Protein 1Z6H (pdb70)

Radius of gyration: 11.13 Å; Cα contacts (8 Å, |Δi|>4): 185; chains: 1; bounding box: 21×37×18 Å

InterPro domains:
  IPR000089 Biotin/lipoyl attachment [PF00364] (7-68)
  IPR000089 Biotin/lipoyl attachment [PS50968] (1-69)
  IPR011053 Single hybrid motif [SSF51230] (4-68)
  IPR050709 Biotin Carboxyl Carrier/Decarboxylase Components [PTHR45266] (3-68)

Organism: Bacillus subtilis (strain 168) (NCBI:txid224308)

CATH classification: 2.40.50.100

Nearest PDB structures (foldseek):
  2b8f-assembly1_A  TM=9.666E-01  e=1.954E-13  Bacillus subtilis
  7ybu-assembly1_A  TM=9.523E-01  e=3.492E-07  Homo sapiens
  4hnv-assembly1_A  TM=9.135E-01  e=2.008E-06  Staphylococcus aureus
  4qsk-assembly1_A  TM=9.294E-01  e=4.501E-06  Listeria monocytogenes
  8hwl-assembly1_E  TM=9.506E-01  e=9.433E-06  Homo sapiens

Sequence (72 aa):
TVSIQMAGNLWKVHVKAGDQIEKGQEVAILESMKMEIPIVADRSGIVKEVKKKEGDFVNEGDVLLELSNSTQTVSIQMAGNLWKVHVKAGDQIEKGQEVAILESMKMEIPIVADRSGIVKEVKKKEGDFVNEGDVLLELSNSTQTVSIQMAGNLWKVHVKAGDQIEKGQEVAILESMKMEIPIVADRSGIVKEVKKKEGDFVNEGDVLLELSNSTQTVSIQMAGNLWKVHVKAGDQIEKGQEVAILESMKMEIPIVADRSGIVKEVKKKEGDFVNEGDVLLELSNSTQTVSIQMAGNLWKVHVKAGDQIEKGQEVAILESMKMEIPIVADRSGIVKEVKKKEGDFVNEGDVLLELSNSTQTVSIQMAGNLWKVHVKAGDQIEKGQEVAILESMKMEIPIVADRSGIVKEVKKKEGDFVNEGDVLLELSNSTQTVSIQMAGNLWKVHVKAGDQIEKGQEVAILESMKMEIPIVADRSGIVKEVKKKEGDFVNEGDVLLELSNSTQTVSIQMAGNLWKVHVKAGDQIEKGQEVAILESMKMEIPIVADRSGIVKEVKKKEGDFVNEGDVLLELSNSTQTVSIQMAGNLWKVHVKAGDQIEKGQEVAILESMKMEIPIVADRSGIVKEVKKKEGDFVNEGDVLLELSNSTQTVSIQMAGNLWKVHVKAGDQIEKGQEVAILESMKMEIPIVADRSGIVKEVKKKEGDFVNEGDVLLELSNSTQTVSIQMAGNLWKVHVKAGDQIEKGQEVAILESMKMEIPIVADRSGIVKEVKKKEGDFVNEGDVLLELSNSTQTVSIQMAGNLWKVHVKAGDQIEKGQEVAILESMKMEIPIVADRSGIVKEVKKKEGDFVNEGDVLLELSNSTQTVSIQMAGNLWKVHVKAGDQIEKGQEVAILESMKMEIPIVADRSGIVKEVKKKEGDFVNEGDVLLELSNSTQTVSIQMAGNLWKVHVKAGDQIEKGQEVAILESMKMEIPIVADRSGIVKEVKKKEGDFVNEGDVLLELSNSTQTVSIQMAGNLWKVHVKAGDQIEKGQEVAILESMKMEIPIVADRSGIVKEVKKKEGDFVNEGDVLLELSNSTQTVSIQMAGNLWKVHVKAGDQIEKGQEVAILESMKMEIPIVADRSGIVKEVKKKEGDFVNEGDVLLELSNSTQTVSIQMAGNLWKVHVKAGDQIEKGQEVAILESMKMEIPIVADRSGIVKEVKKKEGDFVNEGDVLLELSNSTQTVSIQMAGNLWKVHVKAGDQIEKGQEVAILESMKMEIPIVADRSGIVKEVKKKEGDFVNEGDVLLELSNSTQTVSIQMAGNLWKVHVKAGDQIEKGQEVAILESMKMEIPIVADRSGIVKEVKKKEGDFVNEGDVLLELSNSTQTVSIQMAGNLWKVHVKAGDQIEKGQEVAILESMKMEIPIVADRSGIVKEVKKKEGDFVNEGDVLLELSNSTQ

Solvent-accessible surface area: 4328 Å² total; per-residue (Å²): 70,6,43,3,107,66,32,0,43,0,119,80,27,71,9,138,73,59,42,110,4,122,150,48,90,65,0,0,20,0,57,0,111,203,106,136,46,80,2,67,3,90,97,47,6,76,1,93,74,38,74,41,150,103,54,46,116,0,56,140,58,41,70,0,0,30,0,47,59,46,60,208

Foldseek 3Di:
DDFDAAWFWQQAADAAQQAWAAAQQFGTWGDHVNDTGTDHDNHTAGWHHAPDHHGHGGHGPHGGTDHPCVVD

Structure (mmCIF, N/CA/C/O backbone):
data_1Z6H
#
_entry.id   1Z6H
#
loop_
_entity.id
_entity.type
_entity.pdbx_description
1 polymer 'Biotin/Lipoyl Attachment Protein'
2 non-polymer 5-(HEXAHYDRO-2-OXO-1H-THIENO[3,4-D]IMIDAZOL-6-YL)PENTANAL
#
loop_
_atom_site.group_PDB
_atom_site.id
_atom_site.type_symbol
_atom_site.label_atom_id
_atom_site.label_alt_id
_atom_site.label_comp_id
_atom_site.label_asym_id
_atom_site.label_entity_id
_atom_site.label_seq_id
_atom_site.pdbx_PDB_ins_code
_atom_site.Cartn_x
_atom_site.Cartn_y
_atom_site.Cartn_z
_atom_site.occupancy
_atom_site.B_iso_or_equiv
_atom_site.auth_seq_id
_atom_site.auth_comp_id
_atom_site.auth_asym_id
_atom_site.auth_atom_id
_atom_site.pdbx_PDB_model_num
ATOM 1 N N . THR A 1 1 ? 1.328 -1.023 3.944 1.00 0.00 2 THR A N 1
ATOM 2 C CA . THR A 1 1 ? 0.403 -1.168 5.093 1.00 0.00 2 THR A CA 1
ATOM 3 C C . THR A 1 1 ? 0.317 -2.641 5.528 1.00 0.00 2 THR A C 1
ATOM 4 O O . THR A 1 1 ? 0.901 -3.002 6.552 1.00 0.00 2 THR A O 1
ATOM 17 N N . VAL A 1 2 ? -0.400 -3.497 4.786 1.00 0.00 3 VAL A N 1
ATOM 18 C CA . VAL A 1 2 ? -0.493 -4.926 5.076 1.00 0.00 3 VAL A CA 1
ATOM 19 C C . VAL A 1 2 ? 0.686 -5.599 4.357 1.00 0.00 3 VAL A C 1
ATOM 20 O O . VAL A 1 2 ? 1.092 -5.150 3.276 1.00 0.00 3 VAL A O 1
ATOM 33 N N . SER A 1 3 ? 1.201 -6.687 4.925 1.00 0.00 4 SER A N 1
ATOM 34 C CA . SER A 1 3 ? 2.353 -7.423 4.423 1.00 0.00 4 SER A CA 1
ATOM 35 C C . SER A 1 3 ? 2.112 -8.919 4.637 1.00 0.00 4 SER A C 1
ATOM 36 O O . SER A 1 3 ? 1.318 -9.317 5.496 1.00 0.00 4 SER A O 1
ATOM 44 N N . ILE A 1 4 ? 2.781 -9.744 3.837 1.00 0.00 5 ILE A N 1
ATOM 45 C CA . ILE A 1 4 ? 2.758 -11.194 3.941 1.00 0.00 5 ILE A CA 1
ATOM 46 C C . ILE A 1 4 ? 3.526 -11.601 5.214 1.00 0.00 5 ILE A C 1
ATOM 47 O O . ILE A 1 4 ? 4.406 -10.875 5.683 1.00 0.00 5 ILE A O 1
ATOM 63 N N . GLN A 1 5 ? 3.206 -12.776 5.769 1.00 0.00 6 GLN A N 1
ATOM 64 C CA . GLN A 1 5 ? 3.674 -13.231 7.082 1.00 0.00 6 GLN A CA 1
ATOM 65 C C . GLN A 1 5 ? 4.397 -14.588 7.032 1.00 0.00 6 GLN A C 1
ATOM 66 O O . GLN A 1 5 ? 4.783 -15.110 8.077 1.00 0.00 6 GLN A O 1
ATOM 80 N N . MET A 1 6 ? 4.565 -15.179 5.843 1.00 0.00 7 MET A N 1
ATOM 81 C CA . MET A 1 6 ? 5.166 -16.498 5.654 1.00 0.00 7 MET A CA 1
ATOM 82 C C . MET A 1 6 ? 5.772 -16.570 4.244 1.00 0.00 7 MET A C 1
ATOM 83 O O . MET A 1 6 ? 5.325 -15.871 3.334 1.00 0.00 7 MET A O 1
ATOM 97 N N . ALA A 1 7 ? 6.814 -17.387 4.068 1.00 0.00 8 ALA A N 1
ATOM 98 C CA . ALA A 1 7 ? 7.425 -17.680 2.780 1.00 0.00 8 ALA A CA 1
ATOM 99 C C . ALA A 1 7 ? 6.440 -18.454 1.911 1.00 0.00 8 ALA A C 1
ATOM 100 O O . ALA A 1 7 ? 5.853 -19.432 2.377 1.00 0.00 8 ALA A O 1
ATOM 107 N N . GLY A 1 8 ? 6.255 -18.041 0.658 1.00 0.00 9 GLY A N 1
ATOM 108 C CA . GLY A 1 8 ? 5.273 -18.692 -0.191 1.00 0.00 9 GLY A CA 1
ATOM 109 C C . GLY A 1 8 ? 5.036 -17.987 -1.517 1.00 0.00 9 GLY A C 1
ATOM 110 O O . GLY A 1 8 ? 5.864 -17.222 -2.016 1.00 0.00 9 GLY A O 1
ATOM 114 N N . ASN A 1 9 ? 3.873 -18.274 -2.088 1.00 0.00 10 ASN A N 1
ATOM 115 C CA . ASN A 1 9 ? 3.408 -17.807 -3.380 1.00 0.00 10 ASN A CA 1
ATOM 116 C C . ASN A 1 9 ? 1.973 -17.366 -3.154 1.00 0.00 10 ASN A C 1
ATOM 117 O O . ASN A 1 9 ? 1.196 -18.063 -2.496 1.00 0.00 10 ASN A O 1
ATOM 128 N N . LEU A 1 10 ? 1.618 -16.197 -3.673 1.00 0.00 11 LEU A N 1
ATOM 129 C CA . LEU A 1 10 ? 0.369 -15.511 -3.381 1.00 0.00 11 LEU A CA 1
ATOM 130 C C . LEU A 1 10 ? -0.762 -16.088 -4.237 1.00 0.00 11 LEU A C 1
ATOM 131 O O . LEU A 1 10 ? -1.260 -15.436 -5.154 1.00 0.00 11 LEU A O 1
ATOM 147 N N . TRP A 1 11 ? -1.088 -17.354 -3.963 1.00 0.00 12 TRP A N 1
ATOM 148 C CA . TRP A 1 11 ? -2.037 -18.236 -4.639 1.00 0.00 12 TRP A CA 1
ATOM 149 C C . TRP A 1 11 ? -3.263 -17.495 -5.170 1.00 0.00 12 TRP A C 1
ATOM 150 O O . TRP A 1 11 ? -3.590 -17.671 -6.344 1.00 0.00 12 TRP A O 1
ATOM 171 N N . LYS A 1 12 ? -3.911 -16.650 -4.361 1.00 0.00 13 LYS A N 1
ATOM 172 C CA . LYS A 1 12 ? -5.019 -15.811 -4.813 1.00 0.00 13 LYS A CA 1
ATOM 173 C C . LYS A 1 12 ? -4.937 -14.449 -4.155 1.00 0.00 13 LYS A C 1
ATOM 174 O O . LYS A 1 12 ? -4.358 -14.322 -3.075 1.00 0.00 13 LYS A O 1
ATOM 193 N N . VAL A 1 13 ? -5.542 -13.451 -4.792 1.00 0.00 14 VAL A N 1
ATOM 194 C CA . VAL A 1 13 ? -5.668 -12.091 -4.285 1.00 0.00 14 VAL A CA 1
ATOM 195 C C . VAL A 1 13 ? -7.134 -11.695 -4.476 1.00 0.00 14 VAL A C 1
ATOM 196 O O . VAL A 1 13 ? -7.774 -12.083 -5.457 1.00 0.00 14 VAL A O 1
ATOM 209 N N . HIS A 1 14 ? -7.657 -10.925 -3.523 1.00 0.00 15 HIS A N 1
ATOM 210 C CA . HIS A 1 14 ? -9.079 -10.603 -3.375 1.00 0.00 15 HIS A CA 1
ATOM 211 C C . HIS A 1 14 ? -9.286 -9.109 -3.081 1.00 0.00 15 HIS A C 1
ATOM 212 O O . HIS A 1 14 ? -10.346 -8.700 -2.606 1.00 0.00 15 HIS A O 1
ATOM 226 N N . VAL A 1 15 ? -8.272 -8.291 -3.367 1.00 0.00 16 VAL A N 1
ATOM 227 C CA . VAL A 1 15 ? -8.272 -6.841 -3.223 1.00 0.00 16 VAL A CA 1
ATOM 228 C C . VAL A 1 15 ? -7.857 -6.208 -4.549 1.00 0.00 16 VAL A C 1
ATOM 229 O O . VAL A 1 15 ? -7.201 -6.848 -5.377 1.00 0.00 16 VAL A O 1
ATOM 242 N N . LYS A 1 16 ? -8.241 -4.945 -4.743 1.00 0.00 17 LYS A N 1
ATOM 243 C CA . LYS A 1 16 ? -7.958 -4.151 -5.931 1.00 0.00 17 LYS A CA 1
ATOM 244 C C . LYS A 1 16 ? -7.735 -2.717 -5.454 1.00 0.00 17 LYS A C 1
ATOM 245 O O . LYS A 1 16 ? -8.248 -2.355 -4.395 1.00 0.00 17 LYS A O 1
ATOM 264 N N . ALA A 1 17 ? -7.032 -1.880 -6.216 1.00 0.00 18 ALA A N 1
ATOM 265 C CA . ALA A 1 17 ? -6.969 -0.451 -5.921 1.00 0.00 18 ALA A CA 1
ATOM 266 C C . ALA A 1 17 ? -8.393 0.122 -5.910 1.00 0.00 18 ALA A C 1
ATOM 267 O O . ALA A 1 17 ? -9.187 -0.165 -6.811 1.00 0.00 18 ALA A O 1
ATOM 274 N N . GLY A 1 18 ? -8.714 0.929 -4.897 1.00 0.00 19 GLY A N 1
ATOM 275 C CA . GLY A 1 18 ? -10.016 1.559 -4.719 1.00 0.00 19 GLY A CA 1
ATOM 276 C C . GLY A 1 18 ? -11.056 0.644 -4.062 1.00 0.00 19 GLY A C 1
ATOM 277 O O . GLY A 1 18 ? -12.186 1.086 -3.846 1.00 0.00 19 GLY A O 1
ATOM 281 N N . ASP A 1 19 ? -10.717 -0.615 -3.756 1.00 0.00 20 ASP A N 1
ATOM 282 C CA . ASP A 1 19 ? -11.615 -1.545 -3.064 1.00 0.00 20 ASP A CA 1
ATOM 283 C C . ASP A 1 19 ? -11.681 -1.190 -1.567 1.00 0.00 20 ASP A C 1
ATOM 284 O O . ASP A 1 19 ? -10.916 -0.348 -1.091 1.00 0.00 20 ASP A O 1
ATOM 293 N N . GLN A 1 20 ? -12.555 -1.844 -0.804 1.00 0.00 21 GLN A N 1
ATOM 294 C CA . GLN A 1 20 ? -12.757 -1.643 0.629 1.00 0.00 21 GLN A CA 1
ATOM 295 C C . GLN A 1 20 ? -12.456 -2.970 1.321 1.00 0.00 21 GLN A C 1
ATOM 296 O O . GLN A 1 20 ? -12.883 -4.028 0.851 1.00 0.00 21 GLN A O 1
ATOM 310 N N . ILE A 1 21 ? -11.779 -2.906 2.468 1.00 0.00 22 ILE A N 1
ATOM 311 C CA . ILE A 1 21 ? -11.520 -4.054 3.330 1.00 0.00 22 ILE A CA 1
ATOM 312 C C . ILE A 1 21 ? -11.840 -3.690 4.769 1.00 0.00 22 ILE A C 1
ATOM 313 O O . ILE A 1 21 ? -11.977 -2.512 5.118 1.00 0.00 22 ILE A O 1
ATOM 329 N N . GLU A 1 22 ? -11.942 -4.719 5.601 1.00 0.00 23 GLU A N 1
ATOM 330 C CA . GLU A 1 22 ? -12.355 -4.637 6.982 1.00 0.00 23 GLU A CA 1
ATOM 331 C C . GLU A 1 22 ? -11.468 -5.633 7.721 1.00 0.00 23 GLU A C 1
ATOM 332 O O . GLU A 1 22 ? -11.156 -6.690 7.168 1.00 0.00 23 GLU A O 1
ATOM 344 N N . LYS A 1 23 ? -11.014 -5.293 8.927 1.00 0.00 24 LYS A N 1
ATOM 345 C CA . LYS A 1 23 ? -10.086 -6.117 9.694 1.00 0.00 24 LYS A CA 1
ATOM 346 C C . LYS A 1 23 ? -10.622 -7.551 9.791 1.00 0.00 24 LYS A C 1
ATOM 347 O O . LYS A 1 23 ? -11.739 -7.763 10.270 1.00 0.00 24 LYS A O 1
ATOM 366 N N . GLY A 1 24 ? -9.834 -8.522 9.324 1.00 0.00 25 GLY A N 1
ATOM 367 C CA . GLY A 1 24 ? -10.187 -9.938 9.336 1.00 0.00 25 GLY A CA 1
ATOM 368 C C . GLY A 1 24 ? -10.867 -10.438 8.053 1.00 0.00 25 GLY A C 1
ATOM 369 O O . GLY A 1 24 ? -11.142 -11.635 7.963 1.00 0.00 25 GLY A O 1
ATOM 373 N N . GLN A 1 25 ? -11.145 -9.581 7.062 1.00 0.00 26 GLN A N 1
ATOM 374 C CA . GLN A 1 25 ? -11.690 -9.988 5.769 1.00 0.00 26 GLN A CA 1
ATOM 375 C C . GLN A 1 25 ? -10.522 -10.559 4.948 1.00 0.00 26 GLN A C 1
ATOM 376 O O . GLN A 1 25 ? -9.396 -10.078 5.060 1.00 0.00 26 GLN A O 1
ATOM 390 N N . GLU A 1 26 ? -10.763 -11.594 4.150 1.00 0.00 27 GLU A N 1
ATOM 391 C CA . GLU A 1 26 ? -9.755 -12.273 3.337 1.00 0.00 27 GLU A CA 1
ATOM 392 C C . GLU A 1 26 ? -9.326 -11.373 2.174 1.00 0.00 27 GLU A C 1
ATOM 393 O O . GLU A 1 26 ? -10.154 -10.974 1.352 1.00 0.00 27 GLU A O 1
ATOM 405 N N . VAL A 1 27 ? -8.029 -11.073 2.088 1.00 0.00 28 VAL A N 1
ATOM 406 C CA . VAL A 1 27 ? -7.455 -10.195 1.076 1.00 0.00 28 VAL A CA 1
ATOM 407 C C . VAL A 1 27 ? -6.524 -10.969 0.141 1.00 0.00 28 VAL A C 1
ATOM 408 O O . VAL A 1 27 ? -6.399 -10.584 -1.021 1.00 0.00 28 VAL A O 1
ATOM 421 N N . ALA A 1 28 ? -5.931 -12.086 0.579 1.00 0.00 29 ALA A N 1
ATOM 422 C CA . ALA A 1 28 ? -5.156 -12.969 -0.281 1.00 0.00 29 ALA A CA 1
ATOM 423 C C . ALA A 1 28 ? -5.109 -14.369 0.335 1.00 0.00 29 ALA A C 1
ATOM 424 O O . ALA A 1 28 ? -5.629 -14.592 1.429 1.00 0.00 29 ALA A O 1
ATOM 431 N N . ILE A 1 29 ? -4.465 -15.310 -0.348 1.00 0.00 30 ILE A N 1
ATOM 432 C CA . ILE A 1 29 ? -4.149 -16.630 0.191 1.00 0.00 30 ILE A CA 1
ATOM 433 C C . ILE A 1 29 ? -2.712 -16.948 -0.213 1.00 0.00 30 ILE A C 1
ATOM 434 O O . ILE A 1 29 ? -2.289 -16.614 -1.323 1.00 0.00 30 ILE A O 1
ATOM 450 N N . LEU A 1 30 ? -1.981 -17.609 0.683 1.00 0.00 31 LEU A N 1
ATOM 451 C CA . LEU A 1 30 ? -0.681 -18.190 0.413 1.00 0.00 31 LEU A CA 1
ATOM 452 C C . LEU A 1 30 ? -0.862 -19.668 0.129 1.00 0.00 31 LEU A C 1
ATOM 453 O O . LEU A 1 30 ? -1.455 -20.399 0.931 1.00 0.00 31 LEU A O 1
ATOM 469 N N . GLU A 1 31 ? -0.266 -20.095 -0.976 1.00 0.00 32 GLU A N 1
ATOM 470 C CA . GLU A 1 31 ? 0.402 -21.375 -1.029 1.00 0.00 32 GLU A CA 1
ATOM 471 C C . GLU A 1 31 ? 1.752 -21.130 -0.368 1.00 0.00 32 GLU A C 1
ATOM 472 O O . GLU A 1 31 ? 2.362 -20.079 -0.569 1.00 0.00 32 GLU A O 1
ATOM 484 N N . SER A 1 32 ? 2.218 -22.102 0.397 1.00 0.00 33 SER A N 1
ATOM 485 C CA . SER A 1 32 ? 3.527 -22.079 1.004 1.00 0.00 33 SER A CA 1
ATOM 486 C C . SER A 1 32 ? 4.115 -23.471 0.850 1.00 0.00 33 SER A C 1
ATOM 487 O O . SER A 1 32 ? 4.004 -24.307 1.745 1.00 0.00 33 SER A O 1
ATOM 495 N N . MET A 1 33 ? 4.689 -23.733 -0.326 1.00 0.00 34 MET A N 1
ATOM 496 C CA . MET A 1 33 ? 5.374 -24.980 -0.657 1.00 0.00 34 MET A CA 1
ATOM 497 C C . MET A 1 33 ? 4.495 -26.204 -0.334 1.00 0.00 34 MET A C 1
ATOM 498 O O . MET A 1 33 ? 4.970 -27.181 0.255 1.00 0.00 34 MET A O 1
ATOM 512 N N . LYS A 1 34 ? 3.206 -26.094 -0.712 1.00 0.00 35 LYS A N 1
ATOM 513 C CA . LYS A 1 34 ? 2.115 -27.068 -0.612 1.00 0.00 35 LYS A CA 1
ATOM 514 C C . LYS A 1 34 ? 1.310 -26.970 0.698 1.00 0.00 35 LYS A C 1
ATOM 515 O O . LYS A 1 34 ? 0.435 -27.805 0.928 1.00 0.00 35 LYS A O 1
ATOM 532 N N . MET A 1 35 ? 1.564 -25.949 1.534 1.00 0.00 36 MET A N 1
ATOM 533 C CA . MET A 1 35 ? 0.742 -25.600 2.694 1.00 0.00 36 MET A CA 1
ATOM 534 C C . MET A 1 35 ? -0.183 -24.440 2.300 1.00 0.00 36 MET A C 1
ATOM 535 O O . MET A 1 35 ? 0.044 -23.783 1.281 1.00 0.00 36 MET A O 1
ATOM 549 N N . GLU A 1 36 ? -1.210 -24.170 3.105 1.00 0.00 37 GLU A N 1
ATOM 550 C CA . GLU A 1 36 ? -2.291 -23.249 2.770 1.00 0.00 37 GLU A CA 1
ATOM 551 C C . GLU A 1 36 ? -2.526 -22.305 3.950 1.00 0.00 37 GLU A C 1
ATOM 552 O O . GLU A 1 36 ? -2.736 -22.770 5.073 1.00 0.00 37 GLU A O 1
ATOM 564 N N . ILE A 1 37 ? -2.466 -20.987 3.714 1.00 0.00 38 ILE A N 1
ATOM 565 C CA . ILE A 1 37 ? -2.600 -19.981 4.770 1.00 0.00 38 ILE A CA 1
ATOM 566 C C . ILE A 1 37 ? -3.451 -18.815 4.232 1.00 0.00 38 ILE A C 1
ATOM 567 O O . ILE A 1 37 ? -2.995 -18.113 3.326 1.00 0.00 38 ILE A O 1
ATOM 583 N N . PRO A 1 38 ? -4.687 -18.606 4.725 1.00 0.00 39 PRO A N 1
ATOM 584 C CA . PRO A 1 38 ? -5.467 -17.405 4.439 1.00 0.00 39 PRO A CA 1
ATOM 585 C C . PRO A 1 38 ? -4.699 -16.158 4.880 1.00 0.00 39 PRO A C 1
ATOM 586 O O . PRO A 1 38 ? -4.082 -16.165 5.949 1.00 0.00 39 PRO A O 1
ATOM 597 N N . ILE A 1 39 ? -4.804 -15.069 4.120 1.00 0.00 40 ILE A N 1
ATOM 598 C CA . ILE A 1 39 ? -4.205 -13.787 4.455 1.00 0.00 40 ILE A CA 1
ATOM 599 C C . ILE A 1 39 ? -5.365 -12.804 4.532 1.00 0.00 40 ILE A C 1
ATOM 600 O O . ILE A 1 39 ? -6.078 -12.566 3.552 1.00 0.00 40 ILE A O 1
ATOM 616 N N . VAL A 1 40 ? -5.573 -12.268 5.727 1.00 0.00 41 VAL A N 1
ATOM 617 C CA . VAL A 1 40 ? -6.714 -11.443 6.081 1.00 0.00 41 VAL A CA 1
ATOM 618 C C . VAL A 1 40 ? -6.214 -10.041 6.436 1.00 0.00 41 VAL A C 1
ATOM 619 O O . VAL A 1 40 ? -5.055 -9.864 6.823 1.00 0.00 41 VAL A O 1
ATOM 632 N N . ALA A 1 41 ? -7.081 -9.043 6.261 1.00 0.00 42 ALA A N 1
ATOM 633 C CA . ALA A 1 41 ? -6.749 -7.640 6.420 1.00 0.00 42 ALA A CA 1
ATOM 634 C C . ALA A 1 41 ? -6.319 -7.385 7.861 1.00 0.00 42 ALA A C 1
ATOM 635 O O . ALA A 1 41 ? -7.100 -7.609 8.789 1.00 0.00 42 ALA A O 1
ATOM 642 N N . ASP A 1 42 ? -5.097 -6.884 8.035 1.00 0.00 43 ASP A N 1
ATOM 643 C CA . ASP A 1 42 ? -4.568 -6.488 9.343 1.00 0.00 43 ASP A CA 1
ATOM 644 C C . ASP A 1 42 ? -5.361 -5.324 9.951 1.00 0.00 43 ASP A C 1
ATOM 645 O O . ASP A 1 42 ? -5.424 -5.188 11.172 1.00 0.00 43 ASP A O 1
ATOM 654 N N . ARG A 1 43 ? -5.978 -4.489 9.107 1.00 0.00 44 ARG A N 1
ATOM 655 C CA . ARG A 1 43 ? -6.783 -3.335 9.497 1.00 0.00 44 ARG A CA 1
ATOM 656 C C . ARG A 1 43 ? -7.733 -2.989 8.354 1.00 0.00 44 ARG A C 1
ATOM 657 O O . ARG A 1 43 ? -7.430 -3.271 7.193 1.00 0.00 44 ARG A O 1
ATOM 678 N N . SER A 1 44 ? -8.876 -2.397 8.687 1.00 0.00 45 SER A N 1
ATOM 679 C CA . SER A 1 44 ? -9.857 -1.913 7.726 1.00 0.00 45 SER A CA 1
ATOM 680 C C . SER A 1 44 ? -9.289 -0.740 6.915 1.00 0.00 45 SER A C 1
ATOM 681 O O . SER A 1 44 ? -8.389 -0.038 7.390 1.00 0.00 45 SER A O 1
ATOM 689 N N . GLY A 1 45 ? -9.852 -0.473 5.731 1.00 0.00 46 GLY A N 1
ATOM 690 C CA . GLY A 1 45 ? -9.548 0.736 4.972 1.00 0.00 46 GLY A CA 1
ATOM 691 C C . GLY A 1 45 ? -9.923 0.625 3.498 1.00 0.00 46 GLY A C 1
ATOM 692 O O . GLY A 1 45 ? -10.369 -0.428 3.037 1.00 0.00 46 GLY A O 1
ATOM 696 N N . ILE A 1 46 ? -9.754 1.726 2.764 1.00 0.00 47 ILE A N 1
ATOM 697 C CA . ILE A 1 46 ? -9.839 1.738 1.307 1.00 0.00 47 ILE A CA 1
ATOM 698 C C . ILE A 1 46 ? -8.444 1.344 0.826 1.00 0.00 47 ILE A C 1
ATOM 699 O O . ILE A 1 46 ? -7.447 1.879 1.316 1.00 0.00 47 ILE A O 1
ATOM 715 N N . VAL A 1 47 ? -8.359 0.417 -0.120 1.00 0.00 48 VAL A N 1
ATOM 716 C CA . VAL A 1 47 ? -7.102 0.022 -0.729 1.00 0.00 48 VAL A CA 1
ATOM 717 C C . VAL A 1 47 ? -6.619 1.171 -1.616 1.00 0.00 48 VAL A C 1
ATOM 718 O O . VAL A 1 47 ? -7.339 1.608 -2.515 1.00 0.00 48 VAL A O 1
ATOM 731 N N . LYS A 1 48 ? -5.389 1.634 -1.399 1.00 0.00 49 LYS A N 1
ATOM 732 C CA . LYS A 1 48 ? -4.716 2.563 -2.292 1.00 0.00 49 LYS A CA 1
ATOM 733 C C . LYS A 1 48 ? -4.002 1.765 -3.374 1.00 0.00 49 LYS A C 1
ATOM 734 O O . LYS A 1 48 ? -4.169 2.081 -4.551 1.00 0.00 49 LYS A O 1
ATOM 753 N N . GLU A 1 49 ? -3.222 0.740 -3.009 1.00 0.00 50 GLU A N 1
ATOM 754 C CA . GLU A 1 49 ? -2.374 0.038 -3.964 1.00 0.00 50 GLU A CA 1
ATOM 755 C C . GLU A 1 49 ? -2.208 -1.411 -3.514 1.00 0.00 50 GLU A C 1
ATOM 756 O O . GLU A 1 49 ? -2.116 -1.671 -2.313 1.00 0.00 50 GLU A O 1
ATOM 768 N N . VAL A 1 50 ? -2.131 -2.344 -4.463 1.00 0.00 51 VAL A N 1
ATOM 769 C CA . VAL A 1 50 ? -1.812 -3.744 -4.200 1.00 0.00 51 VAL A CA 1
ATOM 770 C C . VAL A 1 50 ? -0.352 -3.913 -4.621 1.00 0.00 51 VAL A C 1
ATOM 771 O O . VAL A 1 50 ? 0.019 -3.573 -5.747 1.00 0.00 51 VAL A O 1
ATOM 784 N N . LYS A 1 51 ? 0.498 -4.384 -3.704 1.00 0.00 52 LYS A N 1
ATOM 785 C CA . LYS A 1 51 ? 1.949 -4.395 -3.888 1.00 0.00 52 LYS A CA 1
ATOM 786 C C . LYS A 1 51 ? 2.435 -5.704 -4.527 1.00 0.00 52 LYS A C 1
ATOM 787 O O . LYS A 1 51 ? 3.633 -5.858 -4.769 1.00 0.00 52 LYS A O 1
ATOM 806 N N . LYS A 1 52 ? 1.523 -6.643 -4.797 1.00 0.00 53 LYS A N 1
ATOM 807 C CA . LYS A 1 52 ? 1.755 -7.961 -5.390 1.00 0.00 53 LYS A CA 1
ATOM 808 C C . LYS A 1 52 ? 0.574 -8.272 -6.306 1.00 0.00 53 LYS A C 1
ATOM 809 O O . LYS A 1 52 ? -0.353 -7.466 -6.420 1.00 0.00 53 LYS A O 1
ATOM 828 N N . LYS A 1 53 ? 0.585 -9.444 -6.940 1.00 0.00 54 LYS A N 1
ATOM 829 C CA . LYS A 1 53 ? -0.514 -9.942 -7.756 1.00 0.00 54 LYS A CA 1
ATOM 830 C C . LYS A 1 53 ? -0.717 -11.419 -7.454 1.00 0.00 54 LYS A C 1
ATOM 831 O O . LYS A 1 53 ? 0.178 -12.077 -6.920 1.00 0.00 54 LYS A O 1
ATOM 850 N N . GLU A 1 54 ? -1.886 -11.936 -7.814 1.00 0.00 55 GLU A N 1
ATOM 851 C CA . GLU A 1 54 ? -2.191 -13.356 -7.805 1.00 0.00 55 GLU A CA 1
ATOM 852 C C . GLU A 1 54 ? -1.093 -14.126 -8.550 1.00 0.00 55 GLU A C 1
ATOM 853 O O . GLU A 1 54 ? -0.869 -13.909 -9.743 1.00 0.00 55 GLU A O 1
ATOM 865 N N . GLY A 1 55 ? -0.391 -14.997 -7.823 1.00 0.00 56 GLY A N 1
ATOM 866 C CA . GLY A 1 55 ? 0.666 -15.858 -8.333 1.00 0.00 56 GLY A CA 1
ATOM 867 C C . GLY A 1 55 ? 2.079 -15.317 -8.086 1.00 0.00 56 GLY A C 1
ATOM 868 O O . GLY A 1 55 ? 3.038 -16.003 -8.445 1.00 0.00 56 GLY A O 1
ATOM 872 N N . ASP A 1 56 ? 2.244 -14.118 -7.510 1.00 0.00 57 ASP A N 1
ATOM 873 C CA . ASP A 1 56 ? 3.577 -13.563 -7.244 1.00 0.00 57 ASP A CA 1
ATOM 874 C C . ASP A 1 56 ? 4.271 -14.351 -6.124 1.00 0.00 57 ASP A C 1
ATOM 875 O O . ASP A 1 56 ? 3.612 -14.980 -5.291 1.00 0.00 57 ASP A O 1
ATOM 884 N N . PHE A 1 57 ? 5.599 -14.293 -6.074 1.00 0.00 58 PHE A N 1
ATOM 885 C CA . PHE A 1 57 ? 6.388 -14.828 -4.974 1.00 0.00 58 PHE A CA 1
ATOM 886 C C . PHE A 1 57 ? 6.349 -13.820 -3.828 1.00 0.00 58 PHE A C 1
ATOM 887 O O . PHE A 1 57 ? 6.368 -12.606 -4.065 1.00 0.00 58 PHE A O 1
ATOM 904 N N . VAL A 1 58 ? 6.312 -14.308 -2.591 1.00 0.00 59 VAL A N 1
ATOM 905 C CA . VAL A 1 58 ? 6.122 -13.488 -1.404 1.00 0.00 59 VAL A CA 1
ATOM 906 C C . VAL A 1 58 ? 6.840 -14.125 -0.214 1.00 0.00 59 VAL A C 1
ATOM 907 O O . VAL A 1 58 ? 7.181 -15.315 -0.231 1.00 0.00 59 VAL A O 1
ATOM 920 N N . ASN A 1 59 ? 7.106 -13.333 0.827 1.00 0.00 60 ASN A N 1
ATOM 921 C CA . ASN A 1 59 ? 7.854 -13.794 1.986 1.00 0.00 60 ASN A CA 1
ATOM 922 C C . ASN A 1 59 ? 7.421 -13.077 3.253 1.00 0.00 60 ASN A C 1
ATOM 923 O O . ASN A 1 59 ? 6.686 -12.092 3.193 1.00 0.00 60 ASN A O 1
ATOM 934 N N . GLU A 1 60 ? 7.880 -13.570 4.404 1.00 0.00 61 GLU A N 1
ATOM 935 C CA . GLU A 1 60 ? 7.620 -12.943 5.693 1.00 0.00 61 GLU A CA 1
ATOM 936 C C . GLU A 1 60 ? 8.135 -11.495 5.666 1.00 0.00 61 GLU A C 1
ATOM 937 O O . GLU A 1 60 ? 9.327 -11.257 5.452 1.00 0.00 61 GLU A O 1
ATOM 949 N N . GLY A 1 61 ? 7.232 -10.533 5.872 1.00 0.00 62 GLY A N 1
ATOM 950 C CA . GLY A 1 61 ? 7.536 -9.110 5.909 1.00 0.00 62 GLY A CA 1
ATOM 951 C C . GLY A 1 61 ? 7.599 -8.468 4.520 1.00 0.00 62 GLY A C 1
ATOM 952 O O . GLY A 1 61 ? 7.919 -7.281 4.429 1.00 0.00 62 GLY A O 1
ATOM 956 N N . ASP A 1 62 ? 7.319 -9.208 3.440 1.00 0.00 63 ASP A N 1
ATOM 957 C CA . ASP A 1 62 ? 7.221 -8.645 2.100 1.00 0.00 63 ASP A CA 1
ATOM 958 C C . ASP A 1 62 ? 5.874 -7.929 1.997 1.00 0.00 63 ASP A C 1
ATOM 959 O O . ASP A 1 62 ? 4.885 -8.391 2.567 1.00 0.00 63 ASP A O 1
ATOM 968 N N . VAL A 1 63 ? 5.826 -6.783 1.329 1.00 0.00 64 VAL A N 1
ATOM 969 C CA . VAL A 1 63 ? 4.641 -5.931 1.271 1.00 0.00 64 VAL A CA 1
ATOM 970 C C . VAL A 1 63 ? 3.510 -6.600 0.481 1.00 0.00 64 VAL A C 1
ATOM 971 O O . VAL A 1 63 ? 3.766 -7.362 -0.454 1.00 0.00 64 VAL A O 1
ATOM 984 N N . LEU A 1 64 ? 2.256 -6.270 0.822 1.00 0.00 65 LEU A N 1
ATOM 985 C CA . LEU A 1 64 ? 1.062 -6.836 0.193 1.00 0.00 65 LEU A CA 1
ATOM 986 C C . LEU A 1 64 ? 0.086 -5.751 -0.243 1.00 0.00 65 LEU A C 1
ATOM 987 O O . LEU A 1 64 ? -0.404 -5.804 -1.371 1.00 0.00 65 LEU A O 1
ATOM 1003 N N . LEU A 1 65 ? -0.196 -4.763 0.613 1.00 0.00 66 LEU A N 1
ATOM 1004 C CA . LEU A 1 65 ? -1.284 -3.828 0.388 1.00 0.00 66 LEU A CA 1
ATOM 1005 C C . LEU A 1 65 ? -0.953 -2.500 1.042 1.00 0.00 66 LEU A C 1
ATOM 1006 O O . LEU A 1 65 ? -0.309 -2.456 2.093 1.00 0.00 66 LEU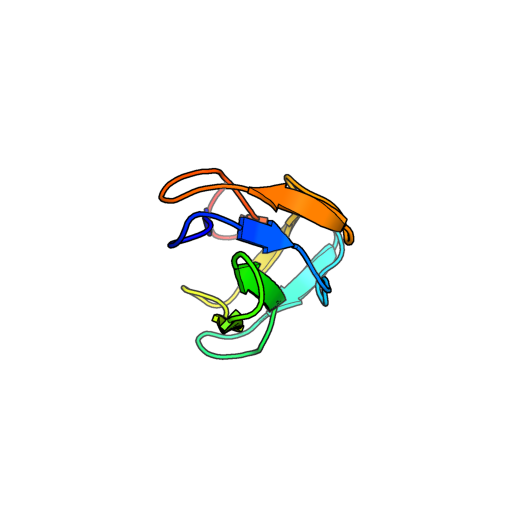 A O 1
ATOM 1022 N N . GLU A 1 66 ? -1.451 -1.426 0.460 1.00 0.00 67 GLU A N 1
ATOM 1023 C CA . GLU A 1 66 ? -1.262 -0.057 0.900 1.00 0.00 67 GLU A CA 1
ATOM 1024 C C . GLU A 1 66 ? -2.654 0.537 0.910 1.00 0.00 67 GLU A C 1
ATOM 1025 O O . GLU A 1 66 ? -3.408 0.316 -0.041 1.00 0.00 67 GLU A O 1
ATOM 1037 N N . LEU A 1 67 ? -3.019 1.234 1.985 1.00 0.00 68 LEU A N 1
ATOM 1038 C CA . LEU A 1 67 ? -4.392 1.661 2.229 1.00 0.00 68 LEU A CA 1
ATOM 1039 C C . LEU A 1 67 ? -4.425 3.173 2.376 1.00 0.00 68 LEU A C 1
ATOM 1040 O O . LEU A 1 67 ? -3.570 3.742 3.055 1.00 0.00 68 LEU A O 1
ATOM 1056 N N . SER A 1 68 ? -5.410 3.830 1.772 1.00 0.00 69 SER A N 1
ATOM 1057 C CA . SER A 1 68 ? -5.513 5.283 1.723 1.00 0.00 69 SER A CA 1
ATOM 1058 C C . SER A 1 68 ? -5.602 5.881 3.130 1.00 0.00 69 SER A C 1
ATOM 1059 O O . SER A 1 68 ? -4.903 6.845 3.441 1.00 0.00 69 SER A O 1
ATOM 1067 N N . ASN A 1 69 ? -6.390 5.254 4.013 1.00 0.00 70 ASN A N 1
ATOM 1068 C CA . ASN A 1 69 ? -6.537 5.652 5.417 1.00 0.00 70 ASN A CA 1
ATOM 1069 C C . ASN A 1 69 ? -5.250 5.469 6.234 1.00 0.00 70 ASN A C 1
ATOM 1070 O O . ASN A 1 69 ? -5.186 5.943 7.368 1.00 0.00 70 ASN A O 1
ATOM 1081 N N . SER A 1 70 ? -4.233 4.815 5.672 1.00 0.00 71 SER A N 1
ATOM 1082 C CA . SER A 1 70 ? -2.971 4.483 6.322 1.00 0.00 71 SER A CA 1
ATOM 1083 C C . SER A 1 70 ? -1.776 5.078 5.552 1.00 0.00 71 SER A C 1
ATOM 1084 O O . SER A 1 70 ? -0.624 4.860 5.933 1.00 0.00 71 SER A O 1
ATOM 1092 N N . THR A 1 71 ? -2.050 5.859 4.501 1.00 0.00 72 THR A N 1
ATOM 1093 C CA . THR A 1 71 ? -1.071 6.490 3.616 1.00 0.00 72 THR A CA 1
ATOM 1094 C C . THR A 1 71 ? -1.530 7.944 3.360 1.00 0.00 72 THR A C 1
ATOM 1095 O O . THR A 1 71 ? -1.382 8.485 2.261 1.00 0.00 72 THR A O 1
ATOM 1106 N N . GLN A 1 72 ? -2.167 8.551 4.371 1.00 0.00 73 GLN A N 1
ATOM 1107 C CA . GLN A 1 72 ? -2.726 9.897 4.318 1.00 0.00 73 GLN A CA 1
ATOM 1108 C C . GLN A 1 72 ? -1.613 10.905 4.030 1.00 0.00 73 GLN A C 1
ATOM 1109 O O . GLN A 1 72 ? -0.534 10.814 4.656 1.00 0.00 73 GLN A O 1
ATOM 1154 N N . THR A 1 1 ? 1.580 -0.884 3.834 1.00 0.00 2 THR A N 2
ATOM 1155 C CA . THR A 1 1 ? 0.631 -1.025 4.962 1.00 0.00 2 THR A CA 2
ATOM 1156 C C . THR A 1 1 ? 0.593 -2.493 5.417 1.00 0.00 2 THR A C 2
ATOM 1157 O O . THR A 1 1 ? 1.271 -2.826 6.392 1.00 0.00 2 THR A O 2
ATOM 1170 N N . VAL A 1 2 ? -0.182 -3.375 4.762 1.00 0.00 3 VAL A N 2
ATOM 1171 C CA . VAL A 1 2 ? -0.241 -4.789 5.140 1.00 0.00 3 VAL A CA 2
ATOM 1172 C C . VAL A 1 2 ? 0.880 -5.505 4.374 1.00 0.00 3 VAL A C 2
ATOM 1173 O O . VAL A 1 2 ? 1.240 -5.089 3.264 1.00 0.00 3 VAL A O 2
ATOM 1186 N N . SER A 1 3 ? 1.384 -6.599 4.940 1.00 0.00 4 SER A N 2
ATOM 1187 C CA . SER A 1 3 ? 2.499 -7.377 4.420 1.00 0.00 4 SER A CA 2
ATOM 1188 C C . SER A 1 3 ? 2.197 -8.863 4.625 1.00 0.00 4 SER A C 2
ATOM 1189 O O . SER A 1 3 ? 1.426 -9.237 5.515 1.00 0.00 4 SER A O 2
ATOM 1197 N N . ILE A 1 4 ? 2.793 -9.705 3.785 1.00 0.00 5 ILE A N 2
ATOM 1198 C CA . ILE A 1 4 ? 2.746 -11.152 3.894 1.00 0.00 5 ILE A CA 2
ATOM 1199 C C . ILE A 1 4 ? 3.523 -11.559 5.161 1.00 0.00 5 ILE A C 2
ATOM 1200 O O . ILE A 1 4 ? 4.442 -10.858 5.593 1.00 0.00 5 ILE A O 2
ATOM 1216 N N . GLN A 1 5 ? 3.165 -12.703 5.755 1.00 0.00 6 GLN A N 2
ATOM 1217 C CA . GLN A 1 5 ? 3.645 -13.134 7.071 1.00 0.00 6 GLN A CA 2
ATOM 1218 C C . GLN A 1 5 ? 4.423 -14.460 7.032 1.00 0.00 6 GLN A C 2
ATOM 1219 O O . GLN A 1 5 ? 4.877 -14.926 8.076 1.00 0.00 6 GLN A O 2
ATOM 1233 N N . MET A 1 6 ? 4.562 -15.085 5.859 1.00 0.00 7 MET A N 2
ATOM 1234 C CA . MET A 1 6 ? 5.197 -16.390 5.693 1.00 0.00 7 MET A CA 2
ATOM 1235 C C . MET A 1 6 ? 5.747 -16.499 4.264 1.00 0.00 7 MET A C 2
ATOM 1236 O O . MET A 1 6 ? 5.264 -15.826 3.353 1.00 0.00 7 MET A O 2
ATOM 1250 N N . ALA A 1 7 ? 6.779 -17.322 4.071 1.00 0.00 8 ALA A N 2
ATOM 1251 C CA . ALA A 1 7 ? 7.339 -17.655 2.771 1.00 0.00 8 ALA A CA 2
ATOM 1252 C C . ALA A 1 7 ? 6.310 -18.403 1.932 1.00 0.00 8 ALA A C 2
ATOM 1253 O O . ALA A 1 7 ? 5.650 -19.318 2.430 1.00 0.00 8 ALA A O 2
ATOM 1260 N N . GLY A 1 8 ? 6.179 -18.038 0.658 1.00 0.00 9 GLY A N 2
ATOM 1261 C CA . GLY A 1 8 ? 5.217 -18.703 -0.202 1.00 0.00 9 GLY A CA 2
ATOM 1262 C C . GLY A 1 8 ? 4.997 -18.008 -1.536 1.00 0.00 9 GLY A C 2
ATOM 1263 O O . GLY A 1 8 ? 5.824 -17.227 -2.013 1.00 0.00 9 GLY A O 2
ATOM 1267 N N . ASN A 1 9 ? 3.852 -18.310 -2.135 1.00 0.00 10 ASN A N 2
ATOM 1268 C CA . ASN A 1 9 ? 3.404 -17.802 -3.418 1.00 0.00 10 ASN A CA 2
ATOM 1269 C C . ASN A 1 9 ? 1.963 -17.377 -3.198 1.00 0.00 10 ASN A C 2
ATOM 1270 O O . ASN A 1 9 ? 1.175 -18.117 -2.605 1.00 0.00 10 ASN A O 2
ATOM 1281 N N . LEU A 1 10 ? 1.613 -16.178 -3.649 1.00 0.00 11 LEU A N 2
ATOM 1282 C CA . LEU A 1 10 ? 0.356 -15.509 -3.340 1.00 0.00 11 LEU A CA 2
ATOM 1283 C C . LEU A 1 10 ? -0.795 -16.037 -4.201 1.00 0.00 11 LEU A C 2
ATOM 1284 O O . LEU A 1 10 ? -1.371 -15.298 -4.995 1.00 0.00 11 LEU A O 2
ATOM 1300 N N . TRP A 1 11 ? -1.059 -17.340 -4.093 1.00 0.00 12 TRP A N 2
ATOM 1301 C CA . TRP A 1 11 ? -2.043 -18.163 -4.796 1.00 0.00 12 TRP A CA 2
ATOM 1302 C C . TRP A 1 11 ? -3.247 -17.380 -5.323 1.00 0.00 12 TRP A C 2
ATOM 1303 O O . TRP A 1 11 ? -3.501 -17.431 -6.529 1.00 0.00 12 TRP A O 2
ATOM 1324 N N . LYS A 1 12 ? -3.953 -16.624 -4.477 1.00 0.00 13 LYS A N 2
ATOM 1325 C CA . LYS A 1 12 ? -5.032 -15.745 -4.923 1.00 0.00 13 LYS A CA 2
ATOM 1326 C C . LYS A 1 12 ? -4.946 -14.425 -4.175 1.00 0.00 13 LYS A C 2
ATOM 1327 O O . LYS A 1 12 ? -4.332 -14.342 -3.111 1.00 0.00 13 LYS A O 2
ATOM 1346 N N . VAL A 1 13 ? -5.592 -13.410 -4.735 1.00 0.00 14 VAL A N 2
ATOM 1347 C CA . VAL A 1 13 ? -5.675 -12.052 -4.234 1.00 0.00 14 VAL A CA 2
ATOM 1348 C C . VAL A 1 13 ? -7.134 -11.654 -4.448 1.00 0.00 14 VAL A C 2
ATOM 1349 O O . VAL A 1 13 ? -7.758 -12.042 -5.440 1.00 0.00 14 VAL A O 2
ATOM 1362 N N . HIS A 1 14 ? -7.663 -10.890 -3.498 1.00 0.00 15 HIS A N 2
ATOM 1363 C CA . HIS A 1 14 ? -9.084 -10.564 -3.363 1.00 0.00 15 HIS A CA 2
ATOM 1364 C C . HIS A 1 14 ? -9.276 -9.068 -3.072 1.00 0.00 15 HIS A C 2
ATOM 1365 O O . HIS A 1 14 ? -10.317 -8.646 -2.568 1.00 0.00 15 HIS A O 2
ATOM 1379 N N . VAL A 1 15 ? -8.260 -8.268 -3.396 1.00 0.00 16 VAL A N 2
ATOM 1380 C CA . VAL A 1 15 ? -8.229 -6.818 -3.282 1.00 0.00 16 VAL A CA 2
ATOM 1381 C C . VAL A 1 15 ? -7.788 -6.217 -4.615 1.00 0.00 16 VAL A C 2
ATOM 1382 O O . VAL A 1 15 ? -7.142 -6.884 -5.429 1.00 0.00 16 VAL A O 2
ATOM 1395 N N . LYS A 1 16 ? -8.113 -4.941 -4.818 1.00 0.00 17 LYS A N 2
ATOM 1396 C CA . LYS A 1 16 ? -7.629 -4.115 -5.915 1.00 0.00 17 LYS A CA 2
ATOM 1397 C C . LYS A 1 16 ? -7.618 -2.669 -5.434 1.00 0.00 17 LYS A C 2
ATOM 1398 O O . LYS A 1 16 ? -8.312 -2.343 -4.467 1.00 0.00 17 LYS A O 2
ATOM 1417 N N . ALA A 1 17 ? -6.875 -1.803 -6.125 1.00 0.00 18 ALA A N 2
ATOM 1418 C CA . ALA A 1 17 ? -6.918 -0.365 -5.897 1.00 0.00 18 ALA A CA 2
ATOM 1419 C C . ALA A 1 17 ? -8.372 0.120 -5.926 1.00 0.00 18 ALA A C 2
ATOM 1420 O O . ALA A 1 17 ? -9.110 -0.157 -6.876 1.00 0.00 18 ALA A O 2
ATOM 1427 N N . GLY A 1 18 ? -8.765 0.840 -4.877 1.00 0.00 19 GLY A N 2
ATOM 1428 C CA . GLY A 1 18 ? -10.061 1.485 -4.730 1.00 0.00 19 GLY A CA 2
ATOM 1429 C C . GLY A 1 18 ? -11.069 0.662 -3.923 1.00 0.00 19 GLY A C 2
ATOM 1430 O O . GLY A 1 18 ? -12.138 1.186 -3.604 1.00 0.00 19 GLY A O 2
ATOM 1434 N N . ASP A 1 19 ? -10.781 -0.605 -3.600 1.00 0.00 20 ASP A N 2
ATOM 1435 C CA . ASP A 1 19 ? -11.745 -1.474 -2.918 1.00 0.00 20 ASP A CA 2
ATOM 1436 C C . ASP A 1 19 ? -11.734 -1.245 -1.403 1.00 0.00 20 ASP A C 2
ATOM 1437 O O . ASP A 1 19 ? -10.704 -0.878 -0.837 1.00 0.00 20 ASP A O 2
ATOM 1446 N N . GLN A 1 20 ? -12.868 -1.473 -0.743 1.00 0.00 21 GLN A N 2
ATOM 1447 C CA . GLN A 1 20 ? -13.002 -1.450 0.712 1.00 0.00 21 GLN A CA 2
ATOM 1448 C C . GLN A 1 20 ? -12.562 -2.812 1.262 1.00 0.00 21 GLN A C 2
ATOM 1449 O O . GLN A 1 20 ? -12.872 -3.849 0.669 1.00 0.00 21 GLN A O 2
ATOM 1463 N N . ILE A 1 21 ? -11.921 -2.815 2.431 1.00 0.00 22 ILE A N 2
ATOM 1464 C CA . ILE A 1 21 ? -11.613 -4.006 3.216 1.00 0.00 22 ILE A CA 2
ATOM 1465 C C . ILE A 1 21 ? -11.945 -3.738 4.679 1.00 0.00 22 ILE A C 2
ATOM 1466 O O . ILE A 1 21 ? -12.162 -2.587 5.083 1.00 0.00 22 ILE A O 2
ATOM 1482 N N . GLU A 1 22 ? -11.984 -4.801 5.478 1.00 0.00 23 GLU A N 2
ATOM 1483 C CA . GLU A 1 22 ? -12.462 -4.794 6.845 1.00 0.00 23 GLU A CA 2
ATOM 1484 C C . GLU A 1 22 ? -11.538 -5.733 7.616 1.00 0.00 23 GLU A C 2
ATOM 1485 O O . GLU A 1 22 ? -11.130 -6.755 7.062 1.00 0.00 23 GLU A O 2
ATOM 1497 N N . LYS A 1 23 ? -11.172 -5.393 8.855 1.00 0.00 24 LYS A N 2
ATOM 1498 C CA . LYS A 1 23 ? -10.247 -6.192 9.657 1.00 0.00 24 LYS A CA 2
ATOM 1499 C C . LYS A 1 23 ? -10.722 -7.647 9.690 1.00 0.00 24 LYS A C 2
ATOM 1500 O O . LYS A 1 23 ? -11.870 -7.919 10.051 1.00 0.00 24 LYS A O 2
ATOM 1519 N N . GLY A 1 24 ? -9.838 -8.575 9.318 1.00 0.00 25 GLY A N 2
ATOM 1520 C CA . GLY A 1 24 ? -10.124 -10.004 9.312 1.00 0.00 25 GLY A CA 2
ATOM 1521 C C . GLY A 1 24 ? -10.793 -10.500 8.024 1.00 0.00 25 GLY A C 2
ATOM 1522 O O . GLY A 1 24 ? -11.034 -11.704 7.915 1.00 0.00 25 GLY A O 2
ATOM 1526 N N . GLN A 1 25 ? -11.089 -9.632 7.047 1.00 0.00 26 GLN A N 2
ATOM 1527 C CA . GLN A 1 25 ? -11.538 -10.055 5.726 1.00 0.00 26 GLN A CA 2
ATOM 1528 C C . GLN A 1 25 ? -10.337 -10.682 5.026 1.00 0.00 26 GLN A C 2
ATOM 1529 O O . GLN A 1 25 ? -9.231 -10.152 5.108 1.00 0.00 26 GLN A O 2
ATOM 1543 N N . GLU A 1 26 ? -10.548 -11.781 4.310 1.00 0.00 27 GLU A N 2
ATOM 1544 C CA . GLU A 1 26 ? -9.546 -12.358 3.422 1.00 0.00 27 GLU A CA 2
ATOM 1545 C C . GLU A 1 26 ? -9.209 -11.333 2.335 1.00 0.00 27 GLU A C 2
ATOM 1546 O O . GLU A 1 26 ? -10.111 -10.787 1.691 1.00 0.00 27 GLU A O 2
ATOM 1558 N N . VAL A 1 27 ? -7.917 -11.069 2.130 1.00 0.00 28 VAL A N 2
ATOM 1559 C CA . VAL A 1 27 ? -7.414 -10.191 1.085 1.00 0.00 28 VAL A CA 2
ATOM 1560 C C . VAL A 1 27 ? -6.472 -10.950 0.147 1.00 0.00 28 VAL A C 2
ATOM 1561 O O . VAL A 1 27 ? -6.375 -10.572 -1.020 1.00 0.00 28 VAL A O 2
ATOM 1574 N N . ALA A 1 28 ? -5.845 -12.050 0.581 1.00 0.00 29 ALA A N 2
ATOM 1575 C CA . ALA A 1 28 ? -5.082 -12.929 -0.294 1.00 0.00 29 ALA A CA 2
ATOM 1576 C C . ALA A 1 28 ? -5.003 -14.327 0.324 1.00 0.00 29 ALA A C 2
ATOM 1577 O O . ALA A 1 28 ? -5.488 -14.553 1.434 1.00 0.00 29 ALA A O 2
ATOM 1584 N N . ILE A 1 29 ? -4.379 -15.266 -0.381 1.00 0.00 30 ILE A N 2
ATOM 1585 C CA . ILE A 1 29 ? -4.089 -16.605 0.124 1.00 0.00 30 ILE A CA 2
ATOM 1586 C C . ILE A 1 29 ? -2.654 -16.940 -0.272 1.00 0.00 30 ILE A C 2
ATOM 1587 O O . ILE A 1 29 ? -2.229 -16.630 -1.387 1.00 0.00 30 ILE A O 2
ATOM 1603 N N . LEU A 1 30 ? -1.929 -17.586 0.637 1.00 0.00 31 LEU A N 2
ATOM 1604 C CA . LEU A 1 30 ? -0.636 -18.186 0.373 1.00 0.00 31 LEU A CA 2
ATOM 1605 C C . LEU A 1 30 ? -0.872 -19.649 0.046 1.00 0.00 31 LEU A C 2
ATOM 1606 O O . LEU A 1 30 ? -1.453 -20.387 0.850 1.00 0.00 31 LEU A O 2
ATOM 1622 N N . GLU A 1 31 ? -0.348 -20.067 -1.100 1.00 0.00 32 GLU A N 2
ATOM 1623 C CA . GLU A 1 31 ? 0.365 -21.327 -1.145 1.00 0.00 32 GLU A CA 2
ATOM 1624 C C . GLU A 1 31 ? 1.663 -21.072 -0.381 1.00 0.00 32 GLU A C 2
ATOM 1625 O O . GLU A 1 31 ? 2.258 -19.999 -0.498 1.00 0.00 32 GLU A O 2
ATOM 1637 N N . SER A 1 32 ? 2.101 -22.037 0.413 1.00 0.00 33 SER A N 2
ATOM 1638 C CA . SER A 1 32 ? 3.331 -21.969 1.154 1.00 0.00 33 SER A CA 2
ATOM 1639 C C . SER A 1 32 ? 3.962 -23.346 0.998 1.00 0.00 33 SER A C 2
ATOM 1640 O O . SER A 1 32 ? 3.770 -24.235 1.826 1.00 0.00 33 SER A O 2
ATOM 1648 N N . MET A 1 33 ? 4.632 -23.550 -0.141 1.00 0.00 34 MET A N 2
ATOM 1649 C CA . MET A 1 33 ? 5.329 -24.784 -0.499 1.00 0.00 34 MET A CA 2
ATOM 1650 C C . MET A 1 33 ? 4.435 -26.021 -0.277 1.00 0.00 34 MET A C 2
ATOM 1651 O O . MET A 1 33 ? 4.841 -26.990 0.374 1.00 0.00 34 MET A O 2
ATOM 1665 N N . LYS A 1 34 ? 3.206 -25.936 -0.821 1.00 0.00 35 LYS A N 2
ATOM 1666 C CA . LYS A 1 34 ? 2.133 -26.933 -0.831 1.00 0.00 35 LYS A CA 2
ATOM 1667 C C . LYS A 1 34 ? 1.254 -26.931 0.435 1.00 0.00 35 LYS A C 2
ATOM 1668 O O . LYS A 1 34 ? 0.403 -27.809 0.574 1.00 0.00 35 LYS A O 2
ATOM 1685 N N . MET A 1 35 ? 1.420 -25.942 1.328 1.00 0.00 36 MET A N 2
ATOM 1686 C CA . MET A 1 35 ? 0.523 -25.679 2.456 1.00 0.00 36 MET A CA 2
ATOM 1687 C C . MET A 1 35 ? -0.364 -24.479 2.092 1.00 0.00 36 MET A C 2
ATOM 1688 O O . MET A 1 35 ? -0.066 -23.750 1.142 1.00 0.00 36 MET A O 2
ATOM 1702 N N . GLU A 1 36 ? -1.427 -24.246 2.856 1.00 0.00 37 GLU A N 2
ATOM 1703 C CA . GLU A 1 36 ? -2.445 -23.242 2.577 1.00 0.00 37 GLU A CA 2
ATOM 1704 C C . GLU A 1 36 ? -2.586 -22.317 3.787 1.00 0.00 37 GLU A C 2
ATOM 1705 O O . GLU A 1 36 ? -2.676 -22.799 4.921 1.00 0.00 37 GLU A O 2
ATOM 1717 N N . ILE A 1 37 ? -2.575 -20.995 3.569 1.00 0.00 38 ILE A N 2
ATOM 1718 C CA . ILE A 1 37 ? -2.647 -20.014 4.656 1.00 0.00 38 ILE A CA 2
ATOM 1719 C C . ILE A 1 37 ? -3.473 -18.806 4.173 1.00 0.00 38 ILE A C 2
ATOM 1720 O O . ILE A 1 37 ? -3.051 -18.137 3.225 1.00 0.00 38 ILE A O 2
ATOM 1736 N N . PRO A 1 38 ? -4.650 -18.520 4.763 1.00 0.00 39 PRO A N 2
ATOM 1737 C CA . PRO A 1 38 ? -5.378 -17.277 4.518 1.00 0.00 39 PRO A CA 2
ATOM 1738 C C . PRO A 1 38 ? -4.515 -16.072 4.890 1.00 0.00 39 PRO A C 2
ATOM 1739 O O . PRO A 1 38 ? -3.819 -16.107 5.909 1.00 0.00 39 PRO A O 2
ATOM 1750 N N . ILE A 1 39 ? -4.633 -14.979 4.137 1.00 0.00 40 ILE A N 2
ATOM 1751 C CA . ILE A 1 39 ? -4.002 -13.704 4.442 1.00 0.00 40 ILE A CA 2
ATOM 1752 C C . ILE A 1 39 ? -5.148 -12.705 4.531 1.00 0.00 40 ILE A C 2
ATOM 1753 O O . ILE A 1 39 ? -5.883 -12.485 3.563 1.00 0.00 40 ILE A O 2
ATOM 1769 N N . VAL A 1 40 ? -5.330 -12.140 5.720 1.00 0.00 41 VAL A N 2
ATOM 1770 C CA . VAL A 1 40 ? -6.483 -11.330 6.077 1.00 0.00 41 VAL A CA 2
ATOM 1771 C C . VAL A 1 40 ? -6.028 -9.902 6.388 1.00 0.00 41 VAL A C 2
ATOM 1772 O O . VAL A 1 40 ? -4.879 -9.673 6.775 1.00 0.00 41 VAL A O 2
ATOM 1785 N N . ALA A 1 41 ? -6.931 -8.942 6.184 1.00 0.00 42 ALA A N 2
ATOM 1786 C CA . ALA A 1 41 ? -6.684 -7.529 6.374 1.00 0.00 42 ALA A CA 2
ATOM 1787 C C . ALA A 1 41 ? -6.350 -7.268 7.839 1.00 0.00 42 ALA A C 2
ATOM 1788 O O . ALA A 1 41 ? -7.183 -7.490 8.721 1.00 0.00 42 ALA A O 2
ATOM 1795 N N . ASP A 1 42 ? -5.141 -6.766 8.082 1.00 0.00 43 ASP A N 2
ATOM 1796 C CA . ASP A 1 42 ? -4.689 -6.341 9.413 1.00 0.00 43 ASP A CA 2
ATOM 1797 C C . ASP A 1 42 ? -5.542 -5.197 9.982 1.00 0.00 43 ASP A C 2
ATOM 1798 O O . ASP A 1 42 ? -5.654 -5.059 11.200 1.00 0.00 43 ASP A O 2
ATOM 1807 N N . ARG A 1 43 ? -6.174 -4.394 9.118 1.00 0.00 44 ARG A N 2
ATOM 1808 C CA . ARG A 1 43 ? -7.096 -3.331 9.506 1.00 0.00 44 ARG A CA 2
ATOM 1809 C C . ARG A 1 43 ? -8.118 -3.102 8.398 1.00 0.00 44 ARG A C 2
ATOM 1810 O O . ARG A 1 43 ? -7.851 -3.427 7.240 1.00 0.00 44 ARG A O 2
ATOM 1831 N N . SER A 1 44 ? -9.264 -2.527 8.751 1.00 0.00 45 SER A N 2
ATOM 1832 C CA . SER A 1 44 ? -10.230 -2.040 7.779 1.00 0.00 45 SER A CA 2
ATOM 1833 C C . SER A 1 44 ? -9.613 -0.850 7.035 1.00 0.00 45 SER A C 2
ATOM 1834 O O . SER A 1 44 ? -8.732 -0.178 7.578 1.00 0.00 45 SER A O 2
ATOM 1842 N N . GLY A 1 45 ? -10.082 -0.548 5.823 1.00 0.00 46 GLY A N 2
ATOM 1843 C CA . GLY A 1 45 ? -9.606 0.607 5.071 1.00 0.00 46 GLY A CA 2
ATOM 1844 C C . GLY A 1 45 ? -10.067 0.561 3.623 1.00 0.00 46 GLY A C 2
ATOM 1845 O O . GLY A 1 45 ? -10.809 -0.342 3.238 1.00 0.00 46 GLY A O 2
ATOM 1849 N N . ILE A 1 46 ? -9.599 1.510 2.813 1.00 0.00 47 ILE A N 2
ATOM 1850 C CA . ILE A 1 46 ? -9.792 1.498 1.368 1.00 0.00 47 ILE A CA 2
ATOM 1851 C C . ILE A 1 46 ? -8.399 1.357 0.769 1.00 0.00 47 ILE A C 2
ATOM 1852 O O . ILE A 1 46 ? -7.468 2.081 1.136 1.00 0.00 47 ILE A O 2
ATOM 1868 N N . VAL A 1 47 ? -8.256 0.377 -0.115 1.00 0.00 48 VAL A N 2
ATOM 1869 C CA . VAL A 1 47 ? -7.007 0.008 -0.741 1.00 0.00 48 VAL A CA 2
ATOM 1870 C C . VAL A 1 47 ? -6.548 1.145 -1.649 1.00 0.00 48 VAL A C 2
ATOM 1871 O O . VAL A 1 47 ? -7.253 1.527 -2.584 1.00 0.00 48 VAL A O 2
ATOM 1884 N N . LYS A 1 48 ? -5.354 1.670 -1.386 1.00 0.00 49 LYS A N 2
ATOM 1885 C CA . LYS A 1 48 ? -4.680 2.590 -2.282 1.00 0.00 49 LYS A CA 2
ATOM 1886 C C . LYS A 1 48 ? -4.036 1.764 -3.391 1.00 0.00 49 LYS A C 2
ATOM 1887 O O . LYS A 1 48 ? -4.205 2.102 -4.561 1.00 0.00 49 LYS A O 2
ATOM 1906 N N . GLU A 1 49 ? -3.324 0.681 -3.051 1.00 0.00 50 GLU A N 2
ATOM 1907 C CA . GLU A 1 49 ? -2.584 -0.108 -4.027 1.00 0.00 50 GLU A CA 2
ATOM 1908 C C . GLU A 1 49 ? -2.404 -1.525 -3.483 1.00 0.00 50 GLU A C 2
ATOM 1909 O O . GLU A 1 49 ? -2.402 -1.722 -2.267 1.00 0.00 50 GLU A O 2
ATOM 1921 N N . VAL A 1 50 ? -2.199 -2.500 -4.370 1.00 0.00 51 VAL A N 2
ATOM 1922 C CA . VAL A 1 50 ? -1.834 -3.865 -4.007 1.00 0.00 51 VAL A CA 2
ATOM 1923 C C . VAL A 1 50 ? -0.424 -4.068 -4.558 1.00 0.00 51 VAL A C 2
ATOM 1924 O O . VAL A 1 50 ? -0.168 -3.826 -5.740 1.00 0.00 51 VAL A O 2
ATOM 1937 N N . LYS A 1 51 ? 0.509 -4.458 -3.691 1.00 0.00 52 LYS A N 2
ATOM 1938 C CA . LYS A 1 51 ? 1.933 -4.518 -4.009 1.00 0.00 52 LYS A CA 2
ATOM 1939 C C . LYS A 1 51 ? 2.337 -5.853 -4.645 1.00 0.00 52 LYS A C 2
ATOM 1940 O O . LYS A 1 51 ? 3.516 -6.039 -4.941 1.00 0.00 52 LYS A O 2
ATOM 1959 N N . LYS A 1 52 ? 1.399 -6.788 -4.823 1.00 0.00 53 LYS A N 2
ATOM 1960 C CA . LYS A 1 52 ? 1.607 -8.131 -5.371 1.00 0.00 53 LYS A CA 2
ATOM 1961 C C . LYS A 1 52 ? 0.355 -8.510 -6.169 1.00 0.00 53 LYS A C 2
ATOM 1962 O O . LYS A 1 52 ? -0.615 -7.750 -6.193 1.00 0.00 53 LYS A O 2
ATOM 1981 N N . LYS A 1 53 ? 0.360 -9.684 -6.799 1.00 0.00 54 LYS A N 2
ATOM 1982 C CA . LYS A 1 53 ? -0.759 -10.216 -7.575 1.00 0.00 54 LYS A CA 2
ATOM 1983 C C . LYS A 1 53 ? -0.809 -11.730 -7.406 1.00 0.00 54 LYS A C 2
ATOM 1984 O O . LYS A 1 53 ? 0.143 -12.322 -6.890 1.00 0.00 54 LYS A O 2
ATOM 2003 N N . GLU A 1 54 ? -1.902 -12.344 -7.856 1.00 0.00 55 GLU A N 2
ATOM 2004 C CA . GLU A 1 54 ? -2.091 -13.790 -7.876 1.00 0.00 55 GLU A CA 2
ATOM 2005 C C . GLU A 1 54 ? -0.843 -14.505 -8.410 1.00 0.00 55 GLU A C 2
ATOM 2006 O O . GLU A 1 54 ? -0.410 -14.265 -9.540 1.00 0.00 55 GLU A O 2
ATOM 2018 N N . GLY A 1 55 ? -0.287 -15.396 -7.591 1.00 0.00 56 GLY A N 2
ATOM 2019 C CA . GLY A 1 55 ? 0.798 -16.295 -7.951 1.00 0.00 56 GLY A CA 2
ATOM 2020 C C . GLY A 1 55 ? 2.183 -15.658 -7.842 1.00 0.00 56 GLY A C 2
ATOM 2021 O O . GLY A 1 55 ? 3.168 -16.346 -8.118 1.00 0.00 56 GLY A O 2
ATOM 2025 N N . ASP A 1 56 ? 2.295 -14.379 -7.461 1.00 0.00 57 ASP A N 2
ATOM 2026 C CA . ASP A 1 56 ? 3.600 -13.745 -7.270 1.00 0.00 57 ASP A CA 2
ATOM 2027 C C . ASP A 1 56 ? 4.306 -14.371 -6.060 1.00 0.00 57 ASP A C 2
ATOM 2028 O O . ASP A 1 56 ? 3.655 -14.870 -5.137 1.00 0.00 57 ASP A O 2
ATOM 2037 N N . PHE A 1 57 ? 5.635 -14.351 -6.057 1.00 0.00 58 PHE A N 2
ATOM 2038 C CA . PHE A 1 57 ? 6.440 -14.870 -4.959 1.00 0.00 58 PHE A CA 2
ATOM 2039 C C . PHE A 1 57 ? 6.422 -13.847 -3.826 1.00 0.00 58 PHE A C 2
ATOM 2040 O O . PHE A 1 57 ? 6.491 -12.640 -4.079 1.00 0.00 58 PHE A O 2
ATOM 2057 N N . VAL A 1 58 ? 6.343 -14.324 -2.585 1.00 0.00 59 VAL A N 2
ATOM 2058 C CA . VAL A 1 58 ? 6.155 -13.492 -1.406 1.00 0.00 59 VAL A CA 2
ATOM 2059 C C . VAL A 1 58 ? 6.851 -14.130 -0.204 1.00 0.00 59 VAL A C 2
ATOM 2060 O O . VAL A 1 58 ? 7.170 -15.326 -0.206 1.00 0.00 59 VAL A O 2
ATOM 2073 N N . ASN A 1 59 ? 7.119 -13.331 0.832 1.00 0.00 60 ASN A N 2
ATOM 2074 C CA . ASN A 1 59 ? 7.858 -13.789 1.998 1.00 0.00 60 ASN A CA 2
ATOM 2075 C C . ASN A 1 59 ? 7.429 -13.065 3.262 1.00 0.00 60 ASN A C 2
ATOM 2076 O O . ASN A 1 59 ? 6.691 -12.083 3.201 1.00 0.00 60 ASN A O 2
ATOM 2087 N N . GLU A 1 60 ? 7.899 -13.552 4.411 1.00 0.00 61 GLU A N 2
ATOM 2088 C CA . GLU A 1 60 ? 7.659 -12.915 5.699 1.00 0.00 61 GLU A CA 2
ATOM 2089 C C . GLU A 1 60 ? 8.163 -11.463 5.654 1.00 0.00 61 GLU A C 2
ATOM 2090 O O . GLU A 1 60 ? 9.350 -11.217 5.425 1.00 0.00 61 GLU A O 2
ATOM 2102 N N . GLY A 1 61 ? 7.254 -10.507 5.865 1.00 0.00 62 GLY A N 2
ATOM 2103 C CA . GLY A 1 61 ? 7.549 -9.081 5.901 1.00 0.00 62 GLY A CA 2
ATOM 2104 C C . GLY A 1 61 ? 7.610 -8.440 4.511 1.00 0.00 62 GLY A C 2
ATOM 2105 O O . GLY A 1 61 ? 7.951 -7.260 4.415 1.00 0.00 62 GLY A O 2
ATOM 2109 N N . ASP A 1 62 ? 7.306 -9.177 3.437 1.00 0.00 63 ASP A N 2
ATOM 2110 C CA . ASP A 1 62 ? 7.226 -8.623 2.092 1.00 0.00 63 ASP A CA 2
ATOM 2111 C C . ASP A 1 62 ? 5.883 -7.906 1.962 1.00 0.00 63 ASP A C 2
ATOM 2112 O O . ASP A 1 62 ? 4.877 -8.390 2.480 1.00 0.00 63 ASP A O 2
ATOM 2121 N N . VAL A 1 63 ? 5.850 -6.741 1.325 1.00 0.00 64 VAL A N 2
ATOM 2122 C CA . VAL A 1 63 ? 4.667 -5.890 1.261 1.00 0.00 64 VAL A CA 2
ATOM 2123 C C . VAL A 1 63 ? 3.543 -6.538 0.447 1.00 0.00 64 VAL A C 2
ATOM 2124 O O . VAL A 1 63 ? 3.808 -7.252 -0.527 1.00 0.00 64 VAL A O 2
ATOM 2137 N N . LEU A 1 64 ? 2.294 -6.224 0.809 1.00 0.00 65 LEU A N 2
ATOM 2138 C CA . LEU A 1 64 ? 1.083 -6.784 0.207 1.00 0.00 65 LEU A CA 2
ATOM 2139 C C . LEU A 1 64 ? 0.110 -5.689 -0.221 1.00 0.00 65 LEU A C 2
ATOM 2140 O O . LEU A 1 64 ? -0.423 -5.756 -1.326 1.00 0.00 65 LEU A O 2
ATOM 2156 N N . LEU A 1 65 ? -0.119 -4.675 0.618 1.00 0.00 66 LEU A N 2
ATOM 2157 C CA . LEU A 1 65 ? -1.186 -3.703 0.430 1.00 0.00 66 LEU A CA 2
ATOM 2158 C C . LEU A 1 65 ? -0.742 -2.356 0.956 1.00 0.00 66 LEU A C 2
ATOM 2159 O O . LEU A 1 65 ? -0.013 -2.275 1.949 1.00 0.00 66 LEU A O 2
ATOM 2175 N N . GLU A 1 66 ? -1.297 -1.308 0.369 1.00 0.00 67 GLU A N 2
ATOM 2176 C CA . GLU A 1 66 ? -1.193 0.060 0.832 1.00 0.00 67 GLU A CA 2
ATOM 2177 C C . GLU A 1 66 ? -2.614 0.593 0.867 1.00 0.00 67 GLU A C 2
ATOM 2178 O O . GLU A 1 66 ? -3.377 0.331 -0.063 1.00 0.00 67 GLU A O 2
ATOM 2190 N N . LEU A 1 67 ? -2.989 1.294 1.938 1.00 0.00 68 LEU A N 2
ATOM 2191 C CA . LEU A 1 67 ? -4.365 1.693 2.210 1.00 0.00 68 LEU A CA 2
ATOM 2192 C C . LEU A 1 67 ? -4.370 3.186 2.499 1.00 0.00 68 LEU A C 2
ATOM 2193 O O . LEU A 1 67 ? -3.562 3.656 3.303 1.00 0.00 68 LEU A O 2
ATOM 2209 N N . SER A 1 68 ? -5.294 3.928 1.897 1.00 0.00 69 SER A N 2
ATOM 2210 C CA . SER A 1 68 ? -5.350 5.381 2.024 1.00 0.00 69 SER A CA 2
ATOM 2211 C C . SER A 1 68 ? -5.633 5.851 3.457 1.00 0.00 69 SER A C 2
ATOM 2212 O O . SER A 1 68 ? -5.251 6.963 3.823 1.00 0.00 69 SER A O 2
ATOM 2220 N N . ASN A 1 69 ? -6.267 5.014 4.287 1.00 0.00 70 ASN A N 2
ATOM 2221 C CA . ASN A 1 69 ? -6.497 5.317 5.701 1.00 0.00 70 ASN A CA 2
ATOM 2222 C C . ASN A 1 69 ? -5.276 5.015 6.577 1.00 0.00 70 ASN A C 2
ATOM 2223 O O . ASN A 1 69 ? -5.301 5.342 7.763 1.00 0.00 70 ASN A O 2
ATOM 2234 N N . SER A 1 70 ? -4.219 4.410 6.028 1.00 0.00 71 SER A N 2
ATOM 2235 C CA . SER A 1 70 ? -3.033 3.996 6.769 1.00 0.00 71 SER A CA 2
ATOM 2236 C C . SER A 1 70 ? -1.785 4.756 6.299 1.00 0.00 71 SER A C 2
ATOM 2237 O O . SER A 1 70 ? -0.820 4.854 7.057 1.00 0.00 71 SER A O 2
ATOM 2245 N N . THR A 1 71 ? -1.802 5.353 5.101 1.00 0.00 72 THR A N 2
ATOM 2246 C CA . THR A 1 71 ? -0.733 6.227 4.619 1.00 0.00 72 THR A CA 2
ATOM 2247 C C . THR A 1 71 ? -0.752 7.624 5.273 1.00 0.00 72 THR A C 2
ATOM 2248 O O . THR A 1 71 ? 0.163 8.417 5.033 1.00 0.00 72 THR A O 2
ATOM 2259 N N . GLN A 1 72 ? -1.778 7.944 6.077 1.00 0.00 73 GLN A N 2
ATOM 2260 C CA . GLN A 1 72 ? -1.874 9.209 6.802 1.00 0.00 73 GLN A CA 2
ATOM 2261 C C . GLN A 1 72 ? -0.636 9.443 7.676 1.00 0.00 73 GLN A C 2
ATOM 2262 O O . GLN A 1 72 ? -0.210 10.611 7.791 1.00 0.00 73 GLN A O 2
ATOM 2307 N N . THR A 1 1 ? 1.232 -0.506 5.826 1.00 0.00 2 THR A N 3
ATOM 2308 C CA . THR A 1 1 ? 1.292 -1.463 4.698 1.00 0.00 2 THR A CA 3
ATOM 2309 C C . THR A 1 1 ? 1.000 -2.874 5.226 1.00 0.00 2 THR A C 3
ATOM 2310 O O . THR A 1 1 ? 1.736 -3.382 6.078 1.00 0.00 2 THR A O 3
ATOM 2323 N N . VAL A 1 2 ? -0.083 -3.513 4.763 1.00 0.00 3 VAL A N 3
ATOM 2324 C CA . VAL A 1 2 ? -0.341 -4.920 5.072 1.00 0.00 3 VAL A CA 3
ATOM 2325 C C . VAL A 1 2 ? 0.759 -5.712 4.356 1.00 0.00 3 VAL A C 3
ATOM 2326 O O . VAL A 1 2 ? 1.146 -5.354 3.238 1.00 0.00 3 VAL A O 3
ATOM 2339 N N . SER A 1 3 ? 1.263 -6.770 4.986 1.00 0.00 4 SER A N 3
ATOM 2340 C CA . SER A 1 3 ? 2.391 -7.546 4.492 1.00 0.00 4 SER A CA 3
ATOM 2341 C C . SER A 1 3 ? 2.154 -9.031 4.769 1.00 0.00 4 SER A C 3
ATOM 2342 O O . SER A 1 3 ? 1.278 -9.415 5.548 1.00 0.00 4 SER A O 3
ATOM 2350 N N . ILE A 1 4 ? 2.946 -9.859 4.102 1.00 0.00 5 ILE A N 3
ATOM 2351 C CA . ILE A 1 4 ? 2.921 -11.305 4.163 1.00 0.00 5 ILE A CA 3
ATOM 2352 C C . ILE A 1 4 ? 3.650 -11.769 5.430 1.00 0.00 5 ILE A C 3
ATOM 2353 O O . ILE A 1 4 ? 4.470 -11.049 6.003 1.00 0.00 5 ILE A O 3
ATOM 2369 N N . GLN A 1 5 ? 3.360 -13.000 5.853 1.00 0.00 6 GLN A N 3
ATOM 2370 C CA . GLN A 1 5 ? 3.750 -13.575 7.137 1.00 0.00 6 GLN A CA 3
ATOM 2371 C C . GLN A 1 5 ? 4.362 -14.978 7.006 1.00 0.00 6 GLN A C 3
ATOM 2372 O O . GLN A 1 5 ? 4.722 -15.575 8.019 1.00 0.00 6 GLN A O 3
ATOM 2386 N N . MET A 1 6 ? 4.500 -15.509 5.786 1.00 0.00 7 MET A N 3
ATOM 2387 C CA . MET A 1 6 ? 5.197 -16.771 5.538 1.00 0.00 7 MET A CA 3
ATOM 2388 C C . MET A 1 6 ? 5.863 -16.750 4.162 1.00 0.00 7 MET A C 3
ATOM 2389 O O . MET A 1 6 ? 5.480 -15.975 3.285 1.00 0.00 7 MET A O 3
ATOM 2403 N N . ALA A 1 7 ? 6.869 -17.606 3.978 1.00 0.00 8 ALA A N 3
ATOM 2404 C CA . ALA A 1 7 ? 7.476 -17.880 2.687 1.00 0.00 8 ALA A CA 3
ATOM 2405 C C . ALA A 1 7 ? 6.454 -18.603 1.818 1.00 0.00 8 ALA A C 3
ATOM 2406 O O . ALA A 1 7 ? 5.806 -19.542 2.288 1.00 0.00 8 ALA A O 3
ATOM 2413 N N . GLY A 1 8 ? 6.292 -18.184 0.565 1.00 0.00 9 GLY A N 3
ATOM 2414 C CA . GLY A 1 8 ? 5.260 -18.778 -0.265 1.00 0.00 9 GLY A CA 3
ATOM 2415 C C . GLY A 1 8 ? 5.055 -18.092 -1.603 1.00 0.00 9 GLY A C 3
ATOM 2416 O O . GLY A 1 8 ? 5.901 -17.352 -2.108 1.00 0.00 9 GLY A O 3
ATOM 2420 N N . ASN A 1 9 ? 3.890 -18.369 -2.175 1.00 0.00 10 ASN A N 3
ATOM 2421 C CA . ASN A 1 9 ? 3.443 -17.913 -3.477 1.00 0.00 10 ASN A CA 3
ATOM 2422 C C . ASN A 1 9 ? 2.012 -17.453 -3.262 1.00 0.00 10 ASN A C 3
ATOM 2423 O O . ASN A 1 9 ? 1.224 -18.128 -2.595 1.00 0.00 10 ASN A O 3
ATOM 2434 N N . LEU A 1 10 ? 1.675 -16.287 -3.796 1.00 0.00 11 LEU A N 3
ATOM 2435 C CA . LEU A 1 10 ? 0.436 -15.579 -3.518 1.00 0.00 11 LEU A CA 3
ATOM 2436 C C . LEU A 1 10 ? -0.710 -16.160 -4.350 1.00 0.00 11 LEU A C 3
ATOM 2437 O O . LEU A 1 10 ? -1.195 -15.527 -5.286 1.00 0.00 11 LEU A O 3
ATOM 2453 N N . TRP A 1 11 ? -1.069 -17.407 -4.036 1.00 0.00 12 TRP A N 3
ATOM 2454 C CA . TRP A 1 11 ? -2.033 -18.276 -4.705 1.00 0.00 12 TRP A CA 3
ATOM 2455 C C . TRP A 1 11 ? -3.260 -17.518 -5.210 1.00 0.00 12 TRP A C 3
ATOM 2456 O O . TRP A 1 11 ? -3.609 -17.688 -6.379 1.00 0.00 12 TRP A O 3
ATOM 2477 N N . LYS A 1 12 ? -3.887 -16.666 -4.388 1.00 0.00 13 LYS A N 3
ATOM 2478 C CA . LYS A 1 12 ? -5.019 -15.844 -4.817 1.00 0.00 13 LYS A CA 3
ATOM 2479 C C . LYS A 1 12 ? -4.936 -14.469 -4.186 1.00 0.00 13 LYS A C 3
ATOM 2480 O O . LYS A 1 12 ? -4.359 -14.323 -3.109 1.00 0.00 13 LYS A O 3
ATOM 2499 N N . VAL A 1 13 ? -5.545 -13.483 -4.838 1.00 0.00 14 VAL A N 3
ATOM 2500 C CA . VAL A 1 13 ? -5.687 -12.118 -4.345 1.00 0.00 14 VAL A CA 3
ATOM 2501 C C . VAL A 1 13 ? -7.156 -11.743 -4.563 1.00 0.00 14 VAL A C 3
ATOM 2502 O O . VAL A 1 13 ? -7.781 -12.169 -5.539 1.00 0.00 14 VAL A O 3
ATOM 2515 N N . HIS A 1 14 ? -7.703 -10.953 -3.640 1.00 0.00 15 HIS A N 3
ATOM 2516 C CA . HIS A 1 14 ? -9.133 -10.650 -3.528 1.00 0.00 15 HIS A CA 3
ATOM 2517 C C . HIS A 1 14 ? -9.370 -9.148 -3.308 1.00 0.00 15 HIS A C 3
ATOM 2518 O O . HIS A 1 14 ? -10.480 -8.735 -2.970 1.00 0.00 15 HIS A O 3
ATOM 2532 N N . VAL A 1 15 ? -8.332 -8.332 -3.500 1.00 0.00 16 VAL A N 3
ATOM 2533 C CA . VAL A 1 15 ? -8.349 -6.882 -3.354 1.00 0.00 16 VAL A CA 3
ATOM 2534 C C . VAL A 1 15 ? -7.900 -6.225 -4.658 1.00 0.00 16 VAL A C 3
ATOM 2535 O O . VAL A 1 15 ? -7.162 -6.823 -5.445 1.00 0.00 16 VAL A O 3
ATOM 2548 N N . LYS A 1 16 ? -8.329 -4.977 -4.860 1.00 0.00 17 LYS A N 3
ATOM 2549 C CA . LYS A 1 16 ? -7.924 -4.111 -5.960 1.00 0.00 17 LYS A CA 3
ATOM 2550 C C . LYS A 1 16 ? -7.839 -2.697 -5.394 1.00 0.00 17 LYS A C 3
ATOM 2551 O O . LYS A 1 16 ? -8.503 -2.410 -4.396 1.00 0.00 17 LYS A O 3
ATOM 2570 N N . ALA A 1 17 ? -7.080 -1.805 -6.031 1.00 0.00 18 ALA A N 3
ATOM 2571 C CA . ALA A 1 17 ? -7.087 -0.389 -5.672 1.00 0.00 18 ALA A CA 3
ATOM 2572 C C . ALA A 1 17 ? -8.525 0.142 -5.722 1.00 0.00 18 ALA A C 3
ATOM 2573 O O . ALA A 1 17 ? -9.275 -0.168 -6.651 1.00 0.00 18 ALA A O 3
ATOM 2580 N N . GLY A 1 18 ? -8.901 0.938 -4.722 1.00 0.00 19 GLY A N 3
ATOM 2581 C CA . GLY A 1 18 ? -10.230 1.516 -4.583 1.00 0.00 19 GLY A CA 3
ATOM 2582 C C . GLY A 1 18 ? -11.252 0.586 -3.918 1.00 0.00 19 GLY A C 3
ATOM 2583 O O . GLY A 1 18 ? -12.358 1.047 -3.629 1.00 0.00 19 GLY A O 3
ATOM 2587 N N . ASP A 1 19 ? -10.942 -0.695 -3.670 1.00 0.00 20 ASP A N 3
ATOM 2588 C CA . ASP A 1 19 ? -11.881 -1.604 -3.006 1.00 0.00 20 ASP A CA 3
ATOM 2589 C C . ASP A 1 19 ? -11.905 -1.361 -1.492 1.00 0.00 20 ASP A C 3
ATOM 2590 O O . ASP A 1 19 ? -10.891 -0.976 -0.911 1.00 0.00 20 ASP A O 3
ATOM 2599 N N . GLN A 1 20 ? -13.047 -1.594 -0.844 1.00 0.00 21 GLN A N 3
ATOM 2600 C CA . GLN A 1 20 ? -13.202 -1.515 0.608 1.00 0.00 21 GLN A CA 3
ATOM 2601 C C . GLN A 1 20 ? -12.773 -2.853 1.221 1.00 0.00 21 GLN A C 3
ATOM 2602 O O . GLN A 1 20 ? -13.118 -3.914 0.696 1.00 0.00 21 GLN A O 3
ATOM 2616 N N . ILE A 1 21 ? -12.105 -2.805 2.375 1.00 0.00 22 ILE A N 3
ATOM 2617 C CA . ILE A 1 21 ? -11.787 -3.957 3.212 1.00 0.00 22 ILE A CA 3
ATOM 2618 C C . ILE A 1 21 ? -12.062 -3.609 4.674 1.00 0.00 22 ILE A C 3
ATOM 2619 O O . ILE A 1 21 ? -12.247 -2.440 5.035 1.00 0.00 22 ILE A O 3
ATOM 2635 N N . GLU A 1 22 ? -12.080 -4.638 5.514 1.00 0.00 23 GLU A N 3
ATOM 2636 C CA . GLU A 1 22 ? -12.471 -4.570 6.906 1.00 0.00 23 GLU A CA 3
ATOM 2637 C C . GLU A 1 22 ? -11.527 -5.513 7.647 1.00 0.00 23 GLU A C 3
ATOM 2638 O O . GLU A 1 22 ? -11.143 -6.545 7.091 1.00 0.00 23 GLU A O 3
ATOM 2650 N N . LYS A 1 23 ? -11.110 -5.160 8.863 1.00 0.00 24 LYS A N 3
ATOM 2651 C CA . LYS A 1 23 ? -10.145 -5.937 9.635 1.00 0.00 24 LYS A CA 3
ATOM 2652 C C . LYS A 1 23 ? -10.606 -7.396 9.726 1.00 0.00 24 LYS A C 3
ATOM 2653 O O . LYS A 1 23 ? -11.727 -7.664 10.166 1.00 0.00 24 LYS A O 3
ATOM 2672 N N . GLY A 1 24 ? -9.749 -8.327 9.305 1.00 0.00 25 GLY A N 3
ATOM 2673 C CA . GLY A 1 24 ? -10.027 -9.759 9.330 1.00 0.00 25 GLY A CA 3
ATOM 2674 C C . GLY A 1 24 ? -10.704 -10.294 8.061 1.00 0.00 25 GLY A C 3
ATOM 2675 O O . GLY A 1 24 ? -10.951 -11.498 7.991 1.00 0.00 25 GLY A O 3
ATOM 2679 N N . GLN A 1 25 ? -11.010 -9.456 7.061 1.00 0.00 26 GLN A N 3
ATOM 2680 C CA . GLN A 1 25 ? -11.562 -9.898 5.783 1.00 0.00 26 GLN A CA 3
ATOM 2681 C C . GLN A 1 25 ? -10.396 -10.482 4.972 1.00 0.00 26 GLN A C 3
ATOM 2682 O O . GLN A 1 25 ? -9.288 -9.951 5.015 1.00 0.00 26 GLN A O 3
ATOM 2696 N N . GLU A 1 26 ? -10.624 -11.581 4.258 1.00 0.00 27 GLU A N 3
ATOM 2697 C CA . GLU A 1 26 ? -9.632 -12.283 3.447 1.00 0.00 27 GLU A CA 3
ATOM 2698 C C . GLU A 1 26 ? -9.280 -11.444 2.213 1.00 0.00 27 GLU A C 3
ATOM 2699 O O . GLU A 1 26 ? -10.116 -11.236 1.332 1.00 0.00 27 GLU A O 3
ATOM 2711 N N . VAL A 1 27 ? -8.039 -10.961 2.149 1.00 0.00 28 VAL A N 3
ATOM 2712 C CA . VAL A 1 27 ? -7.540 -10.125 1.068 1.00 0.00 28 VAL A CA 3
ATOM 2713 C C . VAL A 1 27 ? -6.664 -10.940 0.114 1.00 0.00 28 VAL A C 3
ATOM 2714 O O . VAL A 1 27 ? -6.608 -10.598 -1.068 1.00 0.00 28 VAL A O 3
ATOM 2727 N N . ALA A 1 28 ? -6.036 -12.039 0.558 1.00 0.00 29 ALA A N 3
ATOM 2728 C CA . ALA A 1 28 ? -5.285 -12.925 -0.323 1.00 0.00 29 ALA A CA 3
ATOM 2729 C C . ALA A 1 28 ? -5.141 -14.306 0.328 1.00 0.00 29 ALA A C 3
ATOM 2730 O O . ALA A 1 28 ? -5.586 -14.515 1.459 1.00 0.00 29 ALA A O 3
ATOM 2737 N N . ILE A 1 29 ? -4.517 -15.251 -0.372 1.00 0.00 30 ILE A N 3
ATOM 2738 C CA . ILE A 1 29 ? -4.189 -16.580 0.134 1.00 0.00 30 ILE A CA 3
ATOM 2739 C C . ILE A 1 29 ? -2.764 -16.901 -0.317 1.00 0.00 30 ILE A C 3
ATOM 2740 O O . ILE A 1 29 ? -2.381 -16.598 -1.451 1.00 0.00 30 ILE A O 3
ATOM 2756 N N . LEU A 1 30 ? -2.003 -17.539 0.572 1.00 0.00 31 LEU A N 3
ATOM 2757 C CA . LEU A 1 30 ? -0.708 -18.131 0.291 1.00 0.00 31 LEU A CA 3
ATOM 2758 C C . LEU A 1 30 ? -0.908 -19.610 0.011 1.00 0.00 31 LEU A C 3
ATOM 2759 O O . LEU A 1 30 ? -1.537 -20.324 0.803 1.00 0.00 31 LEU A O 3
ATOM 2775 N N . GLU A 1 31 ? -0.276 -20.065 -1.064 1.00 0.00 32 GLU A N 3
ATOM 2776 C CA . GLU A 1 31 ? 0.400 -21.345 -1.060 1.00 0.00 32 GLU A CA 3
ATOM 2777 C C . GLU A 1 31 ? 1.728 -21.091 -0.355 1.00 0.00 32 GLU A C 3
ATOM 2778 O O . GLU A 1 31 ? 2.333 -20.033 -0.532 1.00 0.00 32 GLU A O 3
ATOM 2790 N N . SER A 1 32 ? 2.181 -22.060 0.424 1.00 0.00 33 SER A N 3
ATOM 2791 C CA . SER A 1 32 ? 3.438 -21.999 1.135 1.00 0.00 33 SER A CA 3
ATOM 2792 C C . SER A 1 32 ? 4.074 -23.376 1.044 1.00 0.00 33 SER A C 3
ATOM 2793 O O . SER A 1 32 ? 3.941 -24.197 1.948 1.00 0.00 33 SER A O 3
ATOM 2801 N N . MET A 1 33 ? 4.737 -23.642 -0.083 1.00 0.00 34 MET A N 3
ATOM 2802 C CA . MET A 1 33 ? 5.468 -24.883 -0.342 1.00 0.00 34 MET A CA 3
ATOM 2803 C C . MET A 1 33 ? 4.588 -26.127 -0.099 1.00 0.00 34 MET A C 3
ATOM 2804 O O . MET A 1 33 ? 5.033 -27.100 0.519 1.00 0.00 34 MET A O 3
ATOM 2818 N N . LYS A 1 34 ? 3.331 -26.042 -0.572 1.00 0.00 35 LYS A N 3
ATOM 2819 C CA . LYS A 1 34 ? 2.243 -27.025 -0.515 1.00 0.00 35 LYS A CA 3
ATOM 2820 C C . LYS A 1 34 ? 1.373 -26.925 0.753 1.00 0.00 35 LYS A C 3
ATOM 2821 O O . LYS A 1 34 ? 0.496 -27.769 0.945 1.00 0.00 35 LYS A O 3
ATOM 2838 N N . MET A 1 35 ? 1.575 -25.897 1.593 1.00 0.00 36 MET A N 3
ATOM 2839 C CA . MET A 1 35 ? 0.695 -25.548 2.709 1.00 0.00 36 MET A CA 3
ATOM 2840 C C . MET A 1 35 ? -0.230 -24.409 2.258 1.00 0.00 36 MET A C 3
ATOM 2841 O O . MET A 1 35 ? 0.009 -23.784 1.221 1.00 0.00 36 MET A O 3
ATOM 2855 N N . GLU A 1 36 ? -1.264 -24.116 3.042 1.00 0.00 37 GLU A N 3
ATOM 2856 C CA . GLU A 1 36 ? -2.300 -23.145 2.710 1.00 0.00 37 GLU A CA 3
ATOM 2857 C C . GLU A 1 36 ? -2.453 -22.189 3.891 1.00 0.00 37 GLU A C 3
ATOM 2858 O O . GLU A 1 36 ? -2.557 -22.643 5.035 1.00 0.00 37 GLU A O 3
ATOM 2870 N N . ILE A 1 37 ? -2.420 -20.874 3.639 1.00 0.00 38 ILE A N 3
ATOM 2871 C CA . ILE A 1 37 ? -2.451 -19.872 4.708 1.00 0.00 38 ILE A CA 3
ATOM 2872 C C . ILE A 1 37 ? -3.272 -18.670 4.208 1.00 0.00 38 ILE A C 3
ATOM 2873 O O . ILE A 1 37 ? -2.897 -18.075 3.196 1.00 0.00 38 ILE A O 3
ATOM 2889 N N . PRO A 1 38 ? -4.395 -18.300 4.854 1.00 0.00 39 PRO A N 3
ATOM 2890 C CA . PRO A 1 38 ? -5.097 -17.054 4.563 1.00 0.00 39 PRO A CA 3
ATOM 2891 C C . PRO A 1 38 ? -4.207 -15.824 4.771 1.00 0.00 39 PRO A C 3
ATOM 2892 O O . PRO A 1 38 ? -3.270 -15.845 5.573 1.00 0.00 39 PRO A O 3
ATOM 2903 N N . ILE A 1 39 ? -4.569 -14.719 4.121 1.00 0.00 40 ILE A N 3
ATOM 2904 C CA . ILE A 1 39 ? -4.002 -13.401 4.350 1.00 0.00 40 ILE A CA 3
ATOM 2905 C C . ILE A 1 39 ? -5.228 -12.512 4.498 1.00 0.00 40 ILE A C 3
ATOM 2906 O O . ILE A 1 39 ? -6.038 -12.392 3.572 1.00 0.00 40 ILE A O 3
ATOM 2922 N N . VAL A 1 40 ? -5.368 -11.906 5.672 1.00 0.00 41 VAL A N 3
ATOM 2923 C CA . VAL A 1 40 ? -6.521 -11.104 6.046 1.00 0.00 41 VAL A CA 3
ATOM 2924 C C . VAL A 1 40 ? -6.064 -9.667 6.301 1.00 0.00 41 VAL A C 3
ATOM 2925 O O . VAL A 1 40 ? -4.898 -9.423 6.623 1.00 0.00 41 VAL A O 3
ATOM 2938 N N . ALA A 1 41 ? -6.983 -8.717 6.127 1.00 0.00 42 ALA A N 3
ATOM 2939 C CA . ALA A 1 41 ? -6.723 -7.301 6.296 1.00 0.00 42 ALA A CA 3
ATOM 2940 C C . ALA A 1 41 ? -6.315 -7.040 7.743 1.00 0.00 42 ALA A C 3
ATOM 2941 O O . ALA A 1 41 ? -7.093 -7.304 8.664 1.00 0.00 42 ALA A O 3
ATOM 2948 N N . ASP A 1 42 ? -5.113 -6.500 7.935 1.00 0.00 43 ASP A N 3
ATOM 2949 C CA . ASP A 1 42 ? -4.598 -6.127 9.256 1.00 0.00 43 ASP A CA 3
ATOM 2950 C C . ASP A 1 42 ? -5.407 -4.989 9.894 1.00 0.00 43 ASP A C 3
ATOM 2951 O O . ASP A 1 42 ? -5.422 -4.848 11.11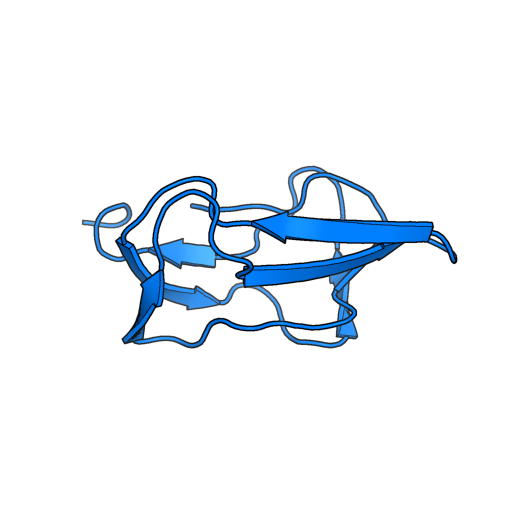6 1.00 0.00 43 ASP A O 3
ATOM 2960 N N . ARG A 1 43 ? -6.100 -4.186 9.078 1.00 0.00 44 ARG A N 3
ATOM 2961 C CA . ARG A 1 43 ? -6.947 -3.072 9.494 1.00 0.00 44 ARG A CA 3
ATOM 2962 C C . ARG A 1 43 ? -7.959 -2.795 8.384 1.00 0.00 44 ARG A C 3
ATOM 2963 O O . ARG A 1 43 ? -7.687 -3.097 7.220 1.00 0.00 44 ARG A O 3
ATOM 2984 N N . SER A 1 44 ? -9.112 -2.236 8.738 1.00 0.00 45 SER A N 3
ATOM 2985 C CA . SER A 1 44 ? -10.114 -1.793 7.777 1.00 0.00 45 SER A CA 3
ATOM 2986 C C . SER A 1 44 ? -9.575 -0.627 6.943 1.00 0.00 45 SER A C 3
ATOM 2987 O O . SER A 1 44 ? -8.656 0.079 7.376 1.00 0.00 45 SER A O 3
ATOM 2995 N N . GLY A 1 45 ? -10.173 -0.374 5.778 1.00 0.00 46 GLY A N 3
ATOM 2996 C CA . GLY A 1 45 ? -9.862 0.806 4.982 1.00 0.00 46 GLY A CA 3
ATOM 2997 C C . GLY A 1 45 ? -10.271 0.624 3.530 1.00 0.00 46 GLY A C 3
ATOM 2998 O O . GLY A 1 45 ? -10.854 -0.396 3.168 1.00 0.00 46 GLY A O 3
ATOM 3002 N N . ILE A 1 46 ? -9.949 1.608 2.694 1.00 0.00 47 ILE A N 3
ATOM 3003 C CA . ILE A 1 46 ? -10.071 1.491 1.248 1.00 0.00 47 ILE A CA 3
ATOM 3004 C C . ILE A 1 46 ? -8.646 1.262 0.750 1.00 0.00 47 ILE A C 3
ATOM 3005 O O . ILE A 1 46 ? -7.712 1.949 1.174 1.00 0.00 47 ILE A O 3
ATOM 3021 N N . VAL A 1 47 ? -8.473 0.260 -0.103 1.00 0.00 48 VAL A N 3
ATOM 3022 C CA . VAL A 1 47 ? -7.194 -0.091 -0.688 1.00 0.00 48 VAL A CA 3
ATOM 3023 C C . VAL A 1 47 ? -6.741 1.060 -1.582 1.00 0.00 48 VAL A C 3
ATOM 3024 O O . VAL A 1 47 ? -7.522 1.607 -2.362 1.00 0.00 48 VAL A O 3
ATOM 3037 N N . LYS A 1 48 ? -5.458 1.392 -1.504 1.00 0.00 49 LYS A N 3
ATOM 3038 C CA . LYS A 1 48 ? -4.812 2.416 -2.303 1.00 0.00 49 LYS A CA 3
ATOM 3039 C C . LYS A 1 48 ? -3.892 1.754 -3.320 1.00 0.00 49 LYS A C 3
ATOM 3040 O O . LYS A 1 48 ? -3.862 2.199 -4.467 1.00 0.00 49 LYS A O 3
ATOM 3059 N N . GLU A 1 49 ? -3.174 0.688 -2.944 1.00 0.00 50 GLU A N 3
ATOM 3060 C CA . GLU A 1 49 ? -2.275 -0.003 -3.859 1.00 0.00 50 GLU A CA 3
ATOM 3061 C C . GLU A 1 49 ? -2.177 -1.466 -3.434 1.00 0.00 50 GLU A C 3
ATOM 3062 O O . GLU A 1 49 ? -2.297 -1.765 -2.245 1.00 0.00 50 GLU A O 3
ATOM 3074 N N . VAL A 1 50 ? -1.909 -2.360 -4.385 1.00 0.00 51 VAL A N 3
ATOM 3075 C CA . VAL A 1 50 ? -1.663 -3.776 -4.139 1.00 0.00 51 VAL A CA 3
ATOM 3076 C C . VAL A 1 50 ? -0.220 -4.011 -4.586 1.00 0.00 51 VAL A C 3
ATOM 3077 O O . VAL A 1 50 ? 0.128 -3.765 -5.743 1.00 0.00 51 VAL A O 3
ATOM 3090 N N . LYS A 1 51 ? 0.647 -4.405 -3.651 1.00 0.00 52 LYS A N 3
ATOM 3091 C CA . LYS A 1 51 ? 2.091 -4.471 -3.868 1.00 0.00 52 LYS A CA 3
ATOM 3092 C C . LYS A 1 51 ? 2.508 -5.755 -4.598 1.00 0.00 52 LYS A C 3
ATOM 3093 O O . LYS A 1 51 ? 3.678 -5.905 -4.949 1.00 0.00 52 LYS A O 3
ATOM 3112 N N . LYS A 1 52 ? 1.575 -6.685 -4.804 1.00 0.00 53 LYS A N 3
ATOM 3113 C CA . LYS A 1 52 ? 1.774 -8.002 -5.406 1.00 0.00 53 LYS A CA 3
ATOM 3114 C C . LYS A 1 52 ? 0.562 -8.306 -6.284 1.00 0.00 53 LYS A C 3
ATOM 3115 O O . LYS A 1 52 ? -0.378 -7.509 -6.340 1.00 0.00 53 LYS A O 3
ATOM 3134 N N . LYS A 1 53 ? 0.562 -9.460 -6.948 1.00 0.00 54 LYS A N 3
ATOM 3135 C CA . LYS A 1 53 ? -0.546 -9.931 -7.769 1.00 0.00 54 LYS A CA 3
ATOM 3136 C C . LYS A 1 53 ? -0.671 -11.438 -7.604 1.00 0.00 54 LYS A C 3
ATOM 3137 O O . LYS A 1 53 ? 0.272 -12.095 -7.162 1.00 0.00 54 LYS A O 3
ATOM 3156 N N . GLU A 1 54 ? -1.836 -11.977 -7.947 1.00 0.00 55 GLU A N 3
ATOM 3157 C CA . GLU A 1 54 ? -2.133 -13.401 -7.909 1.00 0.00 55 GLU A CA 3
ATOM 3158 C C . GLU A 1 54 ? -1.058 -14.199 -8.657 1.00 0.00 55 GLU A C 3
ATOM 3159 O O . GLU A 1 54 ? -0.890 -14.045 -9.868 1.00 0.00 55 GLU A O 3
ATOM 3171 N N . GLY A 1 55 ? -0.309 -15.022 -7.923 1.00 0.00 56 GLY A N 3
ATOM 3172 C CA . GLY A 1 55 ? 0.740 -15.887 -8.443 1.00 0.00 56 GLY A CA 3
ATOM 3173 C C . GLY A 1 55 ? 2.155 -15.350 -8.203 1.00 0.00 56 GLY A C 3
ATOM 3174 O O . GLY A 1 55 ? 3.112 -16.031 -8.577 1.00 0.00 56 GLY A O 3
ATOM 3178 N N . ASP A 1 56 ? 2.323 -14.156 -7.616 1.00 0.00 57 ASP A N 3
ATOM 3179 C CA . ASP A 1 56 ? 3.654 -13.609 -7.333 1.00 0.00 57 ASP A CA 3
ATOM 3180 C C . ASP A 1 56 ? 4.332 -14.419 -6.219 1.00 0.00 57 ASP A C 3
ATOM 3181 O O . ASP A 1 56 ? 3.665 -15.078 -5.417 1.00 0.00 57 ASP A O 3
ATOM 3190 N N . PHE A 1 57 ? 5.658 -14.347 -6.140 1.00 0.00 58 PHE A N 3
ATOM 3191 C CA . PHE A 1 57 ? 6.431 -14.904 -5.040 1.00 0.00 58 PHE A CA 3
ATOM 3192 C C . PHE A 1 57 ? 6.368 -13.920 -3.875 1.00 0.00 58 PHE A C 3
ATOM 3193 O O . PHE A 1 57 ? 6.365 -12.702 -4.089 1.00 0.00 58 PHE A O 3
ATOM 3210 N N . VAL A 1 58 ? 6.343 -14.432 -2.646 1.00 0.00 59 VAL A N 3
ATOM 3211 C CA . VAL A 1 58 ? 6.171 -13.632 -1.442 1.00 0.00 59 VAL A CA 3
ATOM 3212 C C . VAL A 1 58 ? 6.915 -14.287 -0.275 1.00 0.00 59 VAL A C 3
ATOM 3213 O O . VAL A 1 58 ? 7.260 -15.474 -0.318 1.00 0.00 59 VAL A O 3
ATOM 3226 N N . ASN A 1 59 ? 7.193 -13.513 0.778 1.00 0.00 60 ASN A N 3
ATOM 3227 C CA . ASN A 1 59 ? 7.941 -13.996 1.930 1.00 0.00 60 ASN A CA 3
ATOM 3228 C C . ASN A 1 59 ? 7.512 -13.288 3.204 1.00 0.00 60 ASN A C 3
ATOM 3229 O O . ASN A 1 59 ? 6.816 -12.279 3.147 1.00 0.00 60 ASN A O 3
ATOM 3240 N N . GLU A 1 60 ? 7.929 -13.807 4.360 1.00 0.00 61 GLU A N 3
ATOM 3241 C CA . GLU A 1 60 ? 7.645 -13.177 5.645 1.00 0.00 61 GLU A CA 3
ATOM 3242 C C . GLU A 1 60 ? 8.193 -11.739 5.641 1.00 0.00 61 GLU A C 3
ATOM 3243 O O . GLU A 1 60 ? 9.384 -11.523 5.393 1.00 0.00 61 GLU A O 3
ATOM 3255 N N . GLY A 1 61 ? 7.319 -10.762 5.898 1.00 0.00 62 GLY A N 3
ATOM 3256 C CA . GLY A 1 61 ? 7.650 -9.345 5.935 1.00 0.00 62 GLY A CA 3
ATOM 3257 C C . GLY A 1 61 ? 7.655 -8.684 4.552 1.00 0.00 62 GLY A C 3
ATOM 3258 O O . GLY A 1 61 ? 7.939 -7.488 4.465 1.00 0.00 62 GLY A O 3
ATOM 3262 N N . ASP A 1 62 ? 7.361 -9.419 3.473 1.00 0.00 63 ASP A N 3
ATOM 3263 C CA . ASP A 1 62 ? 7.256 -8.859 2.131 1.00 0.00 63 ASP A CA 3
ATOM 3264 C C . ASP A 1 62 ? 5.897 -8.170 2.013 1.00 0.00 63 ASP A C 3
ATOM 3265 O O . ASP A 1 62 ? 4.897 -8.678 2.521 1.00 0.00 63 ASP A O 3
ATOM 3274 N N . VAL A 1 63 ? 5.849 -6.992 1.406 1.00 0.00 64 VAL A N 3
ATOM 3275 C CA . VAL A 1 63 ? 4.665 -6.138 1.383 1.00 0.00 64 VAL A CA 3
ATOM 3276 C C . VAL A 1 63 ? 3.528 -6.745 0.543 1.00 0.00 64 VAL A C 3
ATOM 3277 O O . VAL A 1 63 ? 3.772 -7.560 -0.351 1.00 0.00 64 VAL A O 3
ATOM 3290 N N . LEU A 1 64 ? 2.283 -6.322 0.812 1.00 0.00 65 LEU A N 3
ATOM 3291 C CA . LEU A 1 64 ? 1.083 -6.836 0.146 1.00 0.00 65 LEU A CA 3
ATOM 3292 C C . LEU A 1 64 ? 0.096 -5.727 -0.227 1.00 0.00 65 LEU A C 3
ATOM 3293 O O . LEU A 1 64 ? -0.395 -5.736 -1.356 1.00 0.00 65 LEU A O 3
ATOM 3309 N N . LEU A 1 65 ? -0.178 -4.747 0.645 1.00 0.00 66 LEU A N 3
ATOM 3310 C CA . LEU A 1 65 ? -1.272 -3.796 0.436 1.00 0.00 66 LEU A CA 3
ATOM 3311 C C . LEU A 1 65 ? -0.939 -2.459 1.076 1.00 0.00 66 LEU A C 3
ATOM 3312 O O . LEU A 1 65 ? -0.385 -2.429 2.174 1.00 0.00 66 LEU A O 3
ATOM 3328 N N . GLU A 1 66 ? -1.357 -1.363 0.455 1.00 0.00 67 GLU A N 3
ATOM 3329 C CA . GLU A 1 66 ? -1.314 -0.023 1.030 1.00 0.00 67 GLU A CA 3
ATOM 3330 C C . GLU A 1 66 ? -2.741 0.503 0.962 1.00 0.00 67 GLU A C 3
ATOM 3331 O O . GLU A 1 66 ? -3.465 0.189 0.011 1.00 0.00 67 GLU A O 3
ATOM 3343 N N . LEU A 1 67 ? -3.153 1.291 1.955 1.00 0.00 68 LEU A N 3
ATOM 3344 C CA . LEU A 1 67 ? -4.538 1.695 2.161 1.00 0.00 68 LEU A CA 3
ATOM 3345 C C . LEU A 1 67 ? -4.588 3.205 2.340 1.00 0.00 68 LEU A C 3
ATOM 3346 O O . LEU A 1 67 ? -3.688 3.789 2.951 1.00 0.00 68 LEU A O 3
ATOM 3362 N N . SER A 1 68 ? -5.671 3.834 1.898 1.00 0.00 69 SER A N 3
ATOM 3363 C CA . SER A 1 68 ? -5.910 5.250 2.134 1.00 0.00 69 SER A CA 3
ATOM 3364 C C . SER A 1 68 ? -6.030 5.514 3.643 1.00 0.00 69 SER A C 3
ATOM 3365 O O . SER A 1 68 ? -5.496 6.503 4.146 1.00 0.00 69 SER A O 3
ATOM 3373 N N . ASN A 1 69 ? -6.630 4.570 4.389 1.00 0.00 70 ASN A N 3
ATOM 3374 C CA . ASN A 1 69 ? -6.737 4.611 5.853 1.00 0.00 70 ASN A CA 3
ATOM 3375 C C . ASN A 1 69 ? -5.379 4.449 6.560 1.00 0.00 70 ASN A C 3
ATOM 3376 O O . ASN A 1 69 ? -5.309 4.550 7.785 1.00 0.00 70 ASN A O 3
ATOM 3387 N N . SER A 1 70 ? -4.294 4.221 5.819 1.00 0.00 71 SER A N 3
ATOM 3388 C CA . SER A 1 70 ? -2.935 4.118 6.343 1.00 0.00 71 SER A CA 3
ATOM 3389 C C . SER A 1 70 ? -2.024 5.201 5.738 1.00 0.00 71 SER A C 3
ATOM 3390 O O . SER A 1 70 ? -0.835 5.247 6.051 1.00 0.00 71 SER A O 3
ATOM 3398 N N . THR A 1 71 ? -2.572 6.107 4.921 1.00 0.00 72 THR A N 3
ATOM 3399 C CA . THR A 1 71 ? -1.889 7.300 4.428 1.00 0.00 72 THR A CA 3
ATOM 3400 C C . THR A 1 71 ? -2.148 8.434 5.441 1.00 0.00 72 THR A C 3
ATOM 3401 O O . THR A 1 71 ? -2.704 9.486 5.116 1.00 0.00 72 THR A O 3
ATOM 3412 N N . GLN A 1 72 ? -1.811 8.184 6.710 1.00 0.00 73 GLN A N 3
ATOM 3413 C CA . GLN A 1 72 ? -1.921 9.115 7.824 1.00 0.00 73 GLN A CA 3
ATOM 3414 C C . GLN A 1 72 ? -0.858 8.747 8.860 1.00 0.00 73 GLN A C 3
ATOM 3415 O O . GLN A 1 72 ? -0.474 9.624 9.660 1.00 0.00 73 GLN A O 3
ATOM 3460 N N . THR A 1 1 ? 1.506 -0.911 3.984 1.00 0.00 2 THR A N 4
ATOM 3461 C CA . THR A 1 1 ? 0.572 -1.092 5.119 1.00 0.00 2 THR A CA 4
ATOM 3462 C C . THR A 1 1 ? 0.517 -2.573 5.531 1.00 0.00 2 THR A C 4
ATOM 3463 O O . THR A 1 1 ? 1.195 -2.945 6.492 1.00 0.00 2 THR A O 4
ATOM 3476 N N . VAL A 1 2 ? -0.268 -3.427 4.853 1.00 0.00 3 VAL A N 4
ATOM 3477 C CA . VAL A 1 2 ? -0.317 -4.857 5.170 1.00 0.00 3 VAL A CA 4
ATOM 3478 C C . VAL A 1 2 ? 0.843 -5.521 4.415 1.00 0.00 3 VAL A C 4
ATOM 3479 O O . VAL A 1 2 ? 1.198 -5.088 3.310 1.00 0.00 3 VAL A O 4
ATOM 3492 N N . SER A 1 3 ? 1.386 -6.594 4.986 1.00 0.00 4 SER A N 4
ATOM 3493 C CA . SER A 1 3 ? 2.515 -7.346 4.463 1.00 0.00 4 SER A CA 4
ATOM 3494 C C . SER A 1 3 ? 2.262 -8.833 4.721 1.00 0.00 4 SER A C 4
ATOM 3495 O O . SER A 1 3 ? 1.507 -9.200 5.627 1.00 0.00 4 SER A O 4
ATOM 3503 N N . ILE A 1 4 ? 2.885 -9.683 3.912 1.00 0.00 5 ILE A N 4
ATOM 3504 C CA . ILE A 1 4 ? 2.884 -11.125 4.078 1.00 0.00 5 ILE A CA 4
ATOM 3505 C C . ILE A 1 4 ? 3.747 -11.457 5.312 1.00 0.00 5 ILE A C 4
ATOM 3506 O O . ILE A 1 4 ? 4.641 -10.695 5.690 1.00 0.00 5 ILE A O 4
ATOM 3522 N N . GLN A 1 5 ? 3.488 -12.606 5.941 1.00 0.00 6 GLN A N 4
ATOM 3523 C CA . GLN A 1 5 ? 4.068 -13.030 7.216 1.00 0.00 6 GLN A CA 4
ATOM 3524 C C . GLN A 1 5 ? 4.771 -14.392 7.114 1.00 0.00 6 GLN A C 4
ATOM 3525 O O . GLN A 1 5 ? 5.295 -14.885 8.111 1.00 0.00 6 GLN A O 4
ATOM 3539 N N . MET A 1 6 ? 4.775 -15.016 5.934 1.00 0.00 7 MET A N 4
ATOM 3540 C CA . MET A 1 6 ? 5.296 -16.358 5.714 1.00 0.00 7 MET A CA 4
ATOM 3541 C C . MET A 1 6 ? 5.838 -16.463 4.283 1.00 0.00 7 MET A C 4
ATOM 3542 O O . MET A 1 6 ? 5.379 -15.766 3.378 1.00 0.00 7 MET A O 4
ATOM 3556 N N . ALA A 1 7 ? 6.847 -17.310 4.088 1.00 0.00 8 ALA A N 4
ATOM 3557 C CA . ALA A 1 7 ? 7.409 -17.638 2.789 1.00 0.00 8 ALA A CA 4
ATOM 3558 C C . ALA A 1 7 ? 6.373 -18.378 1.952 1.00 0.00 8 ALA A C 4
ATOM 3559 O O . ALA A 1 7 ? 5.718 -19.298 2.450 1.00 0.00 8 ALA A O 4
ATOM 3566 N N . GLY A 1 8 ? 6.225 -17.998 0.684 1.00 0.00 9 GLY A N 4
ATOM 3567 C CA . GLY A 1 8 ? 5.239 -18.636 -0.167 1.00 0.00 9 GLY A CA 4
ATOM 3568 C C . GLY A 1 8 ? 5.039 -17.940 -1.504 1.00 0.00 9 GLY A C 4
ATOM 3569 O O . GLY A 1 8 ? 5.878 -17.180 -1.991 1.00 0.00 9 GLY A O 4
ATOM 3573 N N . ASN A 1 9 ? 3.889 -18.231 -2.096 1.00 0.00 10 ASN A N 4
ATOM 3574 C CA . ASN A 1 9 ? 3.453 -17.797 -3.410 1.00 0.00 10 ASN A CA 4
ATOM 3575 C C . ASN A 1 9 ? 2.007 -17.369 -3.214 1.00 0.00 10 ASN A C 4
ATOM 3576 O O . ASN A 1 9 ? 1.216 -18.105 -2.620 1.00 0.00 10 ASN A O 4
ATOM 3587 N N . LEU A 1 10 ? 1.657 -16.173 -3.675 1.00 0.00 11 LEU A N 4
ATOM 3588 C CA . LEU A 1 10 ? 0.393 -15.513 -3.381 1.00 0.00 11 LEU A CA 4
ATOM 3589 C C . LEU A 1 10 ? -0.742 -16.059 -4.254 1.00 0.00 11 LEU A C 4
ATOM 3590 O O . LEU A 1 10 ? -1.280 -15.346 -5.095 1.00 0.00 11 LEU A O 4
ATOM 3606 N N . TRP A 1 11 ? -1.037 -17.350 -4.093 1.00 0.00 12 TRP A N 4
ATOM 3607 C CA . TRP A 1 11 ? -2.008 -18.176 -4.809 1.00 0.00 12 TRP A CA 4
ATOM 3608 C C . TRP A 1 11 ? -3.214 -17.393 -5.333 1.00 0.00 12 TRP A C 4
ATOM 3609 O O . TRP A 1 11 ? -3.473 -17.444 -6.537 1.00 0.00 12 TRP A O 4
ATOM 3630 N N . LYS A 1 12 ? -3.917 -16.635 -4.484 1.00 0.00 13 LYS A N 4
ATOM 3631 C CA . LYS A 1 12 ? -5.008 -15.768 -4.929 1.00 0.00 13 LYS A CA 4
ATOM 3632 C C . LYS A 1 12 ? -4.931 -14.443 -4.190 1.00 0.00 13 LYS A C 4
ATOM 3633 O O . LYS A 1 12 ? -4.308 -14.348 -3.132 1.00 0.00 13 LYS A O 4
ATOM 3652 N N . VAL A 1 13 ? -5.594 -13.438 -4.749 1.00 0.00 14 VAL A N 4
ATOM 3653 C CA . VAL A 1 13 ? -5.683 -12.078 -4.249 1.00 0.00 14 VAL A CA 4
ATOM 3654 C C . VAL A 1 13 ? -7.144 -11.684 -4.465 1.00 0.00 14 VAL A C 4
ATOM 3655 O O . VAL A 1 13 ? -7.767 -12.081 -5.454 1.00 0.00 14 VAL A O 4
ATOM 3668 N N . HIS A 1 14 ? -7.678 -10.917 -3.519 1.00 0.00 15 HIS A N 4
ATOM 3669 C CA . HIS A 1 14 ? -9.101 -10.596 -3.386 1.00 0.00 15 HIS A CA 4
ATOM 3670 C C . HIS A 1 14 ? -9.304 -9.107 -3.071 1.00 0.00 15 HIS A C 4
ATOM 3671 O O . HIS A 1 14 ? -10.339 -8.706 -2.539 1.00 0.00 15 HIS A O 4
ATOM 3685 N N . VAL A 1 15 ? -8.307 -8.288 -3.404 1.00 0.00 16 VAL A N 4
ATOM 3686 C CA . VAL A 1 15 ? -8.290 -6.840 -3.267 1.00 0.00 16 VAL A CA 4
ATOM 3687 C C . VAL A 1 15 ? -7.917 -6.220 -4.610 1.00 0.00 16 VAL A C 4
ATOM 3688 O O . VAL A 1 15 ? -7.258 -6.859 -5.435 1.00 0.00 16 VAL A O 4
ATOM 3701 N N . LYS A 1 16 ? -8.310 -4.960 -4.809 1.00 0.00 17 LYS A N 4
ATOM 3702 C CA . LYS A 1 16 ? -7.930 -4.134 -5.948 1.00 0.00 17 LYS A CA 4
ATOM 3703 C C . LYS A 1 16 ? -7.768 -2.708 -5.429 1.00 0.00 17 LYS A C 4
ATOM 3704 O O . LYS A 1 16 ? -8.352 -2.373 -4.395 1.00 0.00 17 LYS A O 4
ATOM 3723 N N . ALA A 1 17 ? -7.030 -1.858 -6.143 1.00 0.00 18 ALA A N 4
ATOM 3724 C CA . ALA A 1 17 ? -6.984 -0.429 -5.845 1.00 0.00 18 ALA A CA 4
ATOM 3725 C C . ALA A 1 17 ? -8.412 0.133 -5.813 1.00 0.00 18 ALA A C 4
ATOM 3726 O O . ALA A 1 17 ? -9.211 -0.144 -6.711 1.00 0.00 18 ALA A O 4
ATOM 3733 N N . GLY A 1 18 ? -8.726 0.915 -4.780 1.00 0.00 19 GLY A N 4
ATOM 3734 C CA . GLY A 1 18 ? -10.023 1.545 -4.581 1.00 0.00 19 GLY A CA 4
ATOM 3735 C C . GLY A 1 18 ? -11.049 0.647 -3.881 1.00 0.00 19 GLY A C 4
ATOM 3736 O O . GLY A 1 18 ? -12.124 1.141 -3.533 1.00 0.00 19 GLY A O 4
ATOM 3740 N N . ASP A 1 19 ? -10.767 -0.645 -3.671 1.00 0.00 20 ASP A N 4
ATOM 3741 C CA . ASP A 1 19 ? -11.687 -1.546 -2.971 1.00 0.00 20 ASP A CA 4
ATOM 3742 C C . ASP A 1 19 ? -11.711 -1.236 -1.467 1.00 0.00 20 ASP A C 4
ATOM 3743 O O . ASP A 1 19 ? -10.760 -0.661 -0.938 1.00 0.00 20 ASP A O 4
ATOM 3752 N N . GLN A 1 20 ? -12.773 -1.629 -0.763 1.00 0.00 21 GLN A N 4
ATOM 3753 C CA . GLN A 1 20 ? -12.876 -1.543 0.691 1.00 0.00 21 GLN A CA 4
ATOM 3754 C C . GLN A 1 20 ? -12.450 -2.891 1.278 1.00 0.00 21 GLN A C 4
ATOM 3755 O O . GLN A 1 20 ? -12.819 -3.941 0.747 1.00 0.00 21 GLN A O 4
ATOM 3769 N N . ILE A 1 21 ? -11.743 -2.857 2.407 1.00 0.00 22 ILE A N 4
ATOM 3770 C CA . ILE A 1 21 ? -11.439 -4.026 3.225 1.00 0.00 22 ILE A CA 4
ATOM 3771 C C . ILE A 1 21 ? -11.774 -3.706 4.675 1.00 0.00 22 ILE A C 4
ATOM 3772 O O . ILE A 1 21 ? -11.937 -2.538 5.050 1.00 0.00 22 ILE A O 4
ATOM 3788 N N . GLU A 1 22 ? -11.884 -4.750 5.488 1.00 0.00 23 GLU A N 4
ATOM 3789 C CA . GLU A 1 22 ? -12.372 -4.686 6.850 1.00 0.00 23 GLU A CA 4
ATOM 3790 C C . GLU A 1 22 ? -11.533 -5.692 7.627 1.00 0.00 23 GLU A C 4
ATOM 3791 O O . GLU A 1 22 ? -11.214 -6.753 7.087 1.00 0.00 23 GLU A O 4
ATOM 3803 N N . LYS A 1 23 ? -11.130 -5.358 8.854 1.00 0.00 24 LYS A N 4
ATOM 3804 C CA . LYS A 1 23 ? -10.224 -6.180 9.649 1.00 0.00 24 LYS A CA 4
ATOM 3805 C C . LYS A 1 23 ? -10.737 -7.622 9.712 1.00 0.00 24 LYS A C 4
ATOM 3806 O O . LYS A 1 23 ? -11.873 -7.859 10.133 1.00 0.00 24 LYS A O 4
ATOM 3825 N N . GLY A 1 24 ? -9.904 -8.574 9.289 1.00 0.00 25 GLY A N 4
ATOM 3826 C CA . GLY A 1 24 ? -10.226 -9.996 9.287 1.00 0.00 25 GLY A CA 4
ATOM 3827 C C . GLY A 1 24 ? -10.893 -10.489 7.996 1.00 0.00 25 GLY A C 4
ATOM 3828 O O . GLY A 1 24 ? -11.137 -11.691 7.884 1.00 0.00 25 GLY A O 4
ATOM 3832 N N . GLN A 1 25 ? -11.184 -9.620 7.018 1.00 0.00 26 GLN A N 4
ATOM 3833 C CA . GLN A 1 25 ? -11.646 -10.035 5.699 1.00 0.00 26 GLN A CA 4
ATOM 3834 C C . GLN A 1 25 ? -10.464 -10.690 4.992 1.00 0.00 26 GLN A C 4
ATOM 3835 O O . GLN A 1 25 ? -9.344 -10.194 5.088 1.00 0.00 26 GLN A O 4
ATOM 3849 N N . GLU A 1 26 ? -10.699 -11.772 4.256 1.00 0.00 27 GLU A N 4
ATOM 3850 C CA . GLU A 1 26 ? -9.701 -12.356 3.369 1.00 0.00 27 GLU A CA 4
ATOM 3851 C C . GLU A 1 26 ? -9.335 -11.327 2.295 1.00 0.00 27 GLU A C 4
ATOM 3852 O O . GLU A 1 26 ? -10.220 -10.723 1.681 1.00 0.00 27 GLU A O 4
ATOM 3864 N N . VAL A 1 27 ? -8.036 -11.128 2.068 1.00 0.00 28 VAL A N 4
ATOM 3865 C CA . VAL A 1 27 ? -7.503 -10.238 1.046 1.00 0.00 28 VAL A CA 4
ATOM 3866 C C . VAL A 1 27 ? -6.549 -10.989 0.113 1.00 0.00 28 VAL A C 4
ATOM 3867 O O . VAL A 1 27 ? -6.412 -10.582 -1.040 1.00 0.00 28 VAL A O 4
ATOM 3880 N N . ALA A 1 28 ? -5.946 -12.106 0.538 1.00 0.00 29 ALA A N 4
ATOM 3881 C CA . ALA A 1 28 ? -5.161 -12.973 -0.332 1.00 0.00 29 ALA A CA 4
ATOM 3882 C C . ALA A 1 28 ? -5.090 -14.378 0.270 1.00 0.00 29 ALA A C 4
ATOM 3883 O O . ALA A 1 28 ? -5.611 -14.624 1.359 1.00 0.00 29 ALA A O 4
ATOM 3890 N N . ILE A 1 29 ? -4.433 -15.303 -0.426 1.00 0.00 30 ILE A N 4
ATOM 3891 C CA . ILE A 1 29 ? -4.133 -16.643 0.068 1.00 0.00 30 ILE A CA 4
ATOM 3892 C C . ILE A 1 29 ? -2.699 -16.964 -0.344 1.00 0.00 30 ILE A C 4
ATOM 3893 O O . ILE A 1 29 ? -2.285 -16.628 -1.457 1.00 0.00 30 ILE A O 4
ATOM 3909 N N . LEU A 1 30 ? -1.960 -17.629 0.542 1.00 0.00 31 LEU A N 4
ATOM 3910 C CA . LEU A 1 30 ? -0.664 -18.214 0.254 1.00 0.00 31 LEU A CA 4
ATOM 3911 C C . LEU A 1 30 ? -0.879 -19.685 -0.055 1.00 0.00 31 LEU A C 4
ATOM 3912 O O . LEU A 1 30 ? -1.524 -20.406 0.714 1.00 0.00 31 LEU A O 4
ATOM 3928 N N . GLU A 1 31 ? -0.263 -20.125 -1.145 1.00 0.00 32 GLU A N 4
ATOM 3929 C CA . GLU A 1 31 ? 0.423 -21.399 -1.140 1.00 0.00 32 GLU A CA 4
ATOM 3930 C C . GLU A 1 31 ? 1.742 -21.123 -0.427 1.00 0.00 32 GLU A C 4
ATOM 3931 O O . GLU A 1 31 ? 2.378 -20.096 -0.662 1.00 0.00 32 GLU A O 4
ATOM 3943 N N . SER A 1 32 ? 2.148 -22.039 0.435 1.00 0.00 33 SER A N 4
ATOM 3944 C CA . SER A 1 32 ? 3.397 -21.982 1.157 1.00 0.00 33 SER A CA 4
ATOM 3945 C C . SER A 1 32 ? 3.966 -23.388 1.102 1.00 0.00 33 SER A C 4
ATOM 3946 O O . SER A 1 32 ? 3.744 -24.197 2.004 1.00 0.00 33 SER A O 4
ATOM 3954 N N . MET A 1 33 ? 4.634 -23.700 -0.012 1.00 0.00 34 MET A N 4
ATOM 3955 C CA . MET A 1 33 ? 5.273 -24.991 -0.257 1.00 0.00 34 MET A CA 4
ATOM 3956 C C . MET A 1 33 ? 4.285 -26.148 -0.014 1.00 0.00 34 MET A C 4
ATOM 3957 O O . MET A 1 33 ? 4.615 -27.137 0.649 1.00 0.00 34 MET A O 4
ATOM 3971 N N . LYS A 1 34 ? 3.065 -25.962 -0.550 1.00 0.00 35 LYS A N 4
ATOM 3972 C CA . LYS A 1 34 ? 1.907 -26.857 -0.566 1.00 0.00 35 LYS A CA 4
ATOM 3973 C C . LYS A 1 34 ? 1.004 -26.745 0.675 1.00 0.00 35 LYS A C 4
ATOM 3974 O O . LYS A 1 34 ? 0.053 -27.520 0.785 1.00 0.00 35 LYS A O 4
ATOM 3991 N N . MET A 1 35 ? 1.252 -25.785 1.583 1.00 0.00 36 MET A N 4
ATOM 3992 C CA . MET A 1 35 ? 0.341 -25.454 2.680 1.00 0.00 36 MET A CA 4
ATOM 3993 C C . MET A 1 35 ? -0.571 -24.300 2.247 1.00 0.00 36 MET A C 4
ATOM 3994 O O . MET A 1 35 ? -0.104 -23.344 1.625 1.00 0.00 36 MET A O 4
ATOM 4008 N N . GLU A 1 36 ? -1.857 -24.380 2.584 1.00 0.00 37 GLU A N 4
ATOM 4009 C CA . GLU A 1 36 ? -2.808 -23.282 2.441 1.00 0.00 37 GLU A CA 4
ATOM 4010 C C . GLU A 1 36 ? -2.652 -22.373 3.664 1.00 0.00 37 GLU A C 4
ATOM 4011 O O . GLU A 1 36 ? -2.686 -22.875 4.792 1.00 0.00 37 GLU A O 4
ATOM 4023 N N . ILE A 1 37 ? -2.540 -21.053 3.468 1.00 0.00 38 ILE A N 4
ATOM 4024 C CA . ILE A 1 37 ? -2.597 -20.086 4.566 1.00 0.00 38 ILE A CA 4
ATOM 4025 C C . ILE A 1 37 ? -3.434 -18.884 4.083 1.00 0.00 38 ILE A C 4
ATOM 4026 O O . ILE A 1 37 ? -3.005 -18.194 3.155 1.00 0.00 38 ILE A O 4
ATOM 4042 N N . PRO A 1 38 ? -4.632 -18.632 4.647 1.00 0.00 39 PRO A N 4
ATOM 4043 C CA . PRO A 1 38 ? -5.388 -17.405 4.406 1.00 0.00 39 PRO A CA 4
ATOM 4044 C C . PRO A 1 38 ? -4.565 -16.173 4.782 1.00 0.00 39 PRO A C 4
ATOM 4045 O O . PRO A 1 38 ? -3.840 -16.198 5.780 1.00 0.00 39 PRO A O 4
ATOM 4056 N N . ILE A 1 39 ? -4.754 -15.071 4.058 1.00 0.00 40 ILE A N 4
ATOM 4057 C CA . ILE A 1 39 ? -4.149 -13.784 4.358 1.00 0.00 40 ILE A CA 4
ATOM 4058 C C . ILE A 1 39 ? -5.311 -12.805 4.459 1.00 0.00 40 ILE A C 4
ATOM 4059 O O . ILE A 1 39 ? -6.072 -12.615 3.506 1.00 0.00 40 ILE A O 4
ATOM 4075 N N . VAL A 1 40 ? -5.463 -12.216 5.639 1.00 0.00 41 VAL A N 4
ATOM 4076 C CA . VAL A 1 40 ? -6.609 -11.408 6.012 1.00 0.00 41 VAL A CA 4
ATOM 4077 C C . VAL A 1 40 ? -6.139 -9.986 6.323 1.00 0.00 41 VAL A C 4
ATOM 4078 O O . VAL A 1 40 ? -4.980 -9.768 6.687 1.00 0.00 41 VAL A O 4
ATOM 4091 N N . ALA A 1 41 ? -7.038 -9.018 6.142 1.00 0.00 42 ALA A N 4
ATOM 4092 C CA . ALA A 1 41 ? -6.780 -7.606 6.331 1.00 0.00 42 ALA A CA 4
ATOM 4093 C C . ALA A 1 41 ? -6.398 -7.372 7.787 1.00 0.00 42 ALA A C 4
ATOM 4094 O O . ALA A 1 41 ? -7.215 -7.579 8.687 1.00 0.00 42 ALA A O 4
ATOM 4101 N N . ASP A 1 42 ? -5.164 -6.925 8.000 1.00 0.00 43 ASP A N 4
ATOM 4102 C CA . ASP A 1 42 ? -4.664 -6.547 9.327 1.00 0.00 43 ASP A CA 4
ATOM 4103 C C . ASP A 1 42 ? -5.492 -5.420 9.954 1.00 0.00 43 ASP A C 4
ATOM 4104 O O . ASP A 1 42 ? -5.615 -5.359 11.179 1.00 0.00 43 ASP A O 4
ATOM 4113 N N . ARG A 1 43 ? -6.086 -4.546 9.131 1.00 0.00 44 ARG A N 4
ATOM 4114 C CA . ARG A 1 43 ? -6.961 -3.462 9.566 1.00 0.00 44 ARG A CA 4
ATOM 4115 C C . ARG A 1 43 ? -7.889 -3.063 8.418 1.00 0.00 44 ARG A C 4
ATOM 4116 O O . ARG A 1 43 ? -7.577 -3.322 7.254 1.00 0.00 44 ARG A O 4
ATOM 4137 N N . SER A 1 44 ? -9.018 -2.440 8.744 1.00 0.00 45 SER A N 4
ATOM 4138 C CA . SER A 1 44 ? -9.973 -1.927 7.771 1.00 0.00 45 SER A CA 4
ATOM 4139 C C . SER A 1 44 ? -9.392 -0.728 7.008 1.00 0.00 45 SER A C 4
ATOM 4140 O O . SER A 1 44 ? -8.528 -0.016 7.529 1.00 0.00 45 SER A O 4
ATOM 4148 N N . GLY A 1 45 ? -9.908 -0.457 5.805 1.00 0.00 46 GLY A N 4
ATOM 4149 C CA . GLY A 1 45 ? -9.611 0.764 5.060 1.00 0.00 46 GLY A CA 4
ATOM 4150 C C . GLY A 1 45 ? -9.948 0.625 3.579 1.00 0.00 46 GLY A C 4
ATOM 4151 O O . GLY A 1 45 ? -10.368 -0.442 3.129 1.00 0.00 46 GLY A O 4
ATOM 4155 N N . ILE A 1 46 ? -9.777 1.710 2.822 1.00 0.00 47 ILE A N 4
ATOM 4156 C CA . ILE A 1 46 ? -9.833 1.675 1.362 1.00 0.00 47 ILE A CA 4
ATOM 4157 C C . ILE A 1 46 ? -8.423 1.292 0.912 1.00 0.00 47 ILE A C 4
ATOM 4158 O O . ILE A 1 46 ? -7.439 1.822 1.432 1.00 0.00 47 ILE A O 4
ATOM 4174 N N . VAL A 1 47 ? -8.308 0.377 -0.042 1.00 0.00 48 VAL A N 4
ATOM 4175 C CA . VAL A 1 47 ? -7.044 0.006 -0.651 1.00 0.00 48 VAL A CA 4
ATOM 4176 C C . VAL A 1 47 ? -6.575 1.161 -1.537 1.00 0.00 48 VAL A C 4
ATOM 4177 O O . VAL A 1 47 ? -7.307 1.595 -2.428 1.00 0.00 48 VAL A O 4
ATOM 4190 N N . LYS A 1 48 ? -5.342 1.628 -1.337 1.00 0.00 49 LYS A N 4
ATOM 4191 C CA . LYS A 1 48 ? -4.697 2.561 -2.249 1.00 0.00 49 LYS A CA 4
ATOM 4192 C C . LYS A 1 48 ? -4.023 1.752 -3.352 1.00 0.00 49 LYS A C 4
ATOM 4193 O O . LYS A 1 48 ? -4.187 2.085 -4.524 1.00 0.00 49 LYS A O 4
ATOM 4212 N N . GLU A 1 49 ? -3.287 0.690 -3.002 1.00 0.00 50 GLU A N 4
ATOM 4213 C CA . GLU A 1 49 ? -2.499 -0.078 -3.955 1.00 0.00 50 GLU A CA 4
ATOM 4214 C C . GLU A 1 49 ? -2.362 -1.507 -3.434 1.00 0.00 50 GLU A C 4
ATOM 4215 O O . GLU A 1 49 ? -2.312 -1.715 -2.222 1.00 0.00 50 GLU A O 4
ATOM 4227 N N . VAL A 1 50 ? -2.240 -2.476 -4.342 1.00 0.00 51 VAL A N 4
ATOM 4228 C CA . VAL A 1 50 ? -1.908 -3.857 -4.014 1.00 0.00 51 VAL A CA 4
ATOM 4229 C C . VAL A 1 50 ? -0.497 -4.068 -4.561 1.00 0.00 51 VAL A C 4
ATOM 4230 O O . VAL A 1 50 ? -0.238 -3.827 -5.742 1.00 0.00 51 VAL A O 4
ATOM 4243 N N . LYS A 1 51 ? 0.438 -4.460 -3.695 1.00 0.00 52 LYS A N 4
ATOM 4244 C CA . LYS A 1 51 ? 1.862 -4.519 -4.021 1.00 0.00 52 LYS A CA 4
ATOM 4245 C C . LYS A 1 51 ? 2.247 -5.819 -4.738 1.00 0.00 52 LYS A C 4
ATOM 4246 O O . LYS A 1 51 ? 3.406 -5.978 -5.122 1.00 0.00 52 LYS A O 4
ATOM 4265 N N . LYS A 1 52 ? 1.309 -6.756 -4.897 1.00 0.00 53 LYS A N 4
ATOM 4266 C CA . LYS A 1 52 ? 1.515 -8.099 -5.438 1.00 0.00 53 LYS A CA 4
ATOM 4267 C C . LYS A 1 52 ? 0.273 -8.471 -6.249 1.00 0.00 53 LYS A C 4
ATOM 4268 O O . LYS A 1 52 ? -0.698 -7.711 -6.284 1.00 0.00 53 LYS A O 4
ATOM 4287 N N . LYS A 1 53 ? 0.284 -9.646 -6.875 1.00 0.00 54 LYS A N 4
ATOM 4288 C CA . LYS A 1 53 ? -0.832 -10.190 -7.644 1.00 0.00 54 LYS A CA 4
ATOM 4289 C C . LYS A 1 53 ? -0.866 -11.701 -7.450 1.00 0.00 54 LYS A C 4
ATOM 4290 O O . LYS A 1 53 ? 0.086 -12.274 -6.912 1.00 0.00 54 LYS A O 4
ATOM 4309 N N . GLU A 1 54 ? -1.944 -12.335 -7.901 1.00 0.00 55 GLU A N 4
ATOM 4310 C CA . GLU A 1 54 ? -2.090 -13.786 -7.930 1.00 0.00 55 GLU A CA 4
ATOM 4311 C C . GLU A 1 54 ? -0.827 -14.445 -8.499 1.00 0.00 55 GLU A C 4
ATOM 4312 O O . GLU A 1 54 ? -0.437 -14.183 -9.640 1.00 0.00 55 GLU A O 4
ATOM 4324 N N . GLY A 1 55 ? -0.201 -15.307 -7.700 1.00 0.00 56 GLY A N 4
ATOM 4325 C CA . GLY A 1 55 ? 0.927 -16.133 -8.097 1.00 0.00 56 GLY A CA 4
ATOM 4326 C C . GLY A 1 55 ? 2.279 -15.428 -7.970 1.00 0.00 56 GLY A C 4
ATOM 4327 O O . GLY A 1 55 ? 3.291 -16.030 -8.335 1.00 0.00 56 GLY A O 4
ATOM 4331 N N . ASP A 1 56 ? 2.336 -14.182 -7.477 1.00 0.00 57 ASP A N 4
ATOM 4332 C CA . ASP A 1 56 ? 3.617 -13.526 -7.202 1.00 0.00 57 ASP A CA 4
ATOM 4333 C C . ASP A 1 56 ? 4.325 -14.261 -6.057 1.00 0.00 57 ASP A C 4
ATOM 4334 O O . ASP A 1 56 ? 3.676 -14.872 -5.202 1.00 0.00 57 ASP A O 4
ATOM 4343 N N . PHE A 1 57 ? 5.653 -14.197 -6.019 1.00 0.00 58 PHE A N 4
ATOM 4344 C CA . PHE A 1 57 ? 6.441 -14.738 -4.921 1.00 0.00 58 PHE A CA 4
ATOM 4345 C C . PHE A 1 57 ? 6.369 -13.748 -3.763 1.00 0.00 58 PHE A C 4
ATOM 4346 O O . PHE A 1 57 ? 6.378 -12.531 -3.981 1.00 0.00 58 PHE A O 4
ATOM 4363 N N . VAL A 1 58 ? 6.315 -14.255 -2.533 1.00 0.00 59 VAL A N 4
ATOM 4364 C CA . VAL A 1 58 ? 6.112 -13.449 -1.339 1.00 0.00 59 VAL A CA 4
ATOM 4365 C C . VAL A 1 58 ? 6.844 -14.091 -0.163 1.00 0.00 59 VAL A C 4
ATOM 4366 O O . VAL A 1 58 ? 7.179 -15.283 -0.184 1.00 0.00 59 VAL A O 4
ATOM 4379 N N . ASN A 1 59 ? 7.141 -13.296 0.866 1.00 0.00 60 ASN A N 4
ATOM 4380 C CA . ASN A 1 59 ? 7.920 -13.758 2.002 1.00 0.00 60 ASN A CA 4
ATOM 4381 C C . ASN A 1 59 ? 7.533 -13.035 3.278 1.00 0.00 60 ASN A C 4
ATOM 4382 O O . ASN A 1 59 ? 6.794 -12.052 3.241 1.00 0.00 60 ASN A O 4
ATOM 4393 N N . GLU A 1 60 ? 8.048 -13.521 4.408 1.00 0.00 61 GLU A N 4
ATOM 4394 C CA . GLU A 1 60 ? 7.880 -12.874 5.700 1.00 0.00 61 GLU A CA 4
ATOM 4395 C C . GLU A 1 60 ? 8.394 -11.427 5.618 1.00 0.00 61 GLU A C 4
ATOM 4396 O O . GLU A 1 60 ? 9.581 -11.198 5.369 1.00 0.00 61 GLU A O 4
ATOM 4408 N N . GLY A 1 61 ? 7.495 -10.459 5.809 1.00 0.00 62 GLY A N 4
ATOM 4409 C CA . GLY A 1 61 ? 7.800 -9.037 5.804 1.00 0.00 62 GLY A CA 4
ATOM 4410 C C . GLY A 1 61 ? 7.791 -8.420 4.402 1.00 0.00 62 GLY A C 4
ATOM 4411 O O . GLY A 1 61 ? 8.081 -7.229 4.276 1.00 0.00 62 GLY A O 4
ATOM 4415 N N . ASP A 1 62 ? 7.480 -9.186 3.349 1.00 0.00 63 ASP A N 4
ATOM 4416 C CA . ASP A 1 62 ? 7.309 -8.646 2.006 1.00 0.00 63 ASP A CA 4
ATOM 4417 C C . ASP A 1 62 ? 5.946 -7.955 1.950 1.00 0.00 63 ASP A C 4
ATOM 4418 O O . ASP A 1 62 ? 4.990 -8.416 2.572 1.00 0.00 63 ASP A O 4
ATOM 4427 N N . VAL A 1 63 ? 5.854 -6.831 1.254 1.00 0.00 64 VAL A N 4
ATOM 4428 C CA . VAL A 1 63 ? 4.673 -5.973 1.253 1.00 0.00 64 VAL A CA 4
ATOM 4429 C C . VAL A 1 63 ? 3.508 -6.614 0.487 1.00 0.00 64 VAL A C 4
ATOM 4430 O O . VAL A 1 63 ? 3.722 -7.396 -0.443 1.00 0.00 64 VAL A O 4
ATOM 4443 N N . LEU A 1 64 ? 2.273 -6.237 0.844 1.00 0.00 65 LEU A N 4
ATOM 4444 C CA . LEU A 1 64 ? 1.044 -6.770 0.249 1.00 0.00 65 LEU A CA 4
ATOM 4445 C C . LEU A 1 64 ? 0.098 -5.653 -0.183 1.00 0.00 65 LEU A C 4
ATOM 4446 O O . LEU A 1 64 ? -0.434 -5.714 -1.290 1.00 0.00 65 LEU A O 4
ATOM 4462 N N . LEU A 1 65 ? -0.111 -4.628 0.649 1.00 0.00 66 LEU A N 4
ATOM 4463 C CA . LEU A 1 65 ? -1.154 -3.628 0.444 1.00 0.00 66 LEU A CA 4
ATOM 4464 C C . LEU A 1 65 ? -0.710 -2.302 1.024 1.00 0.00 66 LEU A C 4
ATOM 4465 O O . LEU A 1 65 ? -0.045 -2.261 2.063 1.00 0.00 66 LEU A O 4
ATOM 4481 N N . GLU A 1 66 ? -1.183 -1.224 0.420 1.00 0.00 67 GLU A N 4
ATOM 4482 C CA . GLU A 1 66 ? -1.082 0.132 0.930 1.00 0.00 67 GLU A CA 4
ATOM 4483 C C . GLU A 1 66 ? -2.513 0.638 0.931 1.00 0.00 67 GLU A C 4
ATOM 4484 O O . GLU A 1 66 ? -3.255 0.377 -0.020 1.00 0.00 67 GLU A O 4
ATOM 4496 N N . LEU A 1 67 ? -2.924 1.300 2.006 1.00 0.00 68 LEU A N 4
ATOM 4497 C CA . LEU A 1 67 ? -4.316 1.656 2.237 1.00 0.00 68 LEU A CA 4
ATOM 4498 C C . LEU A 1 67 ? -4.398 3.171 2.320 1.00 0.00 68 LEU A C 4
ATOM 4499 O O . LEU A 1 67 ? -3.562 3.798 2.969 1.00 0.00 68 LEU A O 4
ATOM 4515 N N . SER A 1 68 ? -5.418 3.760 1.703 1.00 0.00 69 SER A N 4
ATOM 4516 C CA . SER A 1 68 ? -5.645 5.199 1.705 1.00 0.00 69 SER A CA 4
ATOM 4517 C C . SER A 1 68 ? -5.847 5.725 3.131 1.00 0.00 69 SER A C 4
ATOM 4518 O O . SER A 1 68 ? -5.500 6.865 3.436 1.00 0.00 69 SER A O 4
ATOM 4526 N N . ASN A 1 69 ? -6.365 4.872 4.028 1.00 0.00 70 ASN A N 4
ATOM 4527 C CA . ASN A 1 69 ? -6.505 5.174 5.450 1.00 0.00 70 ASN A CA 4
ATOM 4528 C C . ASN A 1 69 ? -5.149 5.545 6.070 1.00 0.00 70 ASN A C 4
ATOM 4529 O O . ASN A 1 69 ? -5.084 6.441 6.911 1.00 0.00 70 ASN A O 4
ATOM 4540 N N . SER A 1 70 ? -4.063 4.898 5.635 1.00 0.00 71 SER A N 4
ATOM 4541 C CA . SER A 1 70 ? -2.708 5.129 6.126 1.00 0.00 71 SER A CA 4
ATOM 4542 C C . SER A 1 70 ? -2.125 6.476 5.669 1.00 0.00 71 SER A C 4
ATOM 4543 O O . SER A 1 70 ? -1.112 6.908 6.221 1.00 0.00 71 SER A O 4
ATOM 4551 N N . THR A 1 71 ? -2.738 7.146 4.688 1.00 0.00 72 THR A N 4
ATOM 4552 C CA . THR A 1 71 ? -2.183 8.326 4.023 1.00 0.00 72 THR A CA 4
ATOM 4553 C C . THR A 1 71 ? -3.146 9.527 4.104 1.00 0.00 72 THR A C 4
ATOM 4554 O O . THR A 1 71 ? -2.990 10.505 3.367 1.00 0.00 72 THR A O 4
ATOM 4565 N N . GLN A 1 72 ? -4.138 9.466 5.004 1.00 0.00 73 GLN A N 4
ATOM 4566 C CA . GLN A 1 72 ? -4.999 10.593 5.352 1.00 0.00 73 GLN A CA 4
ATOM 4567 C C . GLN A 1 72 ? -4.135 11.777 5.793 1.00 0.00 73 GLN A C 4
ATOM 4568 O O . GLN A 1 72 ? -4.409 12.911 5.349 1.00 0.00 73 GLN A O 4
ATOM 4613 N N . THR A 1 1 ? 1.414 -1.317 6.430 1.00 0.00 2 THR A N 5
ATOM 4614 C CA . THR A 1 1 ? -0.007 -1.418 6.032 1.00 0.00 2 THR A CA 5
ATOM 4615 C C . THR A 1 1 ? -0.469 -2.874 6.131 1.00 0.00 2 THR A C 5
ATOM 4616 O O . THR A 1 1 ? -0.975 -3.256 7.187 1.00 0.00 2 THR A O 5
ATOM 4629 N N . VAL A 1 2 ? -0.280 -3.707 5.098 1.00 0.00 3 VAL A N 5
ATOM 4630 C CA . VAL A 1 2 ? -0.490 -5.151 5.189 1.00 0.00 3 VAL A CA 5
ATOM 4631 C C . VAL A 1 2 ? 0.615 -5.790 4.346 1.00 0.00 3 VAL A C 5
ATOM 4632 O O . VAL A 1 2 ? 0.961 -5.279 3.271 1.00 0.00 3 VAL A O 5
ATOM 4645 N N . SER A 1 3 ? 1.137 -6.912 4.837 1.00 0.00 4 SER A N 5
ATOM 4646 C CA . SER A 1 3 ? 2.293 -7.612 4.310 1.00 0.00 4 SER A CA 5
ATOM 4647 C C . SER A 1 3 ? 2.065 -9.114 4.490 1.00 0.00 4 SER A C 5
ATOM 4648 O O . SER A 1 3 ? 1.272 -9.542 5.335 1.00 0.00 4 SER A O 5
ATOM 4656 N N . ILE A 1 4 ? 2.751 -9.909 3.677 1.00 0.00 5 ILE A N 5
ATOM 4657 C CA . ILE A 1 4 ? 2.766 -11.357 3.754 1.00 0.00 5 ILE A CA 5
ATOM 4658 C C . ILE A 1 4 ? 3.502 -11.772 5.041 1.00 0.00 5 ILE A C 5
ATOM 4659 O O . ILE A 1 4 ? 4.372 -11.051 5.535 1.00 0.00 5 ILE A O 5
ATOM 4675 N N . GLN A 1 5 ? 3.159 -12.954 5.569 1.00 0.00 6 GLN A N 5
ATOM 4676 C CA . GLN A 1 5 ? 3.584 -13.432 6.886 1.00 0.00 6 GLN A CA 5
ATOM 4677 C C . GLN A 1 5 ? 4.307 -14.789 6.838 1.00 0.00 6 GLN A C 5
ATOM 4678 O O . GLN A 1 5 ? 4.639 -15.344 7.885 1.00 0.00 6 GLN A O 5
ATOM 4692 N N . MET A 1 6 ? 4.542 -15.345 5.645 1.00 0.00 7 MET A N 5
ATOM 4693 C CA . MET A 1 6 ? 5.254 -16.609 5.462 1.00 0.00 7 MET A CA 5
ATOM 4694 C C . MET A 1 6 ? 5.917 -16.630 4.083 1.00 0.00 7 MET A C 5
ATOM 4695 O O . MET A 1 6 ? 5.510 -15.896 3.183 1.00 0.00 7 MET A O 5
ATOM 4709 N N . ALA A 1 7 ? 6.942 -17.465 3.917 1.00 0.00 8 ALA A N 5
ATOM 4710 C CA . ALA A 1 7 ? 7.536 -17.756 2.623 1.00 0.00 8 ALA A CA 5
ATOM 4711 C C . ALA A 1 7 ? 6.510 -18.491 1.770 1.00 0.00 8 ALA A C 5
ATOM 4712 O O . ALA A 1 7 ? 5.869 -19.428 2.254 1.00 0.00 8 ALA A O 5
ATOM 4719 N N . GLY A 1 8 ? 6.341 -18.081 0.516 1.00 0.00 9 GLY A N 5
ATOM 4720 C CA . GLY A 1 8 ? 5.314 -18.691 -0.308 1.00 0.00 9 GLY A CA 5
ATOM 4721 C C . GLY A 1 8 ? 5.090 -18.004 -1.642 1.00 0.00 9 GLY A C 5
ATOM 4722 O O . GLY A 1 8 ? 5.925 -17.255 -2.153 1.00 0.00 9 GLY A O 5
ATOM 4726 N N . ASN A 1 9 ? 3.923 -18.291 -2.202 1.00 0.00 10 ASN A N 5
ATOM 4727 C CA . ASN A 1 9 ? 3.461 -17.842 -3.500 1.00 0.00 10 ASN A CA 5
ATOM 4728 C C . ASN A 1 9 ? 2.024 -17.407 -3.267 1.00 0.00 10 ASN A C 5
ATOM 4729 O O . ASN A 1 9 ? 1.245 -18.127 -2.637 1.00 0.00 10 ASN A O 5
ATOM 4740 N N . LEU A 1 10 ? 1.670 -16.217 -3.738 1.00 0.00 11 LEU A N 5
ATOM 4741 C CA . LEU A 1 10 ? 0.418 -15.546 -3.419 1.00 0.00 11 LEU A CA 5
ATOM 4742 C C . LEU A 1 10 ? -0.744 -16.101 -4.248 1.00 0.00 11 LEU A C 5
ATOM 4743 O O . LEU A 1 10 ? -1.298 -15.409 -5.097 1.00 0.00 11 LEU A O 5
ATOM 4759 N N . TRP A 1 11 ? -1.043 -17.383 -4.042 1.00 0.00 12 TRP A N 5
ATOM 4760 C CA . TRP A 1 11 ? -2.037 -18.225 -4.702 1.00 0.00 12 TRP A CA 5
ATOM 4761 C C . TRP A 1 11 ? -3.259 -17.456 -5.210 1.00 0.00 12 TRP A C 5
ATOM 4762 O O . TRP A 1 11 ? -3.566 -17.561 -6.399 1.00 0.00 12 TRP A O 5
ATOM 4783 N N . LYS A 1 12 ? -3.920 -16.652 -4.370 1.00 0.00 13 LYS A N 5
ATOM 4784 C CA . LYS A 1 12 ? -5.010 -15.782 -4.813 1.00 0.00 13 LYS A CA 5
ATOM 4785 C C . LYS A 1 12 ? -4.918 -14.446 -4.093 1.00 0.00 13 LYS A C 5
ATOM 4786 O O . LYS A 1 12 ? -4.282 -14.339 -3.045 1.00 0.00 13 LYS A O 5
ATOM 4805 N N . VAL A 1 13 ? -5.584 -13.443 -4.654 1.00 0.00 14 VAL A N 5
ATOM 4806 C CA . VAL A 1 13 ? -5.669 -12.078 -4.165 1.00 0.00 14 VAL A CA 5
ATOM 4807 C C . VAL A 1 13 ? -7.130 -11.680 -4.370 1.00 0.00 14 VAL A C 5
ATOM 4808 O O . VAL A 1 13 ? -7.767 -12.098 -5.342 1.00 0.00 14 VAL A O 5
ATOM 4821 N N . HIS A 1 14 ? -7.650 -10.883 -3.440 1.00 0.00 15 HIS A N 5
ATOM 4822 C CA . HIS A 1 14 ? -9.072 -10.556 -3.304 1.00 0.00 15 HIS A CA 5
ATOM 4823 C C . HIS A 1 14 ? -9.271 -9.058 -3.025 1.00 0.00 15 HIS A C 5
ATOM 4824 O O . HIS A 1 14 ? -10.308 -8.643 -2.508 1.00 0.00 15 HIS A O 5
ATOM 4838 N N . VAL A 1 15 ? -8.268 -8.250 -3.368 1.00 0.00 16 VAL A N 5
ATOM 4839 C CA . VAL A 1 15 ? -8.247 -6.798 -3.251 1.00 0.00 16 VAL A CA 5
ATOM 4840 C C . VAL A 1 15 ? -7.869 -6.192 -4.602 1.00 0.00 16 VAL A C 5
ATOM 4841 O O . VAL A 1 15 ? -7.203 -6.838 -5.415 1.00 0.00 16 VAL A O 5
ATOM 4854 N N . LYS A 1 16 ? -8.268 -4.936 -4.820 1.00 0.00 17 LYS A N 5
ATOM 4855 C CA . LYS A 1 16 ? -7.882 -4.119 -5.965 1.00 0.00 17 LYS A CA 5
ATOM 4856 C C . LYS A 1 16 ? -7.738 -2.684 -5.463 1.00 0.00 17 LYS A C 5
ATOM 4857 O O . LYS A 1 16 ? -8.330 -2.344 -4.435 1.00 0.00 17 LYS A O 5
ATOM 4876 N N . ALA A 1 17 ? -7.010 -1.831 -6.184 1.00 0.00 18 ALA A N 5
ATOM 4877 C CA . ALA A 1 17 ? -6.971 -0.401 -5.892 1.00 0.00 18 ALA A CA 5
ATOM 4878 C C . ALA A 1 17 ? -8.400 0.157 -5.877 1.00 0.00 18 ALA A C 5
ATOM 4879 O O . ALA A 1 17 ? -9.186 -0.116 -6.789 1.00 0.00 18 ALA A O 5
ATOM 4886 N N . GLY A 1 18 ? -8.731 0.930 -4.843 1.00 0.00 19 GLY A N 5
ATOM 4887 C CA . GLY A 1 18 ? -10.032 1.556 -4.654 1.00 0.00 19 GLY A CA 5
ATOM 4888 C C . GLY A 1 18 ? -11.045 0.654 -3.943 1.00 0.00 19 GLY A C 5
ATOM 4889 O O . GLY A 1 18 ? -12.124 1.139 -3.596 1.00 0.00 19 GLY A O 5
ATOM 4893 N N . ASP A 1 19 ? -10.749 -0.633 -3.725 1.00 0.00 20 ASP A N 5
ATOM 4894 C CA . ASP A 1 19 ? -11.662 -1.541 -3.029 1.00 0.00 20 ASP A CA 5
ATOM 4895 C C . ASP A 1 19 ? -11.710 -1.220 -1.529 1.00 0.00 20 ASP A C 5
ATOM 4896 O O . ASP A 1 19 ? -10.769 -0.642 -0.983 1.00 0.00 20 ASP A O 5
ATOM 4905 N N . GLN A 1 20 ? -12.789 -1.611 -0.851 1.00 0.00 21 GLN A N 5
ATOM 4906 C CA . GLN A 1 20 ? -12.941 -1.516 0.598 1.00 0.00 21 GLN A CA 5
ATOM 4907 C C . GLN A 1 20 ? -12.504 -2.852 1.206 1.00 0.00 21 GLN A C 5
ATOM 4908 O O . GLN A 1 20 ? -12.840 -3.912 0.675 1.00 0.00 21 GLN A O 5
ATOM 4922 N N . ILE A 1 21 ? -11.826 -2.799 2.353 1.00 0.00 22 ILE A N 5
ATOM 4923 C CA . ILE A 1 21 ? -11.517 -3.958 3.186 1.00 0.00 22 ILE A CA 5
ATOM 4924 C C . ILE A 1 21 ? -11.882 -3.639 4.630 1.00 0.00 22 ILE A C 5
ATOM 4925 O O . ILE A 1 21 ? -12.117 -2.480 4.989 1.00 0.00 22 ILE A O 5
ATOM 4941 N N . GLU A 1 22 ? -11.932 -4.678 5.456 1.00 0.00 23 GLU A N 5
ATOM 4942 C CA . GLU A 1 22 ? -12.459 -4.645 6.803 1.00 0.00 23 GLU A CA 5
ATOM 4943 C C . GLU A 1 22 ? -11.555 -5.584 7.597 1.00 0.00 23 GLU A C 5
ATOM 4944 O O . GLU A 1 22 ? -11.174 -6.629 7.066 1.00 0.00 23 GLU A O 5
ATOM 4956 N N . LYS A 1 23 ? -11.167 -5.222 8.823 1.00 0.00 24 LYS A N 5
ATOM 4957 C CA . LYS A 1 23 ? -10.254 -6.024 9.636 1.00 0.00 24 LYS A CA 5
ATOM 4958 C C . LYS A 1 23 ? -10.755 -7.470 9.698 1.00 0.00 24 LYS A C 5
ATOM 4959 O O . LYS A 1 23 ? -11.902 -7.714 10.080 1.00 0.00 24 LYS A O 5
ATOM 4978 N N . GLY A 1 24 ? -9.897 -8.421 9.320 1.00 0.00 25 GLY A N 5
ATOM 4979 C CA . GLY A 1 24 ? -10.213 -9.844 9.330 1.00 0.00 25 GLY A CA 5
ATOM 4980 C C . GLY A 1 24 ? -10.877 -10.352 8.042 1.00 0.00 25 GLY A C 5
ATOM 4981 O O . GLY A 1 24 ? -11.123 -11.554 7.945 1.00 0.00 25 GLY A O 5
ATOM 4985 N N . GLN A 1 25 ? -11.163 -9.495 7.052 1.00 0.00 26 GLN A N 5
ATOM 4986 C CA . GLN A 1 25 ? -11.611 -9.927 5.734 1.00 0.00 26 GLN A CA 5
ATOM 4987 C C . GLN A 1 25 ? -10.417 -10.580 5.044 1.00 0.00 26 GLN A C 5
ATOM 4988 O O . GLN A 1 25 ? -9.301 -10.078 5.146 1.00 0.00 26 GLN A O 5
ATOM 5002 N N . GLU A 1 26 ? -10.641 -11.664 4.312 1.00 0.00 27 GLU A N 5
ATOM 5003 C CA . GLU A 1 26 ? -9.634 -12.252 3.437 1.00 0.00 27 GLU A CA 5
ATOM 5004 C C . GLU A 1 26 ? -9.255 -11.224 2.362 1.00 0.00 27 GLU A C 5
ATOM 5005 O O . GLU A 1 26 ? -10.136 -10.635 1.727 1.00 0.00 27 GLU A O 5
ATOM 5017 N N . VAL A 1 27 ? -7.954 -11.011 2.157 1.00 0.00 28 VAL A N 5
ATOM 5018 C CA . VAL A 1 27 ? -7.417 -10.131 1.129 1.00 0.00 28 VAL A CA 5
ATOM 5019 C C . VAL A 1 27 ? -6.469 -10.892 0.197 1.00 0.00 28 VAL A C 5
ATOM 5020 O O . VAL A 1 27 ? -6.354 -10.509 -0.967 1.00 0.00 28 VAL A O 5
ATOM 5033 N N . ALA A 1 28 ? -5.856 -12.000 0.634 1.00 0.00 29 ALA A N 5
ATOM 5034 C CA . ALA A 1 28 ? -5.085 -12.883 -0.233 1.00 0.00 29 ALA A CA 5
ATOM 5035 C C . ALA A 1 28 ? -5.015 -14.282 0.384 1.00 0.00 29 ALA A C 5
ATOM 5036 O O . ALA A 1 28 ? -5.508 -14.506 1.490 1.00 0.00 29 ALA A O 5
ATOM 5043 N N . ILE A 1 29 ? -4.387 -15.222 -0.317 1.00 0.00 30 ILE A N 5
ATOM 5044 C CA . ILE A 1 29 ? -4.073 -16.551 0.197 1.00 0.00 30 ILE A CA 5
ATOM 5045 C C . ILE A 1 29 ? -2.652 -16.882 -0.250 1.00 0.00 30 ILE A C 5
ATOM 5046 O O . ILE A 1 29 ? -2.266 -16.580 -1.381 1.00 0.00 30 ILE A O 5
ATOM 5062 N N . LEU A 1 30 ? -1.897 -17.527 0.637 1.00 0.00 31 LEU A N 5
ATOM 5063 C CA . LEU A 1 30 ? -0.610 -18.123 0.338 1.00 0.00 31 LEU A CA 5
ATOM 5064 C C . LEU A 1 30 ? -0.820 -19.601 0.067 1.00 0.00 31 LEU A C 5
ATOM 5065 O O . LEU A 1 30 ? -1.407 -20.319 0.885 1.00 0.00 31 LEU A O 5
ATOM 5081 N N . GLU A 1 31 ? -0.248 -20.049 -1.044 1.00 0.00 32 GLU A N 5
ATOM 5082 C CA . GLU A 1 31 ? 0.450 -21.315 -1.050 1.00 0.00 32 GLU A CA 5
ATOM 5083 C C . GLU A 1 31 ? 1.779 -21.031 -0.359 1.00 0.00 32 GLU A C 5
ATOM 5084 O O . GLU A 1 31 ? 2.377 -19.974 -0.569 1.00 0.00 32 GLU A O 5
ATOM 5096 N N . SER A 1 32 ? 2.238 -21.967 0.456 1.00 0.00 33 SER A N 5
ATOM 5097 C CA . SER A 1 32 ? 3.499 -21.868 1.157 1.00 0.00 33 SER A CA 5
ATOM 5098 C C . SER A 1 32 ? 4.158 -23.233 1.067 1.00 0.00 33 SER A C 5
ATOM 5099 O O . SER A 1 32 ? 4.045 -24.054 1.974 1.00 0.00 33 SER A O 5
ATOM 5107 N N . MET A 1 33 ? 4.807 -23.494 -0.069 1.00 0.00 34 MET A N 5
ATOM 5108 C CA . MET A 1 33 ? 5.507 -24.747 -0.353 1.00 0.00 34 MET A CA 5
ATOM 5109 C C . MET A 1 33 ? 4.591 -25.966 -0.122 1.00 0.00 34 MET A C 5
ATOM 5110 O O . MET A 1 33 ? 5.001 -26.954 0.496 1.00 0.00 34 MET A O 5
ATOM 5124 N N . LYS A 1 34 ? 3.342 -25.842 -0.609 1.00 0.00 35 LYS A N 5
ATOM 5125 C CA . LYS A 1 34 ? 2.228 -26.794 -0.554 1.00 0.00 35 LYS A CA 5
ATOM 5126 C C . LYS A 1 34 ? 1.402 -26.720 0.744 1.00 0.00 35 LYS A C 5
ATOM 5127 O O . LYS A 1 34 ? 0.509 -27.548 0.932 1.00 0.00 35 LYS A O 5
ATOM 5144 N N . MET A 1 35 ? 1.657 -25.731 1.620 1.00 0.00 36 MET A N 5
ATOM 5145 C CA . MET A 1 35 ? 0.811 -25.409 2.772 1.00 0.00 36 MET A CA 5
ATOM 5146 C C . MET A 1 35 ? -0.170 -24.307 2.351 1.00 0.00 36 MET A C 5
ATOM 5147 O O . MET A 1 35 ? 0.028 -23.653 1.324 1.00 0.00 36 MET A O 5
ATOM 5161 N N . GLU A 1 36 ? -1.215 -24.082 3.146 1.00 0.00 37 GLU A N 5
ATOM 5162 C CA . GLU A 1 36 ? -2.346 -23.232 2.792 1.00 0.00 37 GLU A CA 5
ATOM 5163 C C . GLU A 1 36 ? -2.531 -22.229 3.930 1.00 0.00 37 GLU A C 5
ATOM 5164 O O . GLU A 1 36 ? -2.728 -22.651 5.074 1.00 0.00 37 GLU A O 5
ATOM 5176 N N . ILE A 1 37 ? -2.437 -20.920 3.655 1.00 0.00 38 ILE A N 5
ATOM 5177 C CA . ILE A 1 37 ? -2.481 -19.898 4.707 1.00 0.00 38 ILE A CA 5
ATOM 5178 C C . ILE A 1 37 ? -3.324 -18.709 4.205 1.00 0.00 38 ILE A C 5
ATOM 5179 O O . ILE A 1 37 ? -2.884 -18.007 3.290 1.00 0.00 38 ILE A O 5
ATOM 5195 N N . PRO A 1 38 ? -4.541 -18.485 4.737 1.00 0.00 39 PRO A N 5
ATOM 5196 C CA . PRO A 1 38 ? -5.307 -17.266 4.484 1.00 0.00 39 PRO A CA 5
ATOM 5197 C C . PRO A 1 38 ? -4.504 -16.036 4.904 1.00 0.00 39 PRO A C 5
ATOM 5198 O O . PRO A 1 38 ? -3.821 -16.068 5.932 1.00 0.00 39 PRO A O 5
ATOM 5209 N N . ILE A 1 39 ? -4.656 -14.932 4.176 1.00 0.00 40 ILE A N 5
ATOM 5210 C CA . ILE A 1 39 ? -4.056 -13.649 4.503 1.00 0.00 40 ILE A CA 5
ATOM 5211 C C . ILE A 1 39 ? -5.226 -12.679 4.593 1.00 0.00 40 ILE A C 5
ATOM 5212 O O . ILE A 1 39 ? -5.940 -12.440 3.614 1.00 0.00 40 ILE A O 5
ATOM 5228 N N . VAL A 1 40 ? -5.448 -12.162 5.797 1.00 0.00 41 VAL A N 5
ATOM 5229 C CA . VAL A 1 40 ? -6.602 -11.350 6.145 1.00 0.00 41 VAL A CA 5
ATOM 5230 C C . VAL A 1 40 ? -6.132 -9.932 6.479 1.00 0.00 41 VAL A C 5
ATOM 5231 O O . VAL A 1 40 ? -4.980 -9.719 6.868 1.00 0.00 41 VAL A O 5
ATOM 5244 N N . ALA A 1 41 ? -7.024 -8.960 6.282 1.00 0.00 42 ALA A N 5
ATOM 5245 C CA . ALA A 1 41 ? -6.743 -7.549 6.427 1.00 0.00 42 ALA A CA 5
ATOM 5246 C C . ALA A 1 41 ? -6.352 -7.252 7.871 1.00 0.00 42 ALA A C 5
ATOM 5247 O O . ALA A 1 41 ? -7.137 -7.494 8.792 1.00 0.00 42 ALA A O 5
ATOM 5254 N N . ASP A 1 42 ? -5.165 -6.672 8.041 1.00 0.00 43 ASP A N 5
ATOM 5255 C CA . ASP A 1 42 ? -4.676 -6.163 9.330 1.00 0.00 43 ASP A CA 5
ATOM 5256 C C . ASP A 1 42 ? -5.623 -5.121 9.935 1.00 0.00 43 ASP A C 5
ATOM 5257 O O . ASP A 1 42 ? -5.720 -4.991 11.156 1.00 0.00 43 ASP A O 5
ATOM 5266 N N . ARG A 1 43 ? -6.303 -4.359 9.075 1.00 0.00 44 ARG A N 5
ATOM 5267 C CA . ARG A 1 43 ? -7.089 -3.183 9.423 1.00 0.00 44 ARG A CA 5
ATOM 5268 C C . ARG A 1 43 ? -8.114 -2.936 8.322 1.00 0.00 44 ARG A C 5
ATOM 5269 O O . ARG A 1 43 ? -7.894 -3.336 7.177 1.00 0.00 44 ARG A O 5
ATOM 5290 N N . SER A 1 44 ? -9.208 -2.263 8.654 1.00 0.00 45 SER A N 5
ATOM 5291 C CA . SER A 1 44 ? -10.177 -1.799 7.674 1.00 0.00 45 SER A CA 5
ATOM 5292 C C . SER A 1 44 ? -9.601 -0.614 6.889 1.00 0.00 45 SER A C 5
ATOM 5293 O O . SER A 1 44 ? -8.721 0.093 7.392 1.00 0.00 45 SER A O 5
ATOM 5301 N N . GLY A 1 45 ? -10.116 -0.352 5.686 1.00 0.00 46 GLY A N 5
ATOM 5302 C CA . GLY A 1 45 ? -9.768 0.849 4.935 1.00 0.00 46 GLY A CA 5
ATOM 5303 C C . GLY A 1 45 ? -10.078 0.727 3.450 1.00 0.00 46 GLY A C 5
ATOM 5304 O O . GLY A 1 45 ? -10.557 -0.311 2.991 1.00 0.00 46 GLY A O 5
ATOM 5308 N N . ILE A 1 46 ? -9.798 1.796 2.702 1.00 0.00 47 ILE A N 5
ATOM 5309 C CA . ILE A 1 46 ? -9.818 1.783 1.245 1.00 0.00 47 ILE A CA 5
ATOM 5310 C C . ILE A 1 46 ? -8.403 1.401 0.812 1.00 0.00 47 ILE A C 5
ATOM 5311 O O . ILE A 1 46 ? -7.419 1.959 1.307 1.00 0.00 47 ILE A O 5
ATOM 5327 N N . VAL A 1 47 ? -8.300 0.447 -0.108 1.00 0.00 48 VAL A N 5
ATOM 5328 C CA . VAL A 1 47 ? -7.043 0.058 -0.719 1.00 0.00 48 VAL A CA 5
ATOM 5329 C C . VAL A 1 47 ? -6.565 1.207 -1.604 1.00 0.00 48 VAL A C 5
ATOM 5330 O O . VAL A 1 47 ? -7.284 1.637 -2.507 1.00 0.00 48 VAL A O 5
ATOM 5343 N N . LYS A 1 48 ? -5.339 1.679 -1.378 1.00 0.00 49 LYS A N 5
ATOM 5344 C CA . LYS A 1 48 ? -4.683 2.612 -2.281 1.00 0.00 49 LYS A CA 5
ATOM 5345 C C . LYS A 1 48 ? -3.999 1.818 -3.389 1.00 0.00 49 LYS A C 5
ATOM 5346 O O . LYS A 1 48 ? -4.135 2.188 -4.554 1.00 0.00 49 LYS A O 5
ATOM 5365 N N . GLU A 1 49 ? -3.285 0.732 -3.063 1.00 0.00 50 GLU A N 5
ATOM 5366 C CA . GLU A 1 49 ? -2.506 -0.016 -4.041 1.00 0.00 50 GLU A CA 5
ATOM 5367 C C . GLU A 1 49 ? -2.356 -1.455 -3.545 1.00 0.00 50 GLU A C 5
ATOM 5368 O O . GLU A 1 49 ? -2.418 -1.697 -2.339 1.00 0.00 50 GLU A O 5
ATOM 5380 N N . VAL A 1 50 ? -2.108 -2.399 -4.453 1.00 0.00 51 VAL A N 5
ATOM 5381 C CA . VAL A 1 50 ? -1.801 -3.786 -4.120 1.00 0.00 51 VAL A CA 5
ATOM 5382 C C . VAL A 1 50 ? -0.400 -4.033 -4.679 1.00 0.00 51 VAL A C 5
ATOM 5383 O O . VAL A 1 50 ? -0.141 -3.791 -5.861 1.00 0.00 51 VAL A O 5
ATOM 5396 N N . LYS A 1 51 ? 0.526 -4.451 -3.817 1.00 0.00 52 LYS A N 5
ATOM 5397 C CA . LYS A 1 51 ? 1.949 -4.538 -4.141 1.00 0.00 52 LYS A CA 5
ATOM 5398 C C . LYS A 1 51 ? 2.318 -5.855 -4.836 1.00 0.00 52 LYS A C 5
ATOM 5399 O O . LYS A 1 51 ? 3.474 -6.027 -5.223 1.00 0.00 52 LYS A O 5
ATOM 5418 N N . LYS A 1 52 ? 1.373 -6.788 -4.982 1.00 0.00 53 LYS A N 5
ATOM 5419 C CA . LYS A 1 52 ? 1.568 -8.129 -5.532 1.00 0.00 53 LYS A CA 5
ATOM 5420 C C . LYS A 1 52 ? 0.312 -8.494 -6.325 1.00 0.00 53 LYS A C 5
ATOM 5421 O O . LYS A 1 52 ? -0.653 -7.725 -6.348 1.00 0.00 53 LYS A O 5
ATOM 5440 N N . LYS A 1 53 ? 0.300 -9.674 -6.945 1.00 0.00 54 LYS A N 5
ATOM 5441 C CA . LYS A 1 53 ? -0.848 -10.221 -7.662 1.00 0.00 54 LYS A CA 5
ATOM 5442 C C . LYS A 1 53 ? -0.919 -11.721 -7.402 1.00 0.00 54 LYS A C 5
ATOM 5443 O O . LYS A 1 53 ? 0.021 -12.294 -6.847 1.00 0.00 54 LYS A O 5
ATOM 5462 N N . GLU A 1 54 ? -1.998 -12.355 -7.856 1.00 0.00 55 GLU A N 5
ATOM 5463 C CA . GLU A 1 54 ? -2.133 -13.805 -7.888 1.00 0.00 55 GLU A CA 5
ATOM 5464 C C . GLU A 1 54 ? -0.871 -14.447 -8.477 1.00 0.00 55 GLU A C 5
ATOM 5465 O O . GLU A 1 54 ? -0.462 -14.129 -9.600 1.00 0.00 55 GLU A O 5
ATOM 5477 N N . GLY A 1 55 ? -0.260 -15.352 -7.716 1.00 0.00 56 GLY A N 5
ATOM 5478 C CA . GLY A 1 55 ? 0.858 -16.172 -8.149 1.00 0.00 56 GLY A CA 5
ATOM 5479 C C . GLY A 1 55 ? 2.211 -15.468 -8.047 1.00 0.00 56 GLY A C 5
ATOM 5480 O O . GLY A 1 55 ? 3.211 -16.062 -8.454 1.00 0.00 56 GLY A O 5
ATOM 5484 N N . ASP A 1 56 ? 2.280 -14.232 -7.532 1.00 0.00 57 ASP A N 5
ATOM 5485 C CA . ASP A 1 56 ? 3.569 -13.580 -7.289 1.00 0.00 57 ASP A CA 5
ATOM 5486 C C . ASP A 1 56 ? 4.311 -14.327 -6.171 1.00 0.00 57 ASP A C 5
ATOM 5487 O O . ASP A 1 56 ? 3.684 -14.937 -5.299 1.00 0.00 57 ASP A O 5
ATOM 5496 N N . PHE A 1 57 ? 5.640 -14.275 -6.176 1.00 0.00 58 PHE A N 5
ATOM 5497 C CA . PHE A 1 57 ? 6.459 -14.827 -5.106 1.00 0.00 58 PHE A CA 5
ATOM 5498 C C . PHE A 1 57 ? 6.451 -13.836 -3.948 1.00 0.00 58 PHE A C 5
ATOM 5499 O O . PHE A 1 57 ? 6.494 -12.619 -4.167 1.00 0.00 58 PHE A O 5
ATOM 5516 N N . VAL A 1 58 ? 6.407 -14.343 -2.718 1.00 0.00 59 VAL A N 5
ATOM 5517 C CA . VAL A 1 58 ? 6.217 -13.532 -1.526 1.00 0.00 59 VAL A CA 5
ATOM 5518 C C . VAL A 1 58 ? 6.925 -14.179 -0.337 1.00 0.00 59 VAL A C 5
ATOM 5519 O O . VAL A 1 58 ? 7.287 -15.363 -0.370 1.00 0.00 59 VAL A O 5
ATOM 5532 N N . ASN A 1 59 ? 7.153 -13.404 0.725 1.00 0.00 60 ASN A N 5
ATOM 5533 C CA . ASN A 1 59 ? 7.877 -13.877 1.894 1.00 0.00 60 ASN A CA 5
ATOM 5534 C C . ASN A 1 59 ? 7.400 -13.193 3.163 1.00 0.00 60 ASN A C 5
ATOM 5535 O O . ASN A 1 59 ? 6.694 -12.189 3.104 1.00 0.00 60 ASN A O 5
ATOM 5546 N N . GLU A 1 60 ? 7.808 -13.734 4.312 1.00 0.00 61 GLU A N 5
ATOM 5547 C CA . GLU A 1 60 ? 7.596 -13.126 5.622 1.00 0.00 61 GLU A CA 5
ATOM 5548 C C . GLU A 1 60 ? 8.137 -11.687 5.595 1.00 0.00 61 GLU A C 5
ATOM 5549 O O . GLU A 1 60 ? 9.338 -11.472 5.403 1.00 0.00 61 GLU A O 5
ATOM 5561 N N . GLY A 1 61 ? 7.242 -10.708 5.750 1.00 0.00 62 GLY A N 5
ATOM 5562 C CA . GLY A 1 61 ? 7.560 -9.289 5.794 1.00 0.00 62 GLY A CA 5
ATOM 5563 C C . GLY A 1 61 ? 7.589 -8.623 4.415 1.00 0.00 62 GLY A C 5
ATOM 5564 O O . GLY A 1 61 ? 7.891 -7.430 4.338 1.00 0.00 62 GLY A O 5
ATOM 5568 N N . ASP A 1 62 ? 7.299 -9.346 3.327 1.00 0.00 63 ASP A N 5
ATOM 5569 C CA . ASP A 1 62 ? 7.190 -8.763 1.995 1.00 0.00 63 ASP A CA 5
ATOM 5570 C C . ASP A 1 62 ? 5.834 -8.063 1.899 1.00 0.00 63 ASP A C 5
ATOM 5571 O O . ASP A 1 62 ? 4.845 -8.551 2.447 1.00 0.00 63 ASP A O 5
ATOM 5580 N N . VAL A 1 63 ? 5.775 -6.903 1.258 1.00 0.00 64 VAL A N 5
ATOM 5581 C CA . VAL A 1 63 ? 4.591 -6.050 1.234 1.00 0.00 64 VAL A CA 5
ATOM 5582 C C . VAL A 1 63 ? 3.451 -6.685 0.427 1.00 0.00 64 VAL A C 5
ATOM 5583 O O . VAL A 1 63 ? 3.695 -7.430 -0.525 1.00 0.00 64 VAL A O 5
ATOM 5596 N N . LEU A 1 64 ? 2.202 -6.339 0.773 1.00 0.00 65 LEU A N 5
ATOM 5597 C CA . LEU A 1 64 ? 0.997 -6.841 0.109 1.00 0.00 65 LEU A CA 5
ATOM 5598 C C . LEU A 1 64 ? 0.084 -5.695 -0.319 1.00 0.00 65 LEU A C 5
ATOM 5599 O O . LEU A 1 64 ? -0.421 -5.719 -1.441 1.00 0.00 65 LEU A O 5
ATOM 5615 N N . LEU A 1 65 ? -0.123 -4.687 0.531 1.00 0.00 66 LEU A N 5
ATOM 5616 C CA . LEU A 1 65 ? -1.137 -3.659 0.326 1.00 0.00 66 LEU A CA 5
ATOM 5617 C C . LEU A 1 65 ? -0.612 -2.318 0.797 1.00 0.00 66 LEU A C 5
ATOM 5618 O O . LEU A 1 65 ? 0.212 -2.242 1.707 1.00 0.00 66 LEU A O 5
ATOM 5634 N N . GLU A 1 66 ? -1.193 -1.267 0.240 1.00 0.00 67 GLU A N 5
ATOM 5635 C CA . GLU A 1 66 ? -1.051 0.122 0.637 1.00 0.00 67 GLU A CA 5
ATOM 5636 C C . GLU A 1 66 ? -2.489 0.599 0.775 1.00 0.00 67 GLU A C 5
ATOM 5637 O O . GLU A 1 66 ? -3.317 0.302 -0.089 1.00 0.00 67 GLU A O 5
ATOM 5649 N N . LEU A 1 67 ? -2.805 1.307 1.857 1.00 0.00 68 LEU A N 5
ATOM 5650 C CA . LEU A 1 67 ? -4.172 1.627 2.237 1.00 0.00 68 LEU A CA 5
ATOM 5651 C C . LEU A 1 67 ? -4.249 3.095 2.607 1.00 0.00 68 LEU A C 5
ATOM 5652 O O . LEU A 1 67 ? -3.481 3.559 3.453 1.00 0.00 68 LEU A O 5
ATOM 5668 N N . SER A 1 68 ? -5.220 3.802 2.042 1.00 0.00 69 SER A N 5
ATOM 5669 C CA . SER A 1 68 ? -5.457 5.217 2.282 1.00 0.00 69 SER A CA 5
ATOM 5670 C C . SER A 1 68 ? -5.773 5.517 3.755 1.00 0.00 69 SER A C 5
ATOM 5671 O O . SER A 1 68 ? -5.529 6.629 4.226 1.00 0.00 69 SER A O 5
ATOM 5679 N N . ASN A 1 69 ? -6.314 4.534 4.488 1.00 0.00 70 ASN A N 5
ATOM 5680 C CA . ASN A 1 69 ? -6.773 4.706 5.868 1.00 0.00 70 ASN A CA 5
ATOM 5681 C C . ASN A 1 69 ? -5.620 4.764 6.886 1.00 0.00 70 ASN A C 5
ATOM 5682 O O . ASN A 1 69 ? -5.867 5.044 8.060 1.00 0.00 70 ASN A O 5
ATOM 5693 N N . SER A 1 70 ? -4.370 4.505 6.479 1.00 0.00 71 SER A N 5
ATOM 5694 C CA . SER A 1 70 ? -3.226 4.586 7.393 1.00 0.00 71 SER A CA 5
ATOM 5695 C C . SER A 1 70 ? -1.927 4.999 6.699 1.00 0.00 71 SER A C 5
ATOM 5696 O O . SER A 1 70 ? -1.174 5.797 7.259 1.00 0.00 71 SER A O 5
ATOM 5704 N N . THR A 1 71 ? -1.672 4.527 5.474 1.00 0.00 72 THR A N 5
ATOM 5705 C CA . THR A 1 71 ? -0.442 4.773 4.716 1.00 0.00 72 THR A CA 5
ATOM 5706 C C . THR A 1 71 ? 0.851 4.530 5.533 1.00 0.00 72 THR A C 5
ATOM 5707 O O . THR A 1 71 ? 1.861 5.209 5.330 1.00 0.00 72 THR A O 5
ATOM 5718 N N . GLN A 1 72 ? 0.832 3.583 6.479 1.00 0.00 73 GLN A N 5
ATOM 5719 C CA . GLN A 1 72 ? 1.959 3.209 7.327 1.00 0.00 73 GLN A CA 5
ATOM 5720 C C . GLN A 1 72 ? 1.932 1.697 7.446 1.00 0.00 73 GLN A C 5
ATOM 5721 O O . GLN A 1 72 ? 0.866 1.144 7.791 1.00 0.00 73 GLN A O 5
ATOM 5766 N N . THR A 1 1 ? 1.616 -1.168 3.916 1.00 0.00 2 THR A N 6
ATOM 5767 C CA . THR A 1 1 ? 0.685 -1.223 5.068 1.00 0.00 2 THR A CA 6
ATOM 5768 C C . THR A 1 1 ? 0.520 -2.684 5.513 1.00 0.00 2 THR A C 6
ATOM 5769 O O . THR A 1 1 ? 1.101 -3.067 6.532 1.00 0.00 2 THR A O 6
ATOM 5782 N N . VAL A 1 2 ? -0.248 -3.511 4.787 1.00 0.00 3 VAL A N 6
ATOM 5783 C CA . VAL A 1 2 ? -0.351 -4.942 5.076 1.00 0.00 3 VAL A CA 6
ATOM 5784 C C . VAL A 1 2 ? 0.822 -5.615 4.355 1.00 0.00 3 VAL A C 6
ATOM 5785 O O . VAL A 1 2 ? 1.185 -5.207 3.243 1.00 0.00 3 VAL A O 6
ATOM 5798 N N . SER A 1 3 ? 1.380 -6.661 4.958 1.00 0.00 4 SER A N 6
ATOM 5799 C CA . SER A 1 3 ? 2.510 -7.411 4.433 1.00 0.00 4 SER A CA 6
ATOM 5800 C C . SER A 1 3 ? 2.308 -8.890 4.744 1.00 0.00 4 SER A C 6
ATOM 5801 O O . SER A 1 3 ? 1.518 -9.263 5.616 1.00 0.00 4 SER A O 6
ATOM 5809 N N . ILE A 1 4 ? 3.035 -9.728 4.018 1.00 0.00 5 ILE A N 6
ATOM 5810 C CA . ILE A 1 4 ? 3.070 -11.163 4.191 1.00 0.00 5 ILE A CA 6
ATOM 5811 C C . ILE A 1 4 ? 3.956 -11.495 5.401 1.00 0.00 5 ILE A C 6
ATOM 5812 O O . ILE A 1 4 ? 4.817 -10.711 5.803 1.00 0.00 5 ILE A O 6
ATOM 5828 N N . GLN A 1 5 ? 3.738 -12.674 5.987 1.00 0.00 6 GLN A N 6
ATOM 5829 C CA . GLN A 1 5 ? 4.311 -13.126 7.254 1.00 0.00 6 GLN A CA 6
ATOM 5830 C C . GLN A 1 5 ? 4.968 -14.509 7.128 1.00 0.00 6 GLN A C 6
ATOM 5831 O O . GLN A 1 5 ? 5.493 -15.027 8.111 1.00 0.00 6 GLN A O 6
ATOM 5845 N N . MET A 1 6 ? 4.927 -15.122 5.942 1.00 0.00 7 MET A N 6
ATOM 5846 C CA . MET A 1 6 ? 5.420 -16.469 5.697 1.00 0.00 7 MET A CA 6
ATOM 5847 C C . MET A 1 6 ? 5.890 -16.571 4.242 1.00 0.00 7 MET A C 6
ATOM 5848 O O . MET A 1 6 ? 5.358 -15.905 3.355 1.00 0.00 7 MET A O 6
ATOM 5862 N N . ALA A 1 7 ? 6.920 -17.383 4.006 1.00 0.00 8 ALA A N 6
ATOM 5863 C CA . ALA A 1 7 ? 7.432 -17.699 2.685 1.00 0.00 8 ALA A CA 6
ATOM 5864 C C . ALA A 1 7 ? 6.371 -18.442 1.883 1.00 0.00 8 ALA A C 6
ATOM 5865 O O . ALA A 1 7 ? 5.715 -19.348 2.406 1.00 0.00 8 ALA A O 6
ATOM 5872 N N . GLY A 1 8 ? 6.204 -18.078 0.613 1.00 0.00 9 GLY A N 6
ATOM 5873 C CA . GLY A 1 8 ? 5.191 -18.712 -0.208 1.00 0.00 9 GLY A CA 6
ATOM 5874 C C . GLY A 1 8 ? 4.970 -18.036 -1.551 1.00 0.00 9 GLY A C 6
ATOM 5875 O O . GLY A 1 8 ? 5.804 -17.280 -2.057 1.00 0.00 9 GLY A O 6
ATOM 5879 N N . ASN A 1 9 ? 3.809 -18.328 -2.122 1.00 0.00 10 ASN A N 6
ATOM 5880 C CA . ASN A 1 9 ? 3.345 -17.864 -3.415 1.00 0.00 10 ASN A CA 6
ATOM 5881 C C . ASN A 1 9 ? 1.911 -17.418 -3.191 1.00 0.00 10 ASN A C 6
ATOM 5882 O O . ASN A 1 9 ? 1.132 -18.114 -2.536 1.00 0.00 10 ASN A O 6
ATOM 5893 N N . LEU A 1 10 ? 1.554 -16.249 -3.710 1.00 0.00 11 LEU A N 6
ATOM 5894 C CA . LEU A 1 10 ? 0.306 -15.563 -3.416 1.00 0.00 11 LEU A CA 6
ATOM 5895 C C . LEU A 1 10 ? -0.834 -16.135 -4.264 1.00 0.00 11 LEU A C 6
ATOM 5896 O O . LEU A 1 10 ? -1.348 -15.474 -5.165 1.00 0.00 11 LEU A O 6
ATOM 5912 N N . TRP A 1 11 ? -1.153 -17.405 -4.001 1.00 0.00 12 TRP A N 6
ATOM 5913 C CA . TRP A 1 11 ? -2.117 -18.280 -4.665 1.00 0.00 12 TRP A CA 6
ATOM 5914 C C . TRP A 1 11 ? -3.338 -17.534 -5.201 1.00 0.00 12 TRP A C 6
ATOM 5915 O O . TRP A 1 11 ? -3.663 -17.711 -6.377 1.00 0.00 12 TRP A O 6
ATOM 5936 N N . LYS A 1 12 ? -3.985 -16.685 -4.396 1.00 0.00 13 LYS A N 6
ATOM 5937 C CA . LYS A 1 12 ? -5.099 -15.854 -4.847 1.00 0.00 13 LYS A CA 6
ATOM 5938 C C . LYS A 1 12 ? -5.017 -14.489 -4.196 1.00 0.00 13 LYS A C 6
ATOM 5939 O O . LYS A 1 12 ? -4.445 -14.359 -3.112 1.00 0.00 13 LYS A O 6
ATOM 5958 N N . VAL A 1 13 ? -5.611 -13.491 -4.844 1.00 0.00 14 VAL A N 6
ATOM 5959 C CA . VAL A 1 13 ? -5.728 -12.127 -4.347 1.00 0.00 14 VAL A CA 6
ATOM 5960 C C . VAL A 1 13 ? -7.183 -11.713 -4.574 1.00 0.00 14 VAL A C 6
ATOM 5961 O O . VAL A 1 13 ? -7.808 -12.097 -5.566 1.00 0.00 14 VAL A O 6
ATOM 5974 N N . HIS A 1 14 ? -7.712 -10.928 -3.637 1.00 0.00 15 HIS A N 6
ATOM 5975 C CA . HIS A 1 14 ? -9.131 -10.584 -3.526 1.00 0.00 15 HIS A CA 6
ATOM 5976 C C . HIS A 1 14 ? -9.323 -9.083 -3.259 1.00 0.00 15 HIS A C 6
ATOM 5977 O O . HIS A 1 14 ? -10.415 -8.647 -2.894 1.00 0.00 15 HIS A O 6
ATOM 5991 N N . VAL A 1 15 ? -8.265 -8.292 -3.447 1.00 0.00 16 VAL A N 6
ATOM 5992 C CA . VAL A 1 15 ? -8.237 -6.845 -3.271 1.00 0.00 16 VAL A CA 6
ATOM 5993 C C . VAL A 1 15 ? -7.799 -6.183 -4.573 1.00 0.00 16 VAL A C 6
ATOM 5994 O O . VAL A 1 15 ? -7.121 -6.803 -5.397 1.00 0.00 16 VAL A O 6
ATOM 6007 N N . LYS A 1 16 ? -8.184 -4.917 -4.744 1.00 0.00 17 LYS A N 6
ATOM 6008 C CA . LYS A 1 16 ? -7.867 -4.090 -5.902 1.00 0.00 17 LYS A CA 6
ATOM 6009 C C . LYS A 1 16 ? -7.662 -2.669 -5.392 1.00 0.00 17 LYS A C 6
ATOM 6010 O O . LYS A 1 16 ? -8.204 -2.335 -4.340 1.00 0.00 17 LYS A O 6
ATOM 6029 N N . ALA A 1 17 ? -6.954 -1.812 -6.126 1.00 0.00 18 ALA A N 6
ATOM 6030 C CA . ALA A 1 17 ? -6.917 -0.388 -5.805 1.00 0.00 18 ALA A CA 6
ATOM 6031 C C . ALA A 1 17 ? -8.357 0.149 -5.790 1.00 0.00 18 ALA A C 6
ATOM 6032 O O . ALA A 1 17 ? -9.132 -0.121 -6.713 1.00 0.00 18 ALA A O 6
ATOM 6039 N N . GLY A 1 18 ? -8.716 0.890 -4.742 1.00 0.00 19 GLY A N 6
ATOM 6040 C CA . GLY A 1 18 ? -10.048 1.446 -4.533 1.00 0.00 19 GLY A CA 6
ATOM 6041 C C . GLY A 1 18 ? -11.023 0.478 -3.850 1.00 0.00 19 GLY A C 6
ATOM 6042 O O . GLY A 1 18 ? -12.164 0.869 -3.594 1.00 0.00 19 GLY A O 6
ATOM 6046 N N . ASP A 1 19 ? -10.628 -0.767 -3.560 1.00 0.00 20 ASP A N 6
ATOM 6047 C CA . ASP A 1 19 ? -11.505 -1.755 -2.925 1.00 0.00 20 ASP A CA 6
ATOM 6048 C C . ASP A 1 19 ? -11.619 -1.495 -1.419 1.00 0.00 20 ASP A C 6
ATOM 6049 O O . ASP A 1 19 ? -10.613 -1.209 -0.768 1.00 0.00 20 ASP A O 6
ATOM 6058 N N . GLN A 1 20 ? -12.827 -1.588 -0.857 1.00 0.00 21 GLN A N 6
ATOM 6059 C CA . GLN A 1 20 ? -13.065 -1.501 0.585 1.00 0.00 21 GLN A CA 6
ATOM 6060 C C . GLN A 1 20 ? -12.710 -2.846 1.227 1.00 0.00 21 GLN A C 6
ATOM 6061 O O . GLN A 1 20 ? -13.111 -3.897 0.721 1.00 0.00 21 GLN A O 6
ATOM 6075 N N . ILE A 1 21 ? -12.052 -2.808 2.387 1.00 0.00 22 ILE A N 6
ATOM 6076 C CA . ILE A 1 21 ? -11.744 -3.963 3.221 1.00 0.00 22 ILE A CA 6
ATOM 6077 C C . ILE A 1 21 ? -12.045 -3.636 4.681 1.00 0.00 22 ILE A C 6
ATOM 6078 O O . ILE A 1 21 ? -12.248 -2.473 5.052 1.00 0.00 22 ILE A O 6
ATOM 6094 N N . GLU A 1 22 ? -12.069 -4.674 5.510 1.00 0.00 23 GLU A N 6
ATOM 6095 C CA . GLU A 1 22 ? -12.486 -4.631 6.896 1.00 0.00 23 GLU A CA 6
ATOM 6096 C C . GLU A 1 22 ? -11.572 -5.609 7.633 1.00 0.00 23 GLU A C 6
ATOM 6097 O O . GLU A 1 22 ? -11.209 -6.635 7.054 1.00 0.00 23 GLU A O 6
ATOM 6109 N N . LYS A 1 23 ? -11.171 -5.303 8.870 1.00 0.00 24 LYS A N 6
ATOM 6110 C CA . LYS A 1 23 ? -10.279 -6.156 9.656 1.00 0.00 24 LYS A CA 6
ATOM 6111 C C . LYS A 1 23 ? -10.799 -7.599 9.634 1.00 0.00 24 LYS A C 6
ATOM 6112 O O . LYS A 1 23 ? -11.949 -7.847 10.007 1.00 0.00 24 LYS A O 6
ATOM 6131 N N . GLY A 1 24 ? -9.956 -8.539 9.203 1.00 0.00 25 GLY A N 6
ATOM 6132 C CA . GLY A 1 24 ? -10.284 -9.959 9.168 1.00 0.00 25 GLY A CA 6
ATOM 6133 C C . GLY A 1 24 ? -10.946 -10.424 7.864 1.00 0.00 25 GLY A C 6
ATOM 6134 O O . GLY A 1 24 ? -11.232 -11.616 7.743 1.00 0.00 25 GLY A O 6
ATOM 6138 N N . GLN A 1 25 ? -11.198 -9.541 6.889 1.00 0.00 26 GLN A N 6
ATOM 6139 C CA . GLN A 1 25 ? -11.716 -9.919 5.577 1.00 0.00 26 GLN A CA 6
ATOM 6140 C C . GLN A 1 25 ? -10.541 -10.521 4.795 1.00 0.00 26 GLN A C 6
ATOM 6141 O O . GLN A 1 25 ? -9.421 -10.024 4.890 1.00 0.00 26 GLN A O 6
ATOM 6155 N N . GLU A 1 26 ? -10.771 -11.599 4.050 1.00 0.00 27 GLU A N 6
ATOM 6156 C CA . GLU A 1 26 ? -9.763 -12.306 3.264 1.00 0.00 27 GLU A CA 6
ATOM 6157 C C . GLU A 1 26 ? -9.334 -11.440 2.076 1.00 0.00 27 GLU A C 6
ATOM 6158 O O . GLU A 1 26 ? -10.131 -11.168 1.177 1.00 0.00 27 GLU A O 6
ATOM 6170 N N . VAL A 1 27 ? -8.072 -11.010 2.070 1.00 0.00 28 VAL A N 6
ATOM 6171 C CA . VAL A 1 27 ? -7.505 -10.158 1.035 1.00 0.00 28 VAL A CA 6
ATOM 6172 C C . VAL A 1 27 ? -6.622 -10.973 0.087 1.00 0.00 28 VAL A C 6
ATOM 6173 O O . VAL A 1 27 ? -6.535 -10.623 -1.090 1.00 0.00 28 VAL A O 6
ATOM 6186 N N . ALA A 1 28 ? -6.019 -12.080 0.536 1.00 0.00 29 ALA A N 6
ATOM 6187 C CA . ALA A 1 28 ? -5.239 -12.963 -0.322 1.00 0.00 29 ALA A CA 6
ATOM 6188 C C . ALA A 1 28 ? -5.157 -14.356 0.307 1.00 0.00 29 ALA A C 6
ATOM 6189 O O . ALA A 1 28 ? -5.661 -14.577 1.409 1.00 0.00 29 ALA A O 6
ATOM 6196 N N . ILE A 1 29 ? -4.503 -15.292 -0.374 1.00 0.00 30 ILE A N 6
ATOM 6197 C CA . ILE A 1 29 ? -4.176 -16.610 0.165 1.00 0.00 30 ILE A CA 6
ATOM 6198 C C . ILE A 1 29 ? -2.740 -16.929 -0.249 1.00 0.00 30 ILE A C 6
ATOM 6199 O O . ILE A 1 29 ? -2.332 -16.614 -1.370 1.00 0.00 30 ILE A O 6
ATOM 6215 N N . LEU A 1 30 ? -1.995 -17.568 0.651 1.00 0.00 31 LEU A N 6
ATOM 6216 C CA . LEU A 1 30 ? -0.694 -18.151 0.383 1.00 0.00 31 LEU A CA 6
ATOM 6217 C C . LEU A 1 30 ? -0.896 -19.631 0.112 1.00 0.00 31 LEU A C 6
ATOM 6218 O O . LEU A 1 30 ? -1.492 -20.350 0.921 1.00 0.00 31 LEU A O 6
ATOM 6234 N N . GLU A 1 31 ? -0.325 -20.079 -0.998 1.00 0.00 32 GLU A N 6
ATOM 6235 C CA . GLU A 1 31 ? 0.354 -21.356 -1.022 1.00 0.00 32 GLU A CA 6
ATOM 6236 C C . GLU A 1 31 ? 1.689 -21.099 -0.333 1.00 0.00 32 GLU A C 6
ATOM 6237 O O . GLU A 1 31 ? 2.286 -20.036 -0.505 1.00 0.00 32 GLU A O 6
ATOM 6249 N N . SER A 1 32 ? 2.153 -22.068 0.436 1.00 0.00 33 SER A N 6
ATOM 6250 C CA . SER A 1 32 ? 3.420 -22.012 1.126 1.00 0.00 33 SER A CA 6
ATOM 6251 C C . SER A 1 32 ? 4.030 -23.399 1.006 1.00 0.00 33 SER A C 6
ATOM 6252 O O . SER A 1 32 ? 3.879 -24.234 1.896 1.00 0.00 33 SER A O 6
ATOM 6260 N N . MET A 1 33 ? 4.665 -23.660 -0.139 1.00 0.00 34 MET A N 6
ATOM 6261 C CA . MET A 1 33 ? 5.365 -24.909 -0.434 1.00 0.00 34 MET A CA 6
ATOM 6262 C C . MET A 1 33 ? 4.468 -26.130 -0.151 1.00 0.00 34 MET A C 6
ATOM 6263 O O . MET A 1 33 ? 4.888 -27.091 0.502 1.00 0.00 34 MET A O 6
ATOM 6277 N N . LYS A 1 34 ? 3.221 -26.035 -0.645 1.00 0.00 35 LYS A N 6
ATOM 6278 C CA . LYS A 1 34 ? 2.127 -27.008 -0.590 1.00 0.00 35 LYS A CA 6
ATOM 6279 C C . LYS A 1 34 ? 1.292 -26.950 0.703 1.00 0.00 35 LYS A C 6
ATOM 6280 O O . LYS A 1 34 ? 0.443 -27.819 0.910 1.00 0.00 35 LYS A O 6
ATOM 6297 N N . MET A 1 35 ? 1.491 -25.923 1.547 1.00 0.00 36 MET A N 6
ATOM 6298 C CA . MET A 1 35 ? 0.633 -25.609 2.690 1.00 0.00 36 MET A CA 6
ATOM 6299 C C . MET A 1 35 ? -0.274 -24.433 2.300 1.00 0.00 36 MET A C 6
ATOM 6300 O O . MET A 1 35 ? -0.011 -23.742 1.313 1.00 0.00 36 MET A O 6
ATOM 6314 N N . GLU A 1 36 ? -1.323 -24.188 3.079 1.00 0.00 37 GLU A N 6
ATOM 6315 C CA . GLU A 1 36 ? -2.385 -23.240 2.772 1.00 0.00 37 GLU A CA 6
ATOM 6316 C C . GLU A 1 36 ? -2.543 -22.269 3.944 1.00 0.00 37 GLU A C 6
ATOM 6317 O O . GLU A 1 36 ? -2.635 -22.707 5.095 1.00 0.00 37 GLU A O 6
ATOM 6329 N N . ILE A 1 37 ? -2.544 -20.957 3.673 1.00 0.00 38 ILE A N 6
ATOM 6330 C CA . ILE A 1 37 ? -2.616 -19.936 4.721 1.00 0.00 38 ILE A CA 6
ATOM 6331 C C . ILE A 1 37 ? -3.465 -18.760 4.201 1.00 0.00 38 ILE A C 6
ATOM 6332 O O . ILE A 1 37 ? -3.033 -18.077 3.269 1.00 0.00 38 ILE A O 6
ATOM 6348 N N . PRO A 1 38 ? -4.677 -18.519 4.737 1.00 0.00 39 PRO A N 6
ATOM 6349 C CA . PRO A 1 38 ? -5.443 -17.307 4.461 1.00 0.00 39 PRO A CA 6
ATOM 6350 C C . PRO A 1 38 ? -4.638 -16.063 4.842 1.00 0.00 39 PRO A C 6
ATOM 6351 O O . PRO A 1 38 ? -3.930 -16.075 5.853 1.00 0.00 39 PRO A O 6
ATOM 6362 N N . ILE A 1 39 ? -4.820 -14.970 4.104 1.00 0.00 40 ILE A N 6
ATOM 6363 C CA . ILE A 1 39 ? -4.238 -13.672 4.410 1.00 0.00 40 ILE A CA 6
ATOM 6364 C C . ILE A 1 39 ? -5.412 -12.705 4.477 1.00 0.00 40 ILE A C 6
ATOM 6365 O O . ILE A 1 39 ? -6.175 -12.552 3.518 1.00 0.00 40 ILE A O 6
ATOM 6381 N N . VAL A 1 40 ? -5.567 -12.071 5.634 1.00 0.00 41 VAL A N 6
ATOM 6382 C CA . VAL A 1 40 ? -6.724 -11.272 5.990 1.00 0.00 41 VAL A CA 6
ATOM 6383 C C . VAL A 1 40 ? -6.261 -9.850 6.320 1.00 0.00 41 VAL A C 6
ATOM 6384 O O . VAL A 1 40 ? -5.111 -9.644 6.721 1.00 0.00 41 VAL A O 6
ATOM 6397 N N . ALA A 1 41 ? -7.143 -8.871 6.112 1.00 0.00 42 ALA A N 6
ATOM 6398 C CA . ALA A 1 41 ? -6.835 -7.462 6.280 1.00 0.00 42 ALA A CA 6
ATOM 6399 C C . ALA A 1 41 ? -6.465 -7.202 7.736 1.00 0.00 42 ALA A C 6
ATOM 6400 O O . ALA A 1 41 ? -7.252 -7.494 8.641 1.00 0.00 42 ALA A O 6
ATOM 6407 N N . ASP A 1 42 ? -5.280 -6.635 7.946 1.00 0.00 43 ASP A N 6
ATOM 6408 C CA . ASP A 1 42 ? -4.783 -6.292 9.279 1.00 0.00 43 ASP A CA 6
ATOM 6409 C C . ASP A 1 42 ? -5.605 -5.178 9.932 1.00 0.00 43 ASP A C 6
ATOM 6410 O O . ASP A 1 42 ? -5.766 -5.171 11.152 1.00 0.00 43 ASP A O 6
ATOM 6419 N N . ARG A 1 43 ? -6.179 -4.265 9.140 1.00 0.00 44 ARG A N 6
ATOM 6420 C CA . ARG A 1 43 ? -7.123 -3.248 9.602 1.00 0.00 44 ARG A CA 6
ATOM 6421 C C . ARG A 1 43 ? -8.062 -2.869 8.458 1.00 0.00 44 ARG A C 6
ATOM 6422 O O . ARG A 1 43 ? -7.735 -3.084 7.289 1.00 0.00 44 ARG A O 6
ATOM 6443 N N . SER A 1 44 ? -9.229 -2.327 8.801 1.00 0.00 45 SER A N 6
ATOM 6444 C CA . SER A 1 44 ? -10.218 -1.851 7.845 1.00 0.00 45 SER A CA 6
ATOM 6445 C C . SER A 1 44 ? -9.683 -0.646 7.068 1.00 0.00 45 SER A C 6
ATOM 6446 O O . SER A 1 44 ? -8.841 0.104 7.576 1.00 0.00 45 SER A O 6
ATOM 6454 N N . GLY A 1 45 ? -10.198 -0.412 5.859 1.00 0.00 46 GLY A N 6
ATOM 6455 C CA . GLY A 1 45 ? -9.805 0.739 5.058 1.00 0.00 46 GLY A CA 6
ATOM 6456 C C . GLY A 1 45 ? -10.198 0.573 3.601 1.00 0.00 46 GLY A C 6
ATOM 6457 O O . GLY A 1 45 ? -10.894 -0.378 3.246 1.00 0.00 46 GLY A O 6
ATOM 6461 N N . ILE A 1 46 ? -9.727 1.482 2.751 1.00 0.00 47 ILE A N 6
ATOM 6462 C CA . ILE A 1 46 ? -9.826 1.352 1.305 1.00 0.00 47 ILE A CA 6
ATOM 6463 C C . ILE A 1 46 ? -8.393 1.163 0.822 1.00 0.00 47 ILE A C 6
ATOM 6464 O O . ILE A 1 46 ? -7.469 1.824 1.303 1.00 0.00 47 ILE A O 6
ATOM 6480 N N . VAL A 1 47 ? -8.201 0.222 -0.093 1.00 0.00 48 VAL A N 6
ATOM 6481 C CA . VAL A 1 47 ? -6.911 -0.099 -0.670 1.00 0.00 48 VAL A CA 6
ATOM 6482 C C . VAL A 1 47 ? -6.462 1.069 -1.548 1.00 0.00 48 VAL A C 6
ATOM 6483 O O . VAL A 1 47 ? -7.173 1.470 -2.469 1.00 0.00 48 VAL A O 6
ATOM 6496 N N . LYS A 1 48 ? -5.270 1.596 -1.284 1.00 0.00 49 LYS A N 6
ATOM 6497 C CA . LYS A 1 48 ? -4.607 2.551 -2.158 1.00 0.00 49 LYS A CA 6
ATOM 6498 C C . LYS A 1 48 ? -3.907 1.776 -3.273 1.00 0.00 49 LYS A C 6
ATOM 6499 O O . LYS A 1 48 ? -4.035 2.162 -4.434 1.00 0.00 49 LYS A O 6
ATOM 6518 N N . GLU A 1 49 ? -3.200 0.683 -2.956 1.00 0.00 50 GLU A N 6
ATOM 6519 C CA . GLU A 1 49 ? -2.451 -0.080 -3.952 1.00 0.00 50 GLU A CA 6
ATOM 6520 C C . GLU A 1 49 ? -2.285 -1.520 -3.473 1.00 0.00 50 GLU A C 6
ATOM 6521 O O . GLU A 1 49 ? -2.270 -1.769 -2.268 1.00 0.00 50 GLU A O 6
ATOM 6533 N N . VAL A 1 50 ? -2.095 -2.451 -4.409 1.00 0.00 51 VAL A N 6
ATOM 6534 C CA . VAL A 1 50 ? -1.742 -3.837 -4.134 1.00 0.00 51 VAL A CA 6
ATOM 6535 C C . VAL A 1 50 ? -0.293 -3.996 -4.599 1.00 0.00 51 VAL A C 6
ATOM 6536 O O . VAL A 1 50 ? 0.021 -3.797 -5.775 1.00 0.00 51 VAL A O 6
ATOM 6549 N N . LYS A 1 51 ? 0.613 -4.304 -3.667 1.00 0.00 52 LYS A N 6
ATOM 6550 C CA . LYS A 1 51 ? 2.052 -4.378 -3.918 1.00 0.00 52 LYS A CA 6
ATOM 6551 C C . LYS A 1 51 ? 2.472 -5.744 -4.478 1.00 0.00 52 LYS A C 6
ATOM 6552 O O . LYS A 1 51 ? 3.668 -5.987 -4.640 1.00 0.00 52 LYS A O 6
ATOM 6571 N N . LYS A 1 52 ? 1.518 -6.640 -4.742 1.00 0.00 53 LYS A N 6
ATOM 6572 C CA . LYS A 1 52 ? 1.707 -7.979 -5.310 1.00 0.00 53 LYS A CA 6
ATOM 6573 C C . LYS A 1 52 ? 0.505 -8.292 -6.198 1.00 0.00 53 LYS A C 6
ATOM 6574 O O . LYS A 1 52 ? -0.399 -7.465 -6.338 1.00 0.00 53 LYS A O 6
ATOM 6593 N N . LYS A 1 53 ? 0.489 -9.482 -6.798 1.00 0.00 54 LYS A N 6
ATOM 6594 C CA . LYS A 1 53 ? -0.561 -9.952 -7.691 1.00 0.00 54 LYS A CA 6
ATOM 6595 C C . LYS A 1 53 ? -0.748 -11.448 -7.471 1.00 0.00 54 LYS A C 6
ATOM 6596 O O . LYS A 1 53 ? 0.144 -12.119 -6.948 1.00 0.00 54 LYS A O 6
ATOM 6615 N N . GLU A 1 54 ? -1.905 -11.965 -7.868 1.00 0.00 55 GLU A N 6
ATOM 6616 C CA . GLU A 1 54 ? -2.217 -13.384 -7.850 1.00 0.00 55 GLU A CA 6
ATOM 6617 C C . GLU A 1 54 ? -1.118 -14.178 -8.568 1.00 0.00 55 GLU A C 6
ATOM 6618 O O . GLU A 1 54 ? -0.840 -13.949 -9.748 1.00 0.00 55 GLU A O 6
ATOM 6630 N N . GLY A 1 55 ? -0.483 -15.095 -7.834 1.00 0.00 56 GLY A N 6
ATOM 6631 C CA . GLY A 1 55 ? 0.544 -16.002 -8.325 1.00 0.00 56 GLY A CA 6
ATOM 6632 C C . GLY A 1 55 ? 1.970 -15.486 -8.112 1.00 0.00 56 GLY A C 6
ATOM 6633 O O . GLY A 1 55 ? 2.913 -16.203 -8.454 1.00 0.00 56 GLY A O 6
ATOM 6637 N N . ASP A 1 56 ? 2.161 -14.271 -7.582 1.00 0.00 57 ASP A N 6
ATOM 6638 C CA . ASP A 1 56 ? 3.498 -13.713 -7.358 1.00 0.00 57 ASP A CA 6
ATOM 6639 C C . ASP A 1 56 ? 4.189 -14.435 -6.191 1.00 0.00 57 ASP A C 6
ATOM 6640 O O . ASP A 1 56 ? 3.529 -15.054 -5.351 1.00 0.00 57 ASP A O 6
ATOM 6649 N N . PHE A 1 57 ? 5.514 -14.350 -6.118 1.00 0.00 58 PHE A N 6
ATOM 6650 C CA . PHE A 1 57 ? 6.301 -14.887 -5.015 1.00 0.00 58 PHE A CA 6
ATOM 6651 C C . PHE A 1 57 ? 6.270 -13.879 -3.867 1.00 0.00 58 PHE A C 6
ATOM 6652 O O . PHE A 1 57 ? 6.278 -12.668 -4.107 1.00 0.00 58 PHE A O 6
ATOM 6669 N N . VAL A 1 58 ? 6.261 -14.367 -2.627 1.00 0.00 59 VAL A N 6
ATOM 6670 C CA . VAL A 1 58 ? 6.102 -13.544 -1.436 1.00 0.00 59 VAL A CA 6
ATOM 6671 C C . VAL A 1 58 ? 6.857 -14.174 -0.264 1.00 0.00 59 VAL A C 6
ATOM 6672 O O . VAL A 1 58 ? 7.171 -15.372 -0.272 1.00 0.00 59 VAL A O 6
ATOM 6685 N N . ASN A 1 59 ? 7.188 -13.366 0.748 1.00 0.00 60 ASN A N 6
ATOM 6686 C CA . ASN A 1 59 ? 7.988 -13.817 1.878 1.00 0.00 60 ASN A CA 6
ATOM 6687 C C . ASN A 1 59 ? 7.647 -13.071 3.158 1.00 0.00 60 ASN A C 6
ATOM 6688 O O . ASN A 1 59 ? 6.922 -12.080 3.135 1.00 0.00 60 ASN A O 6
ATOM 6699 N N . GLU A 1 60 ? 8.177 -13.549 4.284 1.00 0.00 61 GLU A N 6
ATOM 6700 C CA . GLU A 1 60 ? 8.016 -12.891 5.575 1.00 0.00 61 GLU A CA 6
ATOM 6701 C C . GLU A 1 60 ? 8.527 -11.442 5.492 1.00 0.00 61 GLU A C 6
ATOM 6702 O O . GLU A 1 60 ? 9.686 -11.204 5.141 1.00 0.00 61 GLU A O 6
ATOM 6714 N N . GLY A 1 61 ? 7.654 -10.481 5.809 1.00 0.00 62 GLY A N 6
ATOM 6715 C CA . GLY A 1 61 ? 7.953 -9.055 5.824 1.00 0.00 62 GLY A CA 6
ATOM 6716 C C . GLY A 1 61 ? 7.791 -8.392 4.452 1.00 0.00 62 GLY A C 6
ATOM 6717 O O . GLY A 1 61 ? 7.989 -7.180 4.345 1.00 0.00 62 GLY A O 6
ATOM 6721 N N . ASP A 1 62 ? 7.456 -9.147 3.402 1.00 0.00 63 ASP A N 6
ATOM 6722 C CA . ASP A 1 62 ? 7.313 -8.627 2.048 1.00 0.00 63 ASP A CA 6
ATOM 6723 C C . ASP A 1 62 ? 5.936 -7.978 1.909 1.00 0.00 63 ASP A C 6
ATOM 6724 O O . ASP A 1 62 ? 4.930 -8.560 2.314 1.00 0.00 63 ASP A O 6
ATOM 6733 N N . VAL A 1 63 ? 5.884 -6.755 1.387 1.00 0.00 64 VAL A N 6
ATOM 6734 C CA . VAL A 1 63 ? 4.671 -5.946 1.309 1.00 0.00 64 VAL A CA 6
ATOM 6735 C C . VAL A 1 63 ? 3.582 -6.617 0.465 1.00 0.00 64 VAL A C 6
ATOM 6736 O O . VAL A 1 63 ? 3.885 -7.340 -0.490 1.00 0.00 64 VAL A O 6
ATOM 6749 N N . LEU A 1 64 ? 2.318 -6.304 0.772 1.00 0.00 65 LEU A N 6
ATOM 6750 C CA . LEU A 1 64 ? 1.141 -6.824 0.075 1.00 0.00 65 LEU A CA 6
ATOM 6751 C C . LEU A 1 64 ? 0.174 -5.709 -0.303 1.00 0.00 65 LEU A C 6
ATOM 6752 O O . LEU A 1 64 ? -0.334 -5.720 -1.424 1.00 0.00 65 LEU A O 6
ATOM 6768 N N . LEU A 1 65 ? -0.086 -4.746 0.586 1.00 0.00 66 LEU A N 6
ATOM 6769 C CA . LEU A 1 65 ? -1.172 -3.797 0.403 1.00 0.00 66 LEU A CA 6
ATOM 6770 C C . LEU A 1 65 ? -0.783 -2.463 1.009 1.00 0.00 66 LEU A C 6
ATOM 6771 O O . LEU A 1 65 ? -0.170 -2.423 2.080 1.00 0.00 66 LEU A O 6
ATOM 6787 N N . GLU A 1 66 ? -1.209 -1.381 0.376 1.00 0.00 67 GLU A N 6
ATOM 6788 C CA . GLU A 1 66 ? -1.118 -0.030 0.895 1.00 0.00 67 GLU A CA 6
ATOM 6789 C C . GLU A 1 66 ? -2.546 0.485 0.939 1.00 0.00 67 GLU A C 6
ATOM 6790 O O . GLU A 1 66 ? -3.320 0.202 0.021 1.00 0.00 67 GLU A O 6
ATOM 6802 N N . LEU A 1 67 ? -2.908 1.206 1.999 1.00 0.00 68 LEU A N 6
ATOM 6803 C CA . LEU A 1 67 ? -4.284 1.587 2.297 1.00 0.00 68 LEU A CA 6
ATOM 6804 C C . LEU A 1 67 ? -4.361 3.100 2.437 1.00 0.00 68 LEU A C 6
ATOM 6805 O O . LEU A 1 67 ? -3.478 3.713 3.038 1.00 0.00 68 LEU A O 6
ATOM 6821 N N . SER A 1 68 ? -5.447 3.701 1.958 1.00 0.00 69 SER A N 6
ATOM 6822 C CA . SER A 1 68 ? -5.751 5.111 2.173 1.00 0.00 69 SER A CA 6
ATOM 6823 C C . SER A 1 68 ? -6.005 5.402 3.663 1.00 0.00 69 SER A C 6
ATOM 6824 O O . SER A 1 68 ? -5.756 6.513 4.131 1.00 0.00 69 SER A O 6
ATOM 6832 N N . ASN A 1 69 ? -6.460 4.392 4.421 1.00 0.00 70 ASN A N 6
ATOM 6833 C CA . ASN A 1 69 ? -6.743 4.481 5.858 1.00 0.00 70 ASN A CA 6
ATOM 6834 C C . ASN A 1 69 ? -5.531 4.056 6.701 1.00 0.00 70 ASN A C 6
ATOM 6835 O O . ASN A 1 69 ? -5.686 3.693 7.863 1.00 0.00 70 ASN A O 6
ATOM 6846 N N . SER A 1 70 ? -4.320 4.038 6.133 1.00 0.00 71 SER A N 6
ATOM 6847 C CA . SER A 1 70 ? -3.097 3.598 6.812 1.00 0.00 71 SER A CA 6
ATOM 6848 C C . SER A 1 70 ? -2.736 4.443 8.050 1.00 0.00 71 SER A C 6
ATOM 6849 O O . SER A 1 70 ? -1.859 4.059 8.827 1.00 0.00 71 SER A O 6
ATOM 6857 N N . THR A 1 71 ? -3.397 5.584 8.248 1.00 0.00 72 THR A N 6
ATOM 6858 C CA . THR A 1 71 ? -3.333 6.394 9.454 1.00 0.00 72 THR A CA 6
ATOM 6859 C C . THR A 1 71 ? -3.918 5.659 10.674 1.00 0.00 72 THR A C 6
ATOM 6860 O O . THR A 1 71 ? -3.468 5.891 11.800 1.00 0.00 72 THR A O 6
ATOM 6871 N N . GLN A 1 72 ? -4.906 4.779 10.472 1.00 0.00 73 GLN A N 6
ATOM 6872 C CA . GLN A 1 72 ? -5.466 3.939 11.523 1.00 0.00 73 GLN A CA 6
ATOM 6873 C C . GLN A 1 72 ? -4.425 2.910 11.938 1.00 0.00 73 GLN A C 6
ATOM 6874 O O . GLN A 1 72 ? -3.787 2.294 11.062 1.00 0.00 73 GLN A O 6
ATOM 6919 N N . THR A 1 1 ? 1.453 -0.949 3.915 1.00 0.00 2 THR A N 7
ATOM 6920 C CA . THR A 1 1 ? 0.548 -1.105 5.076 1.00 0.00 2 THR A CA 7
ATOM 6921 C C . THR A 1 1 ? 0.496 -2.578 5.516 1.00 0.00 2 THR A C 7
ATOM 6922 O O . THR A 1 1 ? 1.134 -2.921 6.514 1.00 0.00 2 THR A O 7
ATOM 6935 N N . VAL A 1 2 ? -0.242 -3.457 4.816 1.00 0.00 3 VAL A N 7
ATOM 6936 C CA . VAL A 1 2 ? -0.288 -4.885 5.149 1.00 0.00 3 VAL A CA 7
ATOM 6937 C C . VAL A 1 2 ? 0.856 -5.561 4.385 1.00 0.00 3 VAL A C 7
ATOM 6938 O O . VAL A 1 2 ? 1.176 -5.164 3.257 1.00 0.00 3 VAL A O 7
ATOM 6951 N N . SER A 1 3 ? 1.425 -6.607 4.980 1.00 0.00 4 SER A N 7
ATOM 6952 C CA . SER A 1 3 ? 2.544 -7.362 4.440 1.00 0.00 4 SER A CA 7
ATOM 6953 C C . SER A 1 3 ? 2.335 -8.843 4.747 1.00 0.00 4 SER A C 7
ATOM 6954 O O . SER A 1 3 ? 1.535 -9.217 5.611 1.00 0.00 4 SER A O 7
ATOM 6962 N N . ILE A 1 4 ? 3.059 -9.680 4.019 1.00 0.00 5 ILE A N 7
ATOM 6963 C CA . ILE A 1 4 ? 3.068 -11.122 4.150 1.00 0.00 5 ILE A CA 7
ATOM 6964 C C . ILE A 1 4 ? 3.874 -11.497 5.400 1.00 0.00 5 ILE A C 7
ATOM 6965 O O . ILE A 1 4 ? 4.717 -10.738 5.881 1.00 0.00 5 ILE A O 7
ATOM 6981 N N . GLN A 1 5 ? 3.616 -12.697 5.914 1.00 0.00 6 GLN A N 7
ATOM 6982 C CA . GLN A 1 5 ? 4.076 -13.193 7.206 1.00 0.00 6 GLN A CA 7
ATOM 6983 C C . GLN A 1 5 ? 4.724 -14.580 7.109 1.00 0.00 6 GLN A C 7
ATOM 6984 O O . GLN A 1 5 ? 5.177 -15.112 8.122 1.00 0.00 6 GLN A O 7
ATOM 6998 N N . MET A 1 6 ? 4.761 -15.179 5.916 1.00 0.00 7 MET A N 7
ATOM 6999 C CA . MET A 1 6 ? 5.296 -16.516 5.693 1.00 0.00 7 MET A CA 7
ATOM 7000 C C . MET A 1 6 ? 5.808 -16.617 4.252 1.00 0.00 7 MET A C 7
ATOM 7001 O O . MET A 1 6 ? 5.288 -15.960 3.351 1.00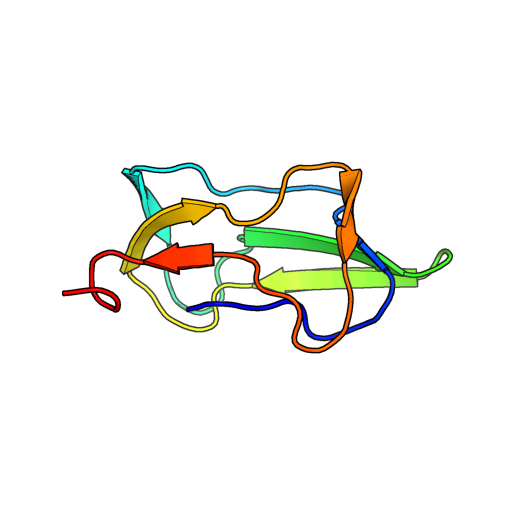 0.00 7 MET A O 7
ATOM 7015 N N . ALA A 1 7 ? 6.856 -17.415 4.045 1.00 0.00 8 ALA A N 7
ATOM 7016 C CA . ALA A 1 7 ? 7.395 -17.751 2.739 1.00 0.00 8 ALA A CA 7
ATOM 7017 C C . ALA A 1 7 ? 6.349 -18.500 1.920 1.00 0.00 8 ALA A C 7
ATOM 7018 O O . ALA A 1 7 ? 5.686 -19.405 2.433 1.00 0.00 8 ALA A O 7
ATOM 7025 N N . GLY A 1 8 ? 6.203 -18.139 0.648 1.00 0.00 9 GLY A N 7
ATOM 7026 C CA . GLY A 1 8 ? 5.200 -18.769 -0.189 1.00 0.00 9 GLY A CA 7
ATOM 7027 C C . GLY A 1 8 ? 5.000 -18.083 -1.530 1.00 0.00 9 GLY A C 7
ATOM 7028 O O . GLY A 1 8 ? 5.846 -17.336 -2.026 1.00 0.00 9 GLY A O 7
ATOM 7032 N N . ASN A 1 9 ? 3.841 -18.360 -2.114 1.00 0.00 10 ASN A N 7
ATOM 7033 C CA . ASN A 1 9 ? 3.392 -17.884 -3.409 1.00 0.00 10 ASN A CA 7
ATOM 7034 C C . ASN A 1 9 ? 1.962 -17.421 -3.188 1.00 0.00 10 ASN A C 7
ATOM 7035 O O . ASN A 1 9 ? 1.180 -18.103 -2.522 1.00 0.00 10 ASN A O 7
ATOM 7046 N N . LEU A 1 10 ? 1.613 -16.256 -3.723 1.00 0.00 11 LEU A N 7
ATOM 7047 C CA . LEU A 1 10 ? 0.369 -15.560 -3.431 1.00 0.00 11 LEU A CA 7
ATOM 7048 C C . LEU A 1 10 ? -0.775 -16.136 -4.271 1.00 0.00 11 LEU A C 7
ATOM 7049 O O . LEU A 1 10 ? -1.282 -15.486 -5.184 1.00 0.00 11 LEU A O 7
ATOM 7065 N N . TRP A 1 11 ? -1.102 -17.399 -3.990 1.00 0.00 12 TRP A N 7
ATOM 7066 C CA . TRP A 1 11 ? -2.062 -18.279 -4.653 1.00 0.00 12 TRP A CA 7
ATOM 7067 C C . TRP A 1 11 ? -3.291 -17.537 -5.176 1.00 0.00 12 TRP A C 7
ATOM 7068 O O . TRP A 1 11 ? -3.622 -17.709 -6.348 1.00 0.00 12 TRP A O 7
ATOM 7089 N N . LYS A 1 12 ? -3.939 -16.697 -4.360 1.00 0.00 13 LYS A N 7
ATOM 7090 C CA . LYS A 1 12 ? -5.052 -15.859 -4.801 1.00 0.00 13 LYS A CA 7
ATOM 7091 C C . LYS A 1 12 ? -4.970 -14.505 -4.124 1.00 0.00 13 LYS A C 7
ATOM 7092 O O . LYS A 1 12 ? -4.369 -14.376 -3.056 1.00 0.00 13 LYS A O 7
ATOM 7111 N N . VAL A 1 13 ? -5.598 -13.512 -4.744 1.00 0.00 14 VAL A N 7
ATOM 7112 C CA . VAL A 1 13 ? -5.705 -12.144 -4.263 1.00 0.00 14 VAL A CA 7
ATOM 7113 C C . VAL A 1 13 ? -7.161 -11.740 -4.501 1.00 0.00 14 VAL A C 7
ATOM 7114 O O . VAL A 1 13 ? -7.779 -12.156 -5.486 1.00 0.00 14 VAL A O 7
ATOM 7127 N N . HIS A 1 14 ? -7.698 -10.936 -3.586 1.00 0.00 15 HIS A N 7
ATOM 7128 C CA . HIS A 1 14 ? -9.119 -10.597 -3.490 1.00 0.00 15 HIS A CA 7
ATOM 7129 C C . HIS A 1 14 ? -9.318 -9.093 -3.243 1.00 0.00 15 HIS A C 7
ATOM 7130 O O . HIS A 1 14 ? -10.415 -8.655 -2.895 1.00 0.00 15 HIS A O 7
ATOM 7144 N N . VAL A 1 15 ? -8.260 -8.303 -3.430 1.00 0.00 16 VAL A N 7
ATOM 7145 C CA . VAL A 1 15 ? -8.240 -6.850 -3.302 1.00 0.00 16 VAL A CA 7
ATOM 7146 C C . VAL A 1 15 ? -7.854 -6.223 -4.639 1.00 0.00 16 VAL A C 7
ATOM 7147 O O . VAL A 1 15 ? -7.184 -6.855 -5.460 1.00 0.00 16 VAL A O 7
ATOM 7160 N N . LYS A 1 16 ? -8.247 -4.962 -4.834 1.00 0.00 17 LYS A N 7
ATOM 7161 C CA . LYS A 1 16 ? -7.849 -4.122 -5.958 1.00 0.00 17 LYS A CA 7
ATOM 7162 C C . LYS A 1 16 ? -7.713 -2.699 -5.424 1.00 0.00 17 LYS A C 7
ATOM 7163 O O . LYS A 1 16 ? -8.337 -2.373 -4.412 1.00 0.00 17 LYS A O 7
ATOM 7182 N N . ALA A 1 17 ? -6.955 -1.838 -6.108 1.00 0.00 18 ALA A N 7
ATOM 7183 C CA . ALA A 1 17 ? -6.930 -0.410 -5.806 1.00 0.00 18 ALA A CA 7
ATOM 7184 C C . ALA A 1 17 ? -8.362 0.142 -5.809 1.00 0.00 18 ALA A C 7
ATOM 7185 O O . ALA A 1 17 ? -9.140 -0.140 -6.723 1.00 0.00 18 ALA A O 7
ATOM 7192 N N . GLY A 1 18 ? -8.701 0.925 -4.785 1.00 0.00 19 GLY A N 7
ATOM 7193 C CA . GLY A 1 18 ? -10.001 1.557 -4.619 1.00 0.00 19 GLY A CA 7
ATOM 7194 C C . GLY A 1 18 ? -11.040 0.662 -3.935 1.00 0.00 19 GLY A C 7
ATOM 7195 O O . GLY A 1 18 ? -12.125 1.156 -3.620 1.00 0.00 19 GLY A O 7
ATOM 7199 N N . ASP A 1 19 ? -10.763 -0.628 -3.703 1.00 0.00 20 ASP A N 7
ATOM 7200 C CA . ASP A 1 19 ? -11.716 -1.519 -3.036 1.00 0.00 20 ASP A CA 7
ATOM 7201 C C . ASP A 1 19 ? -11.733 -1.268 -1.523 1.00 0.00 20 ASP A C 7
ATOM 7202 O O . ASP A 1 19 ? -10.732 -0.837 -0.952 1.00 0.00 20 ASP A O 7
ATOM 7211 N N . GLN A 1 20 ? -12.859 -1.546 -0.866 1.00 0.00 21 GLN A N 7
ATOM 7212 C CA . GLN A 1 20 ? -13.006 -1.487 0.586 1.00 0.00 21 GLN A CA 7
ATOM 7213 C C . GLN A 1 20 ? -12.580 -2.838 1.169 1.00 0.00 21 GLN A C 7
ATOM 7214 O O . GLN A 1 20 ? -12.918 -3.888 0.617 1.00 0.00 21 GLN A O 7
ATOM 7228 N N . ILE A 1 21 ? -11.918 -2.815 2.326 1.00 0.00 22 ILE A N 7
ATOM 7229 C CA . ILE A 1 21 ? -11.613 -3.984 3.143 1.00 0.00 22 ILE A CA 7
ATOM 7230 C C . ILE A 1 21 ? -11.948 -3.672 4.599 1.00 0.00 22 ILE A C 7
ATOM 7231 O O . ILE A 1 21 ? -12.151 -2.513 4.978 1.00 0.00 22 ILE A O 7
ATOM 7247 N N . GLU A 1 22 ? -12.012 -4.719 5.413 1.00 0.00 23 GLU A N 7
ATOM 7248 C CA . GLU A 1 22 ? -12.479 -4.679 6.783 1.00 0.00 23 GLU A CA 7
ATOM 7249 C C . GLU A 1 22 ? -11.586 -5.648 7.551 1.00 0.00 23 GLU A C 7
ATOM 7250 O O . GLU A 1 22 ? -11.200 -6.680 6.996 1.00 0.00 23 GLU A O 7
ATOM 7262 N N . LYS A 1 23 ? -11.213 -5.320 8.789 1.00 0.00 24 LYS A N 7
ATOM 7263 C CA . LYS A 1 23 ? -10.301 -6.137 9.584 1.00 0.00 24 LYS A CA 7
ATOM 7264 C C . LYS A 1 23 ? -10.808 -7.582 9.632 1.00 0.00 24 LYS A C 7
ATOM 7265 O O . LYS A 1 23 ? -11.957 -7.822 10.012 1.00 0.00 24 LYS A O 7
ATOM 7284 N N . GLY A 1 24 ? -9.957 -8.533 9.241 1.00 0.00 25 GLY A N 7
ATOM 7285 C CA . GLY A 1 24 ? -10.287 -9.953 9.235 1.00 0.00 25 GLY A CA 7
ATOM 7286 C C . GLY A 1 24 ? -10.938 -10.445 7.934 1.00 0.00 25 GLY A C 7
ATOM 7287 O O . GLY A 1 24 ? -11.210 -11.641 7.830 1.00 0.00 25 GLY A O 7
ATOM 7291 N N . GLN A 1 25 ? -11.192 -9.580 6.944 1.00 0.00 26 GLN A N 7
ATOM 7292 C CA . GLN A 1 25 ? -11.700 -9.982 5.635 1.00 0.00 26 GLN A CA 7
ATOM 7293 C C . GLN A 1 25 ? -10.512 -10.566 4.857 1.00 0.00 26 GLN A C 7
ATOM 7294 O O . GLN A 1 25 ? -9.403 -10.041 4.942 1.00 0.00 26 GLN A O 7
ATOM 7308 N N . GLU A 1 26 ? -10.725 -11.658 4.127 1.00 0.00 27 GLU A N 7
ATOM 7309 C CA . GLU A 1 26 ? -9.712 -12.356 3.340 1.00 0.00 27 GLU A CA 7
ATOM 7310 C C . GLU A 1 26 ? -9.299 -11.490 2.146 1.00 0.00 27 GLU A C 7
ATOM 7311 O O . GLU A 1 26 ? -10.092 -11.259 1.230 1.00 0.00 27 GLU A O 7
ATOM 7323 N N . VAL A 1 27 ? -8.056 -11.011 2.154 1.00 0.00 28 VAL A N 7
ATOM 7324 C CA . VAL A 1 27 ? -7.503 -10.160 1.112 1.00 0.00 28 VAL A CA 7
ATOM 7325 C C . VAL A 1 27 ? -6.633 -10.976 0.155 1.00 0.00 28 VAL A C 7
ATOM 7326 O O . VAL A 1 27 ? -6.558 -10.621 -1.022 1.00 0.00 28 VAL A O 7
ATOM 7339 N N . ALA A 1 28 ? -6.021 -12.082 0.599 1.00 0.00 29 ALA A N 7
ATOM 7340 C CA . ALA A 1 28 ? -5.243 -12.955 -0.271 1.00 0.00 29 ALA A CA 7
ATOM 7341 C C . ALA A 1 28 ? -5.113 -14.341 0.365 1.00 0.00 29 ALA A C 7
ATOM 7342 O O . ALA A 1 28 ? -5.601 -14.569 1.473 1.00 0.00 29 ALA A O 7
ATOM 7349 N N . ILE A 1 29 ? -4.455 -15.270 -0.324 1.00 0.00 30 ILE A N 7
ATOM 7350 C CA . ILE A 1 29 ? -4.139 -16.603 0.187 1.00 0.00 30 ILE A CA 7
ATOM 7351 C C . ILE A 1 29 ? -2.708 -16.932 -0.242 1.00 0.00 30 ILE A C 7
ATOM 7352 O O . ILE A 1 29 ? -2.302 -16.606 -1.360 1.00 0.00 30 ILE A O 7
ATOM 7368 N N . LEU A 1 30 ? -1.964 -17.597 0.642 1.00 0.00 31 LEU A N 7
ATOM 7369 C CA . LEU A 1 30 ? -0.669 -18.193 0.369 1.00 0.00 31 LEU A CA 7
ATOM 7370 C C . LEU A 1 30 ? -0.873 -19.670 0.081 1.00 0.00 31 LEU A C 7
ATOM 7371 O O . LEU A 1 30 ? -1.470 -20.399 0.884 1.00 0.00 31 LEU A O 7
ATOM 7387 N N . GLU A 1 31 ? -0.300 -20.110 -1.031 1.00 0.00 32 GLU A N 7
ATOM 7388 C CA . GLU A 1 31 ? 0.364 -21.397 -1.067 1.00 0.00 32 GLU A CA 7
ATOM 7389 C C . GLU A 1 31 ? 1.697 -21.157 -0.371 1.00 0.00 32 GLU A C 7
ATOM 7390 O O . GLU A 1 31 ? 2.311 -20.104 -0.549 1.00 0.00 32 GLU A O 7
ATOM 7402 N N . SER A 1 32 ? 2.144 -22.125 0.410 1.00 0.00 33 SER A N 7
ATOM 7403 C CA . SER A 1 32 ? 3.408 -22.062 1.109 1.00 0.00 33 SER A CA 7
ATOM 7404 C C . SER A 1 32 ? 4.038 -23.439 0.988 1.00 0.00 33 SER A C 7
ATOM 7405 O O . SER A 1 32 ? 3.913 -24.273 1.882 1.00 0.00 33 SER A O 7
ATOM 7413 N N . MET A 1 33 ? 4.661 -23.697 -0.165 1.00 0.00 34 MET A N 7
ATOM 7414 C CA . MET A 1 33 ? 5.352 -24.947 -0.473 1.00 0.00 34 MET A CA 7
ATOM 7415 C C . MET A 1 33 ? 4.445 -26.162 -0.195 1.00 0.00 34 MET A C 7
ATOM 7416 O O . MET A 1 33 ? 4.859 -27.132 0.448 1.00 0.00 34 MET A O 7
ATOM 7430 N N . LYS A 1 34 ? 3.194 -26.049 -0.680 1.00 0.00 35 LYS A N 7
ATOM 7431 C CA . LYS A 1 34 ? 2.087 -27.004 -0.620 1.00 0.00 35 LYS A CA 7
ATOM 7432 C C . LYS A 1 34 ? 1.255 -26.929 0.674 1.00 0.00 35 LYS A C 7
ATOM 7433 O O . LYS A 1 34 ? 0.370 -27.765 0.864 1.00 0.00 35 LYS A O 7
ATOM 7450 N N . MET A 1 35 ? 1.496 -25.930 1.539 1.00 0.00 36 MET A N 7
ATOM 7451 C CA . MET A 1 35 ? 0.643 -25.607 2.684 1.00 0.00 36 MET A CA 7
ATOM 7452 C C . MET A 1 35 ? -0.325 -24.489 2.270 1.00 0.00 36 MET A C 7
ATOM 7453 O O . MET A 1 35 ? -0.107 -23.815 1.258 1.00 0.00 36 MET A O 7
ATOM 7467 N N . GLU A 1 36 ? -1.378 -24.273 3.057 1.00 0.00 37 GLU A N 7
ATOM 7468 C CA . GLU A 1 36 ? -2.505 -23.414 2.712 1.00 0.00 37 GLU A CA 7
ATOM 7469 C C . GLU A 1 36 ? -2.690 -22.421 3.862 1.00 0.00 37 GLU A C 7
ATOM 7470 O O . GLU A 1 36 ? -2.928 -22.853 4.994 1.00 0.00 37 GLU A O 7
ATOM 7482 N N . ILE A 1 37 ? -2.551 -21.112 3.609 1.00 0.00 38 ILE A N 7
ATOM 7483 C CA . ILE A 1 37 ? -2.570 -20.102 4.674 1.00 0.00 38 ILE A CA 7
ATOM 7484 C C . ILE A 1 37 ? -3.339 -18.868 4.161 1.00 0.00 38 ILE A C 7
ATOM 7485 O O . ILE A 1 37 ? -2.864 -18.214 3.233 1.00 0.00 38 ILE A O 7
ATOM 7501 N N . PRO A 1 38 ? -4.527 -18.539 4.704 1.00 0.00 39 PRO A N 7
ATOM 7502 C CA . PRO A 1 38 ? -5.216 -17.283 4.411 1.00 0.00 39 PRO A CA 7
ATOM 7503 C C . PRO A 1 38 ? -4.364 -16.054 4.742 1.00 0.00 39 PRO A C 7
ATOM 7504 O O . PRO A 1 38 ? -3.480 -16.108 5.602 1.00 0.00 39 PRO A O 7
ATOM 7515 N N . ILE A 1 39 ? -4.704 -14.918 4.135 1.00 0.00 40 ILE A N 7
ATOM 7516 C CA . ILE A 1 39 ? -4.171 -13.611 4.480 1.00 0.00 40 ILE A CA 7
ATOM 7517 C C . ILE A 1 39 ? -5.394 -12.708 4.570 1.00 0.00 40 ILE A C 7
ATOM 7518 O O . ILE A 1 39 ? -6.152 -12.555 3.604 1.00 0.00 40 ILE A O 7
ATOM 7534 N N . VAL A 1 40 ? -5.577 -12.110 5.740 1.00 0.00 41 VAL A N 7
ATOM 7535 C CA . VAL A 1 40 ? -6.731 -11.303 6.092 1.00 0.00 41 VAL A CA 7
ATOM 7536 C C . VAL A 1 40 ? -6.252 -9.888 6.427 1.00 0.00 41 VAL A C 7
ATOM 7537 O O . VAL A 1 40 ? -5.102 -9.696 6.834 1.00 0.00 41 VAL A O 7
ATOM 7550 N N . ALA A 1 41 ? -7.119 -8.894 6.216 1.00 0.00 42 ALA A N 7
ATOM 7551 C CA . ALA A 1 41 ? -6.785 -7.492 6.392 1.00 0.00 42 ALA A CA 7
ATOM 7552 C C . ALA A 1 41 ? -6.421 -7.234 7.852 1.00 0.00 42 ALA A C 7
ATOM 7553 O O . ALA A 1 41 ? -7.218 -7.513 8.750 1.00 0.00 42 ALA A O 7
ATOM 7560 N N . ASP A 1 42 ? -5.232 -6.673 8.069 1.00 0.00 43 ASP A N 7
ATOM 7561 C CA . ASP A 1 42 ? -4.736 -6.306 9.398 1.00 0.00 43 ASP A CA 7
ATOM 7562 C C . ASP A 1 42 ? -5.561 -5.179 10.034 1.00 0.00 43 ASP A C 7
ATOM 7563 O O . ASP A 1 42 ? -5.698 -5.131 11.256 1.00 0.00 43 ASP A O 7
ATOM 7572 N N . ARG A 1 43 ? -6.151 -4.300 9.216 1.00 0.00 44 ARG A N 7
ATOM 7573 C CA . ARG A 1 43 ? -7.094 -3.267 9.640 1.00 0.00 44 ARG A CA 7
ATOM 7574 C C . ARG A 1 43 ? -8.035 -2.952 8.477 1.00 0.00 44 ARG A C 7
ATOM 7575 O O . ARG A 1 43 ? -7.693 -3.212 7.321 1.00 0.00 44 ARG A O 7
ATOM 7596 N N . SER A 1 44 ? -9.213 -2.413 8.780 1.00 0.00 45 SER A N 7
ATOM 7597 C CA . SER A 1 44 ? -10.162 -1.940 7.781 1.00 0.00 45 SER A CA 7
ATOM 7598 C C . SER A 1 44 ? -9.574 -0.759 7.000 1.00 0.00 45 SER A C 7
ATOM 7599 O O . SER A 1 44 ? -8.671 -0.079 7.493 1.00 0.00 45 SER A O 7
ATOM 7607 N N . GLY A 1 45 ? -10.107 -0.465 5.815 1.00 0.00 46 GLY A N 7
ATOM 7608 C CA . GLY A 1 45 ? -9.739 0.727 5.060 1.00 0.00 46 GLY A CA 7
ATOM 7609 C C . GLY A 1 45 ? -10.111 0.587 3.593 1.00 0.00 46 GLY A C 7
ATOM 7610 O O . GLY A 1 45 ? -10.682 -0.426 3.188 1.00 0.00 46 GLY A O 7
ATOM 7614 N N . ILE A 1 46 ? -9.781 1.594 2.789 1.00 0.00 47 ILE A N 7
ATOM 7615 C CA . ILE A 1 46 ? -9.872 1.508 1.335 1.00 0.00 47 ILE A CA 7
ATOM 7616 C C . ILE A 1 46 ? -8.446 1.257 0.856 1.00 0.00 47 ILE A C 7
ATOM 7617 O O . ILE A 1 46 ? -7.491 1.835 1.379 1.00 0.00 47 ILE A O 7
ATOM 7633 N N . VAL A 1 47 ? -8.291 0.359 -0.107 1.00 0.00 48 VAL A N 7
ATOM 7634 C CA . VAL A 1 47 ? -7.008 0.006 -0.680 1.00 0.00 48 VAL A CA 7
ATOM 7635 C C . VAL A 1 47 ? -6.523 1.168 -1.546 1.00 0.00 48 VAL A C 7
ATOM 7636 O O . VAL A 1 47 ? -7.227 1.596 -2.462 1.00 0.00 48 VAL A O 7
ATOM 7649 N N . LYS A 1 48 ? -5.308 1.656 -1.290 1.00 0.00 49 LYS A N 7
ATOM 7650 C CA . LYS A 1 48 ? -4.640 2.598 -2.174 1.00 0.00 49 LYS A CA 7
ATOM 7651 C C . LYS A 1 48 ? -3.984 1.800 -3.295 1.00 0.00 49 LYS A C 7
ATOM 7652 O O . LYS A 1 48 ? -4.152 2.155 -4.460 1.00 0.00 49 LYS A O 7
ATOM 7671 N N . GLU A 1 49 ? -3.260 0.721 -2.968 1.00 0.00 50 GLU A N 7
ATOM 7672 C CA . GLU A 1 49 ? -2.505 -0.046 -3.952 1.00 0.00 50 GLU A CA 7
ATOM 7673 C C . GLU A 1 49 ? -2.331 -1.475 -3.439 1.00 0.00 50 GLU A C 7
ATOM 7674 O O . GLU A 1 49 ? -2.303 -1.693 -2.226 1.00 0.00 50 GLU A O 7
ATOM 7686 N N . VAL A 1 50 ? -2.161 -2.436 -4.348 1.00 0.00 51 VAL A N 7
ATOM 7687 C CA . VAL A 1 50 ? -1.800 -3.811 -4.021 1.00 0.00 51 VAL A CA 7
ATOM 7688 C C . VAL A 1 50 ? -0.380 -3.990 -4.566 1.00 0.00 51 VAL A C 7
ATOM 7689 O O . VAL A 1 50 ? -0.129 -3.776 -5.754 1.00 0.00 51 VAL A O 7
ATOM 7702 N N . LYS A 1 51 ? 0.568 -4.320 -3.688 1.00 0.00 52 LYS A N 7
ATOM 7703 C CA . LYS A 1 51 ? 1.994 -4.384 -4.009 1.00 0.00 52 LYS A CA 7
ATOM 7704 C C . LYS A 1 51 ? 2.383 -5.707 -4.680 1.00 0.00 52 LYS A C 7
ATOM 7705 O O . LYS A 1 51 ? 3.536 -5.872 -5.078 1.00 0.00 52 LYS A O 7
ATOM 7724 N N . LYS A 1 52 ? 1.448 -6.654 -4.794 1.00 0.00 53 LYS A N 7
ATOM 7725 C CA . LYS A 1 52 ? 1.641 -7.989 -5.365 1.00 0.00 53 LYS A CA 7
ATOM 7726 C C . LYS A 1 52 ? 0.410 -8.334 -6.200 1.00 0.00 53 LYS A C 7
ATOM 7727 O O . LYS A 1 52 ? -0.527 -7.536 -6.296 1.00 0.00 53 LYS A O 7
ATOM 7746 N N . LYS A 1 53 ? 0.405 -9.523 -6.801 1.00 0.00 54 LYS A N 7
ATOM 7747 C CA . LYS A 1 53 ? -0.646 -10.014 -7.682 1.00 0.00 54 LYS A CA 7
ATOM 7748 C C . LYS A 1 53 ? -0.815 -11.509 -7.444 1.00 0.00 54 LYS A C 7
ATOM 7749 O O . LYS A 1 53 ? 0.085 -12.158 -6.909 1.00 0.00 54 LYS A O 7
ATOM 7768 N N . GLU A 1 54 ? -1.958 -12.051 -7.856 1.00 0.00 55 GLU A N 7
ATOM 7769 C CA . GLU A 1 54 ? -2.213 -13.484 -7.878 1.00 0.00 55 GLU A CA 7
ATOM 7770 C C . GLU A 1 54 ? -1.053 -14.207 -8.579 1.00 0.00 55 GLU A C 7
ATOM 7771 O O . GLU A 1 54 ? -0.765 -13.949 -9.751 1.00 0.00 55 GLU A O 7
ATOM 7783 N N . GLY A 1 55 ? -0.383 -15.096 -7.844 1.00 0.00 56 GLY A N 7
ATOM 7784 C CA . GLY A 1 55 ? 0.690 -15.947 -8.335 1.00 0.00 56 GLY A CA 7
ATOM 7785 C C . GLY A 1 55 ? 2.089 -15.360 -8.128 1.00 0.00 56 GLY A C 7
ATOM 7786 O O . GLY A 1 55 ? 3.061 -16.002 -8.533 1.00 0.00 56 GLY A O 7
ATOM 7790 N N . ASP A 1 56 ? 2.228 -14.167 -7.534 1.00 0.00 57 ASP A N 7
ATOM 7791 C CA . ASP A 1 56 ? 3.543 -13.578 -7.266 1.00 0.00 57 ASP A CA 7
ATOM 7792 C C . ASP A 1 56 ? 4.256 -14.372 -6.158 1.00 0.00 57 ASP A C 7
ATOM 7793 O O . ASP A 1 56 ? 3.609 -15.069 -5.370 1.00 0.00 57 ASP A O 7
ATOM 7802 N N . PHE A 1 57 ? 5.581 -14.264 -6.071 1.00 0.00 58 PHE A N 7
ATOM 7803 C CA . PHE A 1 57 ? 6.364 -14.865 -4.997 1.00 0.00 58 PHE A CA 7
ATOM 7804 C C . PHE A 1 57 ? 6.358 -13.903 -3.814 1.00 0.00 58 PHE A C 7
ATOM 7805 O O . PHE A 1 57 ? 6.421 -12.685 -4.008 1.00 0.00 58 PHE A O 7
ATOM 7822 N N . VAL A 1 58 ? 6.310 -14.422 -2.590 1.00 0.00 59 VAL A N 7
ATOM 7823 C CA . VAL A 1 58 ? 6.167 -13.605 -1.393 1.00 0.00 59 VAL A CA 7
ATOM 7824 C C . VAL A 1 58 ? 6.909 -14.248 -0.222 1.00 0.00 59 VAL A C 7
ATOM 7825 O O . VAL A 1 58 ? 7.210 -15.448 -0.231 1.00 0.00 59 VAL A O 7
ATOM 7838 N N . ASN A 1 59 ? 7.244 -13.445 0.790 1.00 0.00 60 ASN A N 7
ATOM 7839 C CA . ASN A 1 59 ? 8.017 -13.897 1.937 1.00 0.00 60 ASN A CA 7
ATOM 7840 C C . ASN A 1 59 ? 7.646 -13.122 3.187 1.00 0.00 60 ASN A C 7
ATOM 7841 O O . ASN A 1 59 ? 6.956 -12.107 3.110 1.00 0.00 60 ASN A O 7
ATOM 7852 N N . GLU A 1 60 ? 8.102 -13.595 4.347 1.00 0.00 61 GLU A N 7
ATOM 7853 C CA . GLU A 1 60 ? 7.891 -12.910 5.617 1.00 0.00 61 GLU A CA 7
ATOM 7854 C C . GLU A 1 60 ? 8.435 -11.474 5.523 1.00 0.00 61 GLU A C 7
ATOM 7855 O O . GLU A 1 60 ? 9.616 -11.268 5.234 1.00 0.00 61 GLU A O 7
ATOM 7867 N N . GLY A 1 61 ? 7.565 -10.486 5.756 1.00 0.00 62 GLY A N 7
ATOM 7868 C CA . GLY A 1 61 ? 7.895 -9.068 5.740 1.00 0.00 62 GLY A CA 7
ATOM 7869 C C . GLY A 1 61 ? 7.811 -8.438 4.345 1.00 0.00 62 GLY A C 7
ATOM 7870 O O . GLY A 1 61 ? 8.048 -7.235 4.219 1.00 0.00 62 GLY A O 7
ATOM 7874 N N . ASP A 1 62 ? 7.489 -9.206 3.298 1.00 0.00 63 ASP A N 7
ATOM 7875 C CA . ASP A 1 62 ? 7.329 -8.685 1.944 1.00 0.00 63 ASP A CA 7
ATOM 7876 C C . ASP A 1 62 ? 5.955 -8.019 1.854 1.00 0.00 63 ASP A C 7
ATOM 7877 O O . ASP A 1 62 ? 4.972 -8.565 2.351 1.00 0.00 63 ASP A O 7
ATOM 7886 N N . VAL A 1 63 ? 5.879 -6.819 1.290 1.00 0.00 64 VAL A N 7
ATOM 7887 C CA . VAL A 1 63 ? 4.669 -6.000 1.277 1.00 0.00 64 VAL A CA 7
ATOM 7888 C C . VAL A 1 63 ? 3.531 -6.656 0.473 1.00 0.00 64 VAL A C 7
ATOM 7889 O O . VAL A 1 63 ? 3.778 -7.470 -0.421 1.00 0.00 64 VAL A O 7
ATOM 7902 N N . LEU A 1 64 ? 2.281 -6.260 0.761 1.00 0.00 65 LEU A N 7
ATOM 7903 C CA . LEU A 1 64 ? 1.083 -6.762 0.083 1.00 0.00 65 LEU A CA 7
ATOM 7904 C C . LEU A 1 64 ? 0.121 -5.633 -0.285 1.00 0.00 65 LEU A C 7
ATOM 7905 O O . LEU A 1 64 ? -0.399 -5.638 -1.398 1.00 0.00 65 LEU A O 7
ATOM 7921 N N . LEU A 1 65 ? -0.122 -4.665 0.602 1.00 0.00 66 LEU A N 7
ATOM 7922 C CA . LEU A 1 65 ? -1.186 -3.681 0.433 1.00 0.00 66 LEU A CA 7
ATOM 7923 C C . LEU A 1 65 ? -0.746 -2.360 1.023 1.00 0.00 66 LEU A C 7
ATOM 7924 O O . LEU A 1 65 ? -0.100 -2.336 2.072 1.00 0.00 66 LEU A O 7
ATOM 7940 N N . GLU A 1 66 ? -1.202 -1.275 0.418 1.00 0.00 67 GLU A N 7
ATOM 7941 C CA . GLU A 1 66 ? -1.095 0.077 0.929 1.00 0.00 67 GLU A CA 7
ATOM 7942 C C . GLU A 1 66 ? -2.519 0.596 0.963 1.00 0.00 67 GLU A C 7
ATOM 7943 O O . GLU A 1 66 ? -3.276 0.354 0.018 1.00 0.00 67 GLU A O 7
ATOM 7955 N N . LEU A 1 67 ? -2.902 1.266 2.046 1.00 0.00 68 LEU A N 7
ATOM 7956 C CA . LEU A 1 67 ? -4.285 1.637 2.314 1.00 0.00 68 LEU A CA 7
ATOM 7957 C C . LEU A 1 67 ? -4.379 3.152 2.448 1.00 0.00 68 LEU A C 7
ATOM 7958 O O . LEU A 1 67 ? -3.490 3.791 3.011 1.00 0.00 68 LEU A O 7
ATOM 7974 N N . SER A 1 68 ? -5.481 3.721 1.969 1.00 0.00 69 SER A N 7
ATOM 7975 C CA . SER A 1 68 ? -5.755 5.153 1.974 1.00 0.00 69 SER A CA 7
ATOM 7976 C C . SER A 1 68 ? -5.989 5.716 3.387 1.00 0.00 69 SER A C 7
ATOM 7977 O O . SER A 1 68 ? -6.011 6.936 3.561 1.00 0.00 69 SER A O 7
ATOM 7985 N N . ASN A 1 69 ? -6.158 4.850 4.395 1.00 0.00 70 ASN A N 7
ATOM 7986 C CA . ASN A 1 69 ? -6.436 5.216 5.786 1.00 0.00 70 ASN A CA 7
ATOM 7987 C C . ASN A 1 69 ? -5.509 4.434 6.727 1.00 0.00 70 ASN A C 7
ATOM 7988 O O . ASN A 1 69 ? -5.907 3.996 7.807 1.00 0.00 70 ASN A O 7
ATOM 7999 N N . SER A 1 70 ? -4.271 4.194 6.293 1.00 0.00 71 SER A N 7
ATOM 8000 C CA . SER A 1 70 ? -3.240 3.498 7.061 1.00 0.00 71 SER A CA 7
ATOM 8001 C C . SER A 1 70 ? -2.895 4.204 8.384 1.00 0.00 71 SER A C 7
ATOM 8002 O O . SER A 1 70 ? -2.298 3.595 9.274 1.00 0.00 71 SER A O 7
ATOM 8010 N N . THR A 1 71 ? -3.271 5.477 8.524 1.00 0.00 72 THR A N 7
ATOM 8011 C CA . THR A 1 71 ? -3.055 6.331 9.684 1.00 0.00 72 THR A CA 7
ATOM 8012 C C . THR A 1 71 ? -3.846 5.899 10.935 1.00 0.00 72 THR A C 7
ATOM 8013 O O . THR A 1 71 ? -3.581 6.423 12.020 1.00 0.00 72 THR A O 7
ATOM 8024 N N . GLN A 1 72 ? -4.802 4.965 10.809 1.00 0.00 73 GLN A N 7
ATOM 8025 C CA . GLN A 1 72 ? -5.507 4.366 11.943 1.00 0.00 73 GLN A CA 7
ATOM 8026 C C . GLN A 1 72 ? -4.494 3.794 12.934 1.00 0.00 73 GLN A C 7
ATOM 8027 O O . GLN A 1 72 ? -4.572 4.128 14.134 1.00 0.00 73 GLN A O 7
ATOM 8072 N N . THR A 1 1 ? 1.842 -1.441 3.807 1.00 0.00 2 THR A N 8
ATOM 8073 C CA . THR A 1 1 ? 1.217 -1.421 5.146 1.00 0.00 2 THR A CA 8
ATOM 8074 C C . THR A 1 1 ? 0.842 -2.850 5.560 1.00 0.00 2 THR A C 8
ATOM 8075 O O . THR A 1 1 ? 1.509 -3.401 6.440 1.00 0.00 2 THR A O 8
ATOM 8088 N N . VAL A 1 2 ? -0.183 -3.480 4.958 1.00 0.00 3 VAL A N 8
ATOM 8089 C CA . VAL A 1 2 ? -0.408 -4.914 5.167 1.00 0.00 3 VAL A CA 8
ATOM 8090 C C . VAL A 1 2 ? 0.723 -5.629 4.407 1.00 0.00 3 VAL A C 8
ATOM 8091 O O . VAL A 1 2 ? 1.081 -5.216 3.294 1.00 0.00 3 VAL A O 8
ATOM 8104 N N . SER A 1 3 ? 1.265 -6.698 4.987 1.00 0.00 4 SER A N 8
ATOM 8105 C CA . SER A 1 3 ? 2.406 -7.436 4.461 1.00 0.00 4 SER A CA 8
ATOM 8106 C C . SER A 1 3 ? 2.219 -8.926 4.745 1.00 0.00 4 SER A C 8
ATOM 8107 O O . SER A 1 3 ? 1.389 -9.325 5.568 1.00 0.00 4 SER A O 8
ATOM 8115 N N . ILE A 1 4 ? 3.000 -9.742 4.048 1.00 0.00 5 ILE A N 8
ATOM 8116 C CA . ILE A 1 4 ? 3.031 -11.184 4.176 1.00 0.00 5 ILE A CA 8
ATOM 8117 C C . ILE A 1 4 ? 3.892 -11.561 5.391 1.00 0.00 5 ILE A C 8
ATOM 8118 O O . ILE A 1 4 ? 4.779 -10.810 5.803 1.00 0.00 5 ILE A O 8
ATOM 8134 N N . GLN A 1 5 ? 3.629 -12.741 5.963 1.00 0.00 6 GLN A N 8
ATOM 8135 C CA . GLN A 1 5 ? 4.182 -13.195 7.241 1.00 0.00 6 GLN A CA 8
ATOM 8136 C C . GLN A 1 5 ? 4.857 -14.575 7.136 1.00 0.00 6 GLN A C 8
ATOM 8137 O O . GLN A 1 5 ? 5.293 -15.119 8.149 1.00 0.00 6 GLN A O 8
ATOM 8151 N N . MET A 1 6 ? 4.925 -15.158 5.935 1.00 0.00 7 MET A N 8
ATOM 8152 C CA . MET A 1 6 ? 5.481 -16.486 5.691 1.00 0.00 7 MET A CA 8
ATOM 8153 C C . MET A 1 6 ? 5.976 -16.558 4.241 1.00 0.00 7 MET A C 8
ATOM 8154 O O . MET A 1 6 ? 5.464 -15.860 3.367 1.00 0.00 7 MET A O 8
ATOM 8168 N N . ALA A 1 7 ? 6.996 -17.380 3.989 1.00 0.00 8 ALA A N 8
ATOM 8169 C CA . ALA A 1 7 ? 7.498 -17.689 2.662 1.00 0.00 8 ALA A CA 8
ATOM 8170 C C . ALA A 1 7 ? 6.430 -18.423 1.858 1.00 0.00 8 ALA A C 8
ATOM 8171 O O . ALA A 1 7 ? 5.776 -19.332 2.377 1.00 0.00 8 ALA A O 8
ATOM 8178 N N . GLY A 1 8 ? 6.252 -18.050 0.593 1.00 0.00 9 GLY A N 8
ATOM 8179 C CA . GLY A 1 8 ? 5.228 -18.681 -0.221 1.00 0.00 9 GLY A CA 8
ATOM 8180 C C . GLY A 1 8 ? 5.003 -18.012 -1.566 1.00 0.00 9 GLY A C 8
ATOM 8181 O O . GLY A 1 8 ? 5.832 -17.258 -2.080 1.00 0.00 9 GLY A O 8
ATOM 8185 N N . ASN A 1 9 ? 3.839 -18.311 -2.130 1.00 0.00 10 ASN A N 8
ATOM 8186 C CA . ASN A 1 9 ? 3.368 -17.858 -3.426 1.00 0.00 10 ASN A CA 8
ATOM 8187 C C . ASN A 1 9 ? 1.937 -17.407 -3.193 1.00 0.00 10 ASN A C 8
ATOM 8188 O O . ASN A 1 9 ? 1.164 -18.094 -2.523 1.00 0.00 10 ASN A O 8
ATOM 8199 N N . LEU A 1 10 ? 1.575 -16.244 -3.724 1.00 0.00 11 LEU A N 8
ATOM 8200 C CA . LEU A 1 10 ? 0.328 -15.562 -3.418 1.00 0.00 11 LEU A CA 8
ATOM 8201 C C . LEU A 1 10 ? -0.820 -16.144 -4.248 1.00 0.00 11 LEU A C 8
ATOM 8202 O O . LEU A 1 10 ? -1.337 -15.496 -5.157 1.00 0.00 11 LEU A O 8
ATOM 8218 N N . TRP A 1 11 ? -1.141 -17.408 -3.967 1.00 0.00 12 TRP A N 8
ATOM 8219 C CA . TRP A 1 11 ? -2.107 -18.291 -4.615 1.00 0.00 12 TRP A CA 8
ATOM 8220 C C . TRP A 1 11 ? -3.318 -17.547 -5.177 1.00 0.00 12 TRP A C 8
ATOM 8221 O O . TRP A 1 11 ? -3.618 -17.725 -6.359 1.00 0.00 12 TRP A O 8
ATOM 8242 N N . LYS A 1 12 ? -3.985 -16.704 -4.383 1.00 0.00 13 LYS A N 8
ATOM 8243 C CA . LYS A 1 12 ? -5.092 -15.870 -4.847 1.00 0.00 13 LYS A CA 8
ATOM 8244 C C . LYS A 1 12 ? -5.013 -14.510 -4.179 1.00 0.00 13 LYS A C 8
ATOM 8245 O O . LYS A 1 12 ? -4.408 -14.370 -3.116 1.00 0.00 13 LYS A O 8
ATOM 8264 N N . VAL A 1 13 ? -5.647 -13.522 -4.804 1.00 0.00 14 VAL A N 8
ATOM 8265 C CA . VAL A 1 13 ? -5.751 -12.147 -4.340 1.00 0.00 14 VAL A CA 8
ATOM 8266 C C . VAL A 1 13 ? -7.216 -11.756 -4.547 1.00 0.00 14 VAL A C 8
ATOM 8267 O O . VAL A 1 13 ? -7.857 -12.195 -5.507 1.00 0.00 14 VAL A O 8
ATOM 8280 N N . HIS A 1 14 ? -7.733 -10.939 -3.632 1.00 0.00 15 HIS A N 8
ATOM 8281 C CA . HIS A 1 14 ? -9.154 -10.609 -3.501 1.00 0.00 15 HIS A CA 8
ATOM 8282 C C . HIS A 1 14 ? -9.359 -9.105 -3.259 1.00 0.00 15 HIS A C 8
ATOM 8283 O O . HIS A 1 14 ? -10.418 -8.685 -2.789 1.00 0.00 15 HIS A O 8
ATOM 8297 N N . VAL A 1 15 ? -8.349 -8.292 -3.577 1.00 0.00 16 VAL A N 8
ATOM 8298 C CA . VAL A 1 15 ? -8.346 -6.839 -3.447 1.00 0.00 16 VAL A CA 8
ATOM 8299 C C . VAL A 1 15 ? -7.863 -6.205 -4.749 1.00 0.00 16 VAL A C 8
ATOM 8300 O O . VAL A 1 15 ? -7.201 -6.855 -5.562 1.00 0.00 16 VAL A O 8
ATOM 8313 N N . LYS A 1 16 ? -8.173 -4.919 -4.920 1.00 0.00 17 LYS A N 8
ATOM 8314 C CA . LYS A 1 16 ? -7.651 -4.066 -5.980 1.00 0.00 17 LYS A CA 8
ATOM 8315 C C . LYS A 1 16 ? -7.625 -2.633 -5.462 1.00 0.00 17 LYS A C 8
ATOM 8316 O O . LYS A 1 16 ? -8.292 -2.327 -4.472 1.00 0.00 17 LYS A O 8
ATOM 8335 N N . ALA A 1 17 ? -6.880 -1.758 -6.136 1.00 0.00 18 ALA A N 8
ATOM 8336 C CA . ALA A 1 17 ? -6.873 -0.329 -5.856 1.00 0.00 18 ALA A CA 8
ATOM 8337 C C . ALA A 1 17 ? -8.308 0.204 -5.898 1.00 0.00 18 ALA A C 8
ATOM 8338 O O . ALA A 1 17 ? -8.994 0.078 -6.914 1.00 0.00 18 ALA A O 8
ATOM 8345 N N . GLY A 1 18 ? -8.751 0.783 -4.785 1.00 0.00 19 GLY A N 8
ATOM 8346 C CA . GLY A 1 18 ? -10.063 1.389 -4.607 1.00 0.00 19 GLY A CA 8
ATOM 8347 C C . GLY A 1 18 ? -11.040 0.502 -3.831 1.00 0.00 19 GLY A C 8
ATOM 8348 O O . GLY A 1 18 ? -12.147 0.956 -3.538 1.00 0.00 19 GLY A O 8
ATOM 8352 N N . ASP A 1 19 ? -10.684 -0.748 -3.509 1.00 0.00 20 ASP A N 8
ATOM 8353 C CA . ASP A 1 19 ? -11.600 -1.672 -2.835 1.00 0.00 20 ASP A CA 8
ATOM 8354 C C . ASP A 1 19 ? -11.701 -1.358 -1.341 1.00 0.00 20 ASP A C 8
ATOM 8355 O O . ASP A 1 19 ? -10.684 -1.139 -0.683 1.00 0.00 20 ASP A O 8
ATOM 8364 N N . GLN A 1 20 ? -12.921 -1.336 -0.802 1.00 0.00 21 GLN A N 8
ATOM 8365 C CA . GLN A 1 20 ? -13.194 -1.179 0.624 1.00 0.00 21 GLN A CA 8
ATOM 8366 C C . GLN A 1 20 ? -12.923 -2.531 1.304 1.00 0.00 21 GLN A C 8
ATOM 8367 O O . GLN A 1 20 ? -13.392 -3.558 0.807 1.00 0.00 21 GLN A O 8
ATOM 8381 N N . ILE A 1 21 ? -12.212 -2.542 2.436 1.00 0.00 22 ILE A N 8
ATOM 8382 C CA . ILE A 1 21 ? -11.885 -3.757 3.184 1.00 0.00 22 ILE A CA 8
ATOM 8383 C C . ILE A 1 21 ? -12.099 -3.547 4.679 1.00 0.00 22 ILE A C 8
ATOM 8384 O O . ILE A 1 21 ? -12.173 -2.417 5.168 1.00 0.00 22 ILE A O 8
ATOM 8400 N N . GLU A 1 22 ? -12.172 -4.643 5.422 1.00 0.00 23 GLU A N 8
ATOM 8401 C CA . GLU A 1 22 ? -12.571 -4.654 6.814 1.00 0.00 23 GLU A CA 8
ATOM 8402 C C . GLU A 1 22 ? -11.662 -5.655 7.526 1.00 0.00 23 GLU A C 8
ATOM 8403 O O . GLU A 1 22 ? -11.299 -6.673 6.934 1.00 0.00 23 GLU A O 8
ATOM 8415 N N . LYS A 1 23 ? -11.258 -5.359 8.766 1.00 0.00 24 LYS A N 8
ATOM 8416 C CA . LYS A 1 23 ? -10.375 -6.219 9.554 1.00 0.00 24 LYS A CA 8
ATOM 8417 C C . LYS A 1 23 ? -10.918 -7.650 9.539 1.00 0.00 24 LYS A C 8
ATOM 8418 O O . LYS A 1 23 ? -12.083 -7.874 9.877 1.00 0.00 24 LYS A O 8
ATOM 8437 N N . GLY A 1 24 ? -10.076 -8.612 9.160 1.00 0.00 25 GLY A N 8
ATOM 8438 C CA . GLY A 1 24 ? -10.444 -10.023 9.136 1.00 0.00 25 GLY A CA 8
ATOM 8439 C C . GLY A 1 24 ? -11.111 -10.469 7.829 1.00 0.00 25 GLY A C 8
ATOM 8440 O O . GLY A 1 24 ? -11.408 -11.656 7.697 1.00 0.00 25 GLY A O 8
ATOM 8444 N N . GLN A 1 25 ? -11.346 -9.575 6.860 1.00 0.00 26 GLN A N 8
ATOM 8445 C CA . GLN A 1 25 ? -11.772 -9.958 5.521 1.00 0.00 26 GLN A CA 8
ATOM 8446 C C . GLN A 1 25 ? -10.560 -10.584 4.837 1.00 0.00 26 GLN A C 8
ATOM 8447 O O . GLN A 1 25 ? -9.454 -10.064 4.965 1.00 0.00 26 GLN A O 8
ATOM 8461 N N . GLU A 1 26 ? -10.755 -11.661 4.084 1.00 0.00 27 GLU A N 8
ATOM 8462 C CA . GLU A 1 26 ? -9.724 -12.214 3.216 1.00 0.00 27 GLU A CA 8
ATOM 8463 C C . GLU A 1 26 ? -9.325 -11.142 2.196 1.00 0.00 27 GLU A C 8
ATOM 8464 O O . GLU A 1 26 ? -10.198 -10.507 1.595 1.00 0.00 27 GLU A O 8
ATOM 8476 N N . VAL A 1 27 ? -8.024 -10.956 1.972 1.00 0.00 28 VAL A N 8
ATOM 8477 C CA . VAL A 1 27 ? -7.505 -10.083 0.926 1.00 0.00 28 VAL A CA 8
ATOM 8478 C C . VAL A 1 27 ? -6.538 -10.848 0.015 1.00 0.00 28 VAL A C 8
ATOM 8479 O O . VAL A 1 27 ? -6.447 -10.514 -1.165 1.00 0.00 28 VAL A O 8
ATOM 8492 N N . ALA A 1 28 ? -5.897 -11.924 0.484 1.00 0.00 29 ALA A N 8
ATOM 8493 C CA . ALA A 1 28 ? -5.128 -12.835 -0.354 1.00 0.00 29 ALA A CA 8
ATOM 8494 C C . ALA A 1 28 ? -5.038 -14.207 0.321 1.00 0.00 29 ALA A C 8
ATOM 8495 O O . ALA A 1 28 ? -5.520 -14.392 1.438 1.00 0.00 29 ALA A O 8
ATOM 8502 N N . ILE A 1 29 ? -4.405 -15.171 -0.345 1.00 0.00 30 ILE A N 8
ATOM 8503 C CA . ILE A 1 29 ? -4.088 -16.482 0.217 1.00 0.00 30 ILE A CA 8
ATOM 8504 C C . ILE A 1 29 ? -2.662 -16.831 -0.200 1.00 0.00 30 ILE A C 8
ATOM 8505 O O . ILE A 1 29 ? -2.255 -16.541 -1.328 1.00 0.00 30 ILE A O 8
ATOM 8521 N N . LEU A 1 30 ? -1.924 -17.478 0.702 1.00 0.00 31 LEU A N 8
ATOM 8522 C CA . LEU A 1 30 ? -0.637 -18.087 0.423 1.00 0.00 31 LEU A CA 8
ATOM 8523 C C . LEU A 1 30 ? -0.866 -19.563 0.159 1.00 0.00 31 LEU A C 8
ATOM 8524 O O . LEU A 1 30 ? -1.465 -20.270 0.978 1.00 0.00 31 LEU A O 8
ATOM 8540 N N . GLU A 1 31 ? -0.311 -20.025 -0.954 1.00 0.00 32 GLU A N 8
ATOM 8541 C CA . GLU A 1 31 ? 0.353 -21.309 -0.969 1.00 0.00 32 GLU A CA 8
ATOM 8542 C C . GLU A 1 31 ? 1.700 -21.056 -0.301 1.00 0.00 32 GLU A C 8
ATOM 8543 O O . GLU A 1 31 ? 2.307 -20.002 -0.494 1.00 0.00 32 GLU A O 8
ATOM 8555 N N . SER A 1 32 ? 2.165 -22.024 0.471 1.00 0.00 33 SER A N 8
ATOM 8556 C CA . SER A 1 32 ? 3.443 -21.975 1.140 1.00 0.00 33 SER A CA 8
ATOM 8557 C C . SER A 1 32 ? 4.045 -23.363 1.012 1.00 0.00 33 SER A C 8
ATOM 8558 O O . SER A 1 32 ? 3.909 -24.196 1.906 1.00 0.00 33 SER A O 8
ATOM 8566 N N . MET A 1 33 ? 4.655 -23.629 -0.146 1.00 0.00 34 MET A N 8
ATOM 8567 C CA . MET A 1 33 ? 5.348 -24.877 -0.456 1.00 0.00 34 MET A CA 8
ATOM 8568 C C . MET A 1 33 ? 4.467 -26.100 -0.138 1.00 0.00 34 MET A C 8
ATOM 8569 O O . MET A 1 33 ? 4.917 -27.052 0.509 1.00 0.00 34 MET A O 8
ATOM 8583 N N . LYS A 1 34 ? 3.200 -26.018 -0.589 1.00 0.00 35 LYS A N 8
ATOM 8584 C CA . LYS A 1 34 ? 2.117 -27.000 -0.495 1.00 0.00 35 LYS A CA 8
ATOM 8585 C C . LYS A 1 34 ? 1.299 -26.911 0.807 1.00 0.00 35 LYS A C 8
ATOM 8586 O O . LYS A 1 34 ? 0.459 -27.779 1.049 1.00 0.00 35 LYS A O 8
ATOM 8603 N N . MET A 1 35 ? 1.502 -25.862 1.619 1.00 0.00 36 MET A N 8
ATOM 8604 C CA . MET A 1 35 ? 0.660 -25.521 2.767 1.00 0.00 36 MET A CA 8
ATOM 8605 C C . MET A 1 35 ? -0.251 -24.351 2.366 1.00 0.00 36 MET A C 8
ATOM 8606 O O . MET A 1 35 ? -0.023 -23.710 1.337 1.00 0.00 36 MET A O 8
ATOM 8620 N N . GLU A 1 36 ? -1.264 -24.055 3.178 1.00 0.00 37 GLU A N 8
ATOM 8621 C CA . GLU A 1 36 ? -2.321 -23.099 2.864 1.00 0.00 37 GLU A CA 8
ATOM 8622 C C . GLU A 1 36 ? -2.468 -22.126 4.034 1.00 0.00 37 GLU A C 8
ATOM 8623 O O . GLU A 1 36 ? -2.552 -22.564 5.185 1.00 0.00 37 GLU A O 8
ATOM 8635 N N . ILE A 1 37 ? -2.464 -20.812 3.762 1.00 0.00 38 ILE A N 8
ATOM 8636 C CA . ILE A 1 37 ? -2.504 -19.791 4.813 1.00 0.00 38 ILE A CA 8
ATOM 8637 C C . ILE A 1 37 ? -3.360 -18.607 4.319 1.00 0.00 38 ILE A C 8
ATOM 8638 O O . ILE A 1 37 ? -2.972 -17.956 3.346 1.00 0.00 38 ILE A O 8
ATOM 8654 N N . PRO A 1 38 ? -4.527 -18.330 4.933 1.00 0.00 39 PRO A N 8
ATOM 8655 C CA . PRO A 1 38 ? -5.301 -17.113 4.689 1.00 0.00 39 PRO A CA 8
ATOM 8656 C C . PRO A 1 38 ? -4.451 -15.865 4.939 1.00 0.00 39 PRO A C 8
ATOM 8657 O O . PRO A 1 38 ? -3.666 -15.844 5.892 1.00 0.00 39 PRO A O 8
ATOM 8668 N N . ILE A 1 39 ? -4.661 -14.801 4.162 1.00 0.00 40 ILE A N 8
ATOM 8669 C CA . ILE A 1 39 ? -4.076 -13.490 4.394 1.00 0.00 40 ILE A CA 8
ATOM 8670 C C . ILE A 1 39 ? -5.260 -12.532 4.470 1.00 0.00 40 ILE A C 8
ATOM 8671 O O . ILE A 1 39 ? -5.775 -12.053 3.455 1.00 0.00 40 ILE A O 8
ATOM 8687 N N . VAL A 1 40 ? -5.712 -12.286 5.697 1.00 0.00 41 VAL A N 8
ATOM 8688 C CA . VAL A 1 40 ? -6.798 -11.366 5.980 1.00 0.00 41 VAL A CA 8
ATOM 8689 C C . VAL A 1 40 ? -6.250 -9.945 6.170 1.00 0.00 41 VAL A C 8
ATOM 8690 O O . VAL A 1 40 ? -5.074 -9.757 6.493 1.00 0.00 41 VAL A O 8
ATOM 8703 N N . ALA A 1 41 ? -7.111 -8.943 5.971 1.00 0.00 42 ALA A N 8
ATOM 8704 C CA . ALA A 1 41 ? -6.815 -7.544 6.182 1.00 0.00 42 ALA A CA 8
ATOM 8705 C C . ALA A 1 41 ? -6.483 -7.335 7.655 1.00 0.00 42 ALA A C 8
ATOM 8706 O O . ALA A 1 41 ? -7.317 -7.594 8.529 1.00 0.00 42 ALA A O 8
ATOM 8713 N N . ASP A 1 42 ? -5.274 -6.843 7.909 1.00 0.00 43 ASP A N 8
ATOM 8714 C CA . ASP A 1 42 ? -4.805 -6.486 9.250 1.00 0.00 43 ASP A CA 8
ATOM 8715 C C . ASP A 1 42 ? -5.647 -5.371 9.877 1.00 0.00 43 ASP A C 8
ATOM 8716 O O . ASP A 1 42 ? -5.799 -5.331 11.098 1.00 0.00 43 ASP A O 8
ATOM 8725 N N . ARG A 1 43 ? -6.251 -4.494 9.066 1.00 0.00 44 ARG A N 8
ATOM 8726 C CA . ARG A 1 43 ? -7.220 -3.497 9.517 1.00 0.00 44 ARG A CA 8
ATOM 8727 C C . ARG A 1 43 ? -8.154 -3.119 8.373 1.00 0.00 44 ARG A C 8
ATOM 8728 O O . ARG A 1 43 ? -7.838 -3.355 7.205 1.00 0.00 44 ARG A O 8
ATOM 8749 N N . SER A 1 44 ? -9.290 -2.522 8.721 1.00 0.00 45 SER A N 8
ATOM 8750 C CA . SER A 1 44 ? -10.229 -1.945 7.777 1.00 0.00 45 SER A CA 8
ATOM 8751 C C . SER A 1 44 ? -9.607 -0.746 7.052 1.00 0.00 45 SER A C 8
ATOM 8752 O O . SER A 1 44 ? -8.655 -0.130 7.549 1.00 0.00 45 SER A O 8
ATOM 8760 N N . GLY A 1 45 ? -10.167 -0.373 5.901 1.00 0.00 46 GLY A N 8
ATOM 8761 C CA . GLY A 1 45 ? -9.732 0.791 5.146 1.00 0.00 46 GLY A CA 8
ATOM 8762 C C . GLY A 1 45 ? -10.242 0.730 3.715 1.00 0.00 46 GLY A C 8
ATOM 8763 O O . GLY A 1 45 ? -11.202 0.018 3.416 1.00 0.00 46 GLY A O 8
ATOM 8767 N N . ILE A 1 46 ? -9.583 1.467 2.825 1.00 0.00 47 ILE A N 8
ATOM 8768 C CA . ILE A 1 46 ? -9.776 1.375 1.387 1.00 0.00 47 ILE A CA 8
ATOM 8769 C C . ILE A 1 46 ? -8.372 1.198 0.823 1.00 0.00 47 ILE A C 8
ATOM 8770 O O . ILE A 1 46 ? -7.434 1.895 1.229 1.00 0.00 47 ILE A O 8
ATOM 8786 N N . VAL A 1 47 ? -8.221 0.218 -0.061 1.00 0.00 48 VAL A N 8
ATOM 8787 C CA . VAL A 1 47 ? -6.956 -0.117 -0.682 1.00 0.00 48 VAL A CA 8
ATOM 8788 C C . VAL A 1 47 ? -6.535 1.038 -1.582 1.00 0.00 48 VAL A C 8
ATOM 8789 O O . VAL A 1 47 ? -7.275 1.432 -2.483 1.00 0.00 48 VAL A O 8
ATOM 8802 N N . LYS A 1 48 ? -5.333 1.557 -1.354 1.00 0.00 49 LYS A N 8
ATOM 8803 C CA . LYS A 1 48 ? -4.695 2.496 -2.253 1.00 0.00 49 LYS A CA 8
ATOM 8804 C C . LYS A 1 48 ? -3.989 1.694 -3.342 1.00 0.00 49 LYS A C 8
ATOM 8805 O O . LYS A 1 48 ? -4.133 2.033 -4.514 1.00 0.00 49 LYS A O 8
ATOM 8824 N N . GLU A 1 49 ? -3.257 0.625 -2.988 1.00 0.00 50 GLU A N 8
ATOM 8825 C CA . GLU A 1 49 ? -2.513 -0.159 -3.971 1.00 0.00 50 GLU A CA 8
ATOM 8826 C C . GLU A 1 49 ? -2.348 -1.592 -3.467 1.00 0.00 50 GLU A C 8
ATOM 8827 O O . GLU A 1 49 ? -2.275 -1.807 -2.257 1.00 0.00 50 GLU A O 8
ATOM 8839 N N . VAL A 1 50 ? -2.236 -2.554 -4.385 1.00 0.00 51 VAL A N 8
ATOM 8840 C CA . VAL A 1 50 ? -1.865 -3.933 -4.087 1.00 0.00 51 VAL A CA 8
ATOM 8841 C C . VAL A 1 50 ? -0.429 -4.087 -4.588 1.00 0.00 51 VAL A C 8
ATOM 8842 O O . VAL A 1 50 ? -0.142 -3.830 -5.759 1.00 0.00 51 VAL A O 8
ATOM 8855 N N . LYS A 1 51 ? 0.491 -4.453 -3.693 1.00 0.00 52 LYS A N 8
ATOM 8856 C CA . LYS A 1 51 ? 1.926 -4.481 -3.978 1.00 0.00 52 LYS A CA 8
ATOM 8857 C C . LYS A 1 51 ? 2.358 -5.781 -4.667 1.00 0.00 52 LYS A C 8
ATOM 8858 O O . LYS A 1 51 ? 3.537 -5.945 -4.981 1.00 0.00 52 LYS A O 8
ATOM 8877 N N . LYS A 1 52 ? 1.426 -6.712 -4.887 1.00 0.00 53 LYS A N 8
ATOM 8878 C CA . LYS A 1 52 ? 1.639 -8.040 -5.459 1.00 0.00 53 LYS A CA 8
ATOM 8879 C C . LYS A 1 52 ? 0.440 -8.369 -6.348 1.00 0.00 53 LYS A C 8
ATOM 8880 O O . LYS A 1 52 ? -0.494 -7.569 -6.452 1.00 0.00 53 LYS A O 8
ATOM 8899 N N . LYS A 1 53 ? 0.443 -9.550 -6.962 1.00 0.00 54 LYS A N 8
ATOM 8900 C CA . LYS A 1 53 ? -0.659 -10.064 -7.768 1.00 0.00 54 LYS A CA 8
ATOM 8901 C C . LYS A 1 53 ? -0.838 -11.544 -7.469 1.00 0.00 54 LYS A C 8
ATOM 8902 O O . LYS A 1 53 ? 0.054 -12.175 -6.899 1.00 0.00 54 LYS A O 8
ATOM 8921 N N . GLU A 1 54 ? -1.974 -12.096 -7.890 1.00 0.00 55 GLU A N 8
ATOM 8922 C CA . GLU A 1 54 ? -2.225 -13.530 -7.892 1.00 0.00 55 GLU A CA 8
ATOM 8923 C C . GLU A 1 54 ? -1.034 -14.241 -8.547 1.00 0.00 55 GLU A C 8
ATOM 8924 O O . GLU A 1 54 ? -0.669 -13.932 -9.685 1.00 0.00 55 GLU A O 8
ATOM 8936 N N . GLY A 1 55 ? -0.414 -15.164 -7.813 1.00 0.00 56 GLY A N 8
ATOM 8937 C CA . GLY A 1 55 ? 0.668 -16.006 -8.293 1.00 0.00 56 GLY A CA 8
ATOM 8938 C C . GLY A 1 55 ? 2.059 -15.387 -8.120 1.00 0.00 56 GLY A C 8
ATOM 8939 O O . GLY A 1 55 ? 3.035 -16.031 -8.507 1.00 0.00 56 GLY A O 8
ATOM 8943 N N . ASP A 1 56 ? 2.185 -14.171 -7.569 1.00 0.00 57 ASP A N 8
ATOM 8944 C CA . ASP A 1 56 ? 3.501 -13.584 -7.299 1.00 0.00 57 ASP A CA 8
ATOM 8945 C C . ASP A 1 56 ? 4.206 -14.372 -6.186 1.00 0.00 57 ASP A C 8
ATOM 8946 O O . ASP A 1 56 ? 3.555 -15.016 -5.357 1.00 0.00 57 ASP A O 8
ATOM 8955 N N . PHE A 1 57 ? 5.533 -14.303 -6.139 1.00 0.00 58 PHE A N 8
ATOM 8956 C CA . PHE A 1 57 ? 6.325 -14.847 -5.045 1.00 0.00 58 PHE A CA 8
ATOM 8957 C C . PHE A 1 57 ? 6.285 -13.848 -3.892 1.00 0.00 58 PHE A C 8
ATOM 8958 O O . PHE A 1 57 ? 6.278 -12.632 -4.121 1.00 0.00 58 PHE A O 8
ATOM 8975 N N . VAL A 1 58 ? 6.278 -14.342 -2.657 1.00 0.00 59 VAL A N 8
ATOM 8976 C CA . VAL A 1 58 ? 6.111 -13.525 -1.463 1.00 0.00 59 VAL A CA 8
ATOM 8977 C C . VAL A 1 58 ? 6.873 -14.159 -0.298 1.00 0.00 59 VAL A C 8
ATOM 8978 O O . VAL A 1 58 ? 7.207 -15.351 -0.320 1.00 0.00 59 VAL A O 8
ATOM 8991 N N . ASN A 1 59 ? 7.189 -13.360 0.725 1.00 0.00 60 ASN A N 8
ATOM 8992 C CA . ASN A 1 59 ? 7.984 -13.817 1.855 1.00 0.00 60 ASN A CA 8
ATOM 8993 C C . ASN A 1 59 ? 7.619 -13.086 3.135 1.00 0.00 60 ASN A C 8
ATOM 8994 O O . ASN A 1 59 ? 6.902 -12.088 3.101 1.00 0.00 60 ASN A O 8
ATOM 9005 N N . GLU A 1 60 ? 8.119 -13.579 4.268 1.00 0.00 61 GLU A N 8
ATOM 9006 C CA . GLU A 1 60 ? 7.938 -12.922 5.557 1.00 0.00 61 GLU A CA 8
ATOM 9007 C C . GLU A 1 60 ? 8.484 -11.487 5.483 1.00 0.00 61 GLU A C 8
ATOM 9008 O O . GLU A 1 60 ? 9.657 -11.277 5.162 1.00 0.00 61 GLU A O 8
ATOM 9020 N N . GLY A 1 61 ? 7.624 -10.506 5.764 1.00 0.00 62 GLY A N 8
ATOM 9021 C CA . GLY A 1 61 ? 7.953 -9.087 5.758 1.00 0.00 62 GLY A CA 8
ATOM 9022 C C . GLY A 1 61 ? 7.852 -8.451 4.368 1.00 0.00 62 GLY A C 8
ATOM 9023 O O . GLY A 1 61 ? 8.083 -7.246 4.246 1.00 0.00 62 GLY A O 8
ATOM 9027 N N . ASP A 1 62 ? 7.526 -9.217 3.322 1.00 0.00 63 ASP A N 8
ATOM 9028 C CA . ASP A 1 62 ? 7.332 -8.691 1.977 1.00 0.00 63 ASP A CA 8
ATOM 9029 C C . ASP A 1 62 ? 5.955 -8.029 1.923 1.00 0.00 63 ASP A C 8
ATOM 9030 O O . ASP A 1 62 ? 4.987 -8.554 2.476 1.00 0.00 63 ASP A O 8
ATOM 9039 N N . VAL A 1 63 ? 5.865 -6.857 1.308 1.00 0.00 64 VAL A N 8
ATOM 9040 C CA . VAL A 1 63 ? 4.658 -6.039 1.288 1.00 0.00 64 VAL A CA 8
ATOM 9041 C C . VAL A 1 63 ? 3.519 -6.724 0.516 1.00 0.00 64 VAL A C 8
ATOM 9042 O O . VAL A 1 63 ? 3.762 -7.570 -0.349 1.00 0.00 64 VAL A O 8
ATOM 9055 N N . LEU A 1 64 ? 2.272 -6.326 0.804 1.00 0.00 65 LEU A N 8
ATOM 9056 C CA . LEU A 1 64 ? 1.073 -6.895 0.187 1.00 0.00 65 LEU A CA 8
ATOM 9057 C C . LEU A 1 64 ? 0.101 -5.798 -0.235 1.00 0.00 65 LEU A C 8
ATOM 9058 O O . LEU A 1 64 ? -0.418 -5.853 -1.350 1.00 0.00 65 LEU A O 8
ATOM 9074 N N . LEU A 1 65 ? -0.116 -4.770 0.592 1.00 0.00 66 LEU A N 8
ATOM 9075 C CA . LEU A 1 65 ? -1.179 -3.797 0.388 1.00 0.00 66 LEU A CA 8
ATOM 9076 C C . LEU A 1 65 ? -0.731 -2.451 0.930 1.00 0.00 66 LEU A C 8
ATOM 9077 O O . LEU A 1 65 ? 0.062 -2.401 1.872 1.00 0.00 66 LEU A O 8
ATOM 9093 N N . GLU A 1 66 ? -1.277 -1.373 0.387 1.00 0.00 67 GLU A N 8
ATOM 9094 C CA . GLU A 1 66 ? -1.152 -0.023 0.912 1.00 0.00 67 GLU A CA 8
ATOM 9095 C C . GLU A 1 66 ? -2.569 0.508 0.971 1.00 0.00 67 GLU A C 8
ATOM 9096 O O . GLU A 1 66 ? -3.335 0.306 0.024 1.00 0.00 67 GLU A O 8
ATOM 9108 N N . LEU A 1 67 ? -2.917 1.156 2.082 1.00 0.00 68 LEU A N 8
ATOM 9109 C CA . LEU A 1 67 ? -4.273 1.555 2.421 1.00 0.00 68 LEU A CA 8
ATOM 9110 C C . LEU A 1 67 ? -4.263 3.046 2.703 1.00 0.00 68 LEU A C 8
ATOM 9111 O O . LEU A 1 67 ? -3.419 3.523 3.468 1.00 0.00 68 LEU A O 8
ATOM 9127 N N . SER A 1 68 ? -5.236 3.774 2.164 1.00 0.00 69 SER A N 8
ATOM 9128 C CA . SER A 1 68 ? -5.404 5.191 2.455 1.00 0.00 69 SER A CA 8
ATOM 9129 C C . SER A 1 68 ? -5.648 5.407 3.956 1.00 0.00 69 SER A C 8
ATOM 9130 O O . SER A 1 68 ? -5.075 6.317 4.549 1.00 0.00 69 SER A O 8
ATOM 9138 N N . ASN A 1 69 ? -6.408 4.512 4.603 1.00 0.00 70 ASN A N 8
ATOM 9139 C CA . ASN A 1 69 ? -6.698 4.581 6.042 1.00 0.00 70 ASN A CA 8
ATOM 9140 C C . ASN A 1 69 ? -5.438 4.447 6.916 1.00 0.00 70 ASN A C 8
ATOM 9141 O O . ASN A 1 69 ? -5.462 4.814 8.090 1.00 0.00 70 ASN A O 8
ATOM 9152 N N . SER A 1 70 ? -4.333 3.936 6.359 1.00 0.00 71 SER A N 8
ATOM 9153 C CA . SER A 1 70 ? -3.056 3.798 7.054 1.00 0.00 71 SER A CA 8
ATOM 9154 C C . SER A 1 70 ? -2.050 4.892 6.664 1.00 0.00 71 SER A C 8
ATOM 9155 O O . SER A 1 70 ? -0.953 4.912 7.223 1.00 0.00 71 SER A O 8
ATOM 9163 N N . THR A 1 71 ? -2.381 5.789 5.726 1.00 0.00 72 THR A N 8
ATOM 9164 C CA . THR A 1 71 ? -1.414 6.720 5.143 1.00 0.00 72 THR A CA 8
ATOM 9165 C C . THR A 1 71 ? -1.976 8.142 4.959 1.00 0.00 72 THR A C 8
ATOM 9166 O O . THR A 1 71 ? -1.291 9.005 4.403 1.00 0.00 72 THR A O 8
ATOM 9177 N N . GLN A 1 72 ? -3.198 8.420 5.423 1.00 0.00 73 GLN A N 8
ATOM 9178 C CA . GLN A 1 72 ? -3.871 9.712 5.333 1.00 0.00 73 GLN A CA 8
ATOM 9179 C C . GLN A 1 72 ? -4.561 9.969 6.670 1.00 0.00 73 GLN A C 8
ATOM 9180 O O . GLN A 1 72 ? -4.566 11.132 7.121 1.00 0.00 73 GLN A O 8
ATOM 9225 N N . THR A 1 1 ? -0.631 -0.208 5.602 1.00 0.00 2 THR A N 9
ATOM 9226 C CA . THR A 1 1 ? 0.049 -1.274 4.848 1.00 0.00 2 THR A CA 9
ATOM 9227 C C . THR A 1 1 ? -0.393 -2.633 5.395 1.00 0.00 2 THR A C 9
ATOM 9228 O O . THR A 1 1 ? -0.666 -2.765 6.590 1.00 0.00 2 THR A O 9
ATOM 9241 N N . VAL A 1 2 ? -0.479 -3.643 4.529 1.00 0.00 3 VAL A N 9
ATOM 9242 C CA . VAL A 1 2 ? -0.673 -5.038 4.906 1.00 0.00 3 VAL A CA 9
ATOM 9243 C C . VAL A 1 2 ? 0.462 -5.788 4.205 1.00 0.00 3 VAL A C 9
ATOM 9244 O O . VAL A 1 2 ? 0.844 -5.425 3.084 1.00 0.00 3 VAL A O 9
ATOM 9257 N N . SER A 1 3 ? 1.002 -6.815 4.855 1.00 0.00 4 SER A N 9
ATOM 9258 C CA . SER A 1 3 ? 2.182 -7.530 4.399 1.00 0.00 4 SER A CA 9
ATOM 9259 C C . SER A 1 3 ? 2.005 -9.019 4.671 1.00 0.00 4 SER A C 9
ATOM 9260 O O . SER A 1 3 ? 1.162 -9.441 5.468 1.00 0.00 4 SER A O 9
ATOM 9268 N N . ILE A 1 4 ? 2.820 -9.805 3.985 1.00 0.00 5 ILE A N 9
ATOM 9269 C CA . ILE A 1 4 ? 2.863 -11.248 4.058 1.00 0.00 5 ILE A CA 9
ATOM 9270 C C . ILE A 1 4 ? 3.658 -11.648 5.310 1.00 0.00 5 ILE A C 9
ATOM 9271 O O . ILE A 1 4 ? 4.538 -10.915 5.765 1.00 0.00 5 ILE A O 9
ATOM 9287 N N . GLN A 1 5 ? 3.359 -12.831 5.856 1.00 0.00 6 GLN A N 9
ATOM 9288 C CA . GLN A 1 5 ? 3.851 -13.285 7.161 1.00 0.00 6 GLN A CA 9
ATOM 9289 C C . GLN A 1 5 ? 4.544 -14.655 7.089 1.00 0.00 6 GLN A C 9
ATOM 9290 O O . GLN A 1 5 ? 4.943 -15.191 8.122 1.00 0.00 6 GLN A O 9
ATOM 9304 N N . MET A 1 6 ? 4.668 -15.239 5.893 1.00 0.00 7 MET A N 9
ATOM 9305 C CA . MET A 1 6 ? 5.256 -16.556 5.676 1.00 0.00 7 MET A CA 9
ATOM 9306 C C . MET A 1 6 ? 5.802 -16.620 4.243 1.00 0.00 7 MET A C 9
ATOM 9307 O O . MET A 1 6 ? 5.325 -15.914 3.355 1.00 0.00 7 MET A O 9
ATOM 9321 N N . ALA A 1 7 ? 6.826 -17.444 4.027 1.00 0.00 8 ALA A N 9
ATOM 9322 C CA . ALA A 1 7 ? 7.357 -17.774 2.715 1.00 0.00 8 ALA A CA 9
ATOM 9323 C C . ALA A 1 7 ? 6.290 -18.485 1.890 1.00 0.00 8 ALA A C 9
ATOM 9324 O O . ALA A 1 7 ? 5.633 -19.404 2.385 1.00 0.00 8 ALA A O 9
ATOM 9331 N N . GLY A 1 8 ? 6.107 -18.070 0.639 1.00 0.00 9 GLY A N 9
ATOM 9332 C CA . GLY A 1 8 ? 5.044 -18.642 -0.169 1.00 0.00 9 GLY A CA 9
ATOM 9333 C C . GLY A 1 8 ? 4.855 -17.974 -1.518 1.00 0.00 9 GLY A C 9
ATOM 9334 O O . GLY A 1 8 ? 5.716 -17.250 -2.023 1.00 0.00 9 GLY A O 9
ATOM 9338 N N . ASN A 1 9 ? 3.695 -18.244 -2.102 1.00 0.00 10 ASN A N 9
ATOM 9339 C CA . ASN A 1 9 ? 3.270 -17.811 -3.418 1.00 0.00 10 ASN A CA 9
ATOM 9340 C C . ASN A 1 9 ? 1.811 -17.411 -3.277 1.00 0.00 10 ASN A C 9
ATOM 9341 O O . ASN A 1 9 ? 1.029 -18.115 -2.632 1.00 0.00 10 ASN A O 9
ATOM 9352 N N . LEU A 1 10 ? 1.439 -16.279 -3.864 1.00 0.00 11 LEU A N 9
ATOM 9353 C CA . LEU A 1 10 ? 0.102 -15.703 -3.768 1.00 0.00 11 LEU A CA 9
ATOM 9354 C C . LEU A 1 10 ? -0.874 -16.496 -4.631 1.00 0.00 11 LEU A C 9
ATOM 9355 O O . LEU A 1 10 ? -1.190 -16.096 -5.748 1.00 0.00 11 LEU A O 9
ATOM 9371 N N . TRP A 1 11 ? -1.335 -17.633 -4.112 1.00 0.00 12 TRP A N 9
ATOM 9372 C CA . TRP A 1 11 ? -2.329 -18.509 -4.720 1.00 0.00 12 TRP A CA 9
ATOM 9373 C C . TRP A 1 11 ? -3.527 -17.698 -5.215 1.00 0.00 12 TRP A C 9
ATOM 9374 O O . TRP A 1 11 ? -3.930 -17.885 -6.365 1.00 0.00 12 TRP A O 9
ATOM 9395 N N . LYS A 1 12 ? -4.056 -16.768 -4.407 1.00 0.00 13 LYS A N 9
ATOM 9396 C CA . LYS A 1 12 ? -5.123 -15.851 -4.811 1.00 0.00 13 LYS A CA 9
ATOM 9397 C C . LYS A 1 12 ? -4.928 -14.509 -4.124 1.00 0.00 13 LYS A C 9
ATOM 9398 O O . LYS A 1 12 ? -4.307 -14.435 -3.063 1.00 0.00 13 LYS A O 9
ATOM 9417 N N . VAL A 1 13 ? -5.495 -13.465 -4.721 1.00 0.00 14 VAL A N 9
ATOM 9418 C CA . VAL A 1 13 ? -5.585 -12.115 -4.182 1.00 0.00 14 VAL A CA 9
ATOM 9419 C C . VAL A 1 13 ? -7.048 -11.702 -4.397 1.00 0.00 14 VAL A C 9
ATOM 9420 O O . VAL A 1 13 ? -7.666 -12.091 -5.392 1.00 0.00 14 VAL A O 9
ATOM 9433 N N . HIS A 1 14 ? -7.596 -10.929 -3.459 1.00 0.00 15 HIS A N 9
ATOM 9434 C CA . HIS A 1 14 ? -9.023 -10.606 -3.359 1.00 0.00 15 HIS A CA 9
ATOM 9435 C C . HIS A 1 14 ? -9.239 -9.104 -3.119 1.00 0.00 15 HIS A C 9
ATOM 9436 O O . HIS A 1 14 ? -10.320 -8.683 -2.705 1.00 0.00 15 HIS A O 9
ATOM 9450 N N . VAL A 1 15 ? -8.210 -8.296 -3.376 1.00 0.00 16 VAL A N 9
ATOM 9451 C CA . VAL A 1 15 ? -8.197 -6.847 -3.232 1.00 0.00 16 VAL A CA 9
ATOM 9452 C C . VAL A 1 15 ? -7.695 -6.219 -4.531 1.00 0.00 16 VAL A C 9
ATOM 9453 O O . VAL A 1 15 ? -6.951 -6.851 -5.287 1.00 0.00 16 VAL A O 9
ATOM 9466 N N . LYS A 1 16 ? -8.091 -4.968 -4.780 1.00 0.00 17 LYS A N 9
ATOM 9467 C CA . LYS A 1 16 ? -7.659 -4.155 -5.913 1.00 0.00 17 LYS A CA 9
ATOM 9468 C C . LYS A 1 16 ? -7.544 -2.718 -5.412 1.00 0.00 17 LYS A C 9
ATOM 9469 O O . LYS A 1 16 ? -8.211 -2.371 -4.437 1.00 0.00 17 LYS A O 9
ATOM 9488 N N . ALA A 1 17 ? -6.757 -1.866 -6.074 1.00 0.00 18 ALA A N 9
ATOM 9489 C CA . ALA A 1 17 ? -6.747 -0.437 -5.778 1.00 0.00 18 ALA A CA 9
ATOM 9490 C C . ALA A 1 17 ? -8.174 0.116 -5.897 1.00 0.00 18 ALA A C 9
ATOM 9491 O O . ALA A 1 17 ? -8.897 -0.220 -6.839 1.00 0.00 18 ALA A O 9
ATOM 9498 N N . GLY A 1 18 ? -8.574 0.959 -4.945 1.00 0.00 19 GLY A N 9
ATOM 9499 C CA . GLY A 1 18 ? -9.903 1.554 -4.880 1.00 0.00 19 GLY A CA 9
ATOM 9500 C C . GLY A 1 18 ? -10.969 0.639 -4.260 1.00 0.00 19 GLY A C 9
ATOM 9501 O O . GLY A 1 18 ? -12.092 1.100 -4.051 1.00 0.00 19 GLY A O 9
ATOM 9505 N N . ASP A 1 19 ? -10.661 -0.630 -3.958 1.00 0.00 20 ASP A N 9
ATOM 9506 C CA . ASP A 1 19 ? -11.552 -1.503 -3.182 1.00 0.00 20 ASP A CA 9
ATOM 9507 C C . ASP A 1 19 ? -11.575 -1.054 -1.710 1.00 0.00 20 ASP A C 9
ATOM 9508 O O . ASP A 1 19 ? -10.800 -0.178 -1.320 1.00 0.00 20 ASP A O 9
ATOM 9517 N N . GLN A 1 20 ? -12.410 -1.663 -0.866 1.00 0.00 21 GLN A N 9
ATOM 9518 C CA . GLN A 1 20 ? -12.436 -1.428 0.575 1.00 0.00 21 GLN A CA 9
ATOM 9519 C C . GLN A 1 20 ? -12.361 -2.775 1.296 1.00 0.00 21 GLN A C 9
ATOM 9520 O O . GLN A 1 20 ? -12.872 -3.779 0.797 1.00 0.00 21 GLN A O 9
ATOM 9534 N N . ILE A 1 21 ? -11.744 -2.778 2.477 1.00 0.00 22 ILE A N 9
ATOM 9535 C CA . ILE A 1 21 ? -11.542 -3.948 3.322 1.00 0.00 22 ILE A CA 9
ATOM 9536 C C . ILE A 1 21 ? -11.865 -3.594 4.767 1.00 0.00 22 ILE A C 9
ATOM 9537 O O . ILE A 1 21 ? -11.978 -2.418 5.133 1.00 0.00 22 ILE A O 9
ATOM 9553 N N . GLU A 1 22 ? -11.987 -4.627 5.593 1.00 0.00 23 GLU A N 9
ATOM 9554 C CA . GLU A 1 22 ? -12.420 -4.538 6.970 1.00 0.00 23 GLU A CA 9
ATOM 9555 C C . GLU A 1 22 ? -11.529 -5.508 7.737 1.00 0.00 23 GLU A C 9
ATOM 9556 O O . GLU A 1 22 ? -11.204 -6.573 7.209 1.00 0.00 23 GLU A O 9
ATOM 9568 N N . LYS A 1 23 ? -11.086 -5.134 8.937 1.00 0.00 24 LYS A N 9
ATOM 9569 C CA . LYS A 1 23 ? -10.120 -5.904 9.714 1.00 0.00 24 LYS A CA 9
ATOM 9570 C C . LYS A 1 23 ? -10.592 -7.356 9.844 1.00 0.00 24 LYS A C 9
ATOM 9571 O O . LYS A 1 23 ? -11.698 -7.606 10.328 1.00 0.00 24 LYS A O 9
ATOM 9590 N N . GLY A 1 24 ? -9.763 -8.302 9.396 1.00 0.00 25 GLY A N 9
ATOM 9591 C CA . GLY A 1 24 ? -10.063 -9.729 9.435 1.00 0.00 25 GLY A CA 9
ATOM 9592 C C . GLY A 1 24 ? -10.772 -10.264 8.181 1.00 0.00 25 GLY A C 9
ATOM 9593 O O . GLY A 1 24 ? -11.038 -11.466 8.125 1.00 0.00 25 GLY A O 9
ATOM 9597 N N . GLN A 1 25 ? -11.076 -9.432 7.175 1.00 0.00 26 GLN A N 9
ATOM 9598 C CA . GLN A 1 25 ? -11.585 -9.889 5.885 1.00 0.00 26 GLN A CA 9
ATOM 9599 C C . GLN A 1 25 ? -10.425 -10.563 5.159 1.00 0.00 26 GLN A C 9
ATOM 9600 O O . GLN A 1 25 ? -9.300 -10.077 5.227 1.00 0.00 26 GLN A O 9
ATOM 9614 N N . GLU A 1 26 ? -10.680 -11.642 4.431 1.00 0.00 27 GLU A N 9
ATOM 9615 C CA . GLU A 1 26 ? -9.703 -12.248 3.534 1.00 0.00 27 GLU A CA 9
ATOM 9616 C C . GLU A 1 26 ? -9.312 -11.229 2.455 1.00 0.00 27 GLU A C 9
ATOM 9617 O O . GLU A 1 26 ? -10.183 -10.584 1.863 1.00 0.00 27 GLU A O 9
ATOM 9629 N N . VAL A 1 27 ? -8.011 -11.091 2.198 1.00 0.00 28 VAL A N 9
ATOM 9630 C CA . VAL A 1 27 ? -7.457 -10.227 1.164 1.00 0.00 28 VAL A CA 9
ATOM 9631 C C . VAL A 1 27 ? -6.529 -11.016 0.232 1.00 0.00 28 VAL A C 9
ATOM 9632 O O . VAL A 1 27 ? -6.400 -10.633 -0.930 1.00 0.00 28 VAL A O 9
ATOM 9645 N N . ALA A 1 28 ? -5.941 -12.140 0.666 1.00 0.00 29 ALA A N 9
ATOM 9646 C CA . ALA A 1 28 ? -5.176 -13.027 -0.210 1.00 0.00 29 ALA A CA 9
ATOM 9647 C C . ALA A 1 28 ? -5.102 -14.425 0.408 1.00 0.00 29 ALA A C 9
ATOM 9648 O O . ALA A 1 28 ? -5.565 -14.638 1.530 1.00 0.00 29 ALA A O 9
ATOM 9655 N N . ILE A 1 29 ? -4.507 -15.374 -0.312 1.00 0.00 30 ILE A N 9
ATOM 9656 C CA . ILE A 1 29 ? -4.202 -16.709 0.188 1.00 0.00 30 ILE A CA 9
ATOM 9657 C C . ILE A 1 29 ? -2.791 -17.054 -0.288 1.00 0.00 30 ILE A C 9
ATOM 9658 O O . ILE A 1 29 ? -2.431 -16.776 -1.437 1.00 0.00 30 ILE A O 9
ATOM 9674 N N . LEU A 1 30 ? -2.013 -17.678 0.593 1.00 0.00 31 LEU A N 9
ATOM 9675 C CA . LEU A 1 30 ? -0.730 -18.279 0.288 1.00 0.00 31 LEU A CA 9
ATOM 9676 C C . LEU A 1 30 ? -0.939 -19.754 0.005 1.00 0.00 31 LEU A C 9
ATOM 9677 O O . LEU A 1 30 ? -1.523 -20.482 0.816 1.00 0.00 31 LEU A O 9
ATOM 9693 N N . GLU A 1 31 ? -0.378 -20.189 -1.116 1.00 0.00 32 GLU A N 9
ATOM 9694 C CA . GLU A 1 31 ? 0.315 -21.458 -1.148 1.00 0.00 32 GLU A CA 9
ATOM 9695 C C . GLU A 1 31 ? 1.648 -21.195 -0.459 1.00 0.00 32 GLU A C 9
ATOM 9696 O O . GLU A 1 31 ? 2.245 -20.133 -0.639 1.00 0.00 32 GLU A O 9
ATOM 9708 N N . SER A 1 32 ? 2.111 -22.161 0.315 1.00 0.00 33 SER A N 9
ATOM 9709 C CA . SER A 1 32 ? 3.371 -22.099 1.017 1.00 0.00 33 SER A CA 9
ATOM 9710 C C . SER A 1 32 ? 4.000 -23.476 0.899 1.00 0.00 33 SER A C 9
ATOM 9711 O O . SER A 1 32 ? 3.847 -24.311 1.789 1.00 0.00 33 SER A O 9
ATOM 9719 N N . MET A 1 33 ? 4.658 -23.723 -0.236 1.00 0.00 34 MET A N 9
ATOM 9720 C CA . MET A 1 33 ? 5.472 -24.908 -0.502 1.00 0.00 34 MET A CA 9
ATOM 9721 C C . MET A 1 33 ? 4.764 -26.205 -0.061 1.00 0.00 34 MET A C 9
ATOM 9722 O O . MET A 1 33 ? 5.342 -27.019 0.667 1.00 0.00 34 MET A O 9
ATOM 9736 N N . LYS A 1 34 ? 3.496 -26.339 -0.497 1.00 0.00 35 LYS A N 9
ATOM 9737 C CA . LYS A 1 34 ? 2.563 -27.450 -0.289 1.00 0.00 35 LYS A CA 9
ATOM 9738 C C . LYS A 1 34 ? 1.705 -27.302 0.983 1.00 0.00 35 LYS A C 9
ATOM 9739 O O . LYS A 1 34 ? 1.120 -28.285 1.438 1.00 0.00 35 LYS A O 9
ATOM 9756 N N . MET A 1 35 ? 1.591 -26.081 1.534 1.00 0.00 36 MET A N 9
ATOM 9757 C CA . MET A 1 35 ? 0.693 -25.734 2.636 1.00 0.00 36 MET A CA 9
ATOM 9758 C C . MET A 1 35 ? -0.219 -24.581 2.196 1.00 0.00 36 MET A C 9
ATOM 9759 O O . MET A 1 35 ? 0.016 -23.950 1.161 1.00 0.00 36 MET A O 9
ATOM 9773 N N . GLU A 1 36 ? -1.251 -24.299 2.989 1.00 0.00 37 GLU A N 9
ATOM 9774 C CA . GLU A 1 36 ? -2.342 -23.391 2.661 1.00 0.00 37 GLU A CA 9
ATOM 9775 C C . GLU A 1 36 ? -2.542 -22.434 3.839 1.00 0.00 37 GLU A C 9
ATOM 9776 O O . GLU A 1 36 ? -2.692 -22.891 4.977 1.00 0.00 37 GLU A O 9
ATOM 9788 N N . ILE A 1 37 ? -2.496 -21.116 3.597 1.00 0.00 38 ILE A N 9
ATOM 9789 C CA . ILE A 1 37 ? -2.511 -20.116 4.670 1.00 0.00 38 ILE A CA 9
ATOM 9790 C C . ILE A 1 37 ? -3.306 -18.889 4.184 1.00 0.00 38 ILE A C 9
ATOM 9791 O O . ILE A 1 37 ? -2.898 -18.266 3.202 1.00 0.00 38 ILE A O 9
ATOM 9807 N N . PRO A 1 38 ? -4.438 -18.523 4.814 1.00 0.00 39 PRO A N 9
ATOM 9808 C CA . PRO A 1 38 ? -5.127 -17.262 4.544 1.00 0.00 39 PRO A CA 9
ATOM 9809 C C . PRO A 1 38 ? -4.241 -16.040 4.804 1.00 0.00 39 PRO A C 9
ATOM 9810 O O . PRO A 1 38 ? -3.305 -16.090 5.607 1.00 0.00 39 PRO A O 9
ATOM 9821 N N . ILE A 1 39 ? -4.607 -14.910 4.200 1.00 0.00 40 ILE A N 9
ATOM 9822 C CA . ILE A 1 39 ? -4.045 -13.600 4.486 1.00 0.00 40 ILE A CA 9
ATOM 9823 C C . ILE A 1 39 ? -5.267 -12.699 4.609 1.00 0.00 40 ILE A C 9
ATOM 9824 O O . ILE A 1 39 ? -6.059 -12.575 3.666 1.00 0.00 40 ILE A O 9
ATOM 9840 N N . VAL A 1 40 ? -5.416 -12.083 5.776 1.00 0.00 41 VAL A N 9
ATOM 9841 C CA . VAL A 1 40 ? -6.561 -11.263 6.133 1.00 0.00 41 VAL A CA 9
ATOM 9842 C C . VAL A 1 40 ? -6.096 -9.826 6.386 1.00 0.00 41 VAL A C 9
ATOM 9843 O O . VAL A 1 40 ? -4.923 -9.580 6.679 1.00 0.00 41 VAL A O 9
ATOM 9856 N N . ALA A 1 41 ? -7.023 -8.882 6.233 1.00 0.00 42 ALA A N 9
ATOM 9857 C CA . ALA A 1 41 ? -6.794 -7.458 6.348 1.00 0.00 42 ALA A CA 9
ATOM 9858 C C . ALA A 1 41 ? -6.330 -7.148 7.766 1.00 0.00 42 ALA A C 9
ATOM 9859 O O . ALA A 1 41 ? -7.096 -7.306 8.719 1.00 0.00 42 ALA A O 9
ATOM 9866 N N . ASP A 1 42 ? -5.089 -6.686 7.888 1.00 0.00 43 ASP A N 9
ATOM 9867 C CA . ASP A 1 42 ? -4.515 -6.250 9.165 1.00 0.00 43 ASP A CA 9
ATOM 9868 C C . ASP A 1 42 ? -5.292 -5.080 9.783 1.00 0.00 43 ASP A C 9
ATOM 9869 O O . ASP A 1 42 ? -5.281 -4.917 11.001 1.00 0.00 43 ASP A O 9
ATOM 9878 N N . ARG A 1 43 ? -5.994 -4.283 8.965 1.00 0.00 44 ARG A N 9
ATOM 9879 C CA . ARG A 1 43 ? -6.859 -3.188 9.404 1.00 0.00 44 ARG A CA 9
ATOM 9880 C C . ARG A 1 43 ? -7.893 -2.888 8.319 1.00 0.00 44 ARG A C 9
ATOM 9881 O O . ARG A 1 43 ? -7.666 -3.208 7.150 1.00 0.00 44 ARG A O 9
ATOM 9902 N N . SER A 1 44 ? -9.009 -2.269 8.698 1.00 0.00 45 SER A N 9
ATOM 9903 C CA . SER A 1 44 ? -10.001 -1.754 7.762 1.00 0.00 45 SER A CA 9
ATOM 9904 C C . SER A 1 44 ? -9.428 -0.567 6.975 1.00 0.00 45 SER A C 9
ATOM 9905 O O . SER A 1 44 ? -8.523 0.117 7.463 1.00 0.00 45 SER A O 9
ATOM 9913 N N . GLY A 1 45 ? -9.981 -0.277 5.793 1.00 0.00 46 GLY A N 9
ATOM 9914 C CA . GLY A 1 45 ? -9.614 0.907 5.020 1.00 0.00 46 GLY A CA 9
ATOM 9915 C C . GLY A 1 45 ? -9.953 0.750 3.544 1.00 0.00 46 GLY A C 9
ATOM 9916 O O . GLY A 1 45 ? -10.446 -0.294 3.115 1.00 0.00 46 GLY A O 9
ATOM 9920 N N . ILE A 1 46 ? -9.704 1.802 2.768 1.00 0.00 47 ILE A N 9
ATOM 9921 C CA . ILE A 1 46 ? -9.751 1.763 1.309 1.00 0.00 47 ILE A CA 9
ATOM 9922 C C . ILE A 1 46 ? -8.383 1.227 0.888 1.00 0.00 47 ILE A C 9
ATOM 9923 O O . ILE A 1 46 ? -7.373 1.579 1.492 1.00 0.00 47 ILE A O 9
ATOM 9939 N N . VAL A 1 47 ? -8.315 0.396 -0.143 1.00 0.00 48 VAL A N 9
ATOM 9940 C CA . VAL A 1 47 ? -7.047 -0.042 -0.702 1.00 0.00 48 VAL A CA 9
ATOM 9941 C C . VAL A 1 47 ? -6.516 1.093 -1.577 1.00 0.00 48 VAL A C 9
ATOM 9942 O O . VAL A 1 47 ? -7.152 1.469 -2.562 1.00 0.00 48 VAL A O 9
ATOM 9955 N N . LYS A 1 48 ? -5.349 1.636 -1.241 1.00 0.00 49 LYS A N 9
ATOM 9956 C CA . LYS A 1 48 ? -4.637 2.567 -2.102 1.00 0.00 49 LYS A CA 9
ATOM 9957 C C . LYS A 1 48 ? -3.945 1.802 -3.224 1.00 0.00 49 LYS A C 9
ATOM 9958 O O . LYS A 1 48 ? -4.039 2.217 -4.377 1.00 0.00 49 LYS A O 9
ATOM 9977 N N . GLU A 1 49 ? -3.253 0.700 -2.911 1.00 0.00 50 GLU A N 9
ATOM 9978 C CA . GLU A 1 49 ? -2.442 -0.016 -3.891 1.00 0.00 50 GLU A CA 9
ATOM 9979 C C . GLU A 1 49 ? -2.302 -1.473 -3.466 1.00 0.00 50 GLU A C 9
ATOM 9980 O O . GLU A 1 49 ? -2.381 -1.769 -2.273 1.00 0.00 50 GLU A O 9
ATOM 9992 N N . VAL A 1 50 ? -2.020 -2.357 -4.423 1.00 0.00 51 VAL A N 9
ATOM 9993 C CA . VAL A 1 50 ? -1.656 -3.748 -4.184 1.00 0.00 51 VAL A CA 9
ATOM 9994 C C . VAL A 1 50 ? -0.212 -3.886 -4.667 1.00 0.00 51 VAL A C 9
ATOM 9995 O O . VAL A 1 50 ? 0.093 -3.657 -5.839 1.00 0.00 51 VAL A O 9
ATOM 10008 N N . LYS A 1 51 ? 0.702 -4.208 -3.748 1.00 0.00 52 LYS A N 9
ATOM 10009 C CA . LYS A 1 51 ? 2.140 -4.277 -4.011 1.00 0.00 52 LYS A CA 9
ATOM 10010 C C . LYS A 1 51 ? 2.534 -5.585 -4.708 1.00 0.00 52 LYS A C 9
ATOM 10011 O O . LYS A 1 51 ? 3.696 -5.752 -5.081 1.00 0.00 52 LYS A O 9
ATOM 10030 N N . LYS A 1 52 ? 1.591 -6.516 -4.870 1.00 0.00 53 LYS A N 9
ATOM 10031 C CA . LYS A 1 52 ? 1.767 -7.840 -5.465 1.00 0.00 53 LYS A CA 9
ATOM 10032 C C . LYS A 1 52 ? 0.515 -8.160 -6.282 1.00 0.00 53 LYS A C 9
ATOM 10033 O O . LYS A 1 52 ? -0.398 -7.337 -6.371 1.00 0.00 53 LYS A O 9
ATOM 10052 N N . LYS A 1 53 ? 0.465 -9.351 -6.874 1.00 0.00 54 LYS A N 9
ATOM 10053 C CA . LYS A 1 53 ? -0.665 -9.855 -7.640 1.00 0.00 54 LYS A CA 9
ATOM 10054 C C . LYS A 1 53 ? -0.760 -11.359 -7.417 1.00 0.00 54 LYS A C 9
ATOM 10055 O O . LYS A 1 53 ? 0.190 -11.981 -6.935 1.00 0.00 54 LYS A O 9
ATOM 10074 N N . GLU A 1 54 ? -1.901 -11.941 -7.773 1.00 0.00 55 GLU A N 9
ATOM 10075 C CA . GLU A 1 54 ? -2.079 -13.383 -7.817 1.00 0.00 55 GLU A CA 9
ATOM 10076 C C . GLU A 1 54 ? -0.971 -13.993 -8.689 1.00 0.00 55 GLU A C 9
ATOM 10077 O O . GLU A 1 54 ? -0.738 -13.548 -9.816 1.00 0.00 55 GLU A O 9
ATOM 10089 N N . GLY A 1 55 ? -0.283 -14.995 -8.146 1.00 0.00 56 GLY A N 9
ATOM 10090 C CA . GLY A 1 55 ? 0.804 -15.714 -8.785 1.00 0.00 56 GLY A CA 9
ATOM 10091 C C . GLY A 1 55 ? 2.188 -15.196 -8.384 1.00 0.00 56 GLY A C 9
ATOM 10092 O O . GLY A 1 55 ? 3.177 -15.818 -8.777 1.00 0.00 56 GLY A O 9
ATOM 10096 N N . ASP A 1 56 ? 2.300 -14.085 -7.639 1.00 0.00 57 ASP A N 9
ATOM 10097 C CA . ASP A 1 56 ? 3.615 -13.541 -7.291 1.00 0.00 57 ASP A CA 9
ATOM 10098 C C . ASP A 1 56 ? 4.249 -14.362 -6.160 1.00 0.00 57 ASP A C 9
ATOM 10099 O O . ASP A 1 56 ? 3.547 -14.996 -5.365 1.00 0.00 57 ASP A O 9
ATOM 10108 N N . PHE A 1 57 ? 5.576 -14.331 -6.071 1.00 0.00 58 PHE A N 9
ATOM 10109 C CA . PHE A 1 57 ? 6.341 -14.914 -4.980 1.00 0.00 58 PHE A CA 9
ATOM 10110 C C . PHE A 1 57 ? 6.377 -13.904 -3.837 1.00 0.00 58 PHE A C 9
ATOM 10111 O O . PHE A 1 57 ? 6.456 -12.692 -4.077 1.00 0.00 58 PHE A O 9
ATOM 10128 N N . VAL A 1 58 ? 6.345 -14.387 -2.598 1.00 0.00 59 VAL A N 9
ATOM 10129 C CA . VAL A 1 58 ? 6.275 -13.550 -1.413 1.00 0.00 59 VAL A CA 9
ATOM 10130 C C . VAL A 1 58 ? 6.987 -14.224 -0.241 1.00 0.00 59 VAL A C 9
ATOM 10131 O O . VAL A 1 58 ? 7.258 -15.432 -0.260 1.00 0.00 59 VAL A O 9
ATOM 10144 N N . ASN A 1 59 ? 7.305 -13.445 0.794 1.00 0.00 60 ASN A N 9
ATOM 10145 C CA . ASN A 1 59 ? 8.007 -13.933 1.972 1.00 0.00 60 ASN A CA 9
ATOM 10146 C C . ASN A 1 59 ? 7.578 -13.171 3.214 1.00 0.00 60 ASN A C 9
ATOM 10147 O O . ASN A 1 59 ? 6.896 -12.153 3.117 1.00 0.00 60 ASN A O 9
ATOM 10158 N N . GLU A 1 60 ? 7.974 -13.667 4.386 1.00 0.00 61 GLU A N 9
ATOM 10159 C CA . GLU A 1 60 ? 7.709 -12.996 5.655 1.00 0.00 61 GLU A CA 9
ATOM 10160 C C . GLU A 1 60 ? 8.262 -11.562 5.607 1.00 0.00 61 GLU A C 9
ATOM 10161 O O . GLU A 1 60 ? 9.454 -11.356 5.360 1.00 0.00 61 GLU A O 9
ATOM 10173 N N . GLY A 1 61 ? 7.389 -10.577 5.834 1.00 0.00 62 GLY A N 9
ATOM 10174 C CA . GLY A 1 61 ? 7.726 -9.159 5.856 1.00 0.00 62 GLY A CA 9
ATOM 10175 C C . GLY A 1 61 ? 7.673 -8.506 4.471 1.00 0.00 62 GLY A C 9
ATOM 10176 O O . GLY A 1 61 ? 7.908 -7.300 4.371 1.00 0.00 62 GLY A O 9
ATOM 10180 N N . ASP A 1 62 ? 7.384 -9.259 3.404 1.00 0.00 63 ASP A N 9
ATOM 10181 C CA . ASP A 1 62 ? 7.217 -8.712 2.063 1.00 0.00 63 ASP A CA 9
ATOM 10182 C C . ASP A 1 62 ? 5.836 -8.060 1.994 1.00 0.00 63 ASP A C 9
ATOM 10183 O O . ASP A 1 62 ? 4.864 -8.607 2.515 1.00 0.00 63 ASP A O 9
ATOM 10192 N N . VAL A 1 63 ? 5.741 -6.871 1.412 1.00 0.00 64 VAL A N 9
ATOM 10193 C CA . VAL A 1 63 ? 4.511 -6.087 1.374 1.00 0.00 64 VAL A CA 9
ATOM 10194 C C . VAL A 1 63 ? 3.452 -6.740 0.471 1.00 0.00 64 VAL A C 9
ATOM 10195 O O . VAL A 1 63 ? 3.778 -7.522 -0.426 1.00 0.00 64 VAL A O 9
ATOM 10208 N N . LEU A 1 64 ? 2.179 -6.376 0.678 1.00 0.00 65 LEU A N 9
ATOM 10209 C CA . LEU A 1 64 ? 1.045 -6.833 -0.128 1.00 0.00 65 LEU A CA 9
ATOM 10210 C C . LEU A 1 64 ? 0.108 -5.685 -0.481 1.00 0.00 65 LEU A C 9
ATOM 10211 O O . LEU A 1 64 ? -0.382 -5.648 -1.608 1.00 0.00 65 LEU A O 9
ATOM 10227 N N . LEU A 1 65 ? -0.136 -4.740 0.429 1.00 0.00 66 LEU A N 9
ATOM 10228 C CA . LEU A 1 65 ? -1.198 -3.760 0.265 1.00 0.00 66 LEU A CA 9
ATOM 10229 C C . LEU A 1 65 ? -0.800 -2.442 0.907 1.00 0.00 66 LEU A C 9
ATOM 10230 O O . LEU A 1 65 ? -0.138 -2.444 1.942 1.00 0.00 66 LEU A O 9
ATOM 10246 N N . GLU A 1 66 ? -1.276 -1.332 0.358 1.00 0.00 67 GLU A N 9
ATOM 10247 C CA . GLU A 1 66 ? -1.183 -0.004 0.952 1.00 0.00 67 GLU A CA 9
ATOM 10248 C C . GLU A 1 66 ? -2.602 0.541 0.977 1.00 0.00 67 GLU A C 9
ATOM 10249 O O . GLU A 1 66 ? -3.382 0.230 0.071 1.00 0.00 67 GLU A O 9
ATOM 10261 N N . LEU A 1 67 ? -2.940 1.351 1.981 1.00 0.00 68 LEU A N 9
ATOM 10262 C CA . LEU A 1 67 ? -4.310 1.757 2.254 1.00 0.00 68 LEU A CA 9
ATOM 10263 C C . LEU A 1 67 ? -4.466 3.279 2.308 1.00 0.00 68 LEU A C 9
ATOM 10264 O O . LEU A 1 67 ? -3.498 4.035 2.429 1.00 0.00 68 LEU A O 9
ATOM 10280 N N . SER A 1 68 ? -5.728 3.686 2.253 1.00 0.00 69 SER A N 9
ATOM 10281 C CA . SER A 1 68 ? -6.276 5.022 2.406 1.00 0.00 69 SER A CA 9
ATOM 10282 C C . SER A 1 68 ? -7.507 4.910 3.321 1.00 0.00 69 SER A C 9
ATOM 10283 O O . SER A 1 68 ? -7.868 3.805 3.747 1.00 0.00 69 SER A O 9
ATOM 10291 N N . ASN A 1 69 ? -8.167 6.029 3.649 1.00 0.00 70 ASN A N 9
ATOM 10292 C CA . ASN A 1 69 ? -9.218 6.100 4.682 1.00 0.00 70 ASN A CA 9
ATOM 10293 C C . ASN A 1 69 ? -8.763 5.438 6.000 1.00 0.00 70 ASN A C 9
ATOM 10294 O O . ASN A 1 69 ? -9.542 4.833 6.740 1.00 0.00 70 ASN A O 9
ATOM 10305 N N . SER A 1 70 ? -7.456 5.509 6.243 1.00 0.00 71 SER A N 9
ATOM 10306 C CA . SER A 1 70 ? -6.684 4.935 7.333 1.00 0.00 71 SER A CA 9
ATOM 10307 C C . SER A 1 70 ? -5.325 5.654 7.282 1.00 0.00 71 SER A C 9
ATOM 10308 O O . SER A 1 70 ? -5.033 6.351 6.300 1.00 0.00 71 SER A O 9
ATOM 10316 N N . THR A 1 71 ? -4.497 5.538 8.323 1.00 0.00 72 THR A N 9
ATOM 10317 C CA . THR A 1 71 ? -3.268 6.326 8.400 1.00 0.00 72 THR A CA 9
ATOM 10318 C C . THR A 1 71 ? -2.256 5.942 7.309 1.00 0.00 72 THR A C 9
ATOM 10319 O O . THR A 1 71 ? -1.540 6.817 6.812 1.00 0.00 72 THR A O 9
ATOM 10330 N N . GLN A 1 72 ? -2.197 4.662 6.923 1.00 0.00 73 GLN A N 9
ATOM 10331 C CA . GLN A 1 72 ? -1.244 4.114 5.965 1.00 0.00 73 GLN A CA 9
ATOM 10332 C C . GLN A 1 72 ? -1.681 2.699 5.600 1.00 0.00 73 GLN A C 9
ATOM 10333 O O . GLN A 1 72 ? -1.364 2.252 4.474 1.00 0.00 73 GLN A O 9
ATOM 10378 N N . THR A 1 1 ? 1.536 -1.632 4.075 1.00 0.00 2 THR A N 10
ATOM 10379 C CA . THR A 1 1 ? 0.618 -1.712 5.233 1.00 0.00 2 THR A CA 10
ATOM 10380 C C . THR A 1 1 ? 0.347 -3.176 5.604 1.00 0.00 2 THR A C 10
ATOM 10381 O O . THR A 1 1 ? 0.908 -3.651 6.594 1.00 0.00 2 THR A O 10
ATOM 10394 N N . VAL A 1 2 ? -0.480 -3.909 4.843 1.00 0.00 3 VAL A N 10
ATOM 10395 C CA . VAL A 1 2 ? -0.604 -5.355 5.022 1.00 0.00 3 VAL A CA 10
ATOM 10396 C C . VAL A 1 2 ? 0.597 -5.971 4.292 1.00 0.00 3 VAL A C 10
ATOM 10397 O O . VAL A 1 2 ? 0.981 -5.495 3.216 1.00 0.00 3 VAL A O 10
ATOM 10410 N N . SER A 1 3 ? 1.172 -7.026 4.863 1.00 0.00 4 SER A N 10
ATOM 10411 C CA . SER A 1 3 ? 2.376 -7.676 4.371 1.00 0.00 4 SER A CA 10
ATOM 10412 C C . SER A 1 3 ? 2.252 -9.179 4.613 1.00 0.00 4 SER A C 10
ATOM 10413 O O . SER A 1 3 ? 1.461 -9.633 5.447 1.00 0.00 4 SER A O 10
ATOM 10421 N N . ILE A 1 4 ? 3.034 -9.948 3.868 1.00 0.00 5 ILE A N 10
ATOM 10422 C CA . ILE A 1 4 ? 3.132 -11.390 3.977 1.00 0.00 5 ILE A CA 10
ATOM 10423 C C . ILE A 1 4 ? 3.958 -11.727 5.229 1.00 0.00 5 ILE A C 10
ATOM 10424 O O . ILE A 1 4 ? 4.829 -10.959 5.645 1.00 0.00 5 ILE A O 10
ATOM 10440 N N . GLN A 1 5 ? 3.701 -12.898 5.819 1.00 0.00 6 GLN A N 10
ATOM 10441 C CA . GLN A 1 5 ? 4.265 -13.347 7.092 1.00 0.00 6 GLN A CA 10
ATOM 10442 C C . GLN A 1 5 ? 4.795 -14.790 7.011 1.00 0.00 6 GLN A C 10
ATOM 10443 O O . GLN A 1 5 ? 5.156 -15.369 8.036 1.00 0.00 6 GLN A O 10
ATOM 10457 N N . MET A 1 6 ? 4.862 -15.375 5.810 1.00 0.00 7 MET A N 10
ATOM 10458 C CA . MET A 1 6 ? 5.484 -16.673 5.563 1.00 0.00 7 MET A CA 10
ATOM 10459 C C . MET A 1 6 ? 6.095 -16.679 4.161 1.00 0.00 7 MET A C 10
ATOM 10460 O O . MET A 1 6 ? 5.687 -15.910 3.293 1.00 0.00 7 MET A O 10
ATOM 10474 N N . ALA A 1 7 ? 7.082 -17.541 3.933 1.00 0.00 8 ALA A N 10
ATOM 10475 C CA . ALA A 1 7 ? 7.608 -17.811 2.608 1.00 0.00 8 ALA A CA 10
ATOM 10476 C C . ALA A 1 7 ? 6.518 -18.489 1.784 1.00 0.00 8 ALA A C 10
ATOM 10477 O O . ALA A 1 7 ? 5.834 -19.384 2.290 1.00 0.00 8 ALA A O 10
ATOM 10484 N N . GLY A 1 8 ? 6.330 -18.070 0.533 1.00 0.00 9 GLY A N 10
ATOM 10485 C CA . GLY A 1 8 ? 5.245 -18.621 -0.261 1.00 0.00 9 GLY A CA 10
ATOM 10486 C C . GLY A 1 8 ? 5.027 -17.938 -1.600 1.00 0.00 9 GLY A C 10
ATOM 10487 O O . GLY A 1 8 ? 5.890 -17.236 -2.131 1.00 0.00 9 GLY A O 10
ATOM 10491 N N . ASN A 1 9 ? 3.840 -18.176 -2.147 1.00 0.00 10 ASN A N 10
ATOM 10492 C CA . ASN A 1 9 ? 3.388 -17.739 -3.454 1.00 0.00 10 ASN A CA 10
ATOM 10493 C C . ASN A 1 9 ? 1.931 -17.337 -3.284 1.00 0.00 10 ASN A C 10
ATOM 10494 O O . ASN A 1 9 ? 1.170 -18.022 -2.597 1.00 0.00 10 ASN A O 10
ATOM 10505 N N . LEU A 1 10 ? 1.528 -16.229 -3.898 1.00 0.00 11 LEU A N 10
ATOM 10506 C CA . LEU A 1 10 ? 0.184 -15.679 -3.766 1.00 0.00 11 LEU A CA 10
ATOM 10507 C C . LEU A 1 10 ? -0.804 -16.504 -4.582 1.00 0.00 11 LEU A C 10
ATOM 10508 O O . LEU A 1 10 ? -1.113 -16.158 -5.718 1.00 0.00 11 LEU A O 10
ATOM 10524 N N . TRP A 1 11 ? -1.289 -17.606 -4.012 1.00 0.00 12 TRP A N 10
ATOM 10525 C CA . TRP A 1 11 ? -2.291 -18.484 -4.604 1.00 0.00 12 TRP A CA 10
ATOM 10526 C C . TRP A 1 11 ? -3.462 -17.664 -5.148 1.00 0.00 12 TRP A C 10
ATOM 10527 O O . TRP A 1 11 ? -3.811 -17.823 -6.320 1.00 0.00 12 TRP A O 10
ATOM 10548 N N . LYS A 1 12 ? -4.023 -16.747 -4.349 1.00 0.00 13 LYS A N 10
ATOM 10549 C CA . LYS A 1 12 ? -5.074 -15.835 -4.797 1.00 0.00 13 LYS A CA 10
ATOM 10550 C C . LYS A 1 12 ? -4.926 -14.494 -4.086 1.00 0.00 13 LYS A C 10
ATOM 10551 O O . LYS A 1 12 ? -4.263 -14.400 -3.054 1.00 0.00 13 LYS A O 10
ATOM 10570 N N . VAL A 1 13 ? -5.574 -13.473 -4.635 1.00 0.00 14 VAL A N 10
ATOM 10571 C CA . VAL A 1 13 ? -5.665 -12.113 -4.131 1.00 0.00 14 VAL A CA 10
ATOM 10572 C C . VAL A 1 13 ? -7.129 -11.730 -4.372 1.00 0.00 14 VAL A C 10
ATOM 10573 O O . VAL A 1 13 ? -7.740 -12.169 -5.352 1.00 0.00 14 VAL A O 10
ATOM 10586 N N . HIS A 1 14 ? -7.685 -10.928 -3.468 1.00 0.00 15 HIS A N 10
ATOM 10587 C CA . HIS A 1 14 ? -9.117 -10.624 -3.378 1.00 0.00 15 HIS A CA 10
ATOM 10588 C C . HIS A 1 14 ? -9.360 -9.126 -3.140 1.00 0.00 15 HIS A C 10
ATOM 10589 O O . HIS A 1 14 ? -10.422 -8.725 -2.665 1.00 0.00 15 HIS A O 10
ATOM 10603 N N . VAL A 1 15 ? -8.366 -8.300 -3.466 1.00 0.00 16 VAL A N 10
ATOM 10604 C CA . VAL A 1 15 ? -8.380 -6.850 -3.323 1.00 0.00 16 VAL A CA 10
ATOM 10605 C C . VAL A 1 15 ? -7.916 -6.202 -4.625 1.00 0.00 16 VAL A C 10
ATOM 10606 O O . VAL A 1 15 ? -7.203 -6.823 -5.418 1.00 0.00 16 VAL A O 10
ATOM 10619 N N . LYS A 1 16 ? -8.307 -4.942 -4.824 1.00 0.00 17 LYS A N 10
ATOM 10620 C CA . LYS A 1 16 ? -7.891 -4.094 -5.934 1.00 0.00 17 LYS A CA 10
ATOM 10621 C C . LYS A 1 16 ? -7.738 -2.682 -5.378 1.00 0.00 17 LYS A C 10
ATOM 10622 O O . LYS A 1 16 ? -8.356 -2.367 -4.358 1.00 0.00 17 LYS A O 10
ATOM 10641 N N . ALA A 1 17 ? -6.973 -1.816 -6.043 1.00 0.00 18 ALA A N 10
ATOM 10642 C CA . ALA A 1 17 ? -6.925 -0.400 -5.688 1.00 0.00 18 ALA A CA 10
ATOM 10643 C C . ALA A 1 17 ? -8.346 0.178 -5.715 1.00 0.00 18 ALA A C 10
ATOM 10644 O O . ALA A 1 17 ? -9.115 -0.094 -6.640 1.00 0.00 18 ALA A O 10
ATOM 10651 N N . GLY A 1 18 ? -8.688 0.971 -4.700 1.00 0.00 19 GLY A N 10
ATOM 10652 C CA . GLY A 1 18 ? -9.993 1.596 -4.543 1.00 0.00 19 GLY A CA 10
ATOM 10653 C C . GLY A 1 18 ? -11.034 0.696 -3.868 1.00 0.00 19 GLY A C 10
ATOM 10654 O O . GLY A 1 18 ? -12.132 1.179 -3.583 1.00 0.00 19 GLY A O 10
ATOM 10658 N N . ASP A 1 19 ? -10.743 -0.584 -3.605 1.00 0.00 20 ASP A N 10
ATOM 10659 C CA . ASP A 1 19 ? -11.696 -1.482 -2.947 1.00 0.00 20 ASP A CA 10
ATOM 10660 C C . ASP A 1 19 ? -11.731 -1.223 -1.438 1.00 0.00 20 ASP A C 10
ATOM 10661 O O . ASP A 1 19 ? -10.684 -1.014 -0.822 1.00 0.00 20 ASP A O 10
ATOM 10670 N N . GLN A 1 20 ? -12.920 -1.235 -0.830 1.00 0.00 21 GLN A N 10
ATOM 10671 C CA . GLN A 1 20 ? -13.090 -1.191 0.621 1.00 0.00 21 GLN A CA 10
ATOM 10672 C C . GLN A 1 20 ? -12.737 -2.569 1.196 1.00 0.00 21 GLN A C 10
ATOM 10673 O O . GLN A 1 20 ? -13.138 -3.591 0.636 1.00 0.00 21 GLN A O 10
ATOM 10687 N N . ILE A 1 21 ? -12.076 -2.590 2.353 1.00 0.00 22 ILE A N 10
ATOM 10688 C CA . ILE A 1 21 ? -11.830 -3.781 3.161 1.00 0.00 22 ILE A CA 10
ATOM 10689 C C . ILE A 1 21 ? -12.128 -3.468 4.625 1.00 0.00 22 ILE A C 10
ATOM 10690 O O . ILE A 1 21 ? -12.291 -2.303 5.010 1.00 0.00 22 ILE A O 10
ATOM 10706 N N . GLU A 1 22 ? -12.198 -4.514 5.442 1.00 0.00 23 GLU A N 10
ATOM 10707 C CA . GLU A 1 22 ? -12.660 -4.468 6.814 1.00 0.00 23 GLU A CA 10
ATOM 10708 C C . GLU A 1 22 ? -11.763 -5.433 7.582 1.00 0.00 23 GLU A C 10
ATOM 10709 O O . GLU A 1 22 ? -11.412 -6.481 7.036 1.00 0.00 23 GLU A O 10
ATOM 10721 N N . LYS A 1 23 ? -11.363 -5.087 8.809 1.00 0.00 24 LYS A N 10
ATOM 10722 C CA . LYS A 1 23 ? -10.471 -5.905 9.631 1.00 0.00 24 LYS A CA 10
ATOM 10723 C C . LYS A 1 23 ? -10.983 -7.350 9.658 1.00 0.00 24 LYS A C 10
ATOM 10724 O O . LYS A 1 23 ? -12.123 -7.594 10.063 1.00 0.00 24 LYS A O 10
ATOM 10743 N N . GLY A 1 24 ? -10.147 -8.296 9.224 1.00 0.00 25 GLY A N 10
ATOM 10744 C CA . GLY A 1 24 ? -10.473 -9.717 9.215 1.00 0.00 25 GLY A CA 10
ATOM 10745 C C . GLY A 1 24 ? -11.140 -10.209 7.922 1.00 0.00 25 GLY A C 10
ATOM 10746 O O . GLY A 1 24 ? -11.423 -11.405 7.829 1.00 0.00 25 GLY A O 10
ATOM 10750 N N . GLN A 1 25 ? -11.392 -9.351 6.925 1.00 0.00 26 GLN A N 10
ATOM 10751 C CA . GLN A 1 25 ? -11.844 -9.779 5.604 1.00 0.00 26 GLN A CA 10
ATOM 10752 C C . GLN A 1 25 ? -10.657 -10.456 4.926 1.00 0.00 26 GLN A C 10
ATOM 10753 O O . GLN A 1 25 ? -9.535 -9.971 5.037 1.00 0.00 26 GLN A O 10
ATOM 10767 N N . GLU A 1 26 ? -10.883 -11.541 4.196 1.00 0.00 27 GLU A N 10
ATOM 10768 C CA . GLU A 1 26 ? -9.858 -12.156 3.360 1.00 0.00 27 GLU A CA 10
ATOM 10769 C C . GLU A 1 26 ? -9.437 -11.163 2.269 1.00 0.00 27 GLU A C 10
ATOM 10770 O O . GLU A 1 26 ? -10.293 -10.553 1.620 1.00 0.00 27 GLU A O 10
ATOM 10782 N N . VAL A 1 27 ? -8.127 -11.003 2.069 1.00 0.00 28 VAL A N 10
ATOM 10783 C CA . VAL A 1 27 ? -7.545 -10.146 1.045 1.00 0.00 28 VAL A CA 10
ATOM 10784 C C . VAL A 1 27 ? -6.569 -10.929 0.158 1.00 0.00 28 VAL A C 10
ATOM 10785 O O . VAL A 1 27 ? -6.395 -10.551 -0.999 1.00 0.00 28 VAL A O 10
ATOM 10798 N N . ALA A 1 28 ? -5.992 -12.049 0.618 1.00 0.00 29 ALA A N 10
ATOM 10799 C CA . ALA A 1 28 ? -5.196 -12.942 -0.223 1.00 0.00 29 ALA A CA 10
ATOM 10800 C C . ALA A 1 28 ? -5.141 -14.341 0.388 1.00 0.00 29 ALA A C 10
ATOM 10801 O O . ALA A 1 28 ? -5.630 -14.560 1.497 1.00 0.00 29 ALA A O 10
ATOM 10808 N N . ILE A 1 29 ? -4.521 -15.283 -0.322 1.00 0.00 30 ILE A N 10
ATOM 10809 C CA . ILE A 1 29 ? -4.189 -16.604 0.201 1.00 0.00 30 ILE A CA 10
ATOM 10810 C C . ILE A 1 29 ? -2.775 -16.917 -0.277 1.00 0.00 30 ILE A C 10
ATOM 10811 O O . ILE A 1 29 ? -2.434 -16.661 -1.435 1.00 0.00 30 ILE A O 10
ATOM 10827 N N . LEU A 1 30 ? -1.974 -17.502 0.609 1.00 0.00 31 LEU A N 10
ATOM 10828 C CA . LEU A 1 30 ? -0.679 -18.066 0.286 1.00 0.00 31 LEU A CA 10
ATOM 10829 C C . LEU A 1 30 ? -0.848 -19.554 0.058 1.00 0.00 31 LEU A C 10
ATOM 10830 O O . LEU A 1 30 ? -1.427 -20.263 0.891 1.00 0.00 31 LEU A O 10
ATOM 10846 N N . GLU A 1 31 ? -0.266 -20.015 -1.040 1.00 0.00 32 GLU A N 10
ATOM 10847 C CA . GLU A 1 31 ? 0.405 -21.294 -1.059 1.00 0.00 32 GLU A CA 10
ATOM 10848 C C . GLU A 1 31 ? 1.756 -21.037 -0.401 1.00 0.00 32 GLU A C 10
ATOM 10849 O O . GLU A 1 31 ? 2.363 -19.985 -0.605 1.00 0.00 32 GLU A O 10
ATOM 10861 N N . SER A 1 32 ? 2.219 -22.002 0.374 1.00 0.00 33 SER A N 10
ATOM 10862 C CA . SER A 1 32 ? 3.491 -21.951 1.051 1.00 0.00 33 SER A CA 10
ATOM 10863 C C . SER A 1 32 ? 4.077 -23.350 0.981 1.00 0.00 33 SER A C 10
ATOM 10864 O O . SER A 1 32 ? 3.922 -24.137 1.910 1.00 0.00 33 SER A O 10
ATOM 10872 N N . MET A 1 33 ? 4.706 -23.675 -0.151 1.00 0.00 34 MET A N 10
ATOM 10873 C CA . MET A 1 33 ? 5.454 -24.914 -0.361 1.00 0.00 34 MET A CA 10
ATOM 10874 C C . MET A 1 33 ? 4.653 -26.149 0.100 1.00 0.00 34 MET A C 10
ATOM 10875 O O . MET A 1 33 ? 5.150 -26.975 0.874 1.00 0.00 34 MET A O 10
ATOM 10889 N N . LYS A 1 34 ? 3.403 -26.226 -0.392 1.00 0.00 35 LYS A N 10
ATOM 10890 C CA . LYS A 1 34 ? 2.394 -27.259 -0.151 1.00 0.00 35 LYS A CA 10
ATOM 10891 C C . LYS A 1 34 ? 1.653 -27.090 1.192 1.00 0.00 35 LYS A C 10
ATOM 10892 O O . LYS A 1 34 ? 1.057 -28.045 1.690 1.00 0.00 35 LYS A O 10
ATOM 10909 N N . MET A 1 35 ? 1.648 -25.870 1.756 1.00 0.00 36 MET A N 10
ATOM 10910 C CA . MET A 1 35 ? 0.830 -25.466 2.898 1.00 0.00 36 MET A CA 10
ATOM 10911 C C . MET A 1 35 ? -0.062 -24.303 2.446 1.00 0.00 36 MET A C 10
ATOM 10912 O O . MET A 1 35 ? 0.157 -23.721 1.378 1.00 0.00 36 MET A O 10
ATOM 10926 N N . GLU A 1 36 ? -1.063 -23.957 3.251 1.00 0.00 37 GLU A N 10
ATOM 10927 C CA . GLU A 1 36 ? -2.116 -23.015 2.896 1.00 0.00 37 GLU A CA 10
ATOM 10928 C C . GLU A 1 36 ? -2.281 -22.022 4.043 1.00 0.00 37 GLU A C 10
ATOM 10929 O O . GLU A 1 36 ? -2.340 -22.433 5.206 1.00 0.00 37 GLU A O 10
ATOM 10941 N N . ILE A 1 37 ? -2.312 -20.720 3.734 1.00 0.00 38 ILE A N 10
ATOM 10942 C CA . ILE A 1 37 ? -2.339 -19.673 4.757 1.00 0.00 38 ILE A CA 10
ATOM 10943 C C . ILE A 1 37 ? -3.264 -18.547 4.261 1.00 0.00 38 ILE A C 10
ATOM 10944 O O . ILE A 1 37 ? -2.898 -17.845 3.315 1.00 0.00 38 ILE A O 10
ATOM 10960 N N . PRO A 1 38 ? -4.478 -18.389 4.824 1.00 0.00 39 PRO A N 10
ATOM 10961 C CA . PRO A 1 38 ? -5.325 -17.226 4.578 1.00 0.00 39 PRO A CA 10
ATOM 10962 C C . PRO A 1 38 ? -4.585 -15.945 4.958 1.00 0.00 39 PRO A C 10
ATOM 10963 O O . PRO A 1 38 ? -3.859 -15.928 5.957 1.00 0.00 39 PRO A O 10
ATOM 10974 N N . ILE A 1 39 ? -4.839 -14.857 4.234 1.00 0.00 40 ILE A N 10
ATOM 10975 C CA . ILE A 1 39 ? -4.286 -13.544 4.523 1.00 0.00 40 ILE A CA 10
ATOM 10976 C C . ILE A 1 39 ? -5.488 -12.615 4.578 1.00 0.00 40 ILE A C 10
ATOM 10977 O O . ILE A 1 39 ? -6.222 -12.459 3.597 1.00 0.00 40 ILE A O 10
ATOM 10993 N N . VAL A 1 40 ? -5.699 -12.030 5.750 1.00 0.00 41 VAL A N 10
ATOM 10994 C CA . VAL A 1 40 ? -6.857 -11.217 6.069 1.00 0.00 41 VAL A CA 10
ATOM 10995 C C . VAL A 1 40 ? -6.389 -9.791 6.367 1.00 0.00 41 VAL A C 10
ATOM 10996 O O . VAL A 1 40 ? -5.235 -9.566 6.744 1.00 0.00 41 VAL A O 10
ATOM 11009 N N . ALA A 1 41 ? -7.286 -8.828 6.155 1.00 0.00 42 ALA A N 10
ATOM 11010 C CA . ALA A 1 41 ? -7.020 -7.412 6.278 1.00 0.00 42 ALA A CA 10
ATOM 11011 C C . ALA A 1 41 ? -6.627 -7.113 7.717 1.00 0.00 42 ALA A C 10
ATOM 11012 O O . ALA A 1 41 ? -7.412 -7.347 8.640 1.00 0.00 42 ALA A O 10
ATOM 11019 N N . ASP A 1 42 ? -5.428 -6.560 7.884 1.00 0.00 43 ASP A N 10
ATOM 11020 C CA . ASP A 1 42 ? -4.930 -6.095 9.182 1.00 0.00 43 ASP A CA 10
ATOM 11021 C C . ASP A 1 42 ? -5.867 -5.068 9.820 1.00 0.00 43 ASP A C 10
ATOM 11022 O O . ASP A 1 42 ? -5.996 -5.030 11.043 1.00 0.00 43 ASP A O 10
ATOM 11031 N N . ARG A 1 43 ? -6.538 -4.242 9.010 1.00 0.00 44 ARG A N 10
ATOM 11032 C CA . ARG A 1 43 ? -7.389 -3.145 9.462 1.00 0.00 44 ARG A CA 10
ATOM 11033 C C . ARG A 1 43 ? -8.402 -2.801 8.374 1.00 0.00 44 ARG A C 10
ATOM 11034 O O . ARG A 1 43 ? -8.168 -3.097 7.201 1.00 0.00 44 ARG A O 10
ATOM 11055 N N . SER A 1 44 ? -9.509 -2.172 8.758 1.00 0.00 45 SER A N 10
ATOM 11056 C CA . SER A 1 44 ? -10.484 -1.645 7.817 1.00 0.00 45 SER A CA 10
ATOM 11057 C C . SER A 1 44 ? -9.897 -0.433 7.094 1.00 0.00 45 SER A C 10
ATOM 11058 O O . SER A 1 44 ? -9.124 0.328 7.682 1.00 0.00 45 SER A O 10
ATOM 11066 N N . GLY A 1 45 ? -10.271 -0.218 5.833 1.00 0.00 46 GLY A N 10
ATOM 11067 C CA . GLY A 1 45 ? -9.774 0.909 5.054 1.00 0.00 46 GLY A CA 10
ATOM 11068 C C . GLY A 1 45 ? -10.140 0.741 3.588 1.00 0.00 46 GLY A C 10
ATOM 11069 O O . GLY A 1 45 ? -10.767 -0.249 3.214 1.00 0.00 46 GLY A O 10
ATOM 11073 N N . ILE A 1 46 ? -9.735 1.691 2.750 1.00 0.00 47 ILE A N 10
ATOM 11074 C CA . ILE A 1 46 ? -9.823 1.555 1.303 1.00 0.00 47 ILE A CA 10
ATOM 11075 C C . ILE A 1 46 ? -8.399 1.258 0.842 1.00 0.00 47 ILE A C 10
ATOM 11076 O O . ILE A 1 46 ? -7.443 1.880 1.310 1.00 0.00 47 ILE A O 10
ATOM 11092 N N . VAL A 1 47 ? -8.256 0.276 -0.042 1.00 0.00 48 VAL A N 10
ATOM 11093 C CA . VAL A 1 47 ? -6.980 -0.100 -0.623 1.00 0.00 48 VAL A CA 10
ATOM 11094 C C . VAL A 1 47 ? -6.490 1.065 -1.479 1.00 0.00 48 VAL A C 10
ATOM 11095 O O . VAL A 1 47 ? -7.198 1.535 -2.370 1.00 0.00 48 VAL A O 10
ATOM 11108 N N . LYS A 1 48 ? -5.263 1.510 -1.228 1.00 0.00 49 LYS A N 10
ATOM 11109 C CA . LYS A 1 48 ? -4.590 2.514 -2.030 1.00 0.00 49 LYS A CA 10
ATOM 11110 C C . LYS A 1 48 ? -3.787 1.818 -3.128 1.00 0.00 49 LYS A C 10
ATOM 11111 O O . LYS A 1 48 ? -3.817 2.284 -4.266 1.00 0.00 49 LYS A O 10
ATOM 11130 N N . GLU A 1 49 ? -3.117 0.694 -2.836 1.00 0.00 50 GLU A N 10
ATOM 11131 C CA . GLU A 1 49 ? -2.375 -0.061 -3.843 1.00 0.00 50 GLU A CA 10
ATOM 11132 C C . GLU A 1 49 ? -2.274 -1.522 -3.412 1.00 0.00 50 GLU A C 10
ATOM 11133 O O . GLU A 1 49 ? -2.263 -1.807 -2.214 1.00 0.00 50 GLU A O 10
ATOM 11145 N N . VAL A 1 50 ? -2.131 -2.430 -4.377 1.00 0.00 51 VAL A N 10
ATOM 11146 C CA . VAL A 1 50 ? -1.812 -3.835 -4.154 1.00 0.00 51 VAL A CA 10
ATOM 11147 C C . VAL A 1 50 ? -0.376 -4.007 -4.651 1.00 0.00 51 VAL A C 10
ATOM 11148 O O . VAL A 1 50 ? -0.082 -3.769 -5.824 1.00 0.00 51 VAL A O 10
ATOM 11161 N N . LYS A 1 51 ? 0.547 -4.363 -3.753 1.00 0.00 52 LYS A N 10
ATOM 11162 C CA . LYS A 1 51 ? 1.979 -4.396 -4.050 1.00 0.00 52 LYS A CA 10
ATOM 11163 C C . LYS A 1 51 ? 2.384 -5.670 -4.806 1.00 0.00 52 LYS A C 10
ATOM 11164 O O . LYS A 1 51 ? 3.553 -5.821 -5.161 1.00 0.00 52 LYS A O 10
ATOM 11183 N N . LYS A 1 52 ? 1.446 -6.596 -5.027 1.00 0.00 53 LYS A N 10
ATOM 11184 C CA . LYS A 1 52 ? 1.648 -7.919 -5.614 1.00 0.00 53 LYS A CA 10
ATOM 11185 C C . LYS A 1 52 ? 0.387 -8.278 -6.407 1.00 0.00 53 LYS A C 10
ATOM 11186 O O . LYS A 1 52 ? -0.563 -7.493 -6.451 1.00 0.00 53 LYS A O 10
ATOM 11205 N N . LYS A 1 53 ? 0.357 -9.467 -7.007 1.00 0.00 54 LYS A N 10
ATOM 11206 C CA . LYS A 1 53 ? -0.807 -10.035 -7.682 1.00 0.00 54 LYS A CA 10
ATOM 11207 C C . LYS A 1 53 ? -0.815 -11.544 -7.452 1.00 0.00 54 LYS A C 10
ATOM 11208 O O . LYS A 1 53 ? 0.161 -12.095 -6.936 1.00 0.00 54 LYS A O 10
ATOM 11227 N N . GLU A 1 54 ? -1.897 -12.213 -7.844 1.00 0.00 55 GLU A N 10
ATOM 11228 C CA . GLU A 1 54 ? -1.948 -13.670 -7.887 1.00 0.00 55 GLU A CA 10
ATOM 11229 C C . GLU A 1 54 ? -0.739 -14.204 -8.663 1.00 0.00 55 GLU A C 10
ATOM 11230 O O . GLU A 1 54 ? -0.385 -13.687 -9.727 1.00 0.00 55 GLU A O 10
ATOM 11242 N N . GLY A 1 55 ? -0.127 -15.257 -8.131 1.00 0.00 56 GLY A N 10
ATOM 11243 C CA . GLY A 1 55 ? 1.005 -15.948 -8.718 1.00 0.00 56 GLY A CA 10
ATOM 11244 C C . GLY A 1 55 ? 2.344 -15.279 -8.409 1.00 0.00 56 GLY A C 10
ATOM 11245 O O . GLY A 1 55 ? 3.371 -15.808 -8.841 1.00 0.00 56 GLY A O 10
ATOM 11249 N N . ASP A 1 56 ? 2.379 -14.142 -7.696 1.00 0.00 57 ASP A N 10
ATOM 11250 C CA . ASP A 1 56 ? 3.656 -13.512 -7.358 1.00 0.00 57 ASP A CA 10
ATOM 11251 C C . ASP A 1 56 ? 4.323 -14.294 -6.221 1.00 0.00 57 ASP A C 10
ATOM 11252 O O . ASP A 1 56 ? 3.645 -14.929 -5.405 1.00 0.00 57 ASP A O 10
ATOM 11261 N N . PHE A 1 57 ? 5.650 -14.242 -6.158 1.00 0.00 58 PHE A N 10
ATOM 11262 C CA . PHE A 1 57 ? 6.438 -14.833 -5.086 1.00 0.00 58 PHE A CA 10
ATOM 11263 C C . PHE A 1 57 ? 6.471 -13.843 -3.927 1.00 0.00 58 PHE A C 10
ATOM 11264 O O . PHE A 1 57 ? 6.526 -12.626 -4.145 1.00 0.00 58 PHE A O 10
ATOM 11281 N N . VAL A 1 58 ? 6.460 -14.351 -2.697 1.00 0.00 59 VAL A N 10
ATOM 11282 C CA . VAL A 1 58 ? 6.377 -13.536 -1.497 1.00 0.00 59 VAL A CA 10
ATOM 11283 C C . VAL A 1 58 ? 7.129 -14.213 -0.354 1.00 0.00 59 VAL A C 10
ATOM 11284 O O . VAL A 1 58 ? 7.419 -15.417 -0.391 1.00 0.00 59 VAL A O 10
ATOM 11297 N N . ASN A 1 59 ? 7.465 -13.439 0.678 1.00 0.00 60 ASN A N 10
ATOM 11298 C CA . ASN A 1 59 ? 8.204 -13.936 1.826 1.00 0.00 60 ASN A CA 10
ATOM 11299 C C . ASN A 1 59 ? 7.809 -13.185 3.082 1.00 0.00 60 ASN A C 10
ATOM 11300 O O . ASN A 1 59 ? 7.145 -12.151 3.006 1.00 0.00 60 ASN A O 10
ATOM 11311 N N . GLU A 1 60 ? 8.217 -13.704 4.238 1.00 0.00 61 GLU A N 10
ATOM 11312 C CA . GLU A 1 60 ? 7.982 -13.053 5.521 1.00 0.00 61 GLU A CA 10
ATOM 11313 C C . GLU A 1 60 ? 8.556 -11.626 5.485 1.00 0.00 61 GLU A C 10
ATOM 11314 O O . GLU A 1 60 ? 9.760 -11.440 5.287 1.00 0.00 61 GLU A O 10
ATOM 11326 N N . GLY A 1 61 ? 7.688 -10.626 5.655 1.00 0.00 62 GLY A N 10
ATOM 11327 C CA . GLY A 1 61 ? 8.043 -9.213 5.676 1.00 0.00 62 GLY A CA 10
ATOM 11328 C C . GLY A 1 61 ? 7.941 -8.542 4.302 1.00 0.00 62 GLY A C 10
ATOM 11329 O O . GLY A 1 61 ? 8.142 -7.329 4.217 1.00 0.00 62 GLY A O 10
ATOM 11333 N N . ASP A 1 62 ? 7.646 -9.286 3.229 1.00 0.00 63 ASP A N 10
ATOM 11334 C CA . ASP A 1 62 ? 7.401 -8.715 1.910 1.00 0.00 63 ASP A CA 10
ATOM 11335 C C . ASP A 1 62 ? 6.015 -8.070 1.921 1.00 0.00 63 ASP A C 10
ATOM 11336 O O . ASP A 1 62 ? 5.104 -8.555 2.594 1.00 0.00 63 ASP A O 10
ATOM 11345 N N . VAL A 1 63 ? 5.849 -6.959 1.219 1.00 0.00 64 VAL A N 10
ATOM 11346 C CA . VAL A 1 63 ? 4.636 -6.152 1.248 1.00 0.00 64 VAL A CA 10
ATOM 11347 C C . VAL A 1 63 ? 3.525 -6.786 0.401 1.00 0.00 64 VAL A C 10
ATOM 11348 O O . VAL A 1 63 ? 3.804 -7.526 -0.546 1.00 0.00 64 VAL A O 10
ATOM 11361 N N . LEU A 1 64 ? 2.264 -6.453 0.709 1.00 0.00 65 LEU A N 10
ATOM 11362 C CA . LEU A 1 64 ? 1.090 -6.952 -0.012 1.00 0.00 65 LEU A CA 10
ATOM 11363 C C . LEU A 1 64 ? 0.123 -5.831 -0.372 1.00 0.00 65 LEU A C 10
ATOM 11364 O O . LEU A 1 64 ? -0.373 -5.813 -1.499 1.00 0.00 65 LEU A O 10
ATOM 11380 N N . LEU A 1 65 ? -0.143 -4.891 0.537 1.00 0.00 66 LEU A N 10
ATOM 11381 C CA . LEU A 1 65 ? -1.228 -3.937 0.369 1.00 0.00 66 LEU A CA 10
ATOM 11382 C C . LEU A 1 65 ? -0.862 -2.636 1.059 1.00 0.00 66 LEU A C 10
ATOM 11383 O O . LEU A 1 65 ? -0.308 -2.658 2.163 1.00 0.00 66 LEU A O 10
ATOM 11399 N N . GLU A 1 66 ? -1.222 -1.512 0.454 1.00 0.00 67 GLU A N 10
ATOM 11400 C CA . GLU A 1 66 ? -1.150 -0.196 1.067 1.00 0.00 67 GLU A CA 10
ATOM 11401 C C . GLU A 1 66 ? -2.570 0.338 1.063 1.00 0.00 67 GLU A C 10
ATOM 11402 O O . GLU A 1 66 ? -3.316 0.103 0.110 1.00 0.00 67 GLU A O 10
ATOM 11414 N N . LEU A 1 67 ? -2.947 1.040 2.128 1.00 0.00 68 LEU A N 10
ATOM 11415 C CA . LEU A 1 67 ? -4.315 1.453 2.402 1.00 0.00 68 LEU A CA 10
ATOM 11416 C C . LEU A 1 67 ? -4.311 2.959 2.616 1.00 0.00 68 LEU A C 10
ATOM 11417 O O . LEU A 1 67 ? -3.322 3.509 3.102 1.00 0.00 68 LEU A O 10
ATOM 11433 N N . SER A 1 68 ? -5.420 3.630 2.333 1.00 0.00 69 SER A N 10
ATOM 11434 C CA . SER A 1 68 ? -5.590 5.031 2.696 1.00 0.00 69 SER A CA 10
ATOM 11435 C C . SER A 1 68 ? -5.675 5.199 4.224 1.00 0.00 69 SER A C 10
ATOM 11436 O O . SER A 1 68 ? -5.306 6.253 4.743 1.00 0.00 69 SER A O 10
ATOM 11444 N N . ASN A 1 69 ? -6.081 4.142 4.954 1.00 0.00 70 ASN A N 10
ATOM 11445 C CA . ASN A 1 69 ? -6.052 4.080 6.424 1.00 0.00 70 ASN A CA 10
ATOM 11446 C C . ASN A 1 69 ? -4.678 4.500 6.957 1.00 0.00 70 ASN A C 10
ATOM 11447 O O . ASN A 1 69 ? -4.594 5.291 7.898 1.00 0.00 70 ASN A O 10
ATOM 11458 N N . SER A 1 70 ? -3.614 4.002 6.321 1.00 0.00 71 SER A N 10
ATOM 11459 C CA . SER A 1 70 ? -2.236 4.164 6.765 1.00 0.00 71 SER A CA 10
ATOM 11460 C C . SER A 1 70 ? -1.780 5.633 6.812 1.00 0.00 71 SER A C 10
ATOM 11461 O O . SER A 1 70 ? -0.800 5.945 7.492 1.00 0.00 71 SER A O 10
ATOM 11469 N N . THR A 1 71 ? -2.471 6.528 6.099 1.00 0.00 72 THR A N 10
ATOM 11470 C CA . THR A 1 71 ? -2.056 7.908 5.861 1.00 0.00 72 THR A CA 10
ATOM 11471 C C . THR A 1 71 ? -3.181 8.906 6.202 1.00 0.00 72 THR A C 10
ATOM 11472 O O . THR A 1 71 ? -3.179 10.041 5.717 1.00 0.00 72 THR A O 10
ATOM 11483 N N . GLN A 1 72 ? -4.145 8.492 7.038 1.00 0.00 73 GLN A N 10
ATOM 11484 C CA . GLN A 1 72 ? -5.148 9.382 7.621 1.00 0.00 73 GLN A CA 10
ATOM 11485 C C . GLN A 1 72 ? -4.448 10.540 8.335 1.00 0.00 73 GLN A C 10
ATOM 11486 O O . GLN A 1 72 ? -3.478 10.296 9.086 1.00 0.00 73 GLN A O 10
ATOM 11531 N N . THR A 1 1 ? 1.677 -1.630 3.853 1.00 0.00 2 THR A N 11
ATOM 11532 C CA . THR A 1 1 ? 0.773 -1.586 5.024 1.00 0.00 2 THR A CA 11
ATOM 11533 C C . THR A 1 1 ? 0.376 -3.005 5.450 1.00 0.00 2 THR A C 11
ATOM 11534 O O . THR A 1 1 ? 0.901 -3.489 6.455 1.00 0.00 2 THR A O 11
ATOM 11547 N N . VAL A 1 2 ? -0.526 -3.688 4.727 1.00 0.00 3 VAL A N 11
ATOM 11548 C CA . VAL A 1 2 ? -0.769 -5.111 4.965 1.00 0.00 3 VAL A CA 11
ATOM 11549 C C . VAL A 1 2 ? 0.359 -5.847 4.226 1.00 0.00 3 VAL A C 11
ATOM 11550 O O . VAL A 1 2 ? 0.743 -5.441 3.121 1.00 0.00 3 VAL A O 11
ATOM 11563 N N . SER A 1 3 ? 0.889 -6.910 4.826 1.00 0.00 4 SER A N 11
ATOM 11564 C CA . SER A 1 3 ? 2.075 -7.604 4.346 1.00 0.00 4 SER A CA 11
ATOM 11565 C C . SER A 1 3 ? 1.931 -9.100 4.616 1.00 0.00 4 SER A C 11
ATOM 11566 O O . SER A 1 3 ? 1.096 -9.538 5.415 1.00 0.00 4 SER A O 11
ATOM 11574 N N . ILE A 1 4 ? 2.751 -9.877 3.924 1.00 0.00 5 ILE A N 11
ATOM 11575 C CA . ILE A 1 4 ? 2.792 -11.325 3.978 1.00 0.00 5 ILE A CA 11
ATOM 11576 C C . ILE A 1 4 ? 3.554 -11.763 5.237 1.00 0.00 5 ILE A C 11
ATOM 11577 O O . ILE A 1 4 ? 4.408 -11.035 5.749 1.00 0.00 5 ILE A O 11
ATOM 11593 N N . GLN A 1 5 ? 3.255 -12.972 5.726 1.00 0.00 6 GLN A N 11
ATOM 11594 C CA . GLN A 1 5 ? 3.706 -13.477 7.025 1.00 0.00 6 GLN A CA 11
ATOM 11595 C C . GLN A 1 5 ? 4.382 -14.855 6.945 1.00 0.00 6 GLN A C 11
ATOM 11596 O O . GLN A 1 5 ? 4.747 -15.413 7.978 1.00 0.00 6 GLN A O 11
ATOM 11610 N N . MET A 1 6 ? 4.562 -15.409 5.740 1.00 0.00 7 MET A N 11
ATOM 11611 C CA . MET A 1 6 ? 5.282 -16.663 5.527 1.00 0.00 7 MET A CA 11
ATOM 11612 C C . MET A 1 6 ? 5.942 -16.643 4.147 1.00 0.00 7 MET A C 11
ATOM 11613 O O . MET A 1 6 ? 5.565 -15.852 3.282 1.00 0.00 7 MET A O 11
ATOM 11627 N N . ALA A 1 7 ? 6.934 -17.509 3.944 1.00 0.00 8 ALA A N 11
ATOM 11628 C CA . ALA A 1 7 ? 7.519 -17.765 2.640 1.00 0.00 8 ALA A CA 11
ATOM 11629 C C . ALA A 1 7 ? 6.488 -18.491 1.787 1.00 0.00 8 ALA A C 11
ATOM 11630 O O . ALA A 1 7 ? 5.861 -19.442 2.262 1.00 0.00 8 ALA A O 11
ATOM 11637 N N . GLY A 1 8 ? 6.285 -18.050 0.549 1.00 0.00 9 GLY A N 11
ATOM 11638 C CA . GLY A 1 8 ? 5.205 -18.612 -0.243 1.00 0.00 9 GLY A CA 11
ATOM 11639 C C . GLY A 1 8 ? 4.977 -17.926 -1.577 1.00 0.00 9 GLY A C 11
ATOM 11640 O O . GLY A 1 8 ? 5.825 -17.199 -2.099 1.00 0.00 9 GLY A O 11
ATOM 11644 N N . ASN A 1 9 ? 3.803 -18.197 -2.130 1.00 0.00 10 ASN A N 11
ATOM 11645 C CA . ASN A 1 9 ? 3.367 -17.819 -3.459 1.00 0.00 10 ASN A CA 11
ATOM 11646 C C . ASN A 1 9 ? 1.905 -17.428 -3.321 1.00 0.00 10 ASN A C 11
ATOM 11647 O O . ASN A 1 9 ? 1.134 -18.121 -2.654 1.00 0.00 10 ASN A O 11
ATOM 11658 N N . LEU A 1 10 ? 1.522 -16.308 -3.924 1.00 0.00 11 LEU A N 11
ATOM 11659 C CA . LEU A 1 10 ? 0.184 -15.740 -3.810 1.00 0.00 11 LEU A CA 11
ATOM 11660 C C . LEU A 1 10 ? -0.812 -16.556 -4.628 1.00 0.00 11 LEU A C 11
ATOM 11661 O O . LEU A 1 10 ? -1.129 -16.201 -5.760 1.00 0.00 11 LEU A O 11
ATOM 11677 N N . TRP A 1 11 ? -1.293 -17.656 -4.051 1.00 0.00 12 TRP A N 11
ATOM 11678 C CA . TRP A 1 11 ? -2.306 -18.540 -4.612 1.00 0.00 12 TRP A CA 11
ATOM 11679 C C . TRP A 1 11 ? -3.493 -17.728 -5.135 1.00 0.00 12 TRP A C 11
ATOM 11680 O O . TRP A 1 11 ? -3.891 -17.936 -6.281 1.00 0.00 12 TRP A O 11
ATOM 11701 N N . LYS A 1 12 ? -4.016 -16.776 -4.349 1.00 0.00 13 LYS A N 11
ATOM 11702 C CA . LYS A 1 12 ? -5.092 -15.875 -4.764 1.00 0.00 13 LYS A CA 11
ATOM 11703 C C . LYS A 1 12 ? -4.902 -14.516 -4.105 1.00 0.00 13 LYS A C 11
ATOM 11704 O O . LYS A 1 12 ? -4.272 -14.417 -3.051 1.00 0.00 13 LYS A O 11
ATOM 11723 N N . VAL A 1 13 ? -5.477 -13.485 -4.718 1.00 0.00 14 VAL A N 11
ATOM 11724 C CA . VAL A 1 13 ? -5.567 -12.125 -4.202 1.00 0.00 14 VAL A CA 11
ATOM 11725 C C . VAL A 1 13 ? -7.035 -11.725 -4.393 1.00 0.00 14 VAL A C 11
ATOM 11726 O O . VAL A 1 13 ? -7.675 -12.145 -5.363 1.00 0.00 14 VAL A O 11
ATOM 11739 N N . HIS A 1 14 ? -7.567 -10.930 -3.464 1.00 0.00 15 HIS A N 11
ATOM 11740 C CA . HIS A 1 14 ? -8.996 -10.618 -3.345 1.00 0.00 15 HIS A CA 11
ATOM 11741 C C . HIS A 1 14 ? -9.231 -9.117 -3.119 1.00 0.00 15 HIS A C 11
ATOM 11742 O O . HIS A 1 14 ? -10.311 -8.710 -2.691 1.00 0.00 15 HIS A O 11
ATOM 11756 N N . VAL A 1 15 ? -8.222 -8.293 -3.405 1.00 0.00 16 VAL A N 11
ATOM 11757 C CA . VAL A 1 15 ? -8.234 -6.843 -3.262 1.00 0.00 16 VAL A CA 11
ATOM 11758 C C . VAL A 1 15 ? -7.771 -6.204 -4.568 1.00 0.00 16 VAL A C 11
ATOM 11759 O O . VAL A 1 15 ? -7.058 -6.827 -5.361 1.00 0.00 16 VAL A O 11
ATOM 11772 N N . LYS A 1 16 ? -8.171 -4.949 -4.780 1.00 0.00 17 LYS A N 11
ATOM 11773 C CA . LYS A 1 16 ? -7.812 -4.126 -5.929 1.00 0.00 17 LYS A CA 11
ATOM 11774 C C . LYS A 1 16 ? -7.644 -2.700 -5.414 1.00 0.00 17 LYS A C 11
ATOM 11775 O O . LYS A 1 16 ? -8.244 -2.359 -4.395 1.00 0.00 17 LYS A O 11
ATOM 11794 N N . ALA A 1 17 ? -6.898 -1.845 -6.116 1.00 0.00 18 ALA A N 11
ATOM 11795 C CA . ALA A 1 17 ? -6.865 -0.418 -5.805 1.00 0.00 18 ALA A CA 11
ATOM 11796 C C . ALA A 1 17 ? -8.297 0.135 -5.838 1.00 0.00 18 ALA A C 11
ATOM 11797 O O . ALA A 1 17 ? -9.052 -0.152 -6.770 1.00 0.00 18 ALA A O 11
ATOM 11804 N N . GLY A 1 18 ? -8.666 0.916 -4.822 1.00 0.00 19 GLY A N 11
ATOM 11805 C CA . GLY A 1 18 ? -9.989 1.512 -4.679 1.00 0.00 19 GLY A CA 11
ATOM 11806 C C . GLY A 1 18 ? -11.012 0.587 -4.008 1.00 0.00 19 GLY A C 11
ATOM 11807 O O . GLY A 1 18 ? -12.113 1.048 -3.704 1.00 0.00 19 GLY A O 11
ATOM 11811 N N . ASP A 1 19 ? -10.693 -0.693 -3.774 1.00 0.00 20 ASP A N 11
ATOM 11812 C CA . ASP A 1 19 ? -11.567 -1.608 -3.033 1.00 0.00 20 ASP A CA 11
ATOM 11813 C C . ASP A 1 19 ? -11.661 -1.195 -1.554 1.00 0.00 20 ASP A C 11
ATOM 11814 O O . ASP A 1 19 ? -10.839 -0.415 -1.069 1.00 0.00 20 ASP A O 11
ATOM 11823 N N . GLN A 1 20 ? -12.633 -1.737 -0.819 1.00 0.00 21 GLN A N 11
ATOM 11824 C CA . GLN A 1 20 ? -12.896 -1.452 0.588 1.00 0.00 21 GLN A CA 11
ATOM 11825 C C . GLN A 1 20 ? -12.717 -2.773 1.348 1.00 0.00 21 GLN A C 11
ATOM 11826 O O . GLN A 1 20 ? -13.224 -3.805 0.900 1.00 0.00 21 GLN A O 11
ATOM 11840 N N . ILE A 1 21 ? -12.008 -2.745 2.479 1.00 0.00 22 ILE A N 11
ATOM 11841 C CA . ILE A 1 21 ? -11.713 -3.922 3.294 1.00 0.00 22 ILE A CA 11
ATOM 11842 C C . ILE A 1 21 ? -11.982 -3.630 4.763 1.00 0.00 22 ILE A C 11
ATOM 11843 O O . ILE A 1 21 ? -12.076 -2.475 5.185 1.00 0.00 22 ILE A O 11
ATOM 11859 N N . GLU A 1 22 ? -12.081 -4.685 5.561 1.00 0.00 23 GLU A N 11
ATOM 11860 C CA . GLU A 1 22 ? -12.530 -4.618 6.934 1.00 0.00 23 GLU A CA 11
ATOM 11861 C C . GLU A 1 22 ? -11.660 -5.610 7.694 1.00 0.00 23 GLU A C 11
ATOM 11862 O O . GLU A 1 22 ? -11.341 -6.669 7.150 1.00 0.00 23 GLU A O 11
ATOM 11874 N N . LYS A 1 23 ? -11.221 -5.258 8.906 1.00 0.00 24 LYS A N 11
ATOM 11875 C CA . LYS A 1 23 ? -10.289 -6.070 9.685 1.00 0.00 24 LYS A CA 11
ATOM 11876 C C . LYS A 1 23 ? -10.790 -7.517 9.751 1.00 0.00 24 LYS A C 11
ATOM 11877 O O . LYS A 1 23 ? -11.920 -7.764 10.183 1.00 0.00 24 LYS A O 11
ATOM 11896 N N . GLY A 1 24 ? -9.953 -8.463 9.319 1.00 0.00 25 GLY A N 11
ATOM 11897 C CA . GLY A 1 24 ? -10.272 -9.886 9.316 1.00 0.00 25 GLY A CA 11
ATOM 11898 C C . GLY A 1 24 ? -10.939 -10.380 8.024 1.00 0.00 25 GLY A C 11
ATOM 11899 O O . GLY A 1 24 ? -11.199 -11.579 7.920 1.00 0.00 25 GLY A O 11
ATOM 11903 N N . GLN A 1 25 ? -11.214 -9.515 7.038 1.00 0.00 26 GLN A N 11
ATOM 11904 C CA . GLN A 1 25 ? -11.670 -9.934 5.719 1.00 0.00 26 GLN A CA 11
ATOM 11905 C C . GLN A 1 25 ? -10.477 -10.573 5.019 1.00 0.00 26 GLN A C 11
ATOM 11906 O O . GLN A 1 25 ? -9.363 -10.067 5.123 1.00 0.00 26 GLN A O 11
ATOM 11920 N N . GLU A 1 26 ? -10.695 -11.650 4.276 1.00 0.00 27 GLU A N 11
ATOM 11921 C CA . GLU A 1 26 ? -9.682 -12.240 3.412 1.00 0.00 27 GLU A CA 11
ATOM 11922 C C . GLU A 1 26 ? -9.280 -11.216 2.343 1.00 0.00 27 GLU A C 11
ATOM 11923 O O . GLU A 1 26 ? -10.147 -10.599 1.714 1.00 0.00 27 GLU A O 11
ATOM 11935 N N . VAL A 1 27 ? -7.974 -11.037 2.137 1.00 0.00 28 VAL A N 11
ATOM 11936 C CA . VAL A 1 27 ? -7.409 -10.158 1.122 1.00 0.00 28 VAL A CA 11
ATOM 11937 C C . VAL A 1 27 ? -6.453 -10.932 0.204 1.00 0.00 28 VAL A C 11
ATOM 11938 O O . VAL A 1 27 ? -6.310 -10.551 -0.958 1.00 0.00 28 VAL A O 11
ATOM 11951 N N . ALA A 1 28 ? -5.868 -12.050 0.650 1.00 0.00 29 ALA A N 11
ATOM 11952 C CA . ALA A 1 28 ? -5.088 -12.948 -0.198 1.00 0.00 29 ALA A CA 11
ATOM 11953 C C . ALA A 1 28 ? -5.036 -14.342 0.429 1.00 0.00 29 ALA A C 11
ATOM 11954 O O . ALA A 1 28 ? -5.518 -14.546 1.545 1.00 0.00 29 ALA A O 11
ATOM 11961 N N . ILE A 1 29 ? -4.431 -15.296 -0.273 1.00 0.00 30 ILE A N 11
ATOM 11962 C CA . ILE A 1 29 ? -4.099 -16.610 0.262 1.00 0.00 30 ILE A CA 11
ATOM 11963 C C . ILE A 1 29 ? -2.702 -16.952 -0.245 1.00 0.00 30 ILE A C 11
ATOM 11964 O O . ILE A 1 29 ? -2.375 -16.698 -1.408 1.00 0.00 30 ILE A O 11
ATOM 11980 N N . LEU A 1 30 ? -1.899 -17.556 0.627 1.00 0.00 31 LEU A N 11
ATOM 11981 C CA . LEU A 1 30 ? -0.627 -18.153 0.282 1.00 0.00 31 LEU A CA 11
ATOM 11982 C C . LEU A 1 30 ? -0.839 -19.638 0.067 1.00 0.00 31 LEU A C 11
ATOM 11983 O O . LEU A 1 30 ? -1.415 -20.330 0.917 1.00 0.00 31 LEU A O 11
ATOM 11999 N N . GLU A 1 31 ? -0.279 -20.121 -1.034 1.00 0.00 32 GLU A N 11
ATOM 12000 C CA . GLU A 1 31 ? 0.408 -21.392 -1.012 1.00 0.00 32 GLU A CA 11
ATOM 12001 C C . GLU A 1 31 ? 1.755 -21.099 -0.359 1.00 0.00 32 GLU A C 11
ATOM 12002 O O . GLU A 1 31 ? 2.366 -20.065 -0.627 1.00 0.00 32 GLU A O 11
ATOM 12014 N N . SER A 1 32 ? 2.210 -22.007 0.489 1.00 0.00 33 SER A N 11
ATOM 12015 C CA . SER A 1 32 ? 3.474 -21.903 1.180 1.00 0.00 33 SER A CA 11
ATOM 12016 C C . SER A 1 32 ? 4.115 -23.277 1.120 1.00 0.00 33 SER A C 11
ATOM 12017 O O . SER A 1 32 ? 3.980 -24.082 2.039 1.00 0.00 33 SER A O 11
ATOM 12025 N N . MET A 1 33 ? 4.770 -23.565 -0.005 1.00 0.00 34 MET A N 11
ATOM 12026 C CA . MET A 1 33 ? 5.477 -24.820 -0.254 1.00 0.00 34 MET A CA 11
ATOM 12027 C C . MET A 1 33 ? 4.559 -26.037 -0.019 1.00 0.00 34 MET A C 11
ATOM 12028 O O . MET A 1 33 ? 4.973 -27.021 0.603 1.00 0.00 34 MET A O 11
ATOM 12042 N N . LYS A 1 34 ? 3.308 -25.917 -0.504 1.00 0.00 35 LYS A N 11
ATOM 12043 C CA . LYS A 1 34 ? 2.199 -26.876 -0.447 1.00 0.00 35 LYS A CA 11
ATOM 12044 C C . LYS A 1 34 ? 1.377 -26.802 0.855 1.00 0.00 35 LYS A C 11
ATOM 12045 O O . LYS A 1 34 ? 0.513 -27.655 1.066 1.00 0.00 35 LYS A O 11
ATOM 12062 N N . MET A 1 35 ? 1.605 -25.788 1.706 1.00 0.00 36 MET A N 11
ATOM 12063 C CA . MET A 1 35 ? 0.761 -25.468 2.860 1.00 0.00 36 MET A CA 11
ATOM 12064 C C . MET A 1 35 ? -0.183 -24.327 2.465 1.00 0.00 36 MET A C 11
ATOM 12065 O O . MET A 1 35 ? 0.063 -23.621 1.485 1.00 0.00 36 MET A O 11
ATOM 12079 N N . GLU A 1 36 ? -1.247 -24.128 3.236 1.00 0.00 37 GLU A N 11
ATOM 12080 C CA . GLU A 1 36 ? -2.321 -23.188 2.951 1.00 0.00 37 GLU A CA 11
ATOM 12081 C C . GLU A 1 36 ? -2.383 -22.160 4.080 1.00 0.00 37 GLU A C 11
ATOM 12082 O O . GLU A 1 36 ? -2.461 -22.541 5.251 1.00 0.00 37 GLU A O 11
ATOM 12094 N N . ILE A 1 37 ? -2.312 -20.862 3.752 1.00 0.00 38 ILE A N 11
ATOM 12095 C CA . ILE A 1 37 ? -2.285 -19.801 4.763 1.00 0.00 38 ILE A CA 11
ATOM 12096 C C . ILE A 1 37 ? -3.151 -18.631 4.260 1.00 0.00 38 ILE A C 11
ATOM 12097 O O . ILE A 1 37 ? -2.724 -17.917 3.350 1.00 0.00 38 ILE A O 11
ATOM 12113 N N . PRO A 1 38 ? -4.379 -18.443 4.783 1.00 0.00 39 PRO A N 11
ATOM 12114 C CA . PRO A 1 38 ? -5.181 -17.248 4.535 1.00 0.00 39 PRO A CA 11
ATOM 12115 C C . PRO A 1 38 ? -4.412 -15.992 4.940 1.00 0.00 39 PRO A C 11
ATOM 12116 O O . PRO A 1 38 ? -3.685 -16.008 5.938 1.00 0.00 39 PRO A O 11
ATOM 12127 N N . ILE A 1 39 ? -4.646 -14.887 4.235 1.00 0.00 40 ILE A N 11
ATOM 12128 C CA . ILE A 1 39 ? -4.079 -13.586 4.546 1.00 0.00 40 ILE A CA 11
ATOM 12129 C C . ILE A 1 39 ? -5.275 -12.648 4.610 1.00 0.00 40 ILE A C 11
ATOM 12130 O O . ILE A 1 39 ? -6.014 -12.483 3.633 1.00 0.00 40 ILE A O 11
ATOM 12146 N N . VAL A 1 40 ? -5.480 -12.064 5.784 1.00 0.00 41 VAL A N 11
ATOM 12147 C CA . VAL A 1 40 ? -6.648 -11.274 6.122 1.00 0.00 41 VAL A CA 11
ATOM 12148 C C . VAL A 1 40 ? -6.206 -9.843 6.445 1.00 0.00 41 VAL A C 11
ATOM 12149 O O . VAL A 1 40 ? -5.053 -9.604 6.812 1.00 0.00 41 VAL A O 11
ATOM 12162 N N . ALA A 1 41 ? -7.125 -8.894 6.264 1.00 0.00 42 ALA A N 11
ATOM 12163 C CA . ALA A 1 41 ? -6.883 -7.474 6.400 1.00 0.00 42 ALA A CA 11
ATOM 12164 C C . ALA A 1 41 ? -6.470 -7.175 7.838 1.00 0.00 42 ALA A C 11
ATOM 12165 O O . ALA A 1 41 ? -7.258 -7.368 8.765 1.00 0.00 42 ALA A O 11
ATOM 12172 N N . ASP A 1 42 ? -5.244 -6.682 8.003 1.00 0.00 43 ASP A N 11
ATOM 12173 C CA . ASP A 1 42 ? -4.711 -6.240 9.298 1.00 0.00 43 ASP A CA 11
ATOM 12174 C C . ASP A 1 42 ? -5.526 -5.085 9.897 1.00 0.00 43 ASP A C 11
ATOM 12175 O O . ASP A 1 42 ? -5.606 -4.952 11.118 1.00 0.00 43 ASP A O 11
ATOM 12184 N N . ARG A 1 43 ? -6.166 -4.270 9.049 1.00 0.00 44 ARG A N 11
ATOM 12185 C CA . ARG A 1 43 ? -7.048 -3.180 9.448 1.00 0.00 44 ARG A CA 11
ATOM 12186 C C . ARG A 1 43 ? -8.088 -2.950 8.357 1.00 0.00 44 ARG A C 11
ATOM 12187 O O . ARG A 1 43 ? -7.863 -3.319 7.204 1.00 0.00 44 ARG A O 11
ATOM 12208 N N . SER A 1 44 ? -9.199 -2.316 8.715 1.00 0.00 45 SER A N 11
ATOM 12209 C CA . SER A 1 44 ? -10.180 -1.830 7.757 1.00 0.00 45 SER A CA 11
ATOM 12210 C C . SER A 1 44 ? -9.596 -0.645 6.975 1.00 0.00 45 SER A C 11
ATOM 12211 O O . SER A 1 44 ? -8.693 0.035 7.472 1.00 0.00 45 SER A O 11
ATOM 12219 N N . GLY A 1 45 ? -10.121 -0.348 5.786 1.00 0.00 46 GLY A N 11
ATOM 12220 C CA . GLY A 1 45 ? -9.748 0.847 5.037 1.00 0.00 46 GLY A CA 11
ATOM 12221 C C . GLY A 1 45 ? -10.139 0.753 3.569 1.00 0.00 46 GLY A C 11
ATOM 12222 O O . GLY A 1 45 ? -10.797 -0.202 3.149 1.00 0.00 46 GLY A O 11
ATOM 12226 N N . ILE A 1 46 ? -9.738 1.758 2.792 1.00 0.00 47 ILE A N 11
ATOM 12227 C CA . ILE A 1 46 ? -9.813 1.748 1.336 1.00 0.00 47 ILE A CA 11
ATOM 12228 C C . ILE A 1 46 ? -8.413 1.342 0.878 1.00 0.00 47 ILE A C 11
ATOM 12229 O O . ILE A 1 46 ? -7.420 1.878 1.378 1.00 0.00 47 ILE A O 11
ATOM 12245 N N . VAL A 1 47 ? -8.324 0.397 -0.050 1.00 0.00 48 VAL A N 11
ATOM 12246 C CA . VAL A 1 47 ? -7.072 -0.003 -0.667 1.00 0.00 48 VAL A CA 11
ATOM 12247 C C . VAL A 1 47 ? -6.590 1.165 -1.526 1.00 0.00 48 VAL A C 11
ATOM 12248 O O . VAL A 1 47 ? -7.313 1.620 -2.416 1.00 0.00 48 VAL A O 11
ATOM 12261 N N . LYS A 1 48 ? -5.365 1.637 -1.293 1.00 0.00 49 LYS A N 11
ATOM 12262 C CA . LYS A 1 48 ? -4.731 2.629 -2.145 1.00 0.00 49 LYS A CA 11
ATOM 12263 C C . LYS A 1 48 ? -3.977 1.904 -3.256 1.00 0.00 49 LYS A C 11
ATOM 12264 O O . LYS A 1 48 ? -4.081 2.327 -4.407 1.00 0.00 49 LYS A O 11
ATOM 12283 N N . GLU A 1 49 ? -3.254 0.815 -2.961 1.00 0.00 50 GLU A N 11
ATOM 12284 C CA . GLU A 1 49 ? -2.463 0.118 -3.968 1.00 0.00 50 GLU A CA 11
ATOM 12285 C C . GLU A 1 49 ? -2.277 -1.338 -3.543 1.00 0.00 50 GLU A C 11
ATOM 12286 O O . GLU A 1 49 ? -2.315 -1.636 -2.348 1.00 0.00 50 GLU A O 11
ATOM 12298 N N . VAL A 1 50 ? -2.023 -2.232 -4.500 1.00 0.00 51 VAL A N 11
ATOM 12299 C CA . VAL A 1 50 ? -1.700 -3.635 -4.251 1.00 0.00 51 VAL A CA 11
ATOM 12300 C C . VAL A 1 50 ? -0.253 -3.812 -4.714 1.00 0.00 51 VAL A C 11
ATOM 12301 O O . VAL A 1 50 ? 0.089 -3.468 -5.848 1.00 0.00 51 VAL A O 11
ATOM 12314 N N . LYS A 1 51 ? 0.617 -4.289 -3.822 1.00 0.00 52 LYS A N 11
ATOM 12315 C CA . LYS A 1 51 ? 2.060 -4.341 -4.046 1.00 0.00 52 LYS A CA 11
ATOM 12316 C C . LYS A 1 51 ? 2.493 -5.646 -4.723 1.00 0.00 52 LYS A C 11
ATOM 12317 O O . LYS A 1 51 ? 3.669 -5.801 -5.053 1.00 0.00 52 LYS A O 11
ATOM 12336 N N . LYS A 1 52 ? 1.564 -6.584 -4.924 1.00 0.00 53 LYS A N 11
ATOM 12337 C CA . LYS A 1 52 ? 1.764 -7.896 -5.535 1.00 0.00 53 LYS A CA 11
ATOM 12338 C C . LYS A 1 52 ? 0.518 -8.224 -6.358 1.00 0.00 53 LYS A C 11
ATOM 12339 O O . LYS A 1 52 ? -0.424 -7.428 -6.399 1.00 0.00 53 LYS A O 11
ATOM 12358 N N . LYS A 1 53 ? 0.489 -9.395 -6.994 1.00 0.00 54 LYS A N 11
ATOM 12359 C CA . LYS A 1 53 ? -0.663 -9.901 -7.733 1.00 0.00 54 LYS A CA 11
ATOM 12360 C C . LYS A 1 53 ? -0.717 -11.417 -7.576 1.00 0.00 54 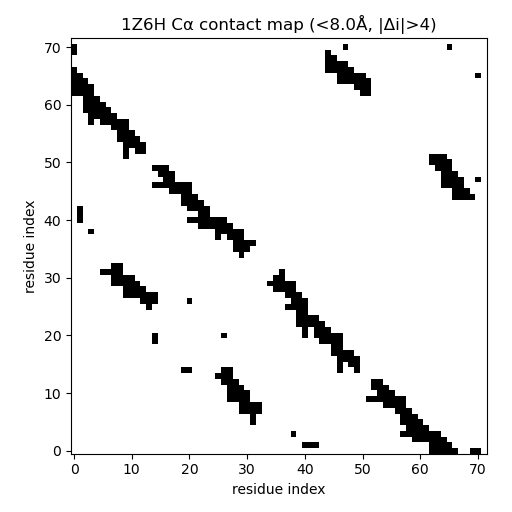LYS A C 11
ATOM 12361 O O . LYS A 1 53 ? 0.263 -12.033 -7.152 1.00 0.00 54 LYS A O 11
ATOM 12380 N N . GLU A 1 54 ? -1.863 -12.014 -7.896 1.00 0.00 55 GLU A N 11
ATOM 12381 C CA . GLU A 1 54 ? -2.066 -13.457 -7.872 1.00 0.00 55 GLU A CA 11
ATOM 12382 C C . GLU A 1 54 ? -0.987 -14.141 -8.719 1.00 0.00 55 GLU A C 11
ATOM 12383 O O . GLU A 1 54 ? -0.845 -13.852 -9.908 1.00 0.00 55 GLU A O 11
ATOM 12395 N N . GLY A 1 55 ? -0.213 -15.026 -8.096 1.00 0.00 56 GLY A N 11
ATOM 12396 C CA . GLY A 1 55 ? 0.861 -15.786 -8.713 1.00 0.00 56 GLY A CA 11
ATOM 12397 C C . GLY A 1 55 ? 2.248 -15.258 -8.343 1.00 0.00 56 GLY A C 11
ATOM 12398 O O . GLY A 1 55 ? 3.234 -15.910 -8.695 1.00 0.00 56 GLY A O 11
ATOM 12402 N N . ASP A 1 56 ? 2.365 -14.103 -7.670 1.00 0.00 57 ASP A N 11
ATOM 12403 C CA . ASP A 1 56 ? 3.681 -13.547 -7.344 1.00 0.00 57 ASP A CA 11
ATOM 12404 C C . ASP A 1 56 ? 4.321 -14.338 -6.196 1.00 0.00 57 ASP A C 11
ATOM 12405 O O . ASP A 1 56 ? 3.625 -14.952 -5.380 1.00 0.00 57 ASP A O 11
ATOM 12414 N N . PHE A 1 57 ? 5.648 -14.305 -6.118 1.00 0.00 58 PHE A N 11
ATOM 12415 C CA . PHE A 1 57 ? 6.421 -14.865 -5.020 1.00 0.00 58 PHE A CA 11
ATOM 12416 C C . PHE A 1 57 ? 6.443 -13.844 -3.885 1.00 0.00 58 PHE A C 11
ATOM 12417 O O . PHE A 1 57 ? 6.503 -12.633 -4.133 1.00 0.00 58 PHE A O 11
ATOM 12434 N N . VAL A 1 58 ? 6.418 -14.323 -2.644 1.00 0.00 59 VAL A N 11
ATOM 12435 C CA . VAL A 1 58 ? 6.324 -13.488 -1.457 1.00 0.00 59 VAL A CA 11
ATOM 12436 C C . VAL A 1 58 ? 7.033 -14.161 -0.281 1.00 0.00 59 VAL A C 11
ATOM 12437 O O . VAL A 1 58 ? 7.339 -15.360 -0.315 1.00 0.00 59 VAL A O 11
ATOM 12450 N N . ASN A 1 59 ? 7.308 -13.392 0.775 1.00 0.00 60 ASN A N 11
ATOM 12451 C CA . ASN A 1 59 ? 7.999 -13.881 1.959 1.00 0.00 60 ASN A CA 11
ATOM 12452 C C . ASN A 1 59 ? 7.514 -13.161 3.207 1.00 0.00 60 ASN A C 11
ATOM 12453 O O . ASN A 1 59 ? 6.813 -12.155 3.111 1.00 0.00 60 ASN A O 11
ATOM 12464 N N . GLU A 1 60 ? 7.884 -13.673 4.382 1.00 0.00 61 GLU A N 11
ATOM 12465 C CA . GLU A 1 60 ? 7.552 -13.037 5.654 1.00 0.00 61 GLU A CA 11
ATOM 12466 C C . GLU A 1 60 ? 8.127 -11.613 5.671 1.00 0.00 61 GLU A C 11
ATOM 12467 O O . GLU A 1 60 ? 9.338 -11.426 5.535 1.00 0.00 61 GLU A O 11
ATOM 12479 N N . GLY A 1 61 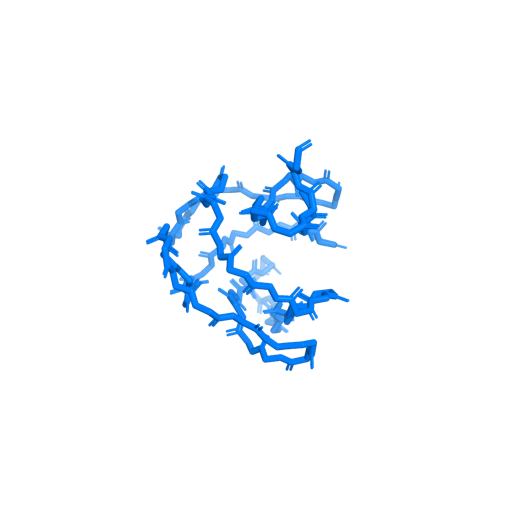? 7.248 -10.617 5.809 1.00 0.00 62 GLY A N 11
ATOM 12480 C CA . GLY A 1 61 ? 7.594 -9.203 5.850 1.00 0.00 62 GLY A CA 11
ATOM 12481 C C . GLY A 1 61 ? 7.561 -8.539 4.471 1.00 0.00 62 GLY A C 11
ATOM 12482 O O . GLY A 1 61 ? 7.779 -7.329 4.385 1.00 0.00 62 GLY A O 11
ATOM 12486 N N . ASP A 1 62 ? 7.303 -9.289 3.394 1.00 0.00 63 ASP A N 11
ATOM 12487 C CA . ASP A 1 62 ? 7.154 -8.734 2.054 1.00 0.00 63 ASP A CA 11
ATOM 12488 C C . ASP A 1 62 ? 5.768 -8.096 1.961 1.00 0.00 63 ASP A C 11
ATOM 12489 O O . ASP A 1 62 ? 4.794 -8.638 2.482 1.00 0.00 63 ASP A O 11
ATOM 12498 N N . VAL A 1 63 ? 5.675 -6.923 1.352 1.00 0.00 64 VAL A N 11
ATOM 12499 C CA . VAL A 1 63 ? 4.450 -6.131 1.303 1.00 0.00 64 VAL A CA 11
ATOM 12500 C C . VAL A 1 63 ? 3.374 -6.807 0.438 1.00 0.00 64 VAL A C 11
ATOM 12501 O O . VAL A 1 63 ? 3.684 -7.611 -0.445 1.00 0.00 64 VAL A O 11
ATOM 12514 N N . LEU A 1 64 ? 2.106 -6.434 0.659 1.00 0.00 65 LEU A N 11
ATOM 12515 C CA . LEU A 1 64 ? 0.964 -6.903 -0.128 1.00 0.00 65 LEU A CA 11
ATOM 12516 C C . LEU A 1 64 ? 0.030 -5.754 -0.490 1.00 0.00 65 LEU A C 11
ATOM 12517 O O . LEU A 1 64 ? -0.445 -5.712 -1.623 1.00 0.00 65 LEU A O 11
ATOM 12533 N N . LEU A 1 65 ? -0.223 -4.812 0.422 1.00 0.00 66 LEU A N 11
ATOM 12534 C CA . LEU A 1 65 ? -1.277 -3.831 0.250 1.00 0.00 66 LEU A CA 11
ATOM 12535 C C . LEU A 1 65 ? -0.877 -2.529 0.917 1.00 0.00 66 LEU A C 11
ATOM 12536 O O . LEU A 1 65 ? -0.266 -2.539 1.988 1.00 0.00 66 LEU A O 11
ATOM 12552 N N . GLU A 1 66 ? -1.294 -1.418 0.329 1.00 0.00 67 GLU A N 11
ATOM 12553 C CA . GLU A 1 66 ? -1.205 -0.092 0.908 1.00 0.00 67 GLU A CA 11
ATOM 12554 C C . GLU A 1 66 ? -2.615 0.461 0.893 1.00 0.00 67 GLU A C 11
ATOM 12555 O O . GLU A 1 66 ? -3.382 0.184 -0.031 1.00 0.00 67 GLU A O 11
ATOM 12567 N N . LEU A 1 67 ? -2.969 1.223 1.921 1.00 0.00 68 LEU A N 11
ATOM 12568 C CA . LEU A 1 67 ? -4.330 1.663 2.175 1.00 0.00 68 LEU A CA 11
ATOM 12569 C C . LEU A 1 67 ? -4.320 3.167 2.384 1.00 0.00 68 LEU A C 11
ATOM 12570 O O . LEU A 1 67 ? -3.294 3.738 2.754 1.00 0.00 68 LEU A O 11
ATOM 12586 N N . SER A 1 68 ? -5.468 3.812 2.229 1.00 0.00 69 SER A N 11
ATOM 12587 C CA . SER A 1 68 ? -5.602 5.199 2.648 1.00 0.00 69 SER A CA 11
ATOM 12588 C C . SER A 1 68 ? -5.460 5.259 4.187 1.00 0.00 69 SER A C 11
ATOM 12589 O O . SER A 1 68 ? -4.892 6.208 4.730 1.00 0.00 69 SER A O 11
ATOM 12597 N N . ASN A 1 69 ? -5.889 4.195 4.888 1.00 0.00 70 ASN A N 11
ATOM 12598 C CA . ASN A 1 69 ? -5.667 3.966 6.318 1.00 0.00 70 ASN A CA 11
ATOM 12599 C C . ASN A 1 69 ? -4.272 3.367 6.572 1.00 0.00 70 ASN A C 11
ATOM 12600 O O . ASN A 1 69 ? -4.143 2.233 7.045 1.00 0.00 70 ASN A O 11
ATOM 12611 N N . SER A 1 70 ? -3.228 4.124 6.225 1.00 0.00 71 SER A N 11
ATOM 12612 C CA . SER A 1 70 ? -1.828 3.804 6.532 1.00 0.00 71 SER A CA 11
ATOM 12613 C C . SER A 1 70 ? -1.180 4.912 7.384 1.00 0.00 71 SER A C 11
ATOM 12614 O O . SER A 1 70 ? 0.042 4.968 7.530 1.00 0.00 71 SER A O 11
ATOM 12622 N N . THR A 1 71 ? -1.995 5.799 7.963 1.00 0.00 72 THR A N 11
ATOM 12623 C CA . THR A 1 71 ? -1.611 6.792 8.966 1.00 0.00 72 THR A CA 11
ATOM 12624 C C . THR A 1 71 ? -1.282 6.146 10.330 1.00 0.00 72 THR A C 11
ATOM 12625 O O . THR A 1 71 ? -0.888 6.833 11.276 1.00 0.00 72 THR A O 11
ATOM 12636 N N . GLN A 1 72 ? -1.440 4.826 10.435 1.00 0.00 73 GLN A N 11
ATOM 12637 C CA . GLN A 1 72 ? -1.203 3.959 11.577 1.00 0.00 73 GLN A CA 11
ATOM 12638 C C . GLN A 1 72 ? -0.826 2.593 10.998 1.00 0.00 73 GLN A C 11
ATOM 12639 O O . GLN A 1 72 ? -0.499 1.662 11.759 1.00 0.00 73 GLN A O 11
ATOM 12684 N N . THR A 1 1 ? 1.627 -1.224 3.844 1.00 0.00 2 THR A N 12
ATOM 12685 C CA . THR A 1 1 ? 0.726 -1.273 5.018 1.00 0.00 2 THR A CA 12
ATOM 12686 C C . THR A 1 1 ? 0.547 -2.727 5.487 1.00 0.00 2 THR A C 12
ATOM 12687 O O . THR A 1 1 ? 1.185 -3.124 6.465 1.00 0.00 2 THR A O 12
ATOM 12700 N N . VAL A 1 2 ? -0.287 -3.539 4.819 1.00 0.00 3 VAL A N 12
ATOM 12701 C CA . VAL A 1 2 ? -0.413 -4.965 5.126 1.00 0.00 3 VAL A CA 12
ATOM 12702 C C . VAL A 1 2 ? 0.740 -5.669 4.398 1.00 0.00 3 VAL A C 12
ATOM 12703 O O . VAL A 1 2 ? 1.108 -5.269 3.286 1.00 0.00 3 VAL A O 12
ATOM 12716 N N . SER A 1 3 ? 1.295 -6.719 4.999 1.00 0.00 4 SER A N 12
ATOM 12717 C CA . SER A 1 3 ? 2.419 -7.474 4.461 1.00 0.00 4 SER A CA 12
ATOM 12718 C C . SER A 1 3 ? 2.218 -8.961 4.747 1.00 0.00 4 SER A C 12
ATOM 12719 O O . SER A 1 3 ? 1.408 -9.350 5.594 1.00 0.00 4 SER A O 12
ATOM 12727 N N . ILE A 1 4 ? 2.962 -9.788 4.024 1.00 0.00 5 ILE A N 12
ATOM 12728 C CA . ILE A 1 4 ? 2.980 -11.232 4.154 1.00 0.00 5 ILE A CA 12
ATOM 12729 C C . ILE A 1 4 ? 3.808 -11.617 5.388 1.00 0.00 5 ILE A C 12
ATOM 12730 O O . ILE A 1 4 ? 4.683 -10.869 5.829 1.00 0.00 5 ILE A O 12
ATOM 12746 N N . GLN A 1 5 ? 3.532 -12.803 5.942 1.00 0.00 6 GLN A N 12
ATOM 12747 C CA . GLN A 1 5 ? 4.053 -13.268 7.230 1.00 0.00 6 GLN A CA 12
ATOM 12748 C C . GLN A 1 5 ? 4.747 -14.637 7.127 1.00 0.00 6 GLN A C 12
ATOM 12749 O O . GLN A 1 5 ? 5.182 -15.177 8.143 1.00 0.00 6 GLN A O 12
ATOM 12763 N N . MET A 1 6 ? 4.832 -15.218 5.926 1.00 0.00 7 MET A N 12
ATOM 12764 C CA . MET A 1 6 ? 5.388 -16.546 5.687 1.00 0.00 7 MET A CA 12
ATOM 12765 C C . MET A 1 6 ? 5.906 -16.613 4.244 1.00 0.00 7 MET A C 12
ATOM 12766 O O . MET A 1 6 ? 5.403 -15.918 3.363 1.00 0.00 7 MET A O 12
ATOM 12780 N N . ALA A 1 7 ? 6.933 -17.430 4.009 1.00 0.00 8 ALA A N 12
ATOM 12781 C CA . ALA A 1 7 ? 7.469 -17.720 2.690 1.00 0.00 8 ALA A CA 12
ATOM 12782 C C . ALA A 1 7 ? 6.431 -18.469 1.860 1.00 0.00 8 ALA A C 12
ATOM 12783 O O . ALA A 1 7 ? 5.800 -19.408 2.351 1.00 0.00 8 ALA A O 12
ATOM 12790 N N . GLY A 1 8 ? 6.261 -18.076 0.599 1.00 0.00 9 GLY A N 12
ATOM 12791 C CA . GLY A 1 8 ? 5.246 -18.701 -0.229 1.00 0.00 9 GLY A CA 12
ATOM 12792 C C . GLY A 1 8 ? 5.039 -18.027 -1.574 1.00 0.00 9 GLY A C 12
ATOM 12793 O O . GLY A 1 8 ? 5.871 -17.264 -2.069 1.00 0.00 9 GLY A O 12
ATOM 12797 N N . ASN A 1 9 ? 3.889 -18.333 -2.161 1.00 0.00 10 ASN A N 12
ATOM 12798 C CA . ASN A 1 9 ? 3.439 -17.871 -3.460 1.00 0.00 10 ASN A CA 12
ATOM 12799 C C . ASN A 1 9 ? 2.000 -17.441 -3.243 1.00 0.00 10 ASN A C 12
ATOM 12800 O O . ASN A 1 9 ? 1.213 -18.164 -2.631 1.00 0.00 10 ASN A O 12
ATOM 12811 N N . LEU A 1 10 ? 1.649 -16.250 -3.713 1.00 0.00 11 LEU A N 12
ATOM 12812 C CA . LEU A 1 10 ? 0.393 -15.581 -3.406 1.00 0.00 11 LEU A CA 12
ATOM 12813 C C . LEU A 1 10 ? -0.763 -16.131 -4.247 1.00 0.00 11 LEU A C 12
ATOM 12814 O O . LEU A 1 10 ? -1.308 -15.434 -5.097 1.00 0.00 11 LEU A O 12
ATOM 12830 N N . TRP A 1 11 ? -1.069 -17.412 -4.050 1.00 0.00 12 TRP A N 12
ATOM 12831 C CA . TRP A 1 11 ? -2.058 -18.244 -4.731 1.00 0.00 12 TRP A CA 12
ATOM 12832 C C . TRP A 1 11 ? -3.266 -17.465 -5.259 1.00 0.00 12 TRP A C 12
ATOM 12833 O O . TRP A 1 11 ? -3.548 -17.557 -6.456 1.00 0.00 12 TRP A O 12
ATOM 12854 N N . LYS A 1 12 ? -3.948 -16.673 -4.426 1.00 0.00 13 LYS A N 12
ATOM 12855 C CA . LYS A 1 12 ? -5.041 -15.810 -4.878 1.00 0.00 13 LYS A CA 12
ATOM 12856 C C . LYS A 1 12 ? -4.973 -14.480 -4.148 1.00 0.00 13 LYS A C 12
ATOM 12857 O O . LYS A 1 12 ? -4.348 -14.374 -3.093 1.00 0.00 13 LYS A O 12
ATOM 12876 N N . VAL A 1 13 ? -5.648 -13.482 -4.708 1.00 0.00 14 VAL A N 12
ATOM 12877 C CA . VAL A 1 13 ? -5.743 -12.119 -4.220 1.00 0.00 14 VAL A CA 12
ATOM 12878 C C . VAL A 1 13 ? -7.203 -11.724 -4.447 1.00 0.00 14 VAL A C 12
ATOM 12879 O O . VAL A 1 13 ? -7.826 -12.144 -5.427 1.00 0.00 14 VAL A O 12
ATOM 12892 N N . HIS A 1 14 ? -7.733 -10.925 -3.525 1.00 0.00 15 HIS A N 12
ATOM 12893 C CA . HIS A 1 14 ? -9.156 -10.598 -3.403 1.00 0.00 15 HIS A CA 12
ATOM 12894 C C . HIS A 1 14 ? -9.370 -9.105 -3.109 1.00 0.00 15 HIS A C 12
ATOM 12895 O O . HIS A 1 14 ? -10.419 -8.707 -2.600 1.00 0.00 15 HIS A O 12
ATOM 12909 N N . VAL A 1 15 ? -8.374 -8.279 -3.430 1.00 0.00 16 VAL A N 12
ATOM 12910 C CA . VAL A 1 15 ? -8.381 -6.826 -3.296 1.00 0.00 16 VAL A CA 12
ATOM 12911 C C . VAL A 1 15 ? -7.943 -6.202 -4.620 1.00 0.00 16 VAL A C 12
ATOM 12912 O O . VAL A 1 15 ? -7.270 -6.848 -5.427 1.00 0.00 16 VAL A O 12
ATOM 12925 N N . LYS A 1 16 ? -8.305 -4.933 -4.824 1.00 0.00 17 LYS A N 12
ATOM 12926 C CA . LYS A 1 16 ? -7.873 -4.097 -5.940 1.00 0.00 17 LYS A CA 12
ATOM 12927 C C . LYS A 1 16 ? -7.711 -2.680 -5.396 1.00 0.00 17 LYS A C 12
ATOM 12928 O O . LYS A 1 16 ? -8.329 -2.355 -4.379 1.00 0.00 17 LYS A O 12
ATOM 12947 N N . ALA A 1 17 ? -6.938 -1.821 -6.064 1.00 0.00 18 ALA A N 12
ATOM 12948 C CA . ALA A 1 17 ? -6.892 -0.402 -5.728 1.00 0.00 18 ALA A CA 12
ATOM 12949 C C . ALA A 1 17 ? -8.313 0.177 -5.763 1.00 0.00 18 ALA A C 12
ATOM 12950 O O . ALA A 1 17 ? -9.082 -0.111 -6.684 1.00 0.00 18 ALA A O 12
ATOM 12957 N N . GLY A 1 18 ? -8.654 0.987 -4.762 1.00 0.00 19 GLY A N 12
ATOM 12958 C CA . GLY A 1 18 ? -9.957 1.620 -4.617 1.00 0.00 19 GLY A CA 12
ATOM 12959 C C . GLY A 1 18 ? -11.005 0.726 -3.942 1.00 0.00 19 GLY A C 12
ATOM 12960 O O . GLY A 1 18 ? -12.084 1.226 -3.619 1.00 0.00 19 GLY A O 12
ATOM 12964 N N . ASP A 1 19 ? -10.732 -0.566 -3.720 1.00 0.00 20 ASP A N 12
ATOM 12965 C CA . ASP A 1 19 ? -11.642 -1.449 -2.985 1.00 0.00 20 ASP A CA 12
ATOM 12966 C C . ASP A 1 19 ? -11.660 -1.080 -1.494 1.00 0.00 20 ASP A C 12
ATOM 12967 O O . ASP A 1 19 ? -10.741 -0.419 -1.010 1.00 0.00 20 ASP A O 12
ATOM 12976 N N . GLN A 1 20 ? -12.672 -1.526 -0.750 1.00 0.00 21 GLN A N 12
ATOM 12977 C CA . GLN A 1 20 ? -12.797 -1.355 0.697 1.00 0.00 21 GLN A CA 12
ATOM 12978 C C . GLN A 1 20 ? -12.510 -2.710 1.349 1.00 0.00 21 GLN A C 12
ATOM 12979 O O . GLN A 1 20 ? -12.954 -3.742 0.841 1.00 0.00 21 GLN A O 12
ATOM 12993 N N . ILE A 1 21 ? -11.832 -2.698 2.497 1.00 0.00 22 ILE A N 12
ATOM 12994 C CA . ILE A 1 21 ? -11.572 -3.878 3.316 1.00 0.00 22 ILE A CA 12
ATOM 12995 C C . ILE A 1 21 ? -11.857 -3.561 4.778 1.00 0.00 22 ILE A C 12
ATOM 12996 O O . ILE A 1 21 ? -11.991 -2.393 5.159 1.00 0.00 22 ILE A O 12
ATOM 13012 N N . GLU A 1 22 ? -11.941 -4.606 5.594 1.00 0.00 23 GLU A N 12
ATOM 13013 C CA . GLU A 1 22 ? -12.364 -4.536 6.976 1.00 0.00 23 GLU A CA 12
ATOM 13014 C C . GLU A 1 22 ? -11.533 -5.570 7.726 1.00 0.00 23 GLU A C 12
ATOM 13015 O O . GLU A 1 22 ? -11.263 -6.639 7.177 1.00 0.00 23 GLU A O 12
ATOM 13027 N N . LYS A 1 23 ? -11.108 -5.251 8.950 1.00 0.00 24 LYS A N 12
ATOM 13028 C CA . LYS A 1 23 ? -10.229 -6.087 9.763 1.00 0.00 24 LYS A CA 12
ATOM 13029 C C . LYS A 1 23 ? -10.772 -7.520 9.799 1.00 0.00 24 LYS A C 12
ATOM 13030 O O . LYS A 1 23 ? -11.891 -7.746 10.267 1.00 0.00 24 LYS A O 12
ATOM 13049 N N . GLY A 1 24 ? -9.986 -8.476 9.298 1.00 0.00 25 GLY A N 12
ATOM 13050 C CA . GLY A 1 24 ? -10.330 -9.893 9.283 1.00 0.00 25 GLY A CA 12
ATOM 13051 C C . GLY A 1 24 ? -10.986 -10.373 7.982 1.00 0.00 25 GLY A C 12
ATOM 13052 O O . GLY A 1 24 ? -11.247 -11.572 7.864 1.00 0.00 25 GLY A O 12
ATOM 13056 N N . GLN A 1 25 ? -11.255 -9.499 7.003 1.00 0.00 26 GLN A N 12
ATOM 13057 C CA . GLN A 1 25 ? -11.723 -9.904 5.682 1.00 0.00 26 GLN A CA 12
ATOM 13058 C C . GLN A 1 25 ? -10.551 -10.577 4.973 1.00 0.00 26 GLN A C 12
ATOM 13059 O O . GLN A 1 25 ? -9.425 -10.098 5.068 1.00 0.00 26 GLN A O 12
ATOM 13073 N N . GLU A 1 26 ? -10.797 -11.653 4.236 1.00 0.00 27 GLU A N 12
ATOM 13074 C CA . GLU A 1 26 ? -9.794 -12.254 3.362 1.00 0.00 27 GLU A CA 12
ATOM 13075 C C . GLU A 1 26 ? -9.407 -11.240 2.278 1.00 0.00 27 GLU A C 12
ATOM 13076 O O . GLU A 1 26 ? -10.284 -10.636 1.652 1.00 0.00 27 GLU A O 12
ATOM 13088 N N . VAL A 1 27 ? -8.104 -11.053 2.058 1.00 0.00 28 VAL A N 12
ATOM 13089 C CA . VAL A 1 27 ? -7.562 -10.180 1.024 1.00 0.00 28 VAL A CA 12
ATOM 13090 C C . VAL A 1 27 ? -6.598 -10.938 0.108 1.00 0.00 28 VAL A C 12
ATOM 13091 O O . VAL A 1 27 ? -6.471 -10.558 -1.055 1.00 0.00 28 VAL A O 12
ATOM 13104 N N . ALA A 1 28 ? -5.978 -12.039 0.552 1.00 0.00 29 ALA A N 12
ATOM 13105 C CA . ALA A 1 28 ? -5.200 -12.920 -0.310 1.00 0.00 29 ALA A CA 12
ATOM 13106 C C . ALA A 1 28 ? -5.112 -14.311 0.324 1.00 0.00 29 ALA A C 12
ATOM 13107 O O . ALA A 1 28 ? -5.639 -14.537 1.413 1.00 0.00 29 ALA A O 12
ATOM 13114 N N . ILE A 1 29 ? -4.443 -15.243 -0.346 1.00 0.00 30 ILE A N 12
ATOM 13115 C CA . ILE A 1 29 ? -4.131 -16.573 0.174 1.00 0.00 30 ILE A CA 12
ATOM 13116 C C . ILE A 1 29 ? -2.700 -16.890 -0.271 1.00 0.00 30 ILE A C 12
ATOM 13117 O O . ILE A 1 29 ? -2.308 -16.571 -1.396 1.00 0.00 30 ILE A O 12
ATOM 13133 N N . LEU A 1 30 ? -1.943 -17.543 0.606 1.00 0.00 31 LEU A N 12
ATOM 13134 C CA . LEU A 1 30 ? -0.648 -18.133 0.333 1.00 0.00 31 LEU A CA 12
ATOM 13135 C C . LEU A 1 30 ? -0.860 -19.609 0.046 1.00 0.00 31 LEU A C 12
ATOM 13136 O O . LEU A 1 30 ? -1.461 -20.334 0.848 1.00 0.00 31 LEU A O 12
ATOM 13152 N N . GLU A 1 31 ? -0.290 -20.051 -1.067 1.00 0.00 32 GLU A N 12
ATOM 13153 C CA . GLU A 1 31 ? 0.398 -21.321 -1.080 1.00 0.00 32 GLU A CA 12
ATOM 13154 C C . GLU A 1 31 ? 1.720 -21.058 -0.366 1.00 0.00 32 GLU A C 12
ATOM 13155 O O . GLU A 1 31 ? 2.315 -19.991 -0.524 1.00 0.00 32 GLU A O 12
ATOM 13167 N N . SER A 1 32 ? 2.177 -22.029 0.408 1.00 0.00 33 SER A N 12
ATOM 13168 C CA . SER A 1 32 ? 3.430 -21.965 1.123 1.00 0.00 33 SER A CA 12
ATOM 13169 C C . SER A 1 32 ? 4.074 -23.333 0.989 1.00 0.00 33 SER A C 12
ATOM 13170 O O . SER A 1 32 ? 3.919 -24.197 1.849 1.00 0.00 33 SER A O 12
ATOM 13178 N N . MET A 1 33 ? 4.751 -23.547 -0.139 1.00 0.00 34 MET A N 12
ATOM 13179 C CA . MET A 1 33 ? 5.482 -24.773 -0.454 1.00 0.00 34 MET A CA 12
ATOM 13180 C C . MET A 1 33 ? 4.594 -26.021 -0.285 1.00 0.00 34 MET A C 12
ATOM 13181 O O . MET A 1 33 ? 5.026 -27.024 0.293 1.00 0.00 34 MET A O 12
ATOM 13195 N N . LYS A 1 34 ? 3.344 -25.908 -0.776 1.00 0.00 35 LYS A N 12
ATOM 13196 C CA . LYS A 1 34 ? 2.261 -26.896 -0.793 1.00 0.00 35 LYS A CA 12
ATOM 13197 C C . LYS A 1 34 ? 1.392 -26.891 0.480 1.00 0.00 35 LYS A C 12
ATOM 13198 O O . LYS A 1 34 ? 0.544 -27.772 0.632 1.00 0.00 35 LYS A O 12
ATOM 13215 N N . MET A 1 35 ? 1.565 -25.900 1.371 1.00 0.00 36 MET A N 12
ATOM 13216 C CA . MET A 1 35 ? 0.677 -25.638 2.505 1.00 0.00 36 MET A CA 12
ATOM 13217 C C . MET A 1 35 ? -0.248 -24.470 2.130 1.00 0.00 36 MET A C 12
ATOM 13218 O O . MET A 1 35 ? -0.006 -23.780 1.138 1.00 0.00 36 MET A O 12
ATOM 13232 N N . GLU A 1 36 ? -1.287 -24.227 2.928 1.00 0.00 37 GLU A N 12
ATOM 13233 C CA . GLU A 1 36 ? -2.344 -23.265 2.631 1.00 0.00 37 GLU A CA 12
ATOM 13234 C C . GLU A 1 36 ? -2.510 -22.326 3.825 1.00 0.00 37 GLU A C 12
ATOM 13235 O O . GLU A 1 36 ? -2.602 -22.794 4.964 1.00 0.00 37 GLU A O 12
ATOM 13247 N N . ILE A 1 37 ? -2.517 -21.008 3.586 1.00 0.00 38 ILE A N 12
ATOM 13248 C CA . ILE A 1 37 ? -2.620 -20.008 4.652 1.00 0.00 38 ILE A CA 12
ATOM 13249 C C . ILE A 1 37 ? -3.432 -18.821 4.103 1.00 0.00 38 ILE A C 12
ATOM 13250 O O . ILE A 1 37 ? -3.024 -18.250 3.093 1.00 0.00 38 ILE A O 12
ATOM 13266 N N . PRO A 1 38 ? -4.559 -18.417 4.712 1.00 0.00 39 PRO A N 12
ATOM 13267 C CA . PRO A 1 38 ? -5.249 -17.187 4.331 1.00 0.00 39 PRO A CA 12
ATOM 13268 C C . PRO A 1 38 ? -4.408 -15.969 4.711 1.00 0.00 39 PRO A C 12
ATOM 13269 O O . PRO A 1 38 ? -3.630 -16.009 5.667 1.00 0.00 39 PRO A O 12
ATOM 13280 N N . ILE A 1 39 ? -4.651 -14.854 4.028 1.00 0.00 40 ILE A N 12
ATOM 13281 C CA . ILE A 1 39 ? -4.111 -13.549 4.358 1.00 0.00 40 ILE A CA 12
ATOM 13282 C C . ILE A 1 39 ? -5.334 -12.651 4.476 1.00 0.00 40 ILE A C 12
ATOM 13283 O O . ILE A 1 39 ? -6.107 -12.492 3.526 1.00 0.00 40 ILE A O 12
ATOM 13299 N N . VAL A 1 40 ? -5.524 -12.092 5.664 1.00 0.00 41 VAL A N 12
ATOM 13300 C CA . VAL A 1 40 ? -6.692 -11.308 6.024 1.00 0.00 41 VAL A CA 12
ATOM 13301 C C . VAL A 1 40 ? -6.241 -9.879 6.324 1.00 0.00 41 VAL A C 12
ATOM 13302 O O . VAL A 1 40 ? -5.091 -9.643 6.709 1.00 0.00 41 VAL A O 12
ATOM 13315 N N . ALA A 1 41 ? -7.145 -8.926 6.103 1.00 0.00 42 ALA A N 12
ATOM 13316 C CA . ALA A 1 41 ? -6.901 -7.509 6.249 1.00 0.00 42 ALA A CA 12
ATOM 13317 C C . ALA A 1 41 ? -6.541 -7.237 7.702 1.00 0.00 42 ALA A C 12
ATOM 13318 O O . ALA A 1 41 ? -7.340 -7.491 8.606 1.00 0.00 42 ALA A O 12
ATOM 13325 N N . ASP A 1 42 ? -5.339 -6.712 7.909 1.00 0.00 43 ASP A N 12
ATOM 13326 C CA . ASP A 1 42 ? -4.854 -6.336 9.237 1.00 0.00 43 ASP A CA 12
ATOM 13327 C C . ASP A 1 42 ? -5.694 -5.218 9.869 1.00 0.00 43 ASP A C 12
ATOM 13328 O O . ASP A 1 42 ? -5.750 -5.113 11.094 1.00 0.00 43 ASP A O 12
ATOM 13337 N N . ARG A 1 43 ? -6.368 -4.391 9.061 1.00 0.00 44 ARG A N 12
ATOM 13338 C CA . ARG A 1 43 ? -7.162 -3.238 9.500 1.00 0.00 44 ARG A CA 12
ATOM 13339 C C . ARG A 1 43 ? -8.208 -2.890 8.437 1.00 0.00 44 ARG A C 12
ATOM 13340 O O . ARG A 1 43 ? -8.280 -3.569 7.412 1.00 0.00 44 ARG A O 12
ATOM 13361 N N . SER A 1 44 ? -9.012 -1.852 8.672 1.00 0.00 45 SER A N 12
ATOM 13362 C CA . SER A 1 44 ? -10.148 -1.501 7.823 1.00 0.00 45 SER A CA 12
ATOM 13363 C C . SER A 1 44 ? -9.860 -0.185 7.102 1.00 0.00 45 SER A C 12
ATOM 13364 O O . SER A 1 44 ? -9.373 0.761 7.729 1.00 0.00 45 SER A O 12
ATOM 13372 N N . GLY A 1 45 ? -10.161 -0.103 5.805 1.00 0.00 46 GLY A N 12
ATOM 13373 C CA . GLY A 1 45 ? -9.918 1.102 5.022 1.00 0.00 46 GLY A CA 12
ATOM 13374 C C . GLY A 1 45 ? -10.079 0.856 3.527 1.00 0.00 46 GLY A C 12
ATOM 13375 O O . GLY A 1 45 ? -10.476 -0.232 3.105 1.00 0.00 46 GLY A O 12
ATOM 13379 N N . ILE A 1 46 ? -9.769 1.874 2.727 1.00 0.00 47 ILE A N 12
ATOM 13380 C CA . ILE A 1 46 ? -9.699 1.767 1.276 1.00 0.00 47 ILE A CA 12
ATOM 13381 C C . ILE A 1 46 ? -8.309 1.226 0.922 1.00 0.00 47 ILE A C 12
ATOM 13382 O O . ILE A 1 46 ? -7.315 1.574 1.557 1.00 0.00 47 ILE A O 12
ATOM 13398 N N . VAL A 1 47 ? -8.211 0.391 -0.107 1.00 0.00 48 VAL A N 12
ATOM 13399 C CA . VAL A 1 47 ? -6.941 -0.051 -0.661 1.00 0.00 48 VAL A CA 12
ATOM 13400 C C . VAL A 1 47 ? -6.394 1.081 -1.533 1.00 0.00 48 VAL A C 12
ATOM 13401 O O . VAL A 1 47 ? -7.047 1.494 -2.493 1.00 0.00 48 VAL A O 12
ATOM 13414 N N . LYS A 1 48 ? -5.192 1.576 -1.231 1.00 0.00 49 LYS A N 12
ATOM 13415 C CA . LYS A 1 48 ? -4.476 2.495 -2.102 1.00 0.00 49 LYS A CA 12
ATOM 13416 C C . LYS A 1 48 ? -3.856 1.705 -3.252 1.00 0.00 49 LYS A C 12
ATOM 13417 O O . LYS A 1 48 ? -4.010 2.107 -4.404 1.00 0.00 49 LYS A O 12
ATOM 13436 N N . GLU A 1 49 ? -3.183 0.583 -2.967 1.00 0.00 50 GLU A N 12
ATOM 13437 C CA . GLU A 1 49 ? -2.525 -0.219 -3.996 1.00 0.00 50 GLU A CA 12
ATOM 13438 C C . GLU A 1 49 ? -2.351 -1.648 -3.491 1.00 0.00 50 GLU A C 12
ATOM 13439 O O . GLU A 1 49 ? -2.203 -1.861 -2.288 1.00 0.00 50 GLU A O 12
ATOM 13451 N N . VAL A 1 50 ? -2.310 -2.614 -4.409 1.00 0.00 51 VAL A N 12
ATOM 13452 C CA . VAL A 1 50 ? -1.950 -3.996 -4.122 1.00 0.00 51 VAL A CA 12
ATOM 13453 C C . VAL A 1 50 ? -0.503 -4.158 -4.586 1.00 0.00 51 VAL A C 12
ATOM 13454 O O . VAL A 1 50 ? -0.178 -3.911 -5.749 1.00 0.00 51 VAL A O 12
ATOM 13467 N N . LYS A 1 51 ? 0.387 -4.535 -3.667 1.00 0.00 52 LYS A N 12
ATOM 13468 C CA . LYS A 1 51 ? 1.830 -4.524 -3.890 1.00 0.00 52 LYS A CA 12
ATOM 13469 C C . LYS A 1 51 ? 2.332 -5.861 -4.458 1.00 0.00 52 LYS A C 12
ATOM 13470 O O . LYS A 1 51 ? 3.545 -6.067 -4.529 1.00 0.00 52 LYS A O 12
ATOM 13489 N N . LYS A 1 52 ? 1.422 -6.772 -4.822 1.00 0.00 53 LYS A N 12
ATOM 13490 C CA . LYS A 1 52 ? 1.651 -8.105 -5.396 1.00 0.00 53 LYS A CA 12
ATOM 13491 C C . LYS A 1 52 ? 0.438 -8.446 -6.272 1.00 0.00 53 LYS A C 12
ATOM 13492 O O . LYS A 1 52 ? -0.499 -7.647 -6.361 1.00 0.00 53 LYS A O 12
ATOM 13511 N N . LYS A 1 53 ? 0.422 -9.630 -6.889 1.00 0.00 54 LYS A N 12
ATOM 13512 C CA . LYS A 1 53 ? -0.720 -10.167 -7.631 1.00 0.00 54 LYS A CA 12
ATOM 13513 C C . LYS A 1 53 ? -0.817 -11.670 -7.386 1.00 0.00 54 LYS A C 12
ATOM 13514 O O . LYS A 1 53 ? 0.124 -12.260 -6.847 1.00 0.00 54 LYS A O 12
ATOM 13533 N N . GLU A 1 54 ? -1.907 -12.295 -7.834 1.00 0.00 55 GLU A N 12
ATOM 13534 C CA . GLU A 1 54 ? -2.057 -13.745 -7.864 1.00 0.00 55 GLU A CA 12
ATOM 13535 C C . GLU A 1 54 ? -0.804 -14.414 -8.444 1.00 0.00 55 GLU A C 12
ATOM 13536 O O . GLU A 1 54 ? -0.356 -14.078 -9.547 1.00 0.00 55 GLU A O 12
ATOM 13548 N N . GLY A 1 55 ? -0.255 -15.371 -7.701 1.00 0.00 56 GLY A N 12
ATOM 13549 C CA . GLY A 1 55 ? 0.832 -16.232 -8.133 1.00 0.00 56 GLY A CA 12
ATOM 13550 C C . GLY A 1 55 ? 2.209 -15.581 -8.005 1.00 0.00 56 GLY A C 12
ATOM 13551 O O . GLY A 1 55 ? 3.201 -16.235 -8.331 1.00 0.00 56 GLY A O 12
ATOM 13555 N N . ASP A 1 56 ? 2.302 -14.323 -7.554 1.00 0.00 57 ASP A N 12
ATOM 13556 C CA . ASP A 1 56 ? 3.599 -13.686 -7.323 1.00 0.00 57 ASP A CA 12
ATOM 13557 C C . ASP A 1 56 ? 4.297 -14.357 -6.134 1.00 0.00 57 ASP A C 12
ATOM 13558 O O . ASP A 1 56 ? 3.643 -14.908 -5.243 1.00 0.00 57 ASP A O 12
ATOM 13567 N N . PHE A 1 57 ? 5.625 -14.321 -6.114 1.00 0.00 58 PHE A N 12
ATOM 13568 C CA . PHE A 1 57 ? 6.422 -14.853 -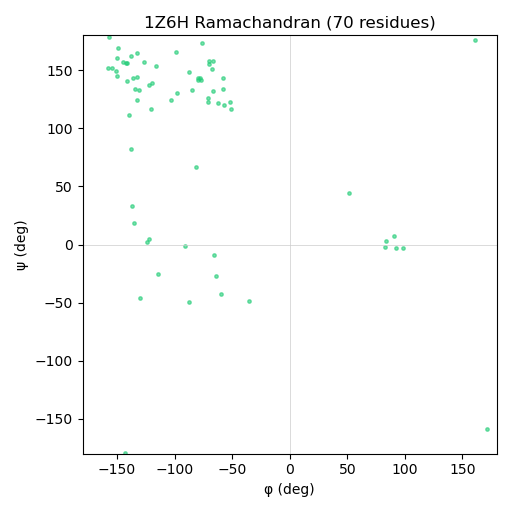5.017 1.00 0.00 58 PHE A CA 12
ATOM 13569 C C . PHE A 1 57 ? 6.373 -13.852 -3.865 1.00 0.00 58 PHE A C 12
ATOM 13570 O O . PHE A 1 57 ? 6.390 -12.638 -4.098 1.00 0.00 58 PHE A O 12
ATOM 13587 N N . VAL A 1 58 ? 6.337 -14.349 -2.630 1.00 0.00 59 VAL A N 12
ATOM 13588 C CA . VAL A 1 58 ? 6.169 -13.534 -1.436 1.00 0.00 59 VAL A CA 12
ATOM 13589 C C . VAL A 1 58 ? 6.913 -14.170 -0.263 1.00 0.00 59 VAL A C 12
ATOM 13590 O O . VAL A 1 58 ? 7.234 -15.365 -0.276 1.00 0.00 59 VAL A O 12
ATOM 13603 N N . ASN A 1 59 ? 7.225 -13.369 0.759 1.00 0.00 60 ASN A N 12
ATOM 13604 C CA . ASN A 1 59 ? 8.000 -13.826 1.903 1.00 0.00 60 ASN A CA 12
ATOM 13605 C C . ASN A 1 59 ? 7.620 -13.085 3.174 1.00 0.00 60 ASN A C 12
ATOM 13606 O O . ASN A 1 59 ? 6.899 -12.090 3.127 1.00 0.00 60 ASN A O 12
ATOM 13617 N N . GLU A 1 60 ? 8.110 -13.570 4.315 1.00 0.00 61 GLU A N 12
ATOM 13618 C CA . GLU A 1 60 ? 7.896 -12.923 5.604 1.00 0.00 61 GLU A CA 12
ATOM 13619 C C . GLU A 1 60 ? 8.398 -11.470 5.544 1.00 0.00 61 GLU A C 12
ATOM 13620 O O . GLU A 1 60 ? 9.570 -11.222 5.248 1.00 0.00 61 GLU A O 12
ATOM 13632 N N . GLY A 1 61 ? 7.504 -10.514 5.815 1.00 0.00 62 GLY A N 12
ATOM 13633 C CA . GLY A 1 61 ? 7.791 -9.085 5.848 1.00 0.00 62 GLY A CA 12
ATOM 13634 C C . GLY A 1 61 ? 7.665 -8.409 4.478 1.00 0.00 62 GLY A C 12
ATOM 13635 O O . GLY A 1 61 ? 7.869 -7.197 4.389 1.00 0.00 62 GLY A O 12
ATOM 13639 N N . ASP A 1 62 ? 7.352 -9.151 3.412 1.00 0.00 63 ASP A N 12
ATOM 13640 C CA . ASP A 1 62 ? 7.219 -8.609 2.064 1.00 0.00 63 ASP A CA 12
ATOM 13641 C C . ASP A 1 62 ? 5.838 -7.969 1.923 1.00 0.00 63 ASP A C 12
ATOM 13642 O O . ASP A 1 62 ? 4.838 -8.555 2.343 1.00 0.00 63 ASP A O 12
ATOM 13651 N N . VAL A 1 63 ? 5.772 -6.757 1.378 1.00 0.00 64 VAL A N 12
ATOM 13652 C CA . VAL A 1 63 ? 4.549 -5.965 1.292 1.00 0.00 64 VAL A CA 12
ATOM 13653 C C . VAL A 1 63 ? 3.460 -6.680 0.486 1.00 0.00 64 VAL A C 12
ATOM 13654 O O . VAL A 1 63 ? 3.756 -7.412 -0.463 1.00 0.00 64 VAL A O 12
ATOM 13667 N N . LEU A 1 64 ? 2.199 -6.395 0.824 1.00 0.00 65 LEU A N 12
ATOM 13668 C CA . LEU A 1 64 ? 1.016 -6.981 0.196 1.00 0.00 65 LEU A CA 12
ATOM 13669 C C . LEU A 1 64 ? 0.034 -5.887 -0.208 1.00 0.00 65 LEU A C 12
ATOM 13670 O O . LEU A 1 64 ? -0.488 -5.928 -1.322 1.00 0.00 65 LEU A O 12
ATOM 13686 N N . LEU A 1 65 ? -0.187 -4.879 0.643 1.00 0.00 66 LEU A N 12
ATOM 13687 C CA . LEU A 1 65 ? -1.255 -3.908 0.454 1.00 0.00 66 LEU A CA 12
ATOM 13688 C C . LEU A 1 65 ? -0.809 -2.577 1.022 1.00 0.00 66 LEU A C 12
ATOM 13689 O O . LEU A 1 65 ? -0.185 -2.531 2.085 1.00 0.00 66 LEU A O 12
ATOM 13705 N N . GLU A 1 66 ? -1.193 -1.497 0.363 1.00 0.00 67 GLU A N 12
ATOM 13706 C CA . GLU A 1 66 ? -1.046 -0.137 0.841 1.00 0.00 67 GLU A CA 12
ATOM 13707 C C . GLU A 1 66 ? -2.450 0.427 0.902 1.00 0.00 67 GLU A C 12
ATOM 13708 O O . GLU A 1 66 ? -3.255 0.134 0.013 1.00 0.00 67 GLU A O 12
ATOM 13720 N N . LEU A 1 67 ? -2.756 1.207 1.939 1.00 0.00 68 LEU A N 12
ATOM 13721 C CA . LEU A 1 67 ? -4.117 1.629 2.249 1.00 0.00 68 LEU A CA 12
ATOM 13722 C C . LEU A 1 67 ? -4.246 3.150 2.291 1.00 0.00 68 LEU A C 12
ATOM 13723 O O . LEU A 1 67 ? -3.262 3.885 2.396 1.00 0.00 68 LEU A O 12
ATOM 13739 N N . SER A 1 68 ? -5.497 3.589 2.247 1.00 0.00 69 SER A N 12
ATOM 13740 C CA . SER A 1 68 ? -5.995 4.948 2.325 1.00 0.00 69 SER A CA 12
ATOM 13741 C C . SER A 1 68 ? -7.240 4.934 3.226 1.00 0.00 69 SER A C 12
ATOM 13742 O O . SER A 1 68 ? -7.774 3.858 3.508 1.00 0.00 69 SER A O 12
ATOM 13750 N N . ASN A 1 69 ? -7.737 6.122 3.606 1.00 0.00 70 ASN A N 12
ATOM 13751 C CA . ASN A 1 69 ? -9.021 6.371 4.281 1.00 0.00 70 ASN A CA 12
ATOM 13752 C C . ASN A 1 69 ? -9.458 5.220 5.200 1.00 0.00 70 ASN A C 12
ATOM 13753 O O . ASN A 1 69 ? -10.345 4.433 4.850 1.00 0.00 70 ASN A O 12
ATOM 13764 N N . SER A 1 70 ? -8.789 5.086 6.345 1.00 0.00 71 SER A N 12
ATOM 13765 C CA . SER A 1 70 ? -9.124 4.089 7.358 1.00 0.00 71 SER A CA 12
ATOM 13766 C C . SER A 1 70 ? -10.591 4.225 7.788 1.00 0.00 71 SER A C 12
ATOM 13767 O O . SER A 1 70 ? -11.116 5.343 7.839 1.00 0.00 71 SER A O 12
ATOM 13775 N N . THR A 1 71 ? -11.235 3.113 8.150 1.00 0.00 72 THR A N 12
ATOM 13776 C CA . THR A 1 71 ? -12.657 3.088 8.499 1.00 0.00 72 THR A CA 12
ATOM 13777 C C . THR A 1 71 ? -12.925 2.521 9.902 1.00 0.00 72 THR A C 12
ATOM 13778 O O . THR A 1 71 ? -14.040 2.666 10.409 1.00 0.00 72 THR A O 12
ATOM 13789 N N . GLN A 1 72 ? -11.915 1.942 10.563 1.00 0.00 73 GLN A N 12
ATOM 13790 C CA . GLN A 1 72 ? -11.939 1.543 11.968 1.00 0.00 73 GLN A CA 12
ATOM 13791 C C . GLN A 1 72 ? -10.536 1.784 12.517 1.00 0.00 73 GLN A C 12
ATOM 13792 O O . GLN A 1 72 ? -10.411 2.128 13.711 1.00 0.00 73 GLN A O 12
ATOM 13837 N N . THR A 1 1 ? -0.301 -0.058 5.619 1.00 0.00 2 THR A N 13
ATOM 13838 C CA . THR A 1 1 ? 0.331 -1.140 4.836 1.00 0.00 2 THR A CA 13
ATOM 13839 C C . THR A 1 1 ? -0.039 -2.497 5.449 1.00 0.00 2 THR A C 13
ATOM 13840 O O . THR A 1 1 ? -0.223 -2.595 6.664 1.00 0.00 2 THR A O 13
ATOM 13853 N N . VAL A 1 2 ? -0.160 -3.537 4.622 1.00 0.00 3 VAL A N 13
ATOM 13854 C CA . VAL A 1 2 ? -0.284 -4.925 5.064 1.00 0.00 3 VAL A CA 13
ATOM 13855 C C . VAL A 1 2 ? 0.813 -5.675 4.306 1.00 0.00 3 VAL A C 13
ATOM 13856 O O . VAL A 1 2 ? 1.147 -5.305 3.172 1.00 0.00 3 VAL A O 13
ATOM 13869 N N . SER A 1 3 ? 1.360 -6.721 4.918 1.00 0.00 4 SER A N 13
ATOM 13870 C CA . SER A 1 3 ? 2.497 -7.468 4.406 1.00 0.00 4 SER A CA 13
ATOM 13871 C C . SER A 1 3 ? 2.304 -8.946 4.730 1.00 0.00 4 SER A C 13
ATOM 13872 O O . SER A 1 3 ? 1.523 -9.317 5.611 1.00 0.00 4 SER A O 13
ATOM 13880 N N . ILE A 1 4 ? 3.030 -9.783 4.003 1.00 0.00 5 ILE A N 13
ATOM 13881 C CA . ILE A 1 4 ? 3.074 -11.218 4.183 1.00 0.00 5 ILE A CA 13
ATOM 13882 C C . ILE A 1 4 ? 3.977 -11.539 5.383 1.00 0.00 5 ILE A C 13
ATOM 13883 O O . ILE A 1 4 ? 4.854 -10.759 5.758 1.00 0.00 5 ILE A O 13
ATOM 13899 N N . GLN A 1 5 ? 3.753 -12.706 5.989 1.00 0.00 6 GLN A N 13
ATOM 13900 C CA . GLN A 1 5 ? 4.339 -13.149 7.253 1.00 0.00 6 GLN A CA 13
ATOM 13901 C C . GLN A 1 5 ? 4.981 -14.539 7.127 1.00 0.00 6 GLN A C 13
ATOM 13902 O O . GLN A 1 5 ? 5.513 -15.058 8.107 1.00 0.00 6 GLN A O 13
ATOM 13916 N N . MET A 1 6 ? 4.918 -15.157 5.945 1.00 0.00 7 MET A N 13
ATOM 13917 C CA . MET A 1 6 ? 5.386 -16.512 5.700 1.00 0.00 7 MET A CA 13
ATOM 13918 C C . MET A 1 6 ? 5.859 -16.618 4.248 1.00 0.00 7 MET A C 13
ATOM 13919 O O . MET A 1 6 ? 5.319 -15.966 3.356 1.00 0.00 7 MET A O 13
ATOM 13933 N N . ALA A 1 7 ? 6.899 -17.417 4.021 1.00 0.00 8 ALA A N 13
ATOM 13934 C CA . ALA A 1 7 ? 7.422 -17.732 2.702 1.00 0.00 8 ALA A CA 13
ATOM 13935 C C . ALA A 1 7 ? 6.363 -18.466 1.886 1.00 0.00 8 ALA A C 13
ATOM 13936 O O . ALA A 1 7 ? 5.697 -19.371 2.398 1.00 0.00 8 ALA A O 13
ATOM 13943 N N . GLY A 1 8 ? 6.209 -18.089 0.618 1.00 0.00 9 GLY A N 13
ATOM 13944 C CA . GLY A 1 8 ? 5.199 -18.708 -0.219 1.00 0.00 9 GLY A CA 13
ATOM 13945 C C . GLY A 1 8 ? 5.002 -18.015 -1.558 1.00 0.00 9 GLY A C 13
ATOM 13946 O O . GLY A 1 8 ? 5.846 -17.256 -2.043 1.00 0.00 9 GLY A O 13
ATOM 13950 N N . ASN A 1 9 ? 3.849 -18.296 -2.150 1.00 0.00 10 ASN A N 13
ATOM 13951 C CA . ASN A 1 9 ? 3.404 -17.797 -3.438 1.00 0.00 10 ASN A CA 13
ATOM 13952 C C . ASN A 1 9 ? 1.966 -17.362 -3.218 1.00 0.00 10 ASN A C 13
ATOM 13953 O O . ASN A 1 9 ? 1.182 -18.082 -2.598 1.00 0.00 10 ASN A O 13
ATOM 13964 N N . LEU A 1 10 ? 1.614 -16.176 -3.698 1.00 0.00 11 LEU A N 13
ATOM 13965 C CA . LEU A 1 10 ? 0.356 -15.507 -3.392 1.00 0.00 11 LEU A CA 13
ATOM 13966 C C . LEU A 1 10 ? -0.788 -16.057 -4.248 1.00 0.00 11 LEU A C 13
ATOM 13967 O O . LEU A 1 10 ? -1.332 -15.358 -5.097 1.00 0.00 11 LEU A O 13
ATOM 13983 N N . TRP A 1 11 ? -1.082 -17.344 -4.063 1.00 0.00 12 TRP A N 13
ATOM 13984 C CA . TRP A 1 11 ? -2.060 -18.186 -4.748 1.00 0.00 12 TRP A CA 13
ATOM 13985 C C . TRP A 1 11 ? -3.284 -17.423 -5.258 1.00 0.00 12 TRP A C 13
ATOM 13986 O O . TRP A 1 11 ? -3.581 -17.522 -6.451 1.00 0.00 12 TRP A O 13
ATOM 14007 N N . LYS A 1 12 ? -3.958 -16.631 -4.419 1.00 0.00 13 LYS A N 13
ATOM 14008 C CA . LYS A 1 12 ? -5.051 -15.767 -4.864 1.00 0.00 13 LYS A CA 13
ATOM 14009 C C . LYS A 1 12 ? -4.973 -14.433 -4.142 1.00 0.00 13 LYS A C 13
ATOM 14010 O O . LYS A 1 12 ? -4.339 -14.319 -3.093 1.00 0.00 13 LYS A O 13
ATOM 14029 N N . VAL A 1 13 ? -5.651 -13.439 -4.706 1.00 0.00 14 VAL A N 13
ATOM 14030 C CA . VAL A 1 13 ? -5.753 -12.075 -4.225 1.00 0.00 14 VAL A CA 13
ATOM 14031 C C . VAL A 1 13 ? -7.215 -11.694 -4.448 1.00 0.00 14 VAL A C 13
ATOM 14032 O O . VAL A 1 13 ? -7.837 -12.113 -5.429 1.00 0.00 14 VAL A O 13
ATOM 14045 N N . HIS A 1 14 ? -7.751 -10.910 -3.518 1.00 0.00 15 HIS A N 13
ATOM 14046 C CA . HIS A 1 14 ? -9.172 -10.585 -3.392 1.00 0.00 15 HIS A CA 13
ATOM 14047 C C . HIS A 1 14 ? -9.360 -9.084 -3.122 1.00 0.00 15 HIS A C 13
ATOM 14048 O O . HIS A 1 14 ? -10.409 -8.655 -2.639 1.00 0.00 15 HIS A O 13
ATOM 14062 N N . VAL A 1 15 ? -8.335 -8.291 -3.439 1.00 0.00 16 VAL A N 13
ATOM 14063 C CA . VAL A 1 15 ? -8.293 -6.840 -3.335 1.00 0.00 16 VAL A CA 13
ATOM 14064 C C . VAL A 1 15 ? -7.818 -6.255 -4.665 1.00 0.00 16 VAL A C 13
ATOM 14065 O O . VAL A 1 15 ? -7.189 -6.943 -5.473 1.00 0.00 16 VAL A O 13
ATOM 14078 N N . LYS A 1 16 ? -8.097 -4.969 -4.872 1.00 0.00 17 LYS A N 13
ATOM 14079 C CA . LYS A 1 16 ? -7.584 -4.155 -5.967 1.00 0.00 17 LYS A CA 13
ATOM 14080 C C . LYS A 1 16 ? -7.534 -2.712 -5.483 1.00 0.00 17 LYS A C 13
ATOM 14081 O O . LYS A 1 16 ? -8.167 -2.382 -4.478 1.00 0.00 17 LYS A O 13
ATOM 14100 N N . ALA A 1 17 ? -6.826 -1.849 -6.212 1.00 0.00 18 ALA A N 13
ATOM 14101 C CA . ALA A 1 17 ? -6.831 -0.414 -5.961 1.00 0.00 18 ALA A CA 13
ATOM 14102 C C . ALA A 1 17 ? -8.278 0.093 -5.937 1.00 0.00 18 ALA A C 13
ATOM 14103 O O . ALA A 1 17 ? -9.049 -0.158 -6.867 1.00 0.00 18 ALA A O 13
ATOM 14110 N N . GLY A 1 18 ? -8.631 0.799 -4.866 1.00 0.00 19 GLY A N 13
ATOM 14111 C CA . GLY A 1 18 ? -9.931 1.424 -4.661 1.00 0.00 19 GLY A CA 13
ATOM 14112 C C . GLY A 1 18 ? -10.944 0.524 -3.946 1.00 0.00 19 GLY A C 13
ATOM 14113 O O . GLY A 1 18 ? -12.048 0.991 -3.658 1.00 0.00 19 GLY A O 13
ATOM 14117 N N . ASP A 1 19 ? -10.620 -0.745 -3.668 1.00 0.00 20 ASP A N 13
ATOM 14118 C CA . ASP A 1 19 ? -11.539 -1.656 -2.979 1.00 0.00 20 ASP A CA 13
ATOM 14119 C C . ASP A 1 19 ? -11.642 -1.314 -1.490 1.00 0.00 20 ASP A C 13
ATOM 14120 O O . ASP A 1 19 ? -10.713 -0.745 -0.917 1.00 0.00 20 ASP A O 13
ATOM 14129 N N . GLN A 1 20 ? -12.753 -1.677 -0.851 1.00 0.00 21 GLN A N 13
ATOM 14130 C CA . GLN A 1 20 ? -13.037 -1.427 0.559 1.00 0.00 21 GLN A CA 13
ATOM 14131 C C . GLN A 1 20 ? -12.787 -2.744 1.307 1.00 0.00 21 GLN A C 13
ATOM 14132 O O . GLN A 1 20 ? -13.269 -3.789 0.863 1.00 0.00 21 GLN A O 13
ATOM 14146 N N . ILE A 1 21 ? -12.062 -2.706 2.429 1.00 0.00 22 ILE A N 13
ATOM 14147 C CA . ILE A 1 21 ? -11.730 -3.890 3.225 1.00 0.00 22 ILE A CA 13
ATOM 14148 C C . ILE A 1 21 ? -11.989 -3.630 4.703 1.00 0.00 22 ILE A C 13
ATOM 14149 O O . ILE A 1 21 ? -12.075 -2.483 5.149 1.00 0.00 22 ILE A O 13
ATOM 14165 N N . GLU A 1 22 ? -12.094 -4.699 5.482 1.00 0.00 23 GLU A N 13
ATOM 14166 C CA . GLU A 1 22 ? -12.545 -4.651 6.856 1.00 0.00 23 GLU A CA 13
ATOM 14167 C C . GLU A 1 22 ? -11.670 -5.636 7.621 1.00 0.00 23 GLU A C 13
ATOM 14168 O O . GLU A 1 22 ? -11.310 -6.679 7.072 1.00 0.00 23 GLU A O 13
ATOM 14180 N N . LYS A 1 23 ? -11.274 -5.294 8.848 1.00 0.00 24 LYS A N 13
ATOM 14181 C CA . LYS A 1 23 ? -10.338 -6.093 9.632 1.00 0.00 24 LYS A CA 13
ATOM 14182 C C . LYS A 1 23 ? -10.823 -7.544 9.702 1.00 0.00 24 LYS A C 13
ATOM 14183 O O . LYS A 1 23 ? -11.958 -7.801 10.109 1.00 0.00 24 LYS A O 13
ATOM 14202 N N . GLY A 1 24 ? -9.962 -8.483 9.302 1.00 0.00 25 GLY A N 13
ATOM 14203 C CA . GLY A 1 24 ? -10.267 -9.909 9.304 1.00 0.00 25 GLY A CA 13
ATOM 14204 C C . GLY A 1 24 ? -10.950 -10.404 8.021 1.00 0.00 25 GLY A C 13
ATOM 14205 O O . GLY A 1 24 ? -11.200 -11.606 7.918 1.00 0.00 25 GLY A O 13
ATOM 14209 N N . GLN A 1 25 ? -11.246 -9.539 7.043 1.00 0.00 26 GLN A N 13
ATOM 14210 C CA . GLN A 1 25 ? -11.708 -9.957 5.725 1.00 0.00 26 GLN A CA 13
ATOM 14211 C C . GLN A 1 25 ? -10.515 -10.588 5.015 1.00 0.00 26 GLN A C 13
ATOM 14212 O O . GLN A 1 25 ? -9.405 -10.063 5.098 1.00 0.00 26 GLN A O 13
ATOM 14226 N N . GLU A 1 26 ? -10.734 -11.680 4.292 1.00 0.00 27 GLU A N 13
ATOM 14227 C CA . GLU A 1 26 ? -9.737 -12.260 3.402 1.00 0.00 27 GLU A CA 13
ATOM 14228 C C . GLU A 1 26 ? -9.374 -11.230 2.329 1.00 0.00 27 GLU A C 13
ATOM 14229 O O . GLU A 1 26 ? -10.261 -10.642 1.701 1.00 0.00 27 GLU A O 13
ATOM 14241 N N . VAL A 1 27 ? -8.075 -11.015 2.116 1.00 0.00 28 VAL A N 13
ATOM 14242 C CA . VAL A 1 27 ? -7.546 -10.143 1.078 1.00 0.00 28 VAL A CA 13
ATOM 14243 C C . VAL A 1 27 ? -6.606 -10.915 0.147 1.00 0.00 28 VAL A C 13
ATOM 14244 O O . VAL A 1 27 ? -6.503 -10.546 -1.022 1.00 0.00 28 VAL A O 13
ATOM 14257 N N . ALA A 1 28 ? -5.981 -12.015 0.589 1.00 0.00 29 ALA A N 13
ATOM 14258 C CA . ALA A 1 28 ? -5.189 -12.881 -0.275 1.00 0.00 29 ALA A CA 13
ATOM 14259 C C . ALA A 1 28 ? -5.093 -14.281 0.337 1.00 0.00 29 ALA A C 13
ATOM 14260 O O . ALA A 1 28 ? -5.600 -14.520 1.433 1.00 0.00 29 ALA A O 13
ATOM 14267 N N . ILE A 1 29 ? -4.434 -15.206 -0.358 1.00 0.00 30 ILE A N 13
ATOM 14268 C CA . ILE A 1 29 ? -4.128 -16.541 0.146 1.00 0.00 30 ILE A CA 13
ATOM 14269 C C . ILE A 1 29 ? -2.700 -16.875 -0.280 1.00 0.00 30 ILE A C 13
ATOM 14270 O O . ILE A 1 29 ? -2.295 -16.562 -1.402 1.00 0.00 30 ILE A O 13
ATOM 14286 N N . LEU A 1 30 ? -1.959 -17.532 0.612 1.00 0.00 31 LEU A N 13
ATOM 14287 C CA . LEU A 1 30 ? -0.666 -18.130 0.336 1.00 0.00 31 LEU A CA 13
ATOM 14288 C C . LEU A 1 30 ? -0.876 -19.602 0.035 1.00 0.00 31 LEU A C 13
ATOM 14289 O O . LEU A 1 30 ? -1.472 -20.336 0.833 1.00 0.00 31 LEU A O 13
ATOM 14305 N N . GLU A 1 31 ? -0.314 -20.033 -1.087 1.00 0.00 32 GLU A N 13
ATOM 14306 C CA . GLU A 1 31 ? 0.358 -21.313 -1.134 1.00 0.00 32 GLU A CA 13
ATOM 14307 C C . GLU A 1 31 ? 1.685 -21.079 -0.420 1.00 0.00 32 GLU A C 13
ATOM 14308 O O . GLU A 1 31 ? 2.296 -20.021 -0.573 1.00 0.00 32 GLU A O 13
ATOM 14320 N N . SER A 1 32 ? 2.126 -22.061 0.349 1.00 0.00 33 SER A N 13
ATOM 14321 C CA . SER A 1 32 ? 3.383 -22.008 1.062 1.00 0.00 33 SER A CA 13
ATOM 14322 C C . SER A 1 32 ? 4.013 -23.385 0.952 1.00 0.00 33 SER A C 13
ATOM 14323 O O . SER A 1 32 ? 3.870 -24.214 1.848 1.00 0.00 33 SER A O 13
ATOM 14331 N N . MET A 1 33 ? 4.662 -23.645 -0.185 1.00 0.00 34 MET A N 13
ATOM 14332 C CA . MET A 1 33 ? 5.393 -24.881 -0.460 1.00 0.00 34 MET A CA 13
ATOM 14333 C C . MET A 1 33 ? 4.536 -26.118 -0.130 1.00 0.00 34 MET A C 13
ATOM 14334 O O . MET A 1 33 ? 4.977 -27.028 0.582 1.00 0.00 34 MET A O 13
ATOM 14348 N N . LYS A 1 34 ? 3.291 -26.087 -0.642 1.00 0.00 35 LYS A N 13
ATOM 14349 C CA . LYS A 1 34 ? 2.227 -27.091 -0.574 1.00 0.00 35 LYS A CA 13
ATOM 14350 C C . LYS A 1 34 ? 1.315 -26.949 0.660 1.00 0.00 35 LYS A C 13
ATOM 14351 O O . LYS A 1 34 ? 0.435 -27.790 0.849 1.00 0.00 35 LYS A O 13
ATOM 14368 N N . MET A 1 35 ? 1.481 -25.893 1.476 1.00 0.00 36 MET A N 13
ATOM 14369 C CA . MET A 1 35 ? 0.593 -25.550 2.588 1.00 0.00 36 MET A CA 13
ATOM 14370 C C . MET A 1 35 ? -0.352 -24.421 2.154 1.00 0.00 36 MET A C 13
ATOM 14371 O O . MET A 1 35 ? -0.132 -23.781 1.122 1.00 0.00 36 MET A O 13
ATOM 14385 N N . GLU A 1 36 ? -1.388 -24.163 2.951 1.00 0.00 37 GLU A N 13
ATOM 14386 C CA . GLU A 1 36 ? -2.505 -23.290 2.612 1.00 0.00 37 GLU A CA 13
ATOM 14387 C C . GLU A 1 36 ? -2.692 -22.314 3.775 1.00 0.00 37 GLU A C 13
ATOM 14388 O O . GLU A 1 36 ? -2.883 -22.765 4.909 1.00 0.00 37 GLU A O 13
ATOM 14400 N N . ILE A 1 37 ? -2.614 -20.997 3.534 1.00 0.00 38 ILE A N 13
ATOM 14401 C CA . ILE A 1 37 ? -2.669 -19.999 4.608 1.00 0.00 38 ILE A CA 13
ATOM 14402 C C . ILE A 1 37 ? -3.485 -18.786 4.121 1.00 0.00 38 ILE A C 13
ATOM 14403 O O . ILE A 1 37 ? -3.042 -18.098 3.198 1.00 0.00 38 ILE A O 13
ATOM 14419 N N . PRO A 1 38 ? -4.681 -18.513 4.682 1.00 0.00 39 PRO A N 13
ATOM 14420 C CA . PRO A 1 38 ? -5.416 -17.275 4.439 1.00 0.00 39 PRO A CA 13
ATOM 14421 C C . PRO A 1 38 ? -4.576 -16.056 4.821 1.00 0.00 39 PRO A C 13
ATOM 14422 O O . PRO A 1 38 ? -3.831 -16.104 5.804 1.00 0.00 39 PRO A O 13
ATOM 14433 N N . ILE A 1 39 ? -4.780 -14.939 4.124 1.00 0.00 40 ILE A N 13
ATOM 14434 C CA . ILE A 1 39 ? -4.196 -13.649 4.456 1.00 0.00 40 ILE A CA 13
ATOM 14435 C C . ILE A 1 39 ? -5.364 -12.677 4.531 1.00 0.00 40 ILE A C 13
ATOM 14436 O O . ILE A 1 39 ? -6.120 -12.505 3.568 1.00 0.00 40 ILE A O 13
ATOM 14452 N N . VAL A 1 40 ? -5.524 -12.062 5.698 1.00 0.00 41 VAL A N 13
ATOM 14453 C CA . VAL A 1 40 ? -6.678 -11.257 6.056 1.00 0.00 41 VAL A CA 13
ATOM 14454 C C . VAL A 1 40 ? -6.216 -9.833 6.380 1.00 0.00 41 VAL A C 13
ATOM 14455 O O . VAL A 1 40 ? -5.064 -9.616 6.764 1.00 0.00 41 VAL A O 13
ATOM 14468 N N . ALA A 1 41 ? -7.110 -8.862 6.186 1.00 0.00 42 ALA A N 13
ATOM 14469 C CA . ALA A 1 41 ? -6.837 -7.449 6.357 1.00 0.00 42 ALA A CA 13
ATOM 14470 C C . ALA A 1 41 ? -6.464 -7.183 7.812 1.00 0.00 42 ALA A C 13
ATOM 14471 O O . ALA A 1 41 ? -7.283 -7.382 8.713 1.00 0.00 42 ALA A O 13
ATOM 14478 N N . ASP A 1 42 ? -5.237 -6.712 8.021 1.00 0.00 43 ASP A N 13
ATOM 14479 C CA . ASP A 1 42 ? -4.725 -6.308 9.337 1.00 0.00 43 ASP A CA 13
ATOM 14480 C C . ASP A 1 42 ? -5.547 -5.173 9.963 1.00 0.00 43 ASP A C 13
ATOM 14481 O O . ASP A 1 42 ? -5.662 -5.100 11.187 1.00 0.00 43 ASP A O 13
ATOM 14490 N N . ARG A 1 43 ? -6.163 -4.317 9.139 1.00 0.00 44 ARG A N 13
ATOM 14491 C CA . ARG A 1 43 ? -7.142 -3.321 9.566 1.00 0.00 44 ARG A CA 13
ATOM 14492 C C . ARG A 1 43 ? -8.092 -3.010 8.414 1.00 0.00 44 ARG A C 13
ATOM 14493 O O . ARG A 1 43 ? -7.770 -3.277 7.255 1.00 0.00 44 ARG A O 13
ATOM 14514 N N . SER A 1 44 ? -9.244 -2.432 8.740 1.00 0.00 45 SER A N 13
ATOM 14515 C CA . SER A 1 44 ? -10.181 -1.892 7.769 1.00 0.00 45 SER A CA 13
ATOM 14516 C C . SER A 1 44 ? -9.557 -0.710 7.016 1.00 0.00 45 SER A C 13
ATOM 14517 O O . SER A 1 44 ? -8.617 -0.075 7.508 1.00 0.00 45 SER A O 13
ATOM 14525 N N . GLY A 1 45 ? -10.103 -0.370 5.847 1.00 0.00 46 GLY A N 13
ATOM 14526 C CA . GLY A 1 45 ? -9.678 0.793 5.081 1.00 0.00 46 GLY A CA 13
ATOM 14527 C C . GLY A 1 45 ? -10.180 0.725 3.646 1.00 0.00 46 GLY A C 13
ATOM 14528 O O . GLY A 1 45 ? -11.072 -0.065 3.324 1.00 0.00 46 GLY A O 13
ATOM 14532 N N . ILE A 1 46 ? -9.591 1.548 2.781 1.00 0.00 47 ILE A N 13
ATOM 14533 C CA . ILE A 1 46 ? -9.774 1.483 1.339 1.00 0.00 47 ILE A CA 13
ATOM 14534 C C . ILE A 1 46 ? -8.369 1.318 0.772 1.00 0.00 47 ILE A C 13
ATOM 14535 O O . ILE A 1 46 ? -7.427 1.996 1.194 1.00 0.00 47 ILE A O 13
ATOM 14551 N N . VAL A 1 47 ? -8.231 0.364 -0.140 1.00 0.00 48 VAL A N 13
ATOM 14552 C CA . VAL A 1 47 ? -6.977 -0.006 -0.756 1.00 0.00 48 VAL A CA 13
ATOM 14553 C C . VAL A 1 47 ? -6.504 1.152 -1.628 1.00 0.00 48 VAL A C 13
ATOM 14554 O O . VAL A 1 47 ? -7.221 1.605 -2.520 1.00 0.00 48 VAL A O 13
ATOM 14567 N N . LYS A 1 48 ? -5.271 1.595 -1.395 1.00 0.00 49 LYS A N 13
ATOM 14568 C CA . LYS A 1 48 ? -4.584 2.536 -2.257 1.00 0.00 49 LYS A CA 13
ATOM 14569 C C . LYS A 1 48 ? -3.864 1.757 -3.354 1.00 0.00 49 LYS A C 13
ATOM 14570 O O . LYS A 1 48 ? -3.961 2.139 -4.519 1.00 0.00 49 LYS A O 13
ATOM 14589 N N . GLU A 1 49 ? -3.183 0.653 -3.016 1.00 0.00 50 GLU A N 13
ATOM 14590 C CA . GLU A 1 49 ? -2.474 -0.166 -3.996 1.00 0.00 50 GLU A CA 13
ATOM 14591 C C . GLU A 1 49 ? -2.354 -1.592 -3.465 1.00 0.00 50 GLU A C 13
ATOM 14592 O O . GLU A 1 49 ? -2.339 -1.797 -2.251 1.00 0.00 50 GLU A O 13
ATOM 14604 N N . VAL A 1 50 ? -2.198 -2.560 -4.366 1.00 0.00 51 VAL A N 13
ATOM 14605 C CA . VAL A 1 50 ? -1.858 -3.938 -4.039 1.00 0.00 51 VAL A CA 13
ATOM 14606 C C . VAL A 1 50 ? -0.453 -4.148 -4.606 1.00 0.00 51 VAL A C 13
ATOM 14607 O O . VAL A 1 50 ? -0.217 -3.978 -5.804 1.00 0.00 51 VAL A O 13
ATOM 14620 N N . LYS A 1 51 ? 0.508 -4.456 -3.733 1.00 0.00 52 LYS A N 13
ATOM 14621 C CA . LYS A 1 51 ? 1.929 -4.503 -4.069 1.00 0.00 52 LYS A CA 13
ATOM 14622 C C . LYS A 1 51 ? 2.321 -5.821 -4.751 1.00 0.00 52 LYS A C 13
ATOM 14623 O O . LYS A 1 51 ? 3.489 -6.004 -5.094 1.00 0.00 52 LYS A O 13
ATOM 14642 N N . LYS A 1 52 ? 1.374 -6.750 -4.924 1.00 0.00 53 LYS A N 13
ATOM 14643 C CA . LYS A 1 52 ? 1.560 -8.096 -5.465 1.00 0.00 53 LYS A CA 13
ATOM 14644 C C . LYS A 1 52 ? 0.307 -8.449 -6.270 1.00 0.00 53 LYS A C 13
ATOM 14645 O O . LYS A 1 52 ? -0.650 -7.670 -6.302 1.00 0.00 53 LYS A O 13
ATOM 14664 N N . LYS A 1 53 ? 0.288 -9.628 -6.892 1.00 0.00 54 LYS A N 13
ATOM 14665 C CA . LYS A 1 53 ? -0.850 -10.159 -7.637 1.00 0.00 54 LYS A CA 13
ATOM 14666 C C . LYS A 1 53 ? -0.898 -11.670 -7.446 1.00 0.00 54 LYS A C 13
ATOM 14667 O O . LYS A 1 53 ? 0.056 -12.251 -6.923 1.00 0.00 54 LYS A O 13
ATOM 14686 N N . GLU A 1 54 ? -1.987 -12.299 -7.885 1.00 0.00 55 GLU A N 13
ATOM 14687 C CA . GLU A 1 54 ? -2.138 -13.750 -7.909 1.00 0.00 55 GLU A CA 13
ATOM 14688 C C . GLU A 1 54 ? -0.885 -14.417 -8.492 1.00 0.00 55 GLU A C 13
ATOM 14689 O O . GLU A 1 54 ? -0.499 -14.149 -9.634 1.00 0.00 55 GLU A O 13
ATOM 14701 N N . GLY A 1 55 ? -0.264 -15.294 -7.705 1.00 0.00 56 GLY A N 13
ATOM 14702 C CA . GLY A 1 55 ? 0.851 -16.131 -8.118 1.00 0.00 56 GLY A CA 13
ATOM 14703 C C . GLY A 1 55 ? 2.211 -15.440 -8.006 1.00 0.00 56 GLY A C 13
ATOM 14704 O O . GLY A 1 55 ? 3.212 -16.054 -8.383 1.00 0.00 56 GLY A O 13
ATOM 14708 N N . ASP A 1 56 ? 2.286 -14.196 -7.513 1.00 0.00 57 ASP A N 13
ATOM 14709 C CA . ASP A 1 56 ? 3.575 -13.556 -7.244 1.00 0.00 57 ASP A CA 13
ATOM 14710 C C . ASP A 1 56 ? 4.285 -14.303 -6.107 1.00 0.00 57 ASP A C 13
ATOM 14711 O O . ASP A 1 56 ? 3.634 -14.914 -5.252 1.00 0.00 57 ASP A O 13
ATOM 14720 N N . PHE A 1 57 ? 5.612 -14.251 -6.075 1.00 0.00 58 PHE A N 13
ATOM 14721 C CA . PHE A 1 57 ? 6.402 -14.806 -4.986 1.00 0.00 58 PHE A CA 13
ATOM 14722 C C . PHE A 1 57 ? 6.346 -13.825 -3.820 1.00 0.00 58 PHE A C 13
ATOM 14723 O O . PHE A 1 57 ? 6.357 -12.607 -4.032 1.00 0.00 58 PHE A O 13
ATOM 14740 N N . VAL A 1 58 ? 6.306 -14.337 -2.593 1.00 0.00 59 VAL A N 13
ATOM 14741 C CA . VAL A 1 58 ? 6.144 -13.529 -1.393 1.00 0.00 59 VAL A CA 13
ATOM 14742 C C . VAL A 1 58 ? 6.890 -14.182 -0.229 1.00 0.00 59 VAL A C 13
ATOM 14743 O O . VAL A 1 58 ? 7.195 -15.381 -0.247 1.00 0.00 59 VAL A O 13
ATOM 14756 N N . ASN A 1 59 ? 7.228 -13.386 0.786 1.00 0.00 60 ASN A N 13
ATOM 14757 C CA . ASN A 1 59 ? 8.018 -13.849 1.914 1.00 0.00 60 ASN A CA 13
ATOM 14758 C C . ASN A 1 59 ? 7.667 -13.096 3.184 1.00 0.00 60 ASN A C 13
ATOM 14759 O O . ASN A 1 59 ? 6.952 -12.097 3.142 1.00 0.00 60 ASN A O 13
ATOM 14770 N N . GLU A 1 60 ? 8.181 -13.574 4.316 1.00 0.00 61 GLU A N 13
ATOM 14771 C CA . GLU A 1 60 ? 8.034 -12.900 5.599 1.00 0.00 61 GLU A CA 13
ATOM 14772 C C . GLU A 1 60 ? 8.569 -11.462 5.490 1.00 0.00 61 GLU A C 13
ATOM 14773 O O . GLU A 1 60 ? 9.745 -11.252 5.181 1.00 0.00 61 GLU A O 13
ATOM 14785 N N . GLY A 1 61 ? 7.697 -10.478 5.726 1.00 0.00 62 GLY A N 13
ATOM 14786 C CA . GLY A 1 61 ? 8.017 -9.056 5.700 1.00 0.00 62 GLY A CA 13
ATOM 14787 C C . GLY A 1 61 ? 7.868 -8.428 4.311 1.00 0.00 62 GLY A C 13
ATOM 14788 O O . GLY A 1 61 ? 8.061 -7.218 4.179 1.00 0.00 62 GLY A O 13
ATOM 14792 N N . ASP A 1 62 ? 7.545 -9.207 3.274 1.00 0.00 63 ASP A N 13
ATOM 14793 C CA . ASP A 1 62 ? 7.336 -8.697 1.923 1.00 0.00 63 ASP A CA 13
ATOM 14794 C C . ASP A 1 62 ? 5.947 -8.064 1.857 1.00 0.00 63 ASP A C 13
ATOM 14795 O O . ASP A 1 62 ? 4.980 -8.629 2.370 1.00 0.00 63 ASP A O 13
ATOM 14804 N N . VAL A 1 63 ? 5.843 -6.873 1.280 1.00 0.00 64 VAL A N 13
ATOM 14805 C CA . VAL A 1 63 ? 4.620 -6.079 1.259 1.00 0.00 64 VAL A CA 13
ATOM 14806 C C . VAL A 1 63 ? 3.504 -6.761 0.449 1.00 0.00 64 VAL A C 13
ATOM 14807 O O . VAL A 1 63 ? 3.766 -7.588 -0.428 1.00 0.00 64 VAL A O 13
ATOM 14820 N N . LEU A 1 64 ? 2.252 -6.367 0.717 1.00 0.00 65 LEU A N 13
ATOM 14821 C CA . LEU A 1 64 ? 1.053 -6.888 0.060 1.00 0.00 65 LEU A CA 13
ATOM 14822 C C . LEU A 1 64 ? 0.100 -5.759 -0.333 1.00 0.00 65 LEU A C 13
ATOM 14823 O O . LEU A 1 64 ? -0.441 -5.790 -1.436 1.00 0.00 65 LEU A O 13
ATOM 14839 N N . LEU A 1 65 ? -0.109 -4.760 0.526 1.00 0.00 66 LEU A N 13
ATOM 14840 C CA . LEU A 1 65 ? -1.160 -3.762 0.362 1.00 0.00 66 LEU A CA 13
ATOM 14841 C C . LEU A 1 65 ? -0.710 -2.436 0.943 1.00 0.00 66 LEU A C 13
ATOM 14842 O O . LEU A 1 65 ? -0.003 -2.408 1.950 1.00 0.00 66 LEU A O 13
ATOM 14858 N N . GLU A 1 66 ? -1.224 -1.352 0.380 1.00 0.00 67 GLU A N 13
ATOM 14859 C CA . GLU A 1 66 ? -1.123 -0.006 0.913 1.00 0.00 67 GLU A CA 13
ATOM 14860 C C . GLU A 1 66 ? -2.555 0.500 0.922 1.00 0.00 67 GLU A C 13
ATOM 14861 O O . GLU A 1 66 ? -3.301 0.253 -0.029 1.00 0.00 67 GLU A O 13
ATOM 14873 N N . LEU A 1 67 ? -2.950 1.173 1.999 1.00 0.00 68 LEU A N 13
ATOM 14874 C CA . LEU A 1 67 ? -4.326 1.548 2.286 1.00 0.00 68 LEU A CA 13
ATOM 14875 C C . LEU A 1 67 ? -4.311 3.031 2.608 1.00 0.00 68 LEU A C 13
ATOM 14876 O O . LEU A 1 67 ? -3.459 3.472 3.381 1.00 0.00 68 LEU A O 13
ATOM 14892 N N . SER A 1 68 ? -5.266 3.793 2.090 1.00 0.00 69 SER A N 13
ATOM 14893 C CA . SER A 1 68 ? -5.369 5.220 2.376 1.00 0.00 69 SER A CA 13
ATOM 14894 C C . SER A 1 68 ? -5.660 5.484 3.862 1.00 0.00 69 SER A C 13
ATOM 14895 O O . SER A 1 68 ? -5.355 6.563 4.370 1.00 0.00 69 SER A O 13
ATOM 14903 N N . ASN A 1 69 ? -6.219 4.503 4.584 1.00 0.00 70 ASN A N 13
ATOM 14904 C CA . ASN A 1 69 ? -6.451 4.592 6.028 1.00 0.00 70 ASN A CA 13
ATOM 14905 C C . ASN A 1 69 ? -5.139 4.552 6.833 1.00 0.00 70 ASN A C 13
ATOM 14906 O O . ASN A 1 69 ? -5.124 4.953 7.995 1.00 0.00 70 ASN A O 13
ATOM 14917 N N . SER A 1 70 ? -4.028 4.093 6.239 1.00 0.00 71 SER A N 13
ATOM 14918 C CA . SER A 1 70 ? -2.721 4.095 6.898 1.00 0.00 71 SER A CA 13
ATOM 14919 C C . SER A 1 70 ? -2.005 5.454 6.786 1.00 0.00 71 SER A C 13
ATOM 14920 O O . SER A 1 70 ? -0.983 5.645 7.448 1.00 0.00 71 SER A O 13
ATOM 14928 N N . THR A 1 71 ? -2.511 6.396 5.981 1.00 0.00 72 THR A N 13
ATOM 14929 C CA . THR A 1 71 ? -1.808 7.634 5.637 1.00 0.00 72 THR A CA 13
ATOM 14930 C C . THR A 1 71 ? -2.695 8.875 5.854 1.00 0.00 72 THR A C 13
ATOM 14931 O O . THR A 1 71 ? -2.467 9.927 5.251 1.00 0.00 72 THR A O 13
ATOM 14942 N N . GLN A 1 72 ? -3.704 8.766 6.725 1.00 0.00 73 GLN A N 13
ATOM 14943 C CA . GLN A 1 72 ? -4.622 9.833 7.109 1.00 0.00 73 GLN A CA 13
ATOM 14944 C C . GLN A 1 72 ? -4.840 9.735 8.616 1.00 0.00 73 GLN A C 13
ATOM 14945 O O . GLN A 1 72 ? -4.938 10.790 9.274 1.00 0.00 73 GLN A O 13
ATOM 14990 N N . THR A 1 1 ? 1.461 -1.068 3.945 1.00 0.00 2 THR A N 14
ATOM 14991 C CA . THR A 1 1 ? 0.518 -1.192 5.079 1.00 0.00 2 THR A CA 14
ATOM 14992 C C . THR A 1 1 ? 0.427 -2.656 5.544 1.00 0.00 2 THR A C 14
ATOM 14993 O O . THR A 1 1 ? 1.060 -2.996 6.546 1.00 0.00 2 THR A O 14
ATOM 15006 N N . VAL A 1 2 ? -0.334 -3.530 4.862 1.00 0.00 3 VAL A N 14
ATOM 15007 C CA . VAL A 1 2 ? -0.365 -4.956 5.198 1.00 0.00 3 VAL A CA 14
ATOM 15008 C C . VAL A 1 2 ? 0.781 -5.617 4.423 1.00 0.00 3 VAL A C 14
ATOM 15009 O O . VAL A 1 2 ? 1.089 -5.209 3.295 1.00 0.00 3 VAL A O 14
ATOM 15022 N N . SER A 1 3 ? 1.365 -6.661 5.003 1.00 0.00 4 SER A N 14
ATOM 15023 C CA . SER A 1 3 ? 2.474 -7.415 4.443 1.00 0.00 4 SER A CA 14
ATOM 15024 C C . SER A 1 3 ? 2.269 -8.894 4.764 1.00 0.00 4 SER A C 14
ATOM 15025 O O . SER A 1 3 ? 1.503 -9.255 5.662 1.00 0.00 4 SER A O 14
ATOM 15033 N N . ILE A 1 4 ? 2.966 -9.743 4.023 1.00 0.00 5 ILE A N 14
ATOM 15034 C CA . ILE A 1 4 ? 3.013 -11.176 4.222 1.00 0.00 5 ILE A CA 14
ATOM 15035 C C . ILE A 1 4 ? 3.923 -11.480 5.423 1.00 0.00 5 ILE A C 14
ATOM 15036 O O . ILE A 1 4 ? 4.787 -10.684 5.797 1.00 0.00 5 ILE A O 14
ATOM 15052 N N . GLN A 1 5 ? 3.716 -12.648 6.031 1.00 0.00 6 GLN A N 14
ATOM 15053 C CA . GLN A 1 5 ? 4.297 -13.079 7.301 1.00 0.00 6 GLN A CA 14
ATOM 15054 C C . GLN A 1 5 ? 4.956 -14.462 7.183 1.00 0.00 6 GLN A C 14
ATOM 15055 O O . GLN A 1 5 ? 5.455 -14.990 8.175 1.00 0.00 6 GLN A O 14
ATOM 15069 N N . MET A 1 6 ? 4.941 -15.064 5.991 1.00 0.00 7 MET A N 14
ATOM 15070 C CA . MET A 1 6 ? 5.412 -16.419 5.746 1.00 0.00 7 MET A CA 14
ATOM 15071 C C . MET A 1 6 ? 5.931 -16.513 4.308 1.00 0.00 7 MET A C 14
ATOM 15072 O O . MET A 1 6 ? 5.464 -15.806 3.416 1.00 0.00 7 MET A O 14
ATOM 15086 N N . ALA A 1 7 ? 6.931 -17.364 4.088 1.00 0.00 8 ALA A N 14
ATOM 15087 C CA . ALA A 1 7 ? 7.477 -17.664 2.775 1.00 0.00 8 ALA A CA 14
ATOM 15088 C C . ALA A 1 7 ? 6.432 -18.398 1.943 1.00 0.00 8 ALA A C 14
ATOM 15089 O O . ALA A 1 7 ? 5.789 -19.330 2.435 1.00 0.00 8 ALA A O 14
ATOM 15096 N N . GLY A 1 8 ? 6.262 -18.000 0.685 1.00 0.00 9 GLY A N 14
ATOM 15097 C CA . GLY A 1 8 ? 5.234 -18.601 -0.143 1.00 0.00 9 GLY A CA 14
ATOM 15098 C C . GLY A 1 8 ? 5.050 -17.931 -1.494 1.00 0.00 9 GLY A C 14
ATOM 15099 O O . GLY A 1 8 ? 5.899 -17.188 -1.993 1.00 0.00 9 GLY A O 14
ATOM 15103 N N . ASN A 1 9 ? 3.900 -18.225 -2.085 1.00 0.00 10 ASN A N 14
ATOM 15104 C CA . ASN A 1 9 ? 3.467 -17.808 -3.403 1.00 0.00 10 ASN A CA 14
ATOM 15105 C C . ASN A 1 9 ? 2.022 -17.381 -3.208 1.00 0.00 10 ASN A C 14
ATOM 15106 O O . ASN A 1 9 ? 1.230 -18.112 -2.609 1.00 0.00 10 ASN A O 14
ATOM 15117 N N . LEU A 1 10 ? 1.672 -16.186 -3.672 1.00 0.00 11 LEU A N 14
ATOM 15118 C CA . LEU A 1 10 ? 0.407 -15.526 -3.378 1.00 0.00 11 LEU A CA 14
ATOM 15119 C C . LEU A 1 10 ? -0.731 -16.080 -4.241 1.00 0.00 11 LEU A C 14
ATOM 15120 O O . LEU A 1 10 ? -1.261 -15.381 -5.099 1.00 0.00 11 LEU A O 14
ATOM 15136 N N . TRP A 1 11 ? -1.040 -17.364 -4.052 1.00 0.00 12 TRP A N 14
ATOM 15137 C CA . TRP A 1 11 ? -2.019 -18.193 -4.755 1.00 0.00 12 TRP A CA 14
ATOM 15138 C C . TRP A 1 11 ? -3.222 -17.405 -5.281 1.00 0.00 12 TRP A C 14
ATOM 15139 O O . TRP A 1 11 ? -3.489 -17.471 -6.483 1.00 0.00 12 TRP A O 14
ATOM 15160 N N . LYS A 1 12 ? -3.913 -16.629 -4.439 1.00 0.00 13 LYS A N 14
ATOM 15161 C CA . LYS A 1 12 ? -5.002 -15.762 -4.888 1.00 0.00 13 LYS A CA 14
ATOM 15162 C C . LYS A 1 12 ? -4.921 -14.430 -4.167 1.00 0.00 13 LYS A C 14
ATOM 15163 O O . LYS A 1 12 ? -4.307 -14.324 -3.106 1.00 0.00 13 LYS A O 14
ATOM 15182 N N . VAL A 1 13 ? -5.578 -13.430 -4.742 1.00 0.00 14 VAL A N 14
ATOM 15183 C CA . VAL A 1 13 ? -5.684 -12.067 -4.258 1.00 0.00 14 VAL A CA 14
ATOM 15184 C C . VAL A 1 13 ? -7.140 -11.683 -4.517 1.00 0.00 14 VAL A C 14
ATOM 15185 O O . VAL A 1 13 ? -7.737 -12.105 -5.513 1.00 0.00 14 VAL A O 14
ATOM 15198 N N . HIS A 1 14 ? -7.701 -10.895 -3.606 1.00 0.00 15 HIS A N 14
ATOM 15199 C CA . HIS A 1 14 ? -9.131 -10.582 -3.524 1.00 0.00 15 HIS A CA 14
ATOM 15200 C C . HIS A 1 14 ? -9.370 -9.087 -3.275 1.00 0.00 15 HIS A C 14
ATOM 15201 O O . HIS A 1 14 ? -10.464 -8.682 -2.880 1.00 0.00 15 HIS A O 14
ATOM 15215 N N . VAL A 1 15 ? -8.348 -8.263 -3.511 1.00 0.00 16 VAL A N 14
ATOM 15216 C CA . VAL A 1 15 ? -8.361 -6.814 -3.379 1.00 0.00 16 VAL A CA 14
ATOM 15217 C C . VAL A 1 15 ? -7.974 -6.182 -4.713 1.00 0.00 16 VAL A C 14
ATOM 15218 O O . VAL A 1 15 ? -7.295 -6.808 -5.533 1.00 0.00 16 VAL A O 14
ATOM 15231 N N . LYS A 1 16 ? -8.372 -4.923 -4.903 1.00 0.00 17 LYS A N 14
ATOM 15232 C CA . LYS A 1 16 ? -7.963 -4.075 -6.016 1.00 0.00 17 LYS A CA 14
ATOM 15233 C C . LYS A 1 16 ? -7.816 -2.660 -5.463 1.00 0.00 17 LYS A C 14
ATOM 15234 O O . LYS A 1 16 ? -8.411 -2.349 -4.429 1.00 0.00 17 LYS A O 14
ATOM 15253 N N . ALA A 1 17 ? -7.080 -1.787 -6.154 1.00 0.00 18 ALA A N 14
ATOM 15254 C CA . ALA A 1 17 ? -7.053 -0.365 -5.828 1.00 0.00 18 ALA A CA 14
ATOM 15255 C C . ALA A 1 17 ? -8.487 0.180 -5.812 1.00 0.00 18 ALA A C 14
ATOM 15256 O O . ALA A 1 17 ? -9.274 -0.105 -6.719 1.00 0.00 18 ALA A O 14
ATOM 15263 N N . GLY A 1 18 ? -8.822 0.957 -4.781 1.00 0.00 19 GLY A N 14
ATOM 15264 C CA . GLY A 1 18 ? -10.131 1.566 -4.596 1.00 0.00 19 GLY A CA 14
ATOM 15265 C C . GLY A 1 18 ? -11.145 0.654 -3.895 1.00 0.00 19 GLY A C 14
ATOM 15266 O O . GLY A 1 18 ? -12.225 1.134 -3.545 1.00 0.00 19 GLY A O 14
ATOM 15270 N N . ASP A 1 19 ? -10.846 -0.635 -3.683 1.00 0.00 20 ASP A N 14
ATOM 15271 C CA . ASP A 1 19 ? -11.745 -1.539 -2.959 1.00 0.00 20 ASP A CA 14
ATOM 15272 C C . ASP A 1 19 ? -11.758 -1.203 -1.459 1.00 0.00 20 ASP A C 14
ATOM 15273 O O . ASP A 1 19 ? -10.810 -0.602 -0.953 1.00 0.00 20 ASP A O 14
ATOM 15282 N N . GLN A 1 20 ? -12.803 -1.604 -0.735 1.00 0.00 21 GLN A N 14
ATOM 15283 C CA . GLN A 1 20 ? -12.910 -1.469 0.717 1.00 0.00 21 GLN A CA 14
ATOM 15284 C C . GLN A 1 20 ? -12.506 -2.804 1.345 1.00 0.00 21 GLN A C 14
ATOM 15285 O O . GLN A 1 20 ? -12.929 -3.861 0.869 1.00 0.00 21 GLN A O 14
ATOM 15299 N N . ILE A 1 21 ? -11.765 -2.756 2.452 1.00 0.00 22 ILE A N 14
ATOM 15300 C CA . ILE A 1 21 ? -11.457 -3.916 3.284 1.00 0.00 22 ILE A CA 14
ATOM 15301 C C . ILE A 1 21 ? -11.684 -3.576 4.750 1.00 0.00 22 ILE A C 14
ATOM 15302 O O . ILE A 1 21 ? -11.846 -2.408 5.120 1.00 0.00 22 ILE A O 14
ATOM 15318 N N . GLU A 1 22 ? -11.691 -4.614 5.579 1.00 0.00 23 GLU A N 14
ATOM 15319 C CA . GLU A 1 22 ? -11.980 -4.546 6.991 1.00 0.00 23 GLU A CA 14
ATOM 15320 C C . GLU A 1 22 ? -11.112 -5.616 7.651 1.00 0.00 23 GLU A C 14
ATOM 15321 O O . GLU A 1 22 ? -10.899 -6.677 7.056 1.00 0.00 23 GLU A O 14
ATOM 15333 N N . LYS A 1 23 ? -10.603 -5.351 8.855 1.00 0.00 24 LYS A N 14
ATOM 15334 C CA . LYS A 1 23 ? -9.775 -6.295 9.596 1.00 0.00 24 LYS A CA 14
ATOM 15335 C C . LYS A 1 23 ? -10.514 -7.634 9.695 1.00 0.00 24 LYS A C 14
ATOM 15336 O O . LYS A 1 23 ? -11.642 -7.677 10.193 1.00 0.00 24 LYS A O 14
ATOM 15355 N N . GLY A 1 24 ? -9.895 -8.712 9.209 1.00 0.00 25 GLY A N 14
ATOM 15356 C CA . GLY A 1 24 ? -10.470 -10.052 9.221 1.00 0.00 25 GLY A CA 14
ATOM 15357 C C . GLY A 1 24 ? -11.141 -10.458 7.901 1.00 0.00 25 GLY A C 14
ATOM 15358 O O . GLY A 1 24 ? -11.507 -11.625 7.760 1.00 0.00 25 GLY A O 14
ATOM 15362 N N . GLN A 1 25 ? -11.307 -9.550 6.931 1.00 0.00 26 GLN A N 14
ATOM 15363 C CA . GLN A 1 25 ? -11.806 -9.875 5.598 1.00 0.00 26 GLN A CA 14
ATOM 15364 C C . GLN A 1 25 ? -10.641 -10.508 4.821 1.00 0.00 26 GLN A C 14
ATOM 15365 O O . GLN A 1 25 ? -9.502 -10.066 4.952 1.00 0.00 26 GLN A O 14
ATOM 15379 N N . GLU A 1 26 ? -10.898 -11.552 4.035 1.00 0.00 27 GLU A N 14
ATOM 15380 C CA . GLU A 1 26 ? -9.890 -12.267 3.252 1.00 0.00 27 GLU A CA 14
ATOM 15381 C C . GLU A 1 26 ? -9.444 -11.402 2.068 1.00 0.00 27 GLU A C 14
ATOM 15382 O O . GLU A 1 26 ? -10.262 -11.045 1.218 1.00 0.00 27 GLU A O 14
ATOM 15394 N N . VAL A 1 27 ? -8.149 -11.083 1.990 1.00 0.00 28 VAL A N 14
ATOM 15395 C CA . VAL A 1 27 ? -7.589 -10.221 0.956 1.00 0.00 28 VAL A CA 14
ATOM 15396 C C . VAL A 1 27 ? -6.618 -10.980 0.053 1.00 0.00 28 VAL A C 14
ATOM 15397 O O . VAL A 1 27 ? -6.463 -10.593 -1.105 1.00 0.00 28 VAL A O 14
ATOM 15410 N N . ALA A 1 28 ? -6.018 -12.084 0.513 1.00 0.00 29 ALA A N 14
ATOM 15411 C CA . ALA A 1 28 ? -5.211 -12.956 -0.325 1.00 0.00 29 ALA A CA 14
ATOM 15412 C C . ALA A 1 28 ? -5.155 -14.358 0.284 1.00 0.00 29 ALA A C 14
ATOM 15413 O O . ALA A 1 28 ? -5.690 -14.598 1.368 1.00 0.00 29 ALA A O 14
ATOM 15420 N N . ILE A 1 29 ? -4.489 -15.281 -0.404 1.00 0.00 30 ILE A N 14
ATOM 15421 C CA . ILE A 1 29 ? -4.167 -16.613 0.101 1.00 0.00 30 ILE A CA 14
ATOM 15422 C C . ILE A 1 29 ? -2.732 -16.926 -0.321 1.00 0.00 30 ILE A C 14
ATOM 15423 O O . ILE A 1 29 ? -2.329 -16.601 -1.441 1.00 0.00 30 ILE A O 14
ATOM 15439 N N . LEU A 1 30 ? -1.980 -17.574 0.568 1.00 0.00 31 LEU A N 14
ATOM 15440 C CA . LEU A 1 30 ? -0.677 -18.150 0.282 1.00 0.00 31 LEU A CA 14
ATOM 15441 C C . LEU A 1 30 ? -0.881 -19.628 -0.014 1.00 0.00 31 LEU A C 14
ATOM 15442 O O . LEU A 1 30 ? -1.525 -20.346 0.760 1.00 0.00 31 LEU A O 14
ATOM 15458 N N . GLU A 1 31 ? -0.259 -20.078 -1.095 1.00 0.00 32 GLU A N 14
ATOM 15459 C CA . GLU A 1 31 ? 0.437 -21.347 -1.064 1.00 0.00 32 GLU A CA 14
ATOM 15460 C C . GLU A 1 31 ? 1.746 -21.053 -0.339 1.00 0.00 32 GLU A C 14
ATOM 15461 O O . GLU A 1 31 ? 2.375 -20.023 -0.582 1.00 0.00 32 GLU A O 14
ATOM 15473 N N . SER A 1 32 ? 2.150 -21.952 0.541 1.00 0.00 33 SER A N 14
ATOM 15474 C CA . SER A 1 32 ? 3.386 -21.866 1.283 1.00 0.00 33 SER A CA 14
ATOM 15475 C C . SER A 1 32 ? 3.989 -23.257 1.256 1.00 0.00 33 SER A C 14
ATOM 15476 O O . SER A 1 32 ? 3.757 -24.070 2.150 1.00 0.00 33 SER A O 14
ATOM 15484 N N . MET A 1 33 ? 4.710 -23.552 0.173 1.00 0.00 34 MET A N 14
ATOM 15485 C CA . MET A 1 33 ? 5.382 -24.831 -0.050 1.00 0.00 34 MET A CA 14
ATOM 15486 C C . MET A 1 33 ? 4.399 -26.008 0.101 1.00 0.00 34 MET A C 14
ATOM 15487 O O . MET A 1 33 ? 4.722 -27.025 0.723 1.00 0.00 34 MET A O 14
ATOM 15501 N N . LYS A 1 34 ? 3.190 -25.815 -0.463 1.00 0.00 35 LYS A N 14
ATOM 15502 C CA . LYS A 1 34 ? 2.042 -26.720 -0.534 1.00 0.00 35 LYS A CA 14
ATOM 15503 C C . LYS A 1 34 ? 1.116 -26.659 0.696 1.00 0.00 35 LYS A C 14
ATOM 15504 O O . LYS A 1 34 ? 0.186 -27.463 0.775 1.00 0.00 35 LYS A O 14
ATOM 15521 N N . MET A 1 35 ? 1.322 -25.711 1.627 1.00 0.00 36 MET A N 14
ATOM 15522 C CA . MET A 1 35 ? 0.386 -25.428 2.716 1.00 0.00 36 MET A CA 14
ATOM 15523 C C . MET A 1 35 ? -0.537 -24.276 2.301 1.00 0.00 36 MET A C 14
ATOM 15524 O O . MET A 1 35 ? -0.077 -23.297 1.713 1.00 0.00 36 MET A O 14
ATOM 15538 N N . GLU A 1 36 ? -1.827 -24.385 2.617 1.00 0.00 37 GLU A N 14
ATOM 15539 C CA . GLU A 1 36 ? -2.791 -23.298 2.487 1.00 0.00 37 GLU A CA 14
ATOM 15540 C C . GLU A 1 36 ? -2.637 -22.384 3.707 1.00 0.00 37 GLU A C 14
ATOM 15541 O O . GLU A 1 36 ? -2.670 -22.880 4.837 1.00 0.00 37 GLU A O 14
ATOM 15553 N N . ILE A 1 37 ? -2.527 -21.066 3.502 1.00 0.00 38 ILE A N 14
ATOM 15554 C CA . ILE A 1 37 ? -2.591 -20.087 4.589 1.00 0.00 38 ILE A CA 14
ATOM 15555 C C . ILE A 1 37 ? -3.439 -18.903 4.084 1.00 0.00 38 ILE A C 14
ATOM 15556 O O . ILE A 1 37 ? -2.982 -18.171 3.201 1.00 0.00 38 ILE A O 14
ATOM 15572 N N . PRO A 1 38 ? -4.681 -18.717 4.571 1.00 0.00 39 PRO A N 14
ATOM 15573 C CA . PRO A 1 38 ? -5.472 -17.515 4.316 1.00 0.00 39 PRO A CA 14
ATOM 15574 C C . PRO A 1 38 ? -4.725 -16.260 4.767 1.00 0.00 39 PRO A C 14
ATOM 15575 O O . PRO A 1 38 ? -4.056 -16.279 5.802 1.00 0.00 39 PRO A O 14
ATOM 15586 N N . ILE A 1 39 ? -4.917 -15.150 4.053 1.00 0.00 40 ILE A N 14
ATOM 15587 C CA . ILE A 1 39 ? -4.360 -13.851 4.396 1.00 0.00 40 ILE A CA 14
ATOM 15588 C C . ILE A 1 39 ? -5.552 -12.910 4.499 1.00 0.00 40 ILE A C 14
ATOM 15589 O O . ILE A 1 39 ? -6.069 -12.395 3.502 1.00 0.00 40 ILE A O 14
ATOM 15605 N N . VAL A 1 40 ? -6.033 -12.755 5.727 1.00 0.00 41 VAL A N 14
ATOM 15606 C CA . VAL A 1 40 ? -7.044 -11.780 6.083 1.00 0.00 41 VAL A CA 14
ATOM 15607 C C . VAL A 1 40 ? -6.352 -10.444 6.375 1.00 0.00 41 VAL A C 14
ATOM 15608 O O . VAL A 1 40 ? -5.192 -10.415 6.796 1.00 0.00 41 VAL A O 14
ATOM 15621 N N . ALA A 1 41 ? -7.054 -9.338 6.121 1.00 0.00 42 ALA A N 14
ATOM 15622 C CA . ALA A 1 41 ? -6.546 -7.998 6.328 1.00 0.00 42 ALA A CA 14
ATOM 15623 C C . ALA A 1 41 ? -6.255 -7.795 7.809 1.00 0.00 42 ALA A C 14
ATOM 15624 O O . ALA A 1 41 ? -7.100 -8.086 8.658 1.00 0.00 42 ALA A O 14
ATOM 15631 N N . ASP A 1 42 ? -5.086 -7.239 8.102 1.00 0.00 43 ASP A N 14
ATOM 15632 C CA . ASP A 1 42 ? -4.729 -6.790 9.450 1.00 0.00 43 ASP A CA 14
ATOM 15633 C C . ASP A 1 42 ? -5.424 -5.474 9.825 1.00 0.00 43 ASP A C 14
ATOM 15634 O O . ASP A 1 42 ? -5.499 -5.135 11.006 1.00 0.00 43 ASP A O 14
ATOM 15643 N N . ARG A 1 43 ? -5.948 -4.726 8.849 1.00 0.00 44 ARG A N 14
ATOM 15644 C CA . ARG A 1 43 ? -6.468 -3.371 9.031 1.00 0.00 44 ARG A CA 14
ATOM 15645 C C . ARG A 1 43 ? -7.739 -3.187 8.200 1.00 0.00 44 ARG A C 14
ATOM 15646 O O . ARG A 1 43 ? -8.082 -4.046 7.386 1.00 0.00 44 ARG A O 14
ATOM 15667 N N . SER A 1 44 ? -8.394 -2.043 8.369 1.00 0.00 45 SER A N 14
ATOM 15668 C CA . SER A 1 44 ? -9.589 -1.651 7.634 1.00 0.00 45 SER A CA 14
ATOM 15669 C C . SER A 1 44 ? -9.286 -0.367 6.862 1.00 0.00 45 SER A C 14
ATOM 15670 O O . SER A 1 44 ? -8.483 0.452 7.322 1.00 0.00 45 SER A O 14
ATOM 15678 N N . GLY A 1 45 ? -9.930 -0.168 5.712 1.00 0.00 46 GLY A N 14
ATOM 15679 C CA . GLY A 1 45 ? -9.794 1.059 4.935 1.00 0.00 46 GLY A CA 14
ATOM 15680 C C . GLY A 1 45 ? -10.053 0.834 3.452 1.00 0.00 46 GLY A C 14
ATOM 15681 O O . GLY A 1 45 ? -10.381 -0.278 3.029 1.00 0.00 46 GLY A O 14
ATOM 15685 N N . ILE A 1 46 ? -9.895 1.897 2.664 1.00 0.00 47 ILE A N 14
ATOM 15686 C CA . ILE A 1 46 ? -9.886 1.808 1.210 1.00 0.00 47 ILE A CA 14
ATOM 15687 C C . ILE A 1 46 ? -8.463 1.397 0.824 1.00 0.00 47 ILE A C 14
ATOM 15688 O O . ILE A 1 46 ? -7.485 1.944 1.343 1.00 0.00 47 ILE A O 14
ATOM 15704 N N . VAL A 1 47 ? -8.344 0.432 -0.078 1.00 0.00 48 VAL A N 14
ATOM 15705 C CA . VAL A 1 47 ? -7.083 0.032 -0.671 1.00 0.00 48 VAL A CA 14
ATOM 15706 C C . VAL A 1 47 ? -6.591 1.177 -1.554 1.00 0.00 48 VAL A C 14
ATOM 15707 O O . VAL A 1 47 ? -7.287 1.583 -2.487 1.00 0.00 48 VAL A O 14
ATOM 15720 N N . LYS A 1 48 ? -5.384 1.678 -1.295 1.00 0.00 49 LYS A N 14
ATOM 15721 C CA . LYS A 1 48 ? -4.720 2.603 -2.195 1.00 0.00 49 LYS A CA 14
ATOM 15722 C C . LYS A 1 48 ? -4.051 1.787 -3.295 1.00 0.00 49 LYS A C 14
ATOM 15723 O O . LYS A 1 48 ? -4.233 2.106 -4.468 1.00 0.00 49 LYS A O 14
ATOM 15742 N N . GLU A 1 49 ? -3.294 0.739 -2.942 1.00 0.00 50 GLU A N 14
ATOM 15743 C CA . GLU A 1 49 ? -2.512 -0.019 -3.906 1.00 0.00 50 GLU A CA 14
ATOM 15744 C C . GLU A 1 49 ? -2.396 -1.462 -3.415 1.00 0.00 50 GLU A C 14
ATOM 15745 O O . GLU A 1 49 ? -2.377 -1.702 -2.206 1.00 0.00 50 GLU A O 14
ATOM 15757 N N . VAL A 1 50 ? -2.273 -2.415 -4.338 1.00 0.00 51 VAL A N 14
ATOM 15758 C CA . VAL A 1 50 ? -1.961 -3.806 -4.029 1.00 0.00 51 VAL A CA 14
ATOM 15759 C C . VAL A 1 50 ? -0.542 -4.013 -4.556 1.00 0.00 51 VAL A C 14
ATOM 15760 O O . VAL A 1 50 ? -0.252 -3.720 -5.718 1.00 0.00 51 VAL A O 14
ATOM 15773 N N . LYS A 1 51 ? 0.363 -4.463 -3.687 1.00 0.00 52 LYS A N 14
ATOM 15774 C CA . LYS A 1 51 ? 1.797 -4.501 -3.967 1.00 0.00 52 LYS A CA 14
ATOM 15775 C C . LYS A 1 51 ? 2.233 -5.818 -4.625 1.00 0.00 52 LYS A C 14
ATOM 15776 O O . LYS A 1 51 ? 3.415 -5.981 -4.924 1.00 0.00 52 LYS A O 14
ATOM 15795 N N . LYS A 1 52 ? 1.305 -6.758 -4.839 1.00 0.00 53 LYS A N 14
ATOM 15796 C CA . LYS A 1 52 ? 1.527 -8.089 -5.404 1.00 0.00 53 LYS A CA 14
ATOM 15797 C C . LYS A 1 52 ? 0.295 -8.450 -6.239 1.00 0.00 53 LYS A C 14
ATOM 15798 O O . LYS A 1 52 ? -0.665 -7.678 -6.293 1.00 0.00 53 LYS A O 14
ATOM 15817 N N . LYS A 1 53 ? 0.300 -9.629 -6.861 1.00 0.00 54 LYS A N 14
ATOM 15818 C CA . LYS A 1 53 ? -0.817 -10.169 -7.632 1.00 0.00 54 LYS A CA 14
ATOM 15819 C C . LYS A 1 53 ? -0.857 -11.682 -7.440 1.00 0.00 54 LYS A C 14
ATOM 15820 O O . LYS A 1 53 ? 0.090 -12.256 -6.896 1.00 0.00 54 LYS A O 14
ATOM 15839 N N . GLU A 1 54 ? -1.933 -12.319 -7.897 1.00 0.00 55 GLU A N 14
ATOM 15840 C CA . GLU A 1 54 ? -2.073 -13.771 -7.915 1.00 0.00 55 GLU A CA 14
ATOM 15841 C C . GLU A 1 54 ? -0.813 -14.428 -8.491 1.00 0.00 55 GLU A C 14
ATOM 15842 O O . GLU A 1 54 ? -0.419 -14.154 -9.628 1.00 0.00 55 GLU A O 14
ATOM 15854 N N . GLY A 1 55 ? -0.193 -15.304 -7.702 1.00 0.00 56 GLY A N 14
ATOM 15855 C CA . GLY A 1 55 ? 0.934 -16.128 -8.108 1.00 0.00 56 GLY A CA 14
ATOM 15856 C C . GLY A 1 55 ? 2.284 -15.418 -7.985 1.00 0.00 56 GLY A C 14
ATOM 15857 O O . GLY A 1 55 ? 3.295 -16.016 -8.358 1.00 0.00 56 GLY A O 14
ATOM 15861 N N . ASP A 1 56 ? 2.338 -14.175 -7.486 1.00 0.00 57 ASP A N 14
ATOM 15862 C CA . ASP A 1 56 ? 3.617 -13.520 -7.208 1.00 0.00 57 ASP A CA 14
ATOM 15863 C C . ASP A 1 56 ? 4.324 -14.261 -6.065 1.00 0.00 57 ASP A C 14
ATOM 15864 O O . ASP A 1 56 ? 3.674 -14.879 -5.215 1.00 0.00 57 ASP A O 14
ATOM 15873 N N . PHE A 1 57 ? 5.651 -14.196 -6.025 1.00 0.00 58 PHE A N 14
ATOM 15874 C CA . PHE A 1 57 ? 6.436 -14.736 -4.926 1.00 0.00 58 PHE A CA 14
ATOM 15875 C C . PHE A 1 57 ? 6.350 -13.752 -3.763 1.00 0.00 58 PHE A C 14
ATOM 15876 O O . PHE A 1 57 ? 6.339 -12.534 -3.979 1.00 0.00 58 PHE A O 14
ATOM 15893 N N . VAL A 1 58 ? 6.312 -14.262 -2.536 1.00 0.00 59 VAL A N 14
ATOM 15894 C CA . VAL A 1 58 ? 6.132 -13.458 -1.336 1.00 0.00 59 VAL A CA 14
ATOM 15895 C C . VAL A 1 58 ? 6.892 -14.100 -0.177 1.00 0.00 59 VAL A C 14
ATOM 15896 O O . VAL A 1 58 ? 7.226 -15.291 -0.203 1.00 0.00 59 VAL A O 14
ATOM 15909 N N . ASN A 1 59 ? 7.210 -13.303 0.845 1.00 0.00 60 ASN A N 14
ATOM 15910 C CA . ASN A 1 59 ? 8.002 -13.765 1.973 1.00 0.00 60 ASN A CA 14
ATOM 15911 C C . ASN A 1 59 ? 7.636 -13.030 3.247 1.00 0.00 60 ASN A C 14
ATOM 15912 O O . ASN A 1 59 ? 6.896 -12.046 3.215 1.00 0.00 60 ASN A O 14
ATOM 15923 N N . GLU A 1 60 ? 8.167 -13.504 4.373 1.00 0.00 61 GLU A N 14
ATOM 15924 C CA . GLU A 1 60 ? 8.017 -12.842 5.661 1.00 0.00 61 GLU A CA 14
ATOM 15925 C C . GLU A 1 60 ? 8.522 -11.392 5.557 1.00 0.00 61 GLU A C 14
ATOM 15926 O O . GLU A 1 60 ? 9.697 -11.156 5.262 1.00 0.00 61 GLU A O 14
ATOM 15938 N N . GLY A 1 61 ? 7.626 -10.425 5.780 1.00 0.00 62 GLY A N 14
ATOM 15939 C CA . GLY A 1 61 ? 7.916 -8.997 5.759 1.00 0.00 62 GLY A CA 14
ATOM 15940 C C . GLY A 1 61 ? 7.759 -8.366 4.372 1.00 0.00 62 GLY A C 14
ATOM 15941 O O . GLY A 1 61 ? 7.934 -7.153 4.245 1.00 0.00 62 GLY A O 14
ATOM 15945 N N . ASP A 1 62 ? 7.448 -9.146 3.331 1.00 0.00 63 ASP A N 14
ATOM 15946 C CA . ASP A 1 62 ? 7.259 -8.639 1.977 1.00 0.00 63 ASP A CA 14
ATOM 15947 C C . ASP A 1 62 ? 5.866 -8.018 1.881 1.00 0.00 63 ASP A C 14
ATOM 15948 O O . ASP A 1 62 ? 4.893 -8.595 2.366 1.00 0.00 63 ASP A O 14
ATOM 15957 N N . VAL A 1 63 ? 5.765 -6.823 1.309 1.00 0.00 64 VAL A N 14
ATOM 15958 C CA . VAL A 1 63 ? 4.543 -6.024 1.281 1.00 0.00 64 VAL A CA 14
ATOM 15959 C C . VAL A 1 63 ? 3.409 -6.716 0.506 1.00 0.00 64 VAL A C 14
ATOM 15960 O O . VAL A 1 63 ? 3.653 -7.550 -0.370 1.00 0.00 64 VAL A O 14
ATOM 15973 N N . LEU A 1 64 ? 2.161 -6.323 0.801 1.00 0.00 65 LEU A N 14
ATOM 15974 C CA . LEU A 1 64 ? 0.954 -6.858 0.168 1.00 0.00 65 LEU A CA 14
ATOM 15975 C C . LEU A 1 64 ? -0.016 -5.743 -0.219 1.00 0.00 65 LEU A C 14
ATOM 15976 O O . LEU A 1 64 ? -0.542 -5.768 -1.330 1.00 0.00 65 LEU A O 14
ATOM 15992 N N . LEU A 1 65 ? -0.256 -4.765 0.656 1.00 0.00 66 LEU A N 14
ATOM 15993 C CA . LEU A 1 65 ? -1.320 -3.785 0.491 1.00 0.00 66 LEU A CA 14
ATOM 15994 C C . LEU A 1 65 ? -0.868 -2.463 1.066 1.00 0.00 66 LEU A C 14
ATOM 15995 O O . LEU A 1 65 ? -0.147 -2.417 2.065 1.00 0.00 66 LEU A O 14
ATOM 16011 N N . GLU A 1 66 ? -1.390 -1.396 0.490 1.00 0.00 67 GLU A N 14
ATOM 16012 C CA . GLU A 1 66 ? -1.189 -0.021 0.896 1.00 0.00 67 GLU A CA 14
ATOM 16013 C C . GLU A 1 66 ? -2.586 0.560 0.952 1.00 0.00 67 GLU A C 14
ATOM 16014 O O . GLU A 1 66 ? -3.361 0.360 0.016 1.00 0.00 67 GLU A O 14
ATOM 16026 N N . LEU A 1 67 ? -2.940 1.220 2.054 1.00 0.00 68 LEU A N 14
ATOM 16027 C CA . LEU A 1 67 ? -4.314 1.622 2.328 1.00 0.00 68 LEU A CA 14
ATOM 16028 C C . LEU A 1 67 ? -4.372 3.124 2.544 1.00 0.00 68 LEU A C 14
ATOM 16029 O O . LEU A 1 67 ? -3.590 3.663 3.329 1.00 0.00 68 LEU A O 14
ATOM 16045 N N . SER A 1 68 ? -5.343 3.784 1.916 1.00 0.00 69 SER A N 14
ATOM 16046 C CA . SER A 1 68 ? -5.573 5.219 2.026 1.00 0.00 69 SER A CA 14
ATOM 16047 C C . SER A 1 68 ? -5.796 5.640 3.484 1.00 0.00 69 SER A C 14
ATOM 16048 O O . SER A 1 68 ? -5.358 6.712 3.904 1.00 0.00 69 SER A O 14
ATOM 16056 N N . ASN A 1 69 ? -6.429 4.763 4.277 1.00 0.00 70 ASN A N 14
ATOM 16057 C CA . ASN A 1 69 ? -6.678 4.975 5.703 1.00 0.00 70 ASN A CA 14
ATOM 16058 C C . ASN A 1 69 ? -5.379 5.050 6.525 1.00 0.00 70 ASN A C 14
ATOM 16059 O O . ASN A 1 69 ? -5.410 5.502 7.670 1.00 0.00 70 ASN A O 14
ATOM 16070 N N . SER A 1 70 ? -4.237 4.668 5.950 1.00 0.00 71 SER A N 14
ATOM 16071 C CA . SER A 1 70 ? -2.962 4.575 6.650 1.00 0.00 71 SER A CA 14
ATOM 16072 C C . SER A 1 70 ? -1.871 5.421 5.979 1.00 0.00 71 SER A C 14
ATOM 16073 O O . SER A 1 70 ? -0.947 5.852 6.671 1.00 0.00 71 SER A O 14
ATOM 16081 N N . THR A 1 71 ? -1.971 5.716 4.677 1.00 0.00 72 THR A N 14
ATOM 16082 C CA . THR A 1 71 ? -1.028 6.605 4.000 1.00 0.00 72 THR A CA 14
ATOM 16083 C C . THR A 1 71 ? -1.352 8.092 4.224 1.00 0.00 72 THR A C 14
ATOM 16084 O O . THR A 1 71 ? -0.480 8.939 4.014 1.00 0.00 72 THR A O 14
ATOM 16095 N N . GLN A 1 72 ? -2.586 8.418 4.637 1.00 0.00 73 GLN A N 14
ATOM 16096 C CA . GLN A 1 72 ? -2.996 9.780 4.967 1.00 0.00 73 GLN A CA 14
ATOM 16097 C C . GLN A 1 72 ? -2.063 10.404 6.013 1.00 0.00 73 GLN A C 14
ATOM 16098 O O . GLN A 1 72 ? -1.607 9.699 6.939 1.00 0.00 73 GLN A O 14
ATOM 16143 N N . THR A 1 1 ? 1.310 -1.319 4.215 1.00 0.00 2 THR A N 15
ATOM 16144 C CA . THR A 1 1 ? 0.284 -1.389 5.283 1.00 0.00 2 THR A CA 15
ATOM 16145 C C . THR A 1 1 ? 0.025 -2.843 5.708 1.00 0.00 2 THR A C 15
ATOM 16146 O O . THR A 1 1 ? 0.295 -3.185 6.861 1.00 0.00 2 THR A O 15
ATOM 16159 N N . VAL A 1 2 ? -0.488 -3.706 4.816 1.00 0.00 3 VAL A N 15
ATOM 16160 C CA . VAL A 1 2 ? -0.657 -5.135 5.083 1.00 0.00 3 VAL A CA 15
ATOM 16161 C C . VAL A 1 2 ? 0.482 -5.842 4.339 1.00 0.00 3 VAL A C 15
ATOM 16162 O O . VAL A 1 2 ? 0.866 -5.413 3.243 1.00 0.00 3 VAL A O 15
ATOM 16175 N N . SER A 1 3 ? 1.011 -6.919 4.915 1.00 0.00 4 SER A N 15
ATOM 16176 C CA . SER A 1 3 ? 2.180 -7.624 4.413 1.00 0.00 4 SER A CA 15
ATOM 16177 C C . SER A 1 3 ? 2.017 -9.122 4.664 1.00 0.00 4 SER A C 15
ATOM 16178 O O . SER A 1 3 ? 1.181 -9.557 5.462 1.00 0.00 4 SER A O 15
ATOM 16186 N N . ILE A 1 4 ? 2.827 -9.904 3.963 1.00 0.00 5 ILE A N 15
ATOM 16187 C CA . ILE A 1 4 ? 2.865 -11.352 4.023 1.00 0.00 5 ILE A CA 15
ATOM 16188 C C . ILE A 1 4 ? 3.628 -11.799 5.276 1.00 0.00 5 ILE A C 15
ATOM 16189 O O . ILE A 1 4 ? 4.452 -11.062 5.821 1.00 0.00 5 ILE A O 15
ATOM 16205 N N . GLN A 1 5 ? 3.354 -13.030 5.727 1.00 0.00 6 GLN A N 15
ATOM 16206 C CA . GLN A 1 5 ? 3.800 -13.568 7.012 1.00 0.00 6 GLN A CA 15
ATOM 16207 C C . GLN A 1 5 ? 4.470 -14.948 6.888 1.00 0.00 6 GLN A C 15
ATOM 16208 O O . GLN A 1 5 ? 4.794 -15.554 7.908 1.00 0.00 6 GLN A O 15
ATOM 16222 N N . MET A 1 6 ? 4.678 -15.455 5.667 1.00 0.00 7 MET A N 15
ATOM 16223 C CA . MET A 1 6 ? 5.369 -16.721 5.426 1.00 0.00 7 MET A CA 15
ATOM 16224 C C . MET A 1 6 ? 6.062 -16.687 4.063 1.00 0.00 7 MET A C 15
ATOM 16225 O O . MET A 1 6 ? 5.681 -15.917 3.182 1.00 0.00 7 MET A O 15
ATOM 16239 N N . ALA A 1 7 ? 7.089 -17.522 3.898 1.00 0.00 8 ALA A N 15
ATOM 16240 C CA . ALA A 1 7 ? 7.741 -17.765 2.619 1.00 0.00 8 ALA A CA 15
ATOM 16241 C C . ALA A 1 7 ? 6.802 -18.585 1.740 1.00 0.00 8 ALA A C 15
ATOM 16242 O O . ALA A 1 7 ? 6.385 -19.673 2.143 1.00 0.00 8 ALA A O 15
ATOM 16249 N N . GLY A 1 8 ? 6.472 -18.082 0.550 1.00 0.00 9 GLY A N 15
ATOM 16250 C CA . GLY A 1 8 ? 5.416 -18.698 -0.236 1.00 0.00 9 GLY A CA 15
ATOM 16251 C C . GLY A 1 8 ? 5.144 -17.997 -1.555 1.00 0.00 9 GLY A C 15
ATOM 16252 O O . GLY A 1 8 ? 5.962 -17.234 -2.075 1.00 0.00 9 GLY A O 15
ATOM 16256 N N . ASN A 1 9 ? 3.968 -18.283 -2.103 1.00 0.00 10 ASN A N 15
ATOM 16257 C CA . ASN A 1 9 ? 3.511 -17.812 -3.399 1.00 0.00 10 ASN A CA 15
ATOM 16258 C C . ASN A 1 9 ? 2.072 -17.373 -3.188 1.00 0.00 10 ASN A C 15
ATOM 16259 O O . ASN A 1 9 ? 1.292 -18.071 -2.539 1.00 0.00 10 ASN A O 15
ATOM 16270 N N . LEU A 1 10 ? 1.715 -16.204 -3.707 1.00 0.00 11 LEU A N 15
ATOM 16271 C CA . LEU A 1 10 ? 0.457 -15.533 -3.415 1.00 0.00 11 LEU A CA 15
ATOM 16272 C C . LEU A 1 10 ? -0.691 -16.109 -4.247 1.00 0.00 11 LEU A C 15
ATOM 16273 O O . LEU A 1 10 ? -1.213 -15.446 -5.139 1.00 0.00 11 LEU A O 15
ATOM 16289 N N . TRP A 1 11 ? -1.018 -17.376 -3.992 1.00 0.00 12 TRP A N 15
ATOM 16290 C CA . TRP A 1 11 ? -2.006 -18.217 -4.665 1.00 0.00 12 TRP A CA 15
ATOM 16291 C C . TRP A 1 11 ? -3.218 -17.442 -5.187 1.00 0.00 12 TRP A C 15
ATOM 16292 O O . TRP A 1 11 ? -3.511 -17.545 -6.381 1.00 0.00 12 TRP A O 15
ATOM 16313 N N . LYS A 1 12 ? -3.891 -16.639 -4.355 1.00 0.00 13 LYS A N 15
ATOM 16314 C CA . LYS A 1 12 ? -4.995 -15.790 -4.807 1.00 0.00 13 LYS A CA 15
ATOM 16315 C C . LYS A 1 12 ? -4.930 -14.447 -4.098 1.00 0.00 13 LYS A C 15
ATOM 16316 O O . LYS A 1 12 ? -4.296 -14.319 -3.052 1.00 0.00 13 LYS A O 15
ATOM 16335 N N . VAL A 1 13 ? -5.617 -13.462 -4.668 1.00 0.00 14 VAL A N 15
ATOM 16336 C CA . VAL A 1 13 ? -5.725 -12.094 -4.194 1.00 0.00 14 VAL A CA 15
ATOM 16337 C C . VAL A 1 13 ? -7.186 -11.714 -4.432 1.00 0.00 14 VAL A C 15
ATOM 16338 O O . VAL A 1 13 ? -7.799 -12.151 -5.410 1.00 0.00 14 VAL A O 15
ATOM 16351 N N . HIS A 1 14 ? -7.730 -10.910 -3.523 1.00 0.00 15 HIS A N 15
ATOM 16352 C CA . HIS A 1 14 ? -9.157 -10.595 -3.420 1.00 0.00 15 HIS A CA 15
ATOM 16353 C C . HIS A 1 14 ? -9.385 -9.099 -3.150 1.00 0.00 15 HIS A C 15
ATOM 16354 O O . HIS A 1 14 ? -10.461 -8.696 -2.705 1.00 0.00 15 HIS A O 15
ATOM 16368 N N . VAL A 1 15 ? -8.372 -8.275 -3.420 1.00 0.00 16 VAL A N 15
ATOM 16369 C CA . VAL A 1 15 ? -8.380 -6.825 -3.278 1.00 0.00 16 VAL A CA 15
ATOM 16370 C C . VAL A 1 15 ? -7.952 -6.190 -4.599 1.00 0.00 16 VAL A C 15
ATOM 16371 O O . VAL A 1 15 ? -7.267 -6.823 -5.408 1.00 0.00 16 VAL A O 15
ATOM 16384 N N . LYS A 1 16 ? -8.339 -4.929 -4.799 1.00 0.00 17 LYS A N 15
ATOM 16385 C CA . LYS A 1 16 ? -7.942 -4.093 -5.927 1.00 0.00 17 LYS A CA 15
ATOM 16386 C C . LYS A 1 16 ? -7.789 -2.672 -5.394 1.00 0.00 17 LYS A C 15
ATOM 16387 O O . LYS A 1 16 ? -8.395 -2.346 -4.370 1.00 0.00 17 LYS A O 15
ATOM 16406 N N . ALA A 1 17 ? -7.038 -1.814 -6.085 1.00 0.00 18 ALA A N 15
ATOM 16407 C CA . ALA A 1 17 ? -6.989 -0.390 -5.768 1.00 0.00 18 ALA A CA 15
ATOM 16408 C C . ALA A 1 17 ? -8.415 0.179 -5.751 1.00 0.00 18 ALA A C 15
ATOM 16409 O O . ALA A 1 17 ? -9.219 -0.120 -6.640 1.00 0.00 18 ALA A O 15
ATOM 16416 N N . GLY A 1 18 ? -8.720 0.994 -4.743 1.00 0.00 19 GLY A N 15
ATOM 16417 C CA . GLY A 1 18 ? -10.017 1.627 -4.553 1.00 0.00 19 GLY A CA 15
ATOM 16418 C C . GLY A 1 18 ? -11.053 0.736 -3.856 1.00 0.00 19 GLY A C 15
ATOM 16419 O O . GLY A 1 18 ? -12.116 1.245 -3.496 1.00 0.00 19 GLY A O 15
ATOM 16423 N N . ASP A 1 19 ? -10.796 -0.564 -3.659 1.00 0.00 20 ASP A N 15
ATOM 16424 C CA . ASP A 1 19 ? -11.725 -1.447 -2.945 1.00 0.00 20 ASP A CA 15
ATOM 16425 C C . ASP A 1 19 ? -11.721 -1.134 -1.442 1.00 0.00 20 ASP A C 15
ATOM 16426 O O . ASP A 1 19 ? -10.737 -0.604 -0.928 1.00 0.00 20 ASP A O 15
ATOM 16435 N N . GLN A 1 20 ? -12.791 -1.474 -0.722 1.00 0.00 21 GLN A N 15
ATOM 16436 C CA . GLN A 1 20 ? -12.886 -1.343 0.732 1.00 0.00 21 GLN A CA 15
ATOM 16437 C C . GLN A 1 20 ? -12.541 -2.698 1.356 1.00 0.00 21 GLN A C 15
ATOM 16438 O O . GLN A 1 20 ? -12.992 -3.738 0.870 1.00 0.00 21 GLN A O 15
ATOM 16452 N N . ILE A 1 21 ? -11.819 -2.676 2.476 1.00 0.00 22 ILE A N 15
ATOM 16453 C CA . ILE A 1 21 ? -11.573 -3.838 3.324 1.00 0.00 22 ILE A CA 15
ATOM 16454 C C . ILE A 1 21 ? -11.840 -3.469 4.777 1.00 0.00 22 ILE A C 15
ATOM 16455 O O . ILE A 1 21 ? -11.931 -2.288 5.138 1.00 0.00 22 ILE A O 15
ATOM 16471 N N . GLU A 1 22 ? -11.956 -4.500 5.603 1.00 0.00 23 GLU A N 15
ATOM 16472 C CA . GLU A 1 22 ? -12.405 -4.439 6.976 1.00 0.00 23 GLU A CA 15
ATOM 16473 C C . GLU A 1 22 ? -11.583 -5.508 7.691 1.00 0.00 23 GLU A C 15
ATOM 16474 O O . GLU A 1 22 ? -11.368 -6.581 7.120 1.00 0.00 23 GLU A O 15
ATOM 16486 N N . LYS A 1 23 ? -11.071 -5.220 8.887 1.00 0.00 24 LYS A N 15
ATOM 16487 C CA . LYS A 1 23 ? -10.180 -6.114 9.617 1.00 0.00 24 LYS A CA 15
ATOM 16488 C C . LYS A 1 23 ? -10.799 -7.514 9.694 1.00 0.00 24 LYS A C 15
ATOM 16489 O O . LYS A 1 23 ? -11.928 -7.667 10.170 1.00 0.00 24 LYS A O 15
ATOM 16508 N N . GLY A 1 24 ? -10.066 -8.523 9.217 1.00 0.00 25 GLY A N 15
ATOM 16509 C CA . GLY A 1 24 ? -10.501 -9.915 9.207 1.00 0.00 25 GLY A CA 15
ATOM 16510 C C . GLY A 1 24 ? -11.151 -10.366 7.891 1.00 0.00 25 GLY A C 15
ATOM 16511 O O . GLY A 1 24 ? -11.454 -11.554 7.763 1.00 0.00 25 GLY A O 15
ATOM 16515 N N . GLN A 1 25 ? -11.372 -9.479 6.912 1.00 0.00 26 GLN A N 15
ATOM 16516 C CA . GLN A 1 25 ? -11.880 -9.845 5.593 1.00 0.00 26 GLN A CA 15
ATOM 16517 C C . GLN A 1 25 ? -10.702 -10.453 4.818 1.00 0.00 26 GLN A C 15
ATOM 16518 O O . GLN A 1 25 ? -9.571 -9.991 4.959 1.00 0.00 26 GLN A O 15
ATOM 16532 N N . GLU A 1 26 ? -10.936 -11.497 4.030 1.00 0.00 27 GLU A N 15
ATOM 16533 C CA . GLU A 1 26 ? -9.910 -12.197 3.261 1.00 0.00 27 GLU A CA 15
ATOM 16534 C C . GLU A 1 26 ? -9.446 -11.316 2.097 1.00 0.00 27 GLU A C 15
ATOM 16535 O O . GLU A 1 26 ? -10.246 -10.939 1.239 1.00 0.00 27 GLU A O 15
ATOM 16547 N N . VAL A 1 27 ? -8.151 -11.003 2.056 1.00 0.00 28 VAL A N 15
ATOM 16548 C CA . VAL A 1 27 ? -7.546 -10.132 1.057 1.00 0.00 28 VAL A CA 15
ATOM 16549 C C . VAL A 1 27 ? -6.624 -10.927 0.132 1.00 0.00 28 VAL A C 15
ATOM 16550 O O . VAL A 1 27 ? -6.475 -10.545 -1.028 1.00 0.00 28 VAL A O 15
ATOM 16563 N N . ALA A 1 28 ? -6.057 -12.056 0.577 1.00 0.00 29 ALA A N 15
ATOM 16564 C CA . ALA A 1 28 ? -5.259 -12.935 -0.269 1.00 0.00 29 ALA A CA 15
ATOM 16565 C C . ALA A 1 28 ? -5.198 -14.337 0.339 1.00 0.00 29 ALA A C 15
ATOM 16566 O O . ALA A 1 28 ? -5.714 -14.573 1.433 1.00 0.00 29 ALA A O 15
ATOM 16573 N N . ILE A 1 29 ? -4.546 -15.265 -0.355 1.00 0.00 30 ILE A N 15
ATOM 16574 C CA . ILE A 1 29 ? -4.208 -16.587 0.161 1.00 0.00 30 ILE A CA 15
ATOM 16575 C C . ILE A 1 29 ? -2.772 -16.875 -0.266 1.00 0.00 30 ILE A C 15
ATOM 16576 O O . ILE A 1 29 ? -2.383 -16.572 -1.398 1.00 0.00 30 ILE A O 15
ATOM 16592 N N . LEU A 1 30 ? -2.007 -17.485 0.636 1.00 0.00 31 LEU A N 15
ATOM 16593 C CA . LEU A 1 30 ? -0.696 -18.038 0.362 1.00 0.00 31 LEU A CA 15
ATOM 16594 C C . LEU A 1 30 ? -0.847 -19.524 0.083 1.00 0.00 31 LEU A C 15
ATOM 16595 O O . LEU A 1 30 ? -1.451 -20.259 0.874 1.00 0.00 31 LEU A O 15
ATOM 16611 N N . GLU A 1 31 ? -0.207 -19.955 -0.997 1.00 0.00 32 GLU A N 15
ATOM 16612 C CA . GLU A 1 31 ? 0.500 -21.217 -1.009 1.00 0.00 32 GLU A CA 15
ATOM 16613 C C . GLU A 1 31 ? 1.807 -20.947 -0.270 1.00 0.00 32 GLU A C 15
ATOM 16614 O O . GLU A 1 31 ? 2.341 -19.834 -0.291 1.00 0.00 32 GLU A O 15
ATOM 16626 N N . SER A 1 32 ? 2.315 -21.951 0.424 1.00 0.00 33 SER A N 15
ATOM 16627 C CA . SER A 1 32 ? 3.550 -21.850 1.166 1.00 0.00 33 SER A CA 15
ATOM 16628 C C . SER A 1 32 ? 4.225 -23.206 1.105 1.00 0.00 33 SER A C 15
ATOM 16629 O O . SER A 1 32 ? 4.068 -24.034 1.999 1.00 0.00 33 SER A O 15
ATOM 16637 N N . MET A 1 33 ? 4.930 -23.452 0.000 1.00 0.00 34 MET A N 15
ATOM 16638 C CA . MET A 1 33 ? 5.656 -24.695 -0.261 1.00 0.00 34 MET A CA 15
ATOM 16639 C C . MET A 1 33 ? 4.749 -25.927 -0.069 1.00 0.00 34 MET A C 15
ATOM 16640 O O . MET A 1 33 ? 5.146 -26.917 0.552 1.00 0.00 34 MET A O 15
ATOM 16654 N N . LYS A 1 34 ? 3.519 -25.808 -0.600 1.00 0.00 35 LYS A N 15
ATOM 16655 C CA . LYS A 1 34 ? 2.418 -26.773 -0.606 1.00 0.00 35 LYS A CA 15
ATOM 16656 C C . LYS A 1 34 ? 1.554 -26.757 0.669 1.00 0.00 35 LYS A C 15
ATOM 16657 O O . LYS A 1 34 ? 0.710 -27.639 0.835 1.00 0.00 35 LYS A O 15
ATOM 16674 N N . MET A 1 35 ? 1.727 -25.752 1.544 1.00 0.00 36 MET A N 15
ATOM 16675 C CA . MET A 1 35 ? 0.841 -25.473 2.675 1.00 0.00 36 MET A CA 15
ATOM 16676 C C . MET A 1 35 ? -0.097 -24.328 2.267 1.00 0.00 36 MET A C 15
ATOM 16677 O O . MET A 1 35 ? 0.131 -23.667 1.250 1.00 0.00 36 MET A O 15
ATOM 16691 N N . GLU A 1 36 ? -1.138 -24.075 3.059 1.00 0.00 37 GLU A N 15
ATOM 16692 C CA . GLU A 1 36 ? -2.210 -23.142 2.733 1.00 0.00 37 GLU A CA 15
ATOM 16693 C C . GLU A 1 36 ? -2.405 -22.190 3.911 1.00 0.00 37 GLU A C 15
ATOM 16694 O O . GLU A 1 36 ? -2.488 -22.643 5.057 1.00 0.00 37 GLU A O 15
ATOM 16706 N N . ILE A 1 37 ? -2.443 -20.876 3.651 1.00 0.00 38 ILE A N 15
ATOM 16707 C CA . ILE A 1 37 ? -2.550 -19.870 4.711 1.00 0.00 38 ILE A CA 15
ATOM 16708 C C . ILE A 1 37 ? -3.438 -18.720 4.197 1.00 0.00 38 ILE A C 15
ATOM 16709 O O . ILE A 1 37 ? -3.021 -18.007 3.280 1.00 0.00 38 ILE A O 15
ATOM 16725 N N . PRO A 1 38 ? -4.668 -18.541 4.715 1.00 0.00 39 PRO A N 15
ATOM 16726 C CA . PRO A 1 38 ? -5.478 -17.355 4.445 1.00 0.00 39 PRO A CA 15
ATOM 16727 C C . PRO A 1 38 ? -4.729 -16.092 4.869 1.00 0.00 39 PRO A C 15
ATOM 16728 O O . PRO A 1 38 ? -4.063 -16.095 5.909 1.00 0.00 39 PRO A O 15
ATOM 16739 N N . ILE A 1 39 ? -4.908 -14.995 4.133 1.00 0.00 40 ILE A N 15
ATOM 16740 C CA . ILE A 1 39 ? -4.358 -13.691 4.470 1.00 0.00 40 ILE A CA 15
ATOM 16741 C C . ILE A 1 39 ? -5.553 -12.750 4.533 1.00 0.00 40 ILE A C 15
ATOM 16742 O O . ILE A 1 39 ? -6.270 -12.548 3.548 1.00 0.00 40 ILE A O 15
ATOM 16758 N N . VAL A 1 40 ? -5.774 -12.197 5.718 1.00 0.00 41 VAL A N 15
ATOM 16759 C CA . VAL A 1 40 ? -6.918 -11.369 6.051 1.00 0.00 41 VAL A CA 15
ATOM 16760 C C . VAL A 1 40 ? -6.416 -9.967 6.407 1.00 0.00 41 VAL A C 15
ATOM 16761 O O . VAL A 1 40 ? -5.258 -9.792 6.796 1.00 0.00 41 VAL A O 15
ATOM 16774 N N . ALA A 1 41 ? -7.283 -8.969 6.233 1.00 0.00 42 ALA A N 15
ATOM 16775 C CA . ALA A 1 41 ? -6.961 -7.567 6.420 1.00 0.00 42 ALA A CA 15
ATOM 16776 C C . ALA A 1 41 ? -6.534 -7.344 7.869 1.00 0.00 42 ALA A C 15
ATOM 16777 O O . ALA A 1 41 ? -7.309 -7.602 8.791 1.00 0.00 42 ALA A O 15
ATOM 16784 N N . ASP A 1 42 ? -5.308 -6.861 8.059 1.00 0.00 43 ASP A N 15
ATOM 16785 C CA . ASP A 1 42 ? -4.751 -6.569 9.382 1.00 0.00 43 ASP A CA 15
ATOM 16786 C C . ASP A 1 42 ? -5.307 -5.261 9.967 1.00 0.00 43 ASP A C 15
ATOM 16787 O O . ASP A 1 42 ? -5.299 -5.062 11.182 1.00 0.00 43 ASP A O 15
ATOM 16796 N N . ARG A 1 43 ? -5.823 -4.375 9.109 1.00 0.00 44 ARG A N 15
ATOM 16797 C CA . ARG A 1 43 ? -6.504 -3.125 9.450 1.00 0.00 44 ARG A CA 15
ATOM 16798 C C . ARG A 1 43 ? -7.497 -2.822 8.328 1.00 0.00 44 ARG A C 15
ATOM 16799 O O . ARG A 1 43 ? -7.310 -3.288 7.200 1.00 0.00 44 ARG A O 15
ATOM 16820 N N . SER A 1 44 ? -8.552 -2.078 8.636 1.00 0.00 45 SER A N 15
ATOM 16821 C CA . SER A 1 44 ? -9.589 -1.708 7.687 1.00 0.00 45 SER A CA 15
ATOM 16822 C C . SER A 1 44 ? -9.139 -0.489 6.872 1.00 0.00 45 SER A C 15
ATOM 16823 O O . SER A 1 44 ? -8.247 0.255 7.297 1.00 0.00 45 SER A O 15
ATOM 16831 N N . GLY A 1 45 ? -9.787 -0.250 5.728 1.00 0.00 46 GLY A N 15
ATOM 16832 C CA . GLY A 1 45 ? -9.601 0.970 4.951 1.00 0.00 46 GLY A CA 15
ATOM 16833 C C . GLY A 1 45 ? -9.913 0.762 3.473 1.00 0.00 46 GLY A C 15
ATOM 16834 O O . GLY A 1 45 ? -10.297 -0.330 3.053 1.00 0.00 46 GLY A O 15
ATOM 16838 N N . ILE A 1 46 ? -9.754 1.820 2.685 1.00 0.00 47 ILE A N 15
ATOM 16839 C CA . ILE A 1 46 ? -9.780 1.775 1.234 1.00 0.00 47 ILE A CA 15
ATOM 16840 C C . ILE A 1 46 ? -8.369 1.357 0.828 1.00 0.00 47 ILE A C 15
ATOM 16841 O O . ILE A 1 46 ? -7.386 1.898 1.337 1.00 0.00 47 ILE A O 15
ATOM 16857 N N . VAL A 1 47 ? -8.256 0.396 -0.080 1.00 0.00 48 VAL A N 15
ATOM 16858 C CA . VAL A 1 47 ? -6.991 -0.019 -0.657 1.00 0.00 48 VAL A CA 15
ATOM 16859 C C . VAL A 1 47 ? -6.475 1.118 -1.538 1.00 0.00 48 VAL A C 15
ATOM 16860 O O . VAL A 1 47 ? -7.157 1.538 -2.474 1.00 0.00 48 VAL A O 15
ATOM 16873 N N . LYS A 1 48 ? -5.264 1.605 -1.269 1.00 0.00 49 LYS A N 15
ATOM 16874 C CA . LYS A 1 48 ? -4.574 2.516 -2.163 1.00 0.00 49 LYS A CA 15
ATOM 16875 C C . LYS A 1 48 ? -3.981 1.678 -3.290 1.00 0.00 49 LYS A C 15
ATOM 16876 O O . LYS A 1 48 ? -4.200 2.006 -4.454 1.00 0.00 49 LYS A O 15
ATOM 16895 N N . GLU A 1 49 ? -3.247 0.603 -2.970 1.00 0.00 50 GLU A N 15
ATOM 16896 C CA . GLU A 1 49 ? -2.527 -0.165 -3.982 1.00 0.00 50 GLU A CA 15
ATOM 16897 C C . GLU A 1 49 ? -2.310 -1.591 -3.486 1.00 0.00 50 GLU A C 15
ATOM 16898 O O . GLU A 1 49 ? -2.097 -1.798 -2.291 1.00 0.00 50 GLU A O 15
ATOM 16910 N N . VAL A 1 50 ? -2.310 -2.556 -4.407 1.00 0.00 51 VAL A N 15
ATOM 16911 C CA . VAL A 1 50 ? -1.921 -3.937 -4.144 1.00 0.00 51 VAL A CA 15
ATOM 16912 C C . VAL A 1 50 ? -0.482 -4.070 -4.646 1.00 0.00 51 VAL A C 15
ATOM 16913 O O . VAL A 1 50 ? -0.191 -3.772 -5.806 1.00 0.00 51 VAL A O 15
ATOM 16926 N N . LYS A 1 51 ? 0.437 -4.477 -3.768 1.00 0.00 52 LYS A N 15
ATOM 16927 C CA . LYS A 1 51 ? 1.871 -4.502 -4.049 1.00 0.00 52 LYS A CA 15
ATOM 16928 C C . LYS A 1 51 ? 2.306 -5.811 -4.725 1.00 0.00 52 LYS A C 15
ATOM 16929 O O . LYS A 1 51 ? 3.486 -5.973 -5.032 1.00 0.00 52 LYS A O 15
ATOM 16948 N N . LYS A 1 52 ? 1.377 -6.748 -4.940 1.00 0.00 53 LYS A N 15
ATOM 16949 C CA . LYS A 1 52 ? 1.592 -8.084 -5.503 1.00 0.00 53 LYS A CA 15
ATOM 16950 C C . LYS A 1 52 ? 0.357 -8.447 -6.336 1.00 0.00 53 LYS A C 15
ATOM 16951 O O . LYS A 1 52 ? -0.590 -7.659 -6.410 1.00 0.00 53 LYS A O 15
ATOM 16970 N N . LYS A 1 53 ? 0.341 -9.637 -6.937 1.00 0.00 54 LYS A N 15
ATOM 16971 C CA . LYS A 1 53 ? -0.793 -10.181 -7.680 1.00 0.00 54 LYS A CA 15
ATOM 16972 C C . LYS A 1 53 ? -0.849 -11.689 -7.455 1.00 0.00 54 LYS A C 15
ATOM 16973 O O . LYS A 1 53 ? 0.109 -12.265 -6.934 1.00 0.00 54 LYS A O 15
ATOM 16992 N N . GLU A 1 54 ? -1.945 -12.323 -7.871 1.00 0.00 55 GLU A N 15
ATOM 16993 C CA . GLU A 1 54 ? -2.081 -13.774 -7.894 1.00 0.00 55 GLU A CA 15
ATOM 16994 C C . GLU A 1 54 ? -0.837 -14.421 -8.514 1.00 0.00 55 GLU A C 15
ATOM 16995 O O . GLU A 1 54 ? -0.474 -14.125 -9.656 1.00 0.00 55 GLU A O 15
ATOM 17007 N N . GLY A 1 55 ? -0.196 -15.310 -7.757 1.00 0.00 56 GLY A N 15
ATOM 17008 C CA . GLY A 1 55 ? 0.920 -16.126 -8.206 1.00 0.00 56 GLY A CA 15
ATOM 17009 C C . GLY A 1 55 ? 2.277 -15.434 -8.068 1.00 0.00 56 GLY A C 15
ATOM 17010 O O . GLY A 1 55 ? 3.282 -16.037 -8.454 1.00 0.00 56 GLY A O 15
ATOM 17014 N N . ASP A 1 56 ? 2.346 -14.201 -7.546 1.00 0.00 57 ASP A N 15
ATOM 17015 C CA . ASP A 1 56 ? 3.633 -13.559 -7.276 1.00 0.00 57 ASP A CA 15
ATOM 17016 C C . ASP A 1 56 ? 4.354 -14.316 -6.151 1.00 0.00 57 ASP A C 15
ATOM 17017 O O . ASP A 1 56 ? 3.714 -14.941 -5.299 1.00 0.00 57 ASP A O 15
ATOM 17026 N N . PHE A 1 57 ? 5.681 -14.253 -6.130 1.00 0.00 58 PHE A N 15
ATOM 17027 C CA . PHE A 1 57 ? 6.485 -14.806 -5.050 1.00 0.00 58 PHE A CA 15
ATOM 17028 C C . PHE A 1 57 ? 6.453 -13.815 -3.891 1.00 0.00 58 PHE A C 15
ATOM 17029 O O . PHE A 1 57 ? 6.476 -12.598 -4.109 1.00 0.00 58 PHE A O 15
ATOM 17046 N N . VAL A 1 58 ? 6.420 -14.321 -2.661 1.00 0.00 59 VAL A N 15
ATOM 17047 C CA . VAL A 1 58 ? 6.260 -13.508 -1.467 1.00 0.00 59 VAL A CA 15
ATOM 17048 C C . VAL A 1 58 ? 7.000 -14.152 -0.295 1.00 0.00 59 VAL A C 15
ATOM 17049 O O . VAL A 1 58 ? 7.354 -15.335 -0.334 1.00 0.00 59 VAL A O 15
ATOM 17062 N N . ASN A 1 59 ? 7.264 -13.373 0.755 1.00 0.00 60 ASN A N 15
ATOM 17063 C CA . ASN A 1 59 ? 8.020 -13.835 1.911 1.00 0.00 60 ASN A CA 15
ATOM 17064 C C . ASN A 1 59 ? 7.560 -13.132 3.177 1.00 0.00 60 ASN A C 15
ATOM 17065 O O . ASN A 1 59 ? 6.814 -12.156 3.111 1.00 0.00 60 ASN A O 15
ATOM 17076 N N . GLU A 1 60 ? 8.003 -13.624 4.333 1.00 0.00 61 GLU A N 15
ATOM 17077 C CA . GLU A 1 60 ? 7.690 -13.012 5.618 1.00 0.00 61 GLU A CA 15
ATOM 17078 C C . GLU A 1 60 ? 8.189 -11.558 5.619 1.00 0.00 61 GLU A C 15
ATOM 17079 O O . GLU A 1 60 ? 9.377 -11.302 5.407 1.00 0.00 61 GLU A O 15
ATOM 17091 N N . GLY A 1 61 ? 7.273 -10.611 5.835 1.00 0.00 62 GLY A N 15
ATOM 17092 C CA . GLY A 1 61 ? 7.553 -9.182 5.870 1.00 0.00 62 GLY A CA 15
ATOM 17093 C C . GLY A 1 61 ? 7.541 -8.527 4.486 1.00 0.00 62 GLY A C 15
ATOM 17094 O O . GLY A 1 61 ? 7.756 -7.317 4.398 1.00 0.00 62 GLY A O 15
ATOM 17098 N N . ASP A 1 62 ? 7.304 -9.279 3.404 1.00 0.00 63 ASP A N 15
ATOM 17099 C CA . ASP A 1 62 ? 7.166 -8.721 2.064 1.00 0.00 63 ASP A CA 15
ATOM 17100 C C . ASP A 1 62 ? 5.785 -8.076 1.966 1.00 0.00 63 ASP A C 15
ATOM 17101 O O . ASP A 1 62 ? 4.804 -8.627 2.467 1.00 0.00 63 ASP A O 15
ATOM 17110 N N . VAL A 1 63 ? 5.700 -6.891 1.376 1.00 0.00 64 VAL A N 15
ATOM 17111 C CA . VAL A 1 63 ? 4.477 -6.100 1.328 1.00 0.00 64 VAL A CA 15
ATOM 17112 C C . VAL A 1 63 ? 3.383 -6.798 0.506 1.00 0.00 64 VAL A C 15
ATOM 17113 O O . VAL A 1 63 ? 3.671 -7.600 -0.387 1.00 0.00 64 VAL A O 15
ATOM 17126 N N . LEU A 1 64 ? 2.120 -6.444 0.778 1.00 0.00 65 LEU A N 15
ATOM 17127 C CA . LEU A 1 64 ? 0.952 -6.942 0.054 1.00 0.00 65 LEU A CA 15
ATOM 17128 C C . LEU A 1 64 ? 0.011 -5.803 -0.316 1.00 0.00 65 LEU A C 15
ATOM 17129 O O . LEU A 1 64 ? -0.491 -5.786 -1.438 1.00 0.00 65 LEU A O 15
ATOM 17145 N N . LEU A 1 65 ? -0.226 -4.845 0.585 1.00 0.00 66 LEU A N 15
ATOM 17146 C CA . LEU A 1 65 ? -1.282 -3.867 0.412 1.00 0.00 66 LEU A CA 15
ATOM 17147 C C . LEU A 1 65 ? -0.878 -2.562 1.064 1.00 0.00 66 LEU A C 15
ATOM 17148 O O . LEU A 1 65 ? -0.278 -2.559 2.145 1.00 0.00 66 LEU A O 15
ATOM 17164 N N . GLU A 1 66 ? -1.281 -1.456 0.459 1.00 0.00 67 GLU A N 15
ATOM 17165 C CA . GLU A 1 66 ? -1.178 -0.126 1.026 1.00 0.00 67 GLU A CA 15
ATOM 17166 C C . GLU A 1 66 ? -2.577 0.457 0.992 1.00 0.00 67 GLU A C 15
ATOM 17167 O O . GLU A 1 66 ? -3.307 0.215 0.027 1.00 0.00 67 GLU A O 15
ATOM 17179 N N . LEU A 1 67 ? -2.955 1.181 2.045 1.00 0.00 68 LEU A N 15
ATOM 17180 C CA . LEU A 1 67 ? -4.321 1.638 2.280 1.00 0.00 68 LEU A CA 15
ATOM 17181 C C . LEU A 1 67 ? -4.312 3.162 2.433 1.00 0.00 68 LEU A C 15
ATOM 17182 O O . LEU A 1 67 ? -3.335 3.742 2.910 1.00 0.00 68 LEU A O 15
ATOM 17198 N N . SER A 1 68 ? -5.401 3.808 2.021 1.00 0.00 69 SER A N 15
ATOM 17199 C CA . SER A 1 68 ? -5.516 5.261 1.963 1.00 0.00 69 SER A CA 15
ATOM 17200 C C . SER A 1 68 ? -5.846 5.883 3.328 1.00 0.00 69 SER A C 15
ATOM 17201 O O . SER A 1 68 ? -5.481 7.032 3.584 1.00 0.00 69 SER A O 15
ATOM 17209 N N . ASN A 1 69 ? -6.542 5.142 4.198 1.00 0.00 70 ASN A N 15
ATOM 17210 C CA . ASN A 1 69 ? -7.133 5.629 5.450 1.00 0.00 70 ASN A CA 15
ATOM 17211 C C . ASN A 1 69 ? -7.119 4.521 6.515 1.00 0.00 70 ASN A C 15
ATOM 17212 O O . ASN A 1 69 ? -8.100 4.316 7.232 1.00 0.00 70 ASN A O 15
ATOM 17223 N N . SER A 1 70 ? -6.007 3.783 6.582 1.00 0.00 71 SER A N 15
ATOM 17224 C CA . SER A 1 70 ? -5.731 2.691 7.509 1.00 0.00 71 SER A CA 15
ATOM 17225 C C . SER A 1 70 ? -6.242 3.011 8.922 1.00 0.00 71 SER A C 15
ATOM 17226 O O . SER A 1 70 ? -5.867 4.040 9.493 1.00 0.00 71 SER A O 15
ATOM 17234 N N . THR A 1 71 ? -7.098 2.157 9.491 1.00 0.00 72 THR A N 15
ATOM 17235 C CA . THR A 1 71 ? -7.656 2.378 10.825 1.00 0.00 72 THR A CA 15
ATOM 17236 C C . THR A 1 71 ? -6.591 2.291 11.930 1.00 0.00 72 THR A C 15
ATOM 17237 O O . THR A 1 71 ? -6.774 2.847 13.016 1.00 0.00 72 THR A O 15
ATOM 17248 N N . GLN A 1 72 ? -5.466 1.631 11.651 1.00 0.00 73 GLN A N 15
ATOM 17249 C CA . GLN A 1 72 ? -4.249 1.584 12.444 1.00 0.00 73 GLN A CA 15
ATOM 17250 C C . GLN A 1 72 ? -3.112 1.586 11.429 1.00 0.00 73 GLN A C 15
ATOM 17251 O O . GLN A 1 72 ? -1.971 1.934 11.791 1.00 0.00 73 GLN A O 15
ATOM 17296 N N . THR A 1 1 ? 1.609 -1.562 4.196 1.00 0.00 2 THR A N 16
ATOM 17297 C CA . THR A 1 1 ? 0.582 -1.628 5.259 1.00 0.00 2 THR A CA 16
ATOM 17298 C C . THR A 1 1 ? 0.241 -3.084 5.594 1.00 0.00 2 THR A C 16
ATOM 17299 O O . THR A 1 1 ? 0.796 -3.594 6.570 1.00 0.00 2 THR A O 16
ATOM 17312 N N . VAL A 1 2 ? -0.630 -3.778 4.843 1.00 0.00 3 VAL A N 16
ATOM 17313 C CA . VAL A 1 2 ? -0.775 -5.224 5.038 1.00 0.00 3 VAL A CA 16
ATOM 17314 C C . VAL A 1 2 ? 0.417 -5.861 4.314 1.00 0.00 3 VAL A C 16
ATOM 17315 O O . VAL A 1 2 ? 0.830 -5.378 3.250 1.00 0.00 3 VAL A O 16
ATOM 17328 N N . SER A 1 3 ? 0.947 -6.944 4.874 1.00 0.00 4 SER A N 16
ATOM 17329 C CA . SER A 1 3 ? 2.135 -7.628 4.393 1.00 0.00 4 SER A CA 16
ATOM 17330 C C . SER A 1 3 ? 1.935 -9.129 4.596 1.00 0.00 4 SER A C 16
ATOM 17331 O O . SER A 1 3 ? 1.148 -9.559 5.445 1.00 0.00 4 SER A O 16
ATOM 17339 N N . ILE A 1 4 ? 2.638 -9.923 3.797 1.00 0.00 5 ILE A N 16
ATOM 17340 C CA . ILE A 1 4 ? 2.670 -11.368 3.890 1.00 0.00 5 ILE A CA 16
ATOM 17341 C C . ILE A 1 4 ? 3.419 -11.749 5.182 1.00 0.00 5 ILE A C 16
ATOM 17342 O O . ILE A 1 4 ? 4.282 -11.009 5.659 1.00 0.00 5 ILE A O 16
ATOM 17358 N N . GLN A 1 5 ? 3.098 -12.920 5.743 1.00 0.00 6 GLN A N 16
ATOM 17359 C CA . GLN A 1 5 ? 3.541 -13.354 7.071 1.00 0.00 6 GLN A CA 16
ATOM 17360 C C . GLN A 1 5 ? 4.324 -14.677 7.045 1.00 0.00 6 GLN A C 16
ATOM 17361 O O . GLN A 1 5 ? 4.754 -15.149 8.097 1.00 0.00 6 GLN A O 16
ATOM 17375 N N . MET A 1 6 ? 4.497 -15.290 5.871 1.00 0.00 7 MET A N 16
ATOM 17376 C CA . MET A 1 6 ? 5.163 -16.580 5.702 1.00 0.00 7 MET A CA 16
ATOM 17377 C C . MET A 1 6 ? 5.736 -16.661 4.280 1.00 0.00 7 MET A C 16
ATOM 17378 O O . MET A 1 6 ? 5.244 -15.997 3.368 1.00 0.00 7 MET A O 16
ATOM 17392 N N . ALA A 1 7 ? 6.799 -17.447 4.096 1.00 0.00 8 ALA A N 16
ATOM 17393 C CA . ALA A 1 7 ? 7.386 -17.748 2.802 1.00 0.00 8 ALA A CA 16
ATOM 17394 C C . ALA A 1 7 ? 6.382 -18.507 1.941 1.00 0.00 8 ALA A C 16
ATOM 17395 O O . ALA A 1 7 ? 5.760 -19.466 2.408 1.00 0.00 8 ALA A O 16
ATOM 17402 N N . GLY A 1 8 ? 6.228 -18.101 0.683 1.00 0.00 9 GLY A N 16
ATOM 17403 C CA . GLY A 1 8 ? 5.233 -18.727 -0.165 1.00 0.00 9 GLY A CA 16
ATOM 17404 C C . GLY A 1 8 ? 5.053 -18.051 -1.511 1.00 0.00 9 GLY A C 16
ATOM 17405 O O . GLY A 1 8 ? 5.891 -17.281 -1.988 1.00 0.00 9 GLY A O 16
ATOM 17409 N N . ASN A 1 9 ? 3.921 -18.367 -2.123 1.00 0.00 10 ASN A N 16
ATOM 17410 C CA . ASN A 1 9 ? 3.499 -17.911 -3.431 1.00 0.00 10 ASN A CA 16
ATOM 17411 C C . ASN A 1 9 ? 2.065 -17.457 -3.234 1.00 0.00 10 ASN A C 16
ATOM 17412 O O . ASN A 1 9 ? 1.261 -18.162 -2.620 1.00 0.00 10 ASN A O 16
ATOM 17423 N N . LEU A 1 10 ? 1.747 -16.261 -3.715 1.00 0.00 11 LEU A N 16
ATOM 17424 C CA . LEU A 1 10 ? 0.505 -15.555 -3.442 1.00 0.00 11 LEU A CA 16
ATOM 17425 C C . LEU A 1 10 ? -0.639 -16.106 -4.293 1.00 0.00 11 LEU A C 16
ATOM 17426 O O . LEU A 1 10 ? -1.147 -15.425 -5.178 1.00 0.00 11 LEU A O 16
ATOM 17442 N N . TRP A 1 11 ? -0.976 -17.376 -4.071 1.00 0.00 12 TRP A N 16
ATOM 17443 C CA . TRP A 1 11 ? -1.936 -18.205 -4.791 1.00 0.00 12 TRP A CA 16
ATOM 17444 C C . TRP A 1 11 ? -3.147 -17.419 -5.296 1.00 0.00 12 TRP A C 16
ATOM 17445 O O . TRP A 1 11 ? -3.439 -17.492 -6.492 1.00 0.00 12 TRP A O 16
ATOM 17466 N N . LYS A 1 12 ? -3.814 -16.630 -4.446 1.00 0.00 13 LYS A N 16
ATOM 17467 C CA . LYS A 1 12 ? -4.909 -15.764 -4.883 1.00 0.00 13 LYS A CA 16
ATOM 17468 C C . LYS A 1 12 ? -4.830 -14.434 -4.150 1.00 0.00 13 LYS A C 16
ATOM 17469 O O . LYS A 1 12 ? -4.201 -14.331 -3.097 1.00 0.00 13 LYS A O 16
ATOM 17488 N N . VAL A 1 13 ? -5.502 -13.434 -4.708 1.00 0.00 14 VAL A N 16
ATOM 17489 C CA . VAL A 1 13 ? -5.610 -12.074 -4.210 1.00 0.00 14 VAL A CA 16
ATOM 17490 C C . VAL A 1 13 ? -7.075 -11.703 -4.446 1.00 0.00 14 VAL A C 16
ATOM 17491 O O . VAL A 1 13 ? -7.682 -12.127 -5.435 1.00 0.00 14 VAL A O 16
ATOM 17504 N N . HIS A 1 14 ? -7.633 -10.924 -3.524 1.00 0.00 15 HIS A N 16
ATOM 17505 C CA . HIS A 1 14 ? -9.064 -10.628 -3.419 1.00 0.00 15 HIS A CA 16
ATOM 17506 C C . HIS A 1 14 ? -9.305 -9.134 -3.160 1.00 0.00 15 HIS A C 16
ATOM 17507 O O . HIS A 1 14 ? -10.385 -8.734 -2.722 1.00 0.00 15 HIS A O 16
ATOM 17521 N N . VAL A 1 15 ? -8.294 -8.311 -3.434 1.00 0.00 16 VAL A N 16
ATOM 17522 C CA . VAL A 1 15 ? -8.301 -6.860 -3.307 1.00 0.00 16 VAL A CA 16
ATOM 17523 C C . VAL A 1 15 ? -7.925 -6.233 -4.648 1.00 0.00 16 VAL A C 16
ATOM 17524 O O . VAL A 1 15 ? -7.252 -6.862 -5.470 1.00 0.00 16 VAL A O 16
ATOM 17537 N N . LYS A 1 16 ? -8.331 -4.977 -4.846 1.00 0.00 17 LYS A N 16
ATOM 17538 C CA . LYS A 1 16 ? -7.959 -4.140 -5.982 1.00 0.00 17 LYS A CA 16
ATOM 17539 C C . LYS A 1 16 ? -7.820 -2.714 -5.456 1.00 0.00 17 LYS A C 16
ATOM 17540 O O . LYS A 1 16 ? -8.409 -2.396 -4.420 1.00 0.00 17 LYS A O 16
ATOM 17559 N N . ALA A 1 17 ? -7.098 -1.845 -6.166 1.00 0.00 18 ALA A N 16
ATOM 17560 C CA . ALA A 1 17 ? -7.066 -0.421 -5.846 1.00 0.00 18 ALA A CA 16
ATOM 17561 C C . ALA A 1 17 ? -8.499 0.126 -5.801 1.00 0.00 18 ALA A C 16
ATOM 17562 O O . ALA A 1 17 ? -9.300 -0.152 -6.697 1.00 0.00 18 ALA A O 16
ATOM 17569 N N . GLY A 1 18 ? -8.817 0.898 -4.761 1.00 0.00 19 GLY A N 16
ATOM 17570 C CA . GLY A 1 18 ? -10.123 1.509 -4.561 1.00 0.00 19 GLY A CA 16
ATOM 17571 C C . GLY A 1 18 ? -11.156 0.578 -3.916 1.00 0.00 19 GLY A C 16
ATOM 17572 O O . GLY A 1 18 ? -12.261 1.040 -3.626 1.00 0.00 19 GLY A O 16
ATOM 17576 N N . ASP A 1 19 ? -10.850 -0.706 -3.686 1.00 0.00 20 ASP A N 16
ATOM 17577 C CA . ASP A 1 19 ? -11.773 -1.615 -3.001 1.00 0.00 20 ASP A CA 16
ATOM 17578 C C . ASP A 1 19 ? -11.784 -1.338 -1.493 1.00 0.00 20 ASP A C 16
ATOM 17579 O O . ASP A 1 19 ? -10.790 -0.862 -0.944 1.00 0.00 20 ASP A O 16
ATOM 17588 N N . GLN A 1 20 ? -12.888 -1.639 -0.810 1.00 0.00 21 GLN A N 16
ATOM 17589 C CA . GLN A 1 20 ? -13.013 -1.538 0.642 1.00 0.00 21 GLN A CA 16
ATOM 17590 C C . GLN A 1 20 ? -12.565 -2.869 1.259 1.00 0.00 21 GLN A C 16
ATOM 17591 O O . GLN A 1 20 ? -12.911 -3.935 0.742 1.00 0.00 21 GLN A O 16
ATOM 17605 N N . ILE A 1 21 ? -11.875 -2.809 2.399 1.00 0.00 22 ILE A N 16
ATOM 17606 C CA . ILE A 1 21 ? -11.550 -3.958 3.239 1.00 0.00 22 ILE A CA 16
ATOM 17607 C C . ILE A 1 21 ? -11.838 -3.610 4.698 1.00 0.00 22 ILE A C 16
ATOM 17608 O O . ILE A 1 21 ? -12.035 -2.441 5.050 1.00 0.00 22 ILE A O 16
ATOM 17624 N N . GLU A 1 22 ? -11.871 -4.633 5.547 1.00 0.00 23 GLU A N 16
ATOM 17625 C CA . GLU A 1 22 ? -12.304 -4.550 6.928 1.00 0.00 23 GLU A CA 16
ATOM 17626 C C . GLU A 1 22 ? -11.407 -5.513 7.701 1.00 0.00 23 GLU A C 16
ATOM 17627 O O . GLU A 1 22 ? -11.079 -6.575 7.168 1.00 0.00 23 GLU A O 16
ATOM 17639 N N . LYS A 1 23 ? -10.973 -5.148 8.911 1.00 0.00 24 LYS A N 16
ATOM 17640 C CA . LYS A 1 23 ? -10.036 -5.946 9.700 1.00 0.00 24 LYS A CA 16
ATOM 17641 C C . LYS A 1 23 ? -10.513 -7.401 9.770 1.00 0.00 24 LYS A C 16
ATOM 17642 O O . LYS A 1 23 ? -11.649 -7.664 10.171 1.00 0.00 24 LYS A O 16
ATOM 17661 N N . GLY A 1 24 ? -9.640 -8.335 9.387 1.00 0.00 25 GLY A N 16
ATOM 17662 C CA . GLY A 1 24 ? -9.920 -9.764 9.426 1.00 0.00 25 GLY A CA 16
ATOM 17663 C C . GLY A 1 24 ? -10.624 -10.301 8.173 1.00 0.00 25 GLY A C 16
ATOM 17664 O O . GLY A 1 24 ? -10.843 -11.510 8.097 1.00 0.00 25 GLY A O 16
ATOM 17668 N N . GLN A 1 25 ? -10.970 -9.461 7.188 1.00 0.00 26 GLN A N 16
ATOM 17669 C CA . GLN A 1 25 ? -11.462 -9.919 5.895 1.00 0.00 26 GLN A CA 16
ATOM 17670 C C . GLN A 1 25 ? -10.288 -10.571 5.170 1.00 0.00 26 GLN A C 16
ATOM 17671 O O . GLN A 1 25 ? -9.175 -10.050 5.215 1.00 0.00 26 GLN A O 16
ATOM 17685 N N . GLU A 1 26 ? -10.524 -11.677 4.475 1.00 0.00 27 GLU A N 16
ATOM 17686 C CA . GLU A 1 26 ? -9.547 -12.271 3.569 1.00 0.00 27 GLU A CA 16
ATOM 17687 C C . GLU A 1 26 ? -9.231 -11.259 2.462 1.00 0.00 27 GLU A C 16
ATOM 17688 O O . GLU A 1 26 ? -10.145 -10.694 1.855 1.00 0.00 27 GLU A O 16
ATOM 17700 N N . VAL A 1 27 ? -7.942 -11.033 2.197 1.00 0.00 28 VAL A N 16
ATOM 17701 C CA . VAL A 1 27 ? -7.464 -10.168 1.129 1.00 0.00 28 VAL A CA 16
ATOM 17702 C C . VAL A 1 27 ? -6.538 -10.931 0.180 1.00 0.00 28 VAL A C 16
ATOM 17703 O O . VAL A 1 27 ? -6.465 -10.557 -0.990 1.00 0.00 28 VAL A O 16
ATOM 17716 N N . ALA A 1 28 ? -5.891 -12.025 0.608 1.00 0.00 29 ALA A N 16
ATOM 17717 C CA . ALA A 1 28 ? -5.126 -12.889 -0.283 1.00 0.00 29 ALA A CA 16
ATOM 17718 C C . ALA A 1 28 ? -4.963 -14.271 0.353 1.00 0.00 29 ALA A C 16
ATOM 17719 O O . ALA A 1 28 ? -5.416 -14.501 1.475 1.00 0.00 29 ALA A O 16
ATOM 17726 N N . ILE A 1 29 ? -4.322 -15.196 -0.358 1.00 0.00 30 ILE A N 16
ATOM 17727 C CA . ILE A 1 29 ? -4.041 -16.552 0.101 1.00 0.00 30 ILE A CA 16
ATOM 17728 C C . ILE A 1 29 ? -2.611 -16.898 -0.314 1.00 0.00 30 ILE A C 16
ATOM 17729 O O . ILE A 1 29 ? -2.185 -16.567 -1.424 1.00 0.00 30 ILE A O 16
ATOM 17745 N N . LEU A 1 30 ? -1.901 -17.600 0.568 1.00 0.00 31 LEU A N 16
ATOM 17746 C CA . LEU A 1 30 ? -0.616 -18.220 0.301 1.00 0.00 31 LEU A CA 16
ATOM 17747 C C . LEU A 1 30 ? -0.857 -19.681 -0.027 1.00 0.00 31 LEU A C 16
ATOM 17748 O O . LEU A 1 30 ? -1.503 -20.403 0.743 1.00 0.00 31 LEU A O 16
ATOM 17764 N N . GLU A 1 31 ? -0.258 -20.115 -1.128 1.00 0.00 32 GLU A N 16
ATOM 17765 C CA . GLU A 1 31 ? 0.424 -21.391 -1.140 1.00 0.00 32 GLU A CA 16
ATOM 17766 C C . GLU A 1 31 ? 1.735 -21.142 -0.404 1.00 0.00 32 GLU A C 16
ATOM 17767 O O . GLU A 1 31 ? 2.347 -20.084 -0.558 1.00 0.00 32 GLU A O 16
ATOM 17779 N N . SER A 1 32 ? 2.167 -22.116 0.381 1.00 0.00 33 SER A N 16
ATOM 17780 C CA . SER A 1 32 ? 3.412 -22.068 1.112 1.00 0.00 33 SER A CA 16
ATOM 17781 C C . SER A 1 32 ? 4.042 -23.443 0.987 1.00 0.00 33 SER A C 16
ATOM 17782 O O . SER A 1 32 ? 3.868 -24.304 1.848 1.00 0.00 33 SER A O 16
ATOM 17790 N N . MET A 1 33 ? 4.731 -23.664 -0.132 1.00 0.00 34 MET A N 16
ATOM 17791 C CA . MET A 1 33 ? 5.460 -24.896 -0.433 1.00 0.00 34 MET A CA 16
ATOM 17792 C C . MET A 1 33 ? 4.561 -26.140 -0.283 1.00 0.00 34 MET A C 16
ATOM 17793 O O . MET A 1 33 ? 4.995 -27.159 0.263 1.00 0.00 34 MET A O 16
ATOM 17807 N N . LYS A 1 34 ? 3.304 -26.005 -0.752 1.00 0.00 35 LYS A N 16
ATOM 17808 C CA . LYS A 1 34 ? 2.209 -26.982 -0.799 1.00 0.00 35 LYS A CA 16
ATOM 17809 C C . LYS A 1 34 ? 1.299 -26.950 0.444 1.00 0.00 35 LYS A C 16
ATOM 17810 O O . LYS A 1 34 ? 0.408 -27.792 0.557 1.00 0.00 35 LYS A O 16
ATOM 17827 N N . MET A 1 35 ? 1.483 -25.977 1.353 1.00 0.00 36 MET A N 16
ATOM 17828 C CA . MET A 1 35 ? 0.570 -25.688 2.461 1.00 0.00 36 MET A CA 16
ATOM 17829 C C . MET A 1 35 ? -0.336 -24.518 2.052 1.00 0.00 36 MET A C 16
ATOM 17830 O O . MET A 1 35 ? -0.060 -23.836 1.063 1.00 0.00 36 MET A O 16
ATOM 17844 N N . GLU A 1 36 ? -1.393 -24.257 2.821 1.00 0.00 37 GLU A N 16
ATOM 17845 C CA . GLU A 1 36 ? -2.413 -23.260 2.511 1.00 0.00 37 GLU A CA 16
ATOM 17846 C C . GLU A 1 36 ? -2.582 -22.336 3.719 1.00 0.00 37 GLU A C 16
ATOM 17847 O O . GLU A 1 36 ? -2.717 -22.823 4.845 1.00 0.00 37 GLU A O 16
ATOM 17859 N N . ILE A 1 37 ? -2.533 -21.013 3.510 1.00 0.00 38 ILE A N 16
ATOM 17860 C CA . ILE A 1 37 ? -2.584 -20.038 4.606 1.00 0.00 38 ILE A CA 16
ATOM 17861 C C . ILE A 1 37 ? -3.363 -18.800 4.123 1.00 0.00 38 ILE A C 16
ATOM 17862 O O . ILE A 1 37 ? -2.958 -18.196 3.128 1.00 0.00 38 ILE A O 16
ATOM 17878 N N . PRO A 1 38 ? -4.477 -18.405 4.771 1.00 0.00 39 PRO A N 16
ATOM 17879 C CA . PRO A 1 38 ? -5.137 -17.128 4.506 1.00 0.00 39 PRO A CA 16
ATOM 17880 C C . PRO A 1 38 ? -4.209 -15.939 4.768 1.00 0.00 39 PRO A C 16
ATOM 17881 O O . PRO A 1 38 ? -3.290 -16.022 5.587 1.00 0.00 39 PRO A O 16
ATOM 17892 N N . ILE A 1 39 ? -4.517 -14.795 4.158 1.00 0.00 40 ILE A N 16
ATOM 17893 C CA . ILE A 1 39 ? -3.897 -13.517 4.447 1.00 0.00 40 ILE A CA 16
ATOM 17894 C C . ILE A 1 39 ? -5.073 -12.554 4.556 1.00 0.00 40 ILE A C 16
ATOM 17895 O O . ILE A 1 39 ? -5.858 -12.402 3.611 1.00 0.00 40 ILE A O 16
ATOM 17911 N N . VAL A 1 40 ? -5.217 -11.945 5.728 1.00 0.00 41 VAL A N 16
ATOM 17912 C CA . VAL A 1 40 ? -6.379 -11.158 6.107 1.00 0.00 41 VAL A CA 16
ATOM 17913 C C . VAL A 1 40 ? -5.950 -9.713 6.370 1.00 0.00 41 VAL A C 16
ATOM 17914 O O . VAL A 1 40 ? -4.785 -9.443 6.676 1.00 0.00 41 VAL A O 16
ATOM 17927 N N . ALA A 1 41 ? -6.895 -8.785 6.216 1.00 0.00 42 ALA A N 16
ATOM 17928 C CA . ALA A 1 41 ? -6.673 -7.360 6.344 1.00 0.00 42 ALA A CA 16
ATOM 17929 C C . ALA A 1 41 ? -6.222 -7.046 7.767 1.00 0.00 42 ALA A C 16
ATOM 17930 O O . ALA A 1 41 ? -6.969 -7.264 8.722 1.00 0.00 42 ALA A O 16
ATOM 17937 N N . ASP A 1 42 ? -5.014 -6.498 7.882 1.00 0.00 43 ASP A N 16
ATOM 17938 C CA . ASP A 1 42 ? -4.458 -5.985 9.142 1.00 0.00 43 ASP A CA 16
ATOM 17939 C C . ASP A 1 42 ? -5.362 -4.923 9.781 1.00 0.00 43 ASP A C 16
ATOM 17940 O O . ASP A 1 42 ? -5.465 -4.856 11.007 1.00 0.00 43 ASP A O 16
ATOM 17949 N N . ARG A 1 43 ? -6.033 -4.104 8.962 1.00 0.00 44 ARG A N 16
ATOM 17950 C CA . ARG A 1 43 ? -6.878 -3.001 9.407 1.00 0.00 44 ARG A CA 16
ATOM 17951 C C . ARG A 1 43 ? -7.921 -2.706 8.331 1.00 0.00 44 ARG A C 16
ATOM 17952 O O . ARG A 1 43 ? -7.692 -3.001 7.157 1.00 0.00 44 ARG A O 16
ATOM 17973 N N . SER A 1 44 ? -9.053 -2.133 8.728 1.00 0.00 45 SER A N 16
ATOM 17974 C CA . SER A 1 44 ? -10.078 -1.678 7.801 1.00 0.00 45 SER A CA 16
ATOM 17975 C C . SER A 1 44 ? -9.568 -0.472 7.008 1.00 0.00 45 SER A C 16
ATOM 17976 O O . SER A 1 44 ? -8.750 0.304 7.512 1.00 0.00 45 SER A O 16
ATOM 17984 N N . GLY A 1 45 ? -10.078 -0.275 5.792 1.00 0.00 46 GLY A N 16
ATOM 17985 C CA . GLY A 1 45 ? -9.755 0.895 4.987 1.00 0.00 46 GLY A CA 16
ATOM 17986 C C . GLY A 1 45 ? -10.117 0.677 3.528 1.00 0.00 46 GLY A C 16
ATOM 17987 O O . GLY A 1 45 ? -10.591 -0.397 3.154 1.00 0.00 46 GLY A O 16
ATOM 17991 N N . ILE A 1 46 ? -9.883 1.691 2.698 1.00 0.00 47 ILE A N 16
ATOM 17992 C CA . ILE A 1 46 ? -9.970 1.557 1.250 1.00 0.00 47 ILE A CA 16
ATOM 17993 C C . ILE A 1 46 ? -8.540 1.304 0.776 1.00 0.00 47 ILE A C 16
ATOM 17994 O O . ILE A 1 46 ? -7.595 1.932 1.258 1.00 0.00 47 ILE A O 16
ATOM 18010 N N . VAL A 1 47 ? -8.373 0.355 -0.135 1.00 0.00 48 VAL A N 16
ATOM 18011 C CA . VAL A 1 47 ? -7.090 0.010 -0.716 1.00 0.00 48 VAL A CA 16
ATOM 18012 C C . VAL A 1 47 ? -6.612 1.183 -1.570 1.00 0.00 48 VAL A C 16
ATOM 18013 O O . VAL A 1 47 ? -7.349 1.670 -2.430 1.00 0.00 48 VAL A O 16
ATOM 18026 N N . LYS A 1 48 ? -5.361 1.600 -1.375 1.00 0.00 49 LYS A N 16
ATOM 18027 C CA . LYS A 1 48 ? -4.709 2.584 -2.222 1.00 0.00 49 LYS A CA 16
ATOM 18028 C C . LYS A 1 48 ? -3.945 1.853 -3.325 1.00 0.00 49 LYS A C 16
ATOM 18029 O O . LYS A 1 48 ? -4.041 2.258 -4.482 1.00 0.00 49 LYS A O 16
ATOM 18048 N N . GLU A 1 49 ? -3.233 0.765 -3.003 1.00 0.00 50 GLU A N 16
ATOM 18049 C CA . GLU A 1 49 ? -2.472 0.001 -3.984 1.00 0.00 50 GLU A CA 16
ATOM 18050 C C . GLU A 1 49 ? -2.327 -1.435 -3.482 1.00 0.00 50 GLU A C 16
ATOM 18051 O O . GLU A 1 49 ? -2.272 -1.657 -2.271 1.00 0.00 50 GLU A O 16
ATOM 18063 N N . VAL A 1 50 ? -2.208 -2.397 -4.399 1.00 0.00 51 VAL A N 16
ATOM 18064 C CA . VAL A 1 50 ? -1.872 -3.782 -4.088 1.00 0.00 51 VAL A CA 16
ATOM 18065 C C . VAL A 1 50 ? -0.447 -3.983 -4.614 1.00 0.00 51 VAL A C 16
ATOM 18066 O O . VAL A 1 50 ? -0.166 -3.720 -5.786 1.00 0.00 51 VAL A O 16
ATOM 18079 N N . LYS A 1 51 ? 0.471 -4.390 -3.737 1.00 0.00 52 LYS A N 16
ATOM 18080 C CA . LYS A 1 51 ? 1.905 -4.430 -4.017 1.00 0.00 52 LYS A CA 16
ATOM 18081 C C . LYS A 1 51 ? 2.338 -5.736 -4.695 1.00 0.00 52 LYS A C 16
ATOM 18082 O O . LYS A 1 51 ? 3.524 -5.895 -4.984 1.00 0.00 52 LYS A O 16
ATOM 18101 N N . LYS A 1 52 ? 1.420 -6.682 -4.910 1.00 0.00 53 LYS A N 16
ATOM 18102 C CA . LYS A 1 52 ? 1.660 -8.014 -5.479 1.00 0.00 53 LYS A CA 16
ATOM 18103 C C . LYS A 1 52 ? 0.427 -8.401 -6.307 1.00 0.00 53 LYS A C 16
ATOM 18104 O O . LYS A 1 52 ? -0.546 -7.644 -6.351 1.00 0.00 53 LYS A O 16
ATOM 18123 N N . LYS A 1 53 ? 0.440 -9.582 -6.931 1.00 0.00 54 LYS A N 16
ATOM 18124 C CA . LYS A 1 53 ? -0.693 -10.139 -7.671 1.00 0.00 54 LYS A CA 16
ATOM 18125 C C . LYS A 1 53 ? -0.752 -11.647 -7.441 1.00 0.00 54 LYS A C 16
ATOM 18126 O O . LYS A 1 53 ? 0.215 -12.227 -6.944 1.00 0.00 54 LYS A O 16
ATOM 18145 N N . GLU A 1 54 ? -1.846 -12.278 -7.866 1.00 0.00 55 GLU A N 16
ATOM 18146 C CA . GLU A 1 54 ? -1.981 -13.729 -7.912 1.00 0.00 55 GLU A CA 16
ATOM 18147 C C . GLU A 1 54 ? -0.733 -14.375 -8.527 1.00 0.00 55 GLU A C 16
ATOM 18148 O O . GLU A 1 54 ? -0.324 -14.033 -9.643 1.00 0.00 55 GLU A O 16
ATOM 18160 N N . GLY A 1 55 ? -0.138 -15.315 -7.796 1.00 0.00 56 GLY A N 16
ATOM 18161 C CA . GLY A 1 55 ? 0.950 -16.160 -8.259 1.00 0.00 56 GLY A CA 16
ATOM 18162 C C . GLY A 1 55 ? 2.329 -15.529 -8.070 1.00 0.00 56 GLY A C 16
ATOM 18163 O O . GLY A 1 55 ? 3.325 -16.187 -8.378 1.00 0.00 56 GLY A O 16
ATOM 18167 N N . ASP A 1 56 ? 2.420 -14.283 -7.587 1.00 0.00 57 ASP A N 16
ATOM 18168 C CA . ASP A 1 56 ? 3.716 -13.658 -7.318 1.00 0.00 57 ASP A CA 16
ATOM 18169 C C . ASP A 1 56 ? 4.390 -14.347 -6.124 1.00 0.00 57 ASP A C 16
ATOM 18170 O O . ASP A 1 56 ? 3.718 -14.917 -5.259 1.00 0.00 57 ASP A O 16
ATOM 18179 N N . PHE A 1 57 ? 5.717 -14.307 -6.065 1.00 0.00 58 PHE A N 16
ATOM 18180 C CA . PHE A 1 57 ? 6.489 -14.861 -4.960 1.00 0.00 58 PHE A CA 16
ATOM 18181 C C . PHE A 1 57 ? 6.446 -13.866 -3.802 1.00 0.00 58 PHE A C 16
ATOM 18182 O O . PHE A 1 57 ? 6.516 -12.654 -4.029 1.00 0.00 58 PHE A O 16
ATOM 18199 N N . VAL A 1 58 ? 6.352 -14.367 -2.570 1.00 0.00 59 VAL A N 16
ATOM 18200 C CA . VAL A 1 58 ? 6.164 -13.546 -1.382 1.00 0.00 59 VAL A CA 16
ATOM 18201 C C . VAL A 1 58 ? 6.857 -14.190 -0.182 1.00 0.00 59 VAL A C 16
ATOM 18202 O O . VAL A 1 58 ? 7.193 -15.382 -0.193 1.00 0.00 59 VAL A O 16
ATOM 18215 N N . ASN A 1 59 ? 7.107 -13.401 0.867 1.00 0.00 60 ASN A N 16
ATOM 18216 C CA . ASN A 1 59 ? 7.835 -13.864 2.038 1.00 0.00 60 ASN A CA 16
ATOM 18217 C C . ASN A 1 59 ? 7.381 -13.151 3.300 1.00 0.00 60 ASN A C 16
ATOM 18218 O O . ASN A 1 59 ? 6.643 -12.170 3.230 1.00 0.00 60 ASN A O 16
ATOM 18229 N N . GLU A 1 60 ? 7.825 -13.645 4.456 1.00 0.00 61 GLU A N 16
ATOM 18230 C CA . GLU A 1 60 ? 7.541 -13.022 5.744 1.00 0.00 61 GLU A CA 16
ATOM 18231 C C . GLU A 1 60 ? 8.022 -11.563 5.726 1.00 0.00 61 GLU A C 16
ATOM 18232 O O . GLU A 1 60 ? 9.209 -11.295 5.519 1.00 0.00 61 GLU A O 16
ATOM 18244 N N . GLY A 1 61 ? 7.095 -10.625 5.938 1.00 0.00 62 GLY A N 16
ATOM 18245 C CA . GLY A 1 61 ? 7.365 -9.195 6.001 1.00 0.00 62 GLY A CA 16
ATOM 18246 C C . GLY A 1 61 ? 7.408 -8.527 4.623 1.00 0.00 62 GLY A C 16
ATOM 18247 O O . GLY A 1 61 ? 7.689 -7.329 4.553 1.00 0.00 62 GLY A O 16
ATOM 18251 N N . ASP A 1 62 ? 7.154 -9.257 3.532 1.00 0.00 63 ASP A N 16
ATOM 18252 C CA . ASP A 1 62 ? 7.071 -8.685 2.195 1.00 0.00 63 ASP A CA 16
ATOM 18253 C C . ASP A 1 62 ? 5.710 -8.005 2.059 1.00 0.00 63 ASP A C 16
ATOM 18254 O O . ASP A 1 62 ? 4.708 -8.527 2.548 1.00 0.00 63 ASP A O 16
ATOM 18263 N N . VAL A 1 63 ? 5.657 -6.828 1.446 1.00 0.00 64 VAL A N 16
ATOM 18264 C CA . VAL A 1 63 ? 4.451 -6.008 1.384 1.00 0.00 64 VAL A CA 16
ATOM 18265 C C . VAL A 1 63 ? 3.375 -6.648 0.502 1.00 0.00 64 VAL A C 16
ATOM 18266 O O . VAL A 1 63 ? 3.694 -7.311 -0.491 1.00 0.00 64 VAL A O 16
ATOM 18279 N N . LEU A 1 64 ? 2.105 -6.369 0.821 1.00 0.00 65 LEU A N 16
ATOM 18280 C CA . LEU A 1 64 ? 0.936 -6.838 0.075 1.00 0.00 65 LEU A CA 16
ATOM 18281 C C . LEU A 1 64 ? 0.029 -5.675 -0.322 1.00 0.00 65 LEU A C 16
ATOM 18282 O O . LEU A 1 64 ? -0.495 -5.682 -1.434 1.00 0.00 65 LEU A O 16
ATOM 18298 N N . LEU A 1 65 ? -0.158 -4.669 0.538 1.00 0.00 66 LEU A N 16
ATOM 18299 C CA . LEU A 1 65 ? -1.169 -3.634 0.348 1.00 0.00 66 LEU A CA 16
ATOM 18300 C C . LEU A 1 65 ? -0.713 -2.328 0.971 1.00 0.00 66 LEU A C 16
ATOM 18301 O O . LEU A 1 65 ? -0.036 -2.321 2.003 1.00 0.00 66 LEU A O 16
ATOM 18317 N N . GLU A 1 66 ? -1.206 -1.236 0.405 1.00 0.00 67 GLU A N 16
ATOM 18318 C CA . GLU A 1 66 ? -1.122 0.111 0.938 1.00 0.00 67 GLU A CA 16
ATOM 18319 C C . GLU A 1 66 ? -2.556 0.610 0.916 1.00 0.00 67 GLU A C 16
ATOM 18320 O O . GLU A 1 66 ? -3.291 0.334 -0.036 1.00 0.00 67 GLU A O 16
ATOM 18332 N N . LEU A 1 67 ? -2.973 1.316 1.961 1.00 0.00 68 LEU A N 16
ATOM 18333 C CA . LEU A 1 67 ? -4.364 1.673 2.191 1.00 0.00 68 LEU A CA 16
ATOM 18334 C C . LEU A 1 67 ? -4.455 3.181 2.364 1.00 0.00 68 LEU A C 16
ATOM 18335 O O . LEU A 1 67 ? -3.542 3.803 2.909 1.00 0.00 68 LEU A O 16
ATOM 18351 N N . SER A 1 68 ? -5.583 3.771 1.992 1.00 0.00 69 SER A N 16
ATOM 18352 C CA . SER A 1 68 ? -5.885 5.171 2.263 1.00 0.00 69 SER A CA 16
ATOM 18353 C C . SER A 1 68 ? -6.151 5.419 3.764 1.00 0.00 69 SER A C 16
ATOM 18354 O O . SER A 1 68 ? -6.280 6.571 4.182 1.00 0.00 69 SER A O 16
ATOM 18362 N N . ASN A 1 69 ? -6.192 4.354 4.581 1.00 0.00 70 ASN A N 16
ATOM 18363 C CA . ASN A 1 69 ? -6.313 4.391 6.041 1.00 0.00 70 ASN A CA 16
ATOM 18364 C C . ASN A 1 69 ? -5.066 3.789 6.712 1.00 0.00 70 ASN A C 16
ATOM 18365 O O . ASN A 1 69 ? -5.136 3.300 7.841 1.00 0.00 70 ASN A O 16
ATOM 18376 N N . SER A 1 70 ? -3.920 3.773 6.018 1.00 0.00 71 SER A N 16
ATOM 18377 C CA . SER A 1 70 ? -2.646 3.425 6.644 1.00 0.00 71 SER A CA 16
ATOM 18378 C C . SER A 1 70 ? -2.430 4.405 7.805 1.00 0.00 71 SER A C 16
ATOM 18379 O O . SER A 1 70 ? -2.421 5.623 7.603 1.00 0.00 71 SER A O 16
ATOM 18387 N N . THR A 1 71 ? -2.305 3.871 9.019 1.00 0.00 72 THR A N 16
ATOM 18388 C CA . THR A 1 71 ? -2.321 4.627 10.275 1.00 0.00 72 THR A CA 16
ATOM 18389 C C . THR A 1 71 ? -1.316 4.058 11.297 1.00 0.00 72 THR A C 16
ATOM 18390 O O . THR A 1 71 ? -1.355 4.414 12.478 1.00 0.00 72 THR A O 16
ATOM 18401 N N . GLN A 1 72 ? -0.423 3.164 10.853 1.00 0.00 73 GLN A N 16
ATOM 18402 C CA . GLN A 1 72 ? 0.630 2.560 11.663 1.00 0.00 73 GLN A CA 16
ATOM 18403 C C . GLN A 1 72 ? 1.479 3.652 12.318 1.00 0.00 73 GLN A C 16
ATOM 18404 O O . GLN A 1 72 ? 1.774 3.535 13.525 1.00 0.00 73 GLN A O 16
ATOM 18449 N N . THR A 1 1 ? -0.833 -0.159 5.812 1.00 0.00 2 THR A N 17
ATOM 18450 C CA . THR A 1 1 ? -0.013 -1.129 5.051 1.00 0.00 2 THR A CA 17
ATOM 18451 C C . THR A 1 1 ? -0.254 -2.542 5.600 1.00 0.00 2 THR A C 17
ATOM 18452 O O . THR A 1 1 ? -0.493 -2.706 6.798 1.00 0.00 2 THR A O 17
ATOM 18465 N N . VAL A 1 2 ? -0.206 -3.565 4.740 1.00 0.00 3 VAL A N 17
ATOM 18466 C CA . VAL A 1 2 ? -0.248 -4.973 5.137 1.00 0.00 3 VAL A CA 17
ATOM 18467 C C . VAL A 1 2 ? 0.882 -5.667 4.372 1.00 0.00 3 VAL A C 17
ATOM 18468 O O . VAL A 1 2 ? 1.228 -5.252 3.258 1.00 0.00 3 VAL A O 17
ATOM 18481 N N . SER A 1 3 ? 1.423 -6.735 4.953 1.00 0.00 4 SER A N 17
ATOM 18482 C CA . SER A 1 3 ? 2.554 -7.486 4.430 1.00 0.00 4 SER A CA 17
ATOM 18483 C C . SER A 1 3 ? 2.343 -8.967 4.732 1.00 0.00 4 SER A C 17
ATOM 18484 O O . SER A 1 3 ? 1.527 -9.341 5.581 1.00 0.00 4 SER A O 17
ATOM 18492 N N . ILE A 1 4 ? 3.096 -9.804 4.033 1.00 0.00 5 ILE A N 17
ATOM 18493 C CA . ILE A 1 4 ? 3.133 -11.239 4.208 1.00 0.00 5 ILE A CA 17
ATOM 18494 C C . ILE A 1 4 ? 4.055 -11.569 5.392 1.00 0.00 5 ILE A C 17
ATOM 18495 O O . ILE A 1 4 ? 4.928 -10.786 5.771 1.00 0.00 5 ILE A O 17
ATOM 18511 N N . GLN A 1 5 ? 3.845 -12.745 5.984 1.00 0.00 6 GLN A N 17
ATOM 18512 C CA . GLN A 1 5 ? 4.439 -13.200 7.242 1.00 0.00 6 GLN A CA 17
ATOM 18513 C C . GLN A 1 5 ? 5.083 -14.588 7.100 1.00 0.00 6 GLN A C 17
ATOM 18514 O O . GLN A 1 5 ? 5.608 -15.120 8.076 1.00 0.00 6 GLN A O 17
ATOM 18528 N N . MET A 1 6 ? 5.030 -15.189 5.908 1.00 0.00 7 MET A N 17
ATOM 18529 C CA . MET A 1 6 ? 5.503 -16.540 5.648 1.00 0.00 7 MET A CA 17
ATOM 18530 C C . MET A 1 6 ? 5.968 -16.633 4.191 1.00 0.00 7 MET A C 17
ATOM 18531 O O . MET A 1 6 ? 5.446 -15.948 3.313 1.00 0.00 7 MET A O 17
ATOM 18545 N N . ALA A 1 7 ? 6.980 -17.462 3.940 1.00 0.00 8 ALA A N 17
ATOM 18546 C CA . ALA A 1 7 ? 7.485 -17.766 2.613 1.00 0.00 8 ALA A CA 17
ATOM 18547 C C . ALA A 1 7 ? 6.418 -18.501 1.809 1.00 0.00 8 ALA A C 17
ATOM 18548 O O . ALA A 1 7 ? 5.781 -19.428 2.319 1.00 0.00 8 ALA A O 17
ATOM 18555 N N . GLY A 1 8 ? 6.227 -18.109 0.552 1.00 0.00 9 GLY A N 17
ATOM 18556 C CA . GLY A 1 8 ? 5.187 -18.715 -0.258 1.00 0.00 9 GLY A CA 17
ATOM 18557 C C . GLY A 1 8 ? 4.970 -18.033 -1.599 1.00 0.00 9 GLY A C 17
ATOM 18558 O O . GLY A 1 8 ? 5.807 -17.283 -2.106 1.00 0.00 9 GLY A O 17
ATOM 18562 N N . ASN A 1 9 ? 3.805 -18.318 -2.167 1.00 0.00 10 ASN A N 17
ATOM 18563 C CA . ASN A 1 9 ? 3.340 -17.838 -3.455 1.00 0.00 10 ASN A CA 17
ATOM 18564 C C . ASN A 1 9 ? 1.904 -17.401 -3.222 1.00 0.00 10 ASN A C 17
ATOM 18565 O O . ASN A 1 9 ? 1.135 -18.105 -2.564 1.00 0.00 10 ASN A O 17
ATOM 18576 N N . LEU A 1 10 ? 1.532 -16.233 -3.732 1.00 0.00 11 LEU A N 17
ATOM 18577 C CA . LEU A 1 10 ? 0.279 -15.565 -3.419 1.00 0.00 11 LEU A CA 17
ATOM 18578 C C . LEU A 1 10 ? -0.862 -16.138 -4.264 1.00 0.00 11 LEU A C 17
ATOM 18579 O O . LEU A 1 10 ? -1.389 -15.473 -5.153 1.00 0.00 11 LEU A O 17
ATOM 18595 N N . TRP A 1 11 ? -1.166 -17.414 -4.014 1.00 0.00 12 TRP A N 17
ATOM 18596 C CA . TRP A 1 11 ? -2.133 -18.290 -4.676 1.00 0.00 12 TRP A CA 17
ATOM 18597 C C . TRP A 1 11 ? -3.361 -17.546 -5.195 1.00 0.00 12 TRP A C 17
ATOM 18598 O O . TRP A 1 11 ? -3.689 -17.707 -6.371 1.00 0.00 12 TRP A O 17
ATOM 18619 N N . LYS A 1 12 ? -4.011 -16.712 -4.375 1.00 0.00 13 LYS A N 17
ATOM 18620 C CA . LYS A 1 12 ? -5.113 -15.860 -4.816 1.00 0.00 13 LYS A CA 17
ATOM 18621 C C . LYS A 1 12 ? -5.020 -14.509 -4.136 1.00 0.00 13 LYS A C 17
ATOM 18622 O O . LYS A 1 12 ? -4.403 -14.383 -3.078 1.00 0.00 13 LYS A O 17
ATOM 18641 N N . VAL A 1 13 ? -5.656 -13.513 -4.745 1.00 0.00 14 VAL A N 17
ATOM 18642 C CA . VAL A 1 13 ? -5.749 -12.145 -4.267 1.00 0.00 14 VAL A CA 17
ATOM 18643 C C . VAL A 1 13 ? -7.206 -11.736 -4.485 1.00 0.00 14 VAL A C 17
ATOM 18644 O O . VAL A 1 13 ? -7.837 -12.146 -5.463 1.00 0.00 14 VAL A O 17
ATOM 18657 N N . HIS A 1 14 ? -7.731 -10.935 -3.559 1.00 0.00 15 HIS A N 17
ATOM 18658 C CA . HIS A 1 14 ? -9.151 -10.594 -3.442 1.00 0.00 15 HIS A CA 17
ATOM 18659 C C . HIS A 1 14 ? -9.341 -9.091 -3.181 1.00 0.00 15 HIS A C 17
ATOM 18660 O O . HIS A 1 14 ? -10.401 -8.661 -2.729 1.00 0.00 15 HIS A O 17
ATOM 18674 N N . VAL A 1 15 ? -8.311 -8.294 -3.470 1.00 0.00 16 VAL A N 17
ATOM 18675 C CA . VAL A 1 15 ? -8.281 -6.842 -3.348 1.00 0.00 16 VAL A CA 17
ATOM 18676 C C . VAL A 1 15 ? -7.872 -6.228 -4.685 1.00 0.00 16 VAL A C 17
ATOM 18677 O O . VAL A 1 15 ? -7.207 -6.877 -5.496 1.00 0.00 16 VAL A O 17
ATOM 18690 N N . LYS A 1 16 ? -8.235 -4.960 -4.889 1.00 0.00 17 LYS A N 17
ATOM 18691 C CA . LYS A 1 16 ? -7.790 -4.126 -6.000 1.00 0.00 17 LYS A CA 17
ATOM 18692 C C . LYS A 1 16 ? -7.635 -2.706 -5.458 1.00 0.00 17 LYS A C 17
ATOM 18693 O O . LYS A 1 16 ? -8.253 -2.379 -4.443 1.00 0.00 17 LYS A O 17
ATOM 18712 N N . ALA A 1 17 ? -6.866 -1.849 -6.134 1.00 0.00 18 ALA A N 17
ATOM 18713 C CA . ALA A 1 17 ? -6.827 -0.424 -5.819 1.00 0.00 18 ALA A CA 17
ATOM 18714 C C . ALA A 1 17 ? -8.252 0.144 -5.835 1.00 0.00 18 ALA A C 17
ATOM 18715 O O . ALA A 1 17 ? -9.016 -0.118 -6.767 1.00 0.00 18 ALA A O 17
ATOM 18722 N N . GLY A 1 18 ? -8.602 0.916 -4.806 1.00 0.00 19 GLY A N 17
ATOM 18723 C CA . GLY A 1 18 ? -9.903 1.549 -4.649 1.00 0.00 19 GLY A CA 17
ATOM 18724 C C . GLY A 1 18 ? -10.945 0.653 -3.972 1.00 0.00 19 GLY A C 17
ATOM 18725 O O . GLY A 1 18 ? -12.021 1.151 -3.638 1.00 0.00 19 GLY A O 17
ATOM 18729 N N . ASP A 1 19 ? -10.672 -0.642 -3.765 1.00 0.00 20 ASP A N 17
ATOM 18730 C CA . ASP A 1 19 ? -11.610 -1.539 -3.083 1.00 0.00 20 ASP A CA 17
ATOM 18731 C C . ASP A 1 19 ? -11.658 -1.231 -1.581 1.00 0.00 20 ASP A C 17
ATOM 18732 O O . ASP A 1 19 ? -10.697 -0.699 -1.024 1.00 0.00 20 ASP A O 17
ATOM 18741 N N . GLN A 1 20 ? -12.755 -1.579 -0.910 1.00 0.00 21 GLN A N 17
ATOM 18742 C CA . GLN A 1 20 ? -12.905 -1.485 0.539 1.00 0.00 21 GLN A CA 17
ATOM 18743 C C . GLN A 1 20 ? -12.498 -2.830 1.147 1.00 0.00 21 GLN A C 17
ATOM 18744 O O . GLN A 1 20 ? -12.867 -3.882 0.619 1.00 0.00 21 GLN A O 17
ATOM 18758 N N . ILE A 1 21 ? -11.811 -2.794 2.289 1.00 0.00 22 ILE A N 17
ATOM 18759 C CA . ILE A 1 21 ? -11.527 -3.962 3.119 1.00 0.00 22 ILE A CA 17
ATOM 18760 C C . ILE A 1 21 ? -11.858 -3.635 4.569 1.00 0.00 22 ILE A C 17
ATOM 18761 O O . ILE A 1 21 ? -12.047 -2.466 4.930 1.00 0.00 22 ILE A O 17
ATOM 18777 N N . GLU A 1 22 ? -11.933 -4.667 5.402 1.00 0.00 23 GLU A N 17
ATOM 18778 C CA . GLU A 1 22 ? -12.408 -4.591 6.768 1.00 0.00 23 GLU A CA 17
ATOM 18779 C C . GLU A 1 22 ? -11.547 -5.564 7.565 1.00 0.00 23 GLU A C 17
ATOM 18780 O O . GLU A 1 22 ? -11.211 -6.627 7.042 1.00 0.00 23 GLU A O 17
ATOM 18792 N N . LYS A 1 23 ? -11.160 -5.208 8.794 1.00 0.00 24 LYS A N 17
ATOM 18793 C CA . LYS A 1 23 ? -10.307 -6.035 9.649 1.00 0.00 24 LYS A CA 17
ATOM 18794 C C . LYS A 1 23 ? -10.836 -7.473 9.674 1.00 0.00 24 LYS A C 17
ATOM 18795 O O . LYS A 1 23 ? -11.988 -7.703 10.051 1.00 0.00 24 LYS A O 17
ATOM 18814 N N . GLY A 1 24 ? -9.997 -8.432 9.274 1.00 0.00 25 GLY A N 17
ATOM 18815 C CA . GLY A 1 24 ? -10.327 -9.852 9.280 1.00 0.00 25 GLY A CA 17
ATOM 18816 C C . GLY A 1 24 ? -10.993 -10.354 7.992 1.00 0.00 25 GLY A C 17
ATOM 18817 O O . GLY A 1 24 ? -11.252 -11.554 7.895 1.00 0.00 25 GLY A O 17
ATOM 18821 N N . GLN A 1 25 ? -11.268 -9.495 7.002 1.00 0.00 26 GLN A N 17
ATOM 18822 C CA . GLN A 1 25 ? -11.730 -9.922 5.686 1.00 0.00 26 GLN A CA 17
ATOM 18823 C C . GLN A 1 25 ? -10.549 -10.591 4.988 1.00 0.00 26 GLN A C 17
ATOM 18824 O O . GLN A 1 25 ? -9.428 -10.096 5.073 1.00 0.00 26 GLN A O 17
ATOM 18838 N N . GLU A 1 26 ? -10.787 -11.680 4.266 1.00 0.00 27 GLU A N 17
ATOM 18839 C CA . GLU A 1 26 ? -9.791 -12.282 3.386 1.00 0.00 27 GLU A CA 17
ATOM 18840 C C . GLU A 1 26 ? -9.409 -11.267 2.303 1.00 0.00 27 GLU A C 17
ATOM 18841 O O . GLU A 1 26 ? -10.288 -10.671 1.672 1.00 0.00 27 GLU A O 17
ATOM 18853 N N . VAL A 1 27 ? -8.107 -11.069 2.087 1.00 0.00 28 VAL A N 17
ATOM 18854 C CA . VAL A 1 27 ? -7.569 -10.197 1.051 1.00 0.00 28 VAL A CA 17
ATOM 18855 C C . VAL A 1 27 ? -6.624 -10.963 0.122 1.00 0.00 28 VAL A C 17
ATOM 18856 O O . VAL A 1 27 ? -6.510 -10.587 -1.045 1.00 0.00 28 VAL A O 17
ATOM 18869 N N . ALA A 1 28 ? -6.004 -12.063 0.568 1.00 0.00 29 ALA A N 17
ATOM 18870 C CA . ALA A 1 28 ? -5.217 -12.940 -0.288 1.00 0.00 29 ALA A CA 17
ATOM 18871 C C . ALA A 1 28 ? -5.137 -14.336 0.335 1.00 0.00 29 ALA A C 17
ATOM 18872 O O . ALA A 1 28 ? -5.649 -14.562 1.433 1.00 0.00 29 ALA A O 17
ATOM 18879 N N . ILE A 1 29 ? -4.483 -15.270 -0.347 1.00 0.00 30 ILE A N 17
ATOM 18880 C CA . ILE A 1 29 ? -4.167 -16.594 0.180 1.00 0.00 30 ILE A CA 17
ATOM 18881 C C . ILE A 1 29 ? -2.737 -16.923 -0.245 1.00 0.00 30 ILE A C 17
ATOM 18882 O O . ILE A 1 29 ? -2.338 -16.621 -1.372 1.00 0.00 30 ILE A O 17
ATOM 18898 N N . LEU A 1 30 ? -1.987 -17.561 0.652 1.00 0.00 31 LEU A N 17
ATOM 18899 C CA . LEU A 1 30 ? -0.690 -18.151 0.375 1.00 0.00 31 LEU A CA 17
ATOM 18900 C C . LEU A 1 30 ? -0.896 -19.626 0.088 1.00 0.00 31 LEU A C 17
ATOM 18901 O O . LEU A 1 30 ? -1.485 -20.354 0.895 1.00 0.00 31 LEU A O 17
ATOM 18917 N N . GLU A 1 31 ? -0.333 -20.064 -1.031 1.00 0.00 32 GLU A N 17
ATOM 18918 C CA . GLU A 1 31 ? 0.358 -21.335 -1.060 1.00 0.00 32 GLU A CA 17
ATOM 18919 C C . GLU A 1 31 ? 1.686 -21.076 -0.356 1.00 0.00 32 GLU A C 17
ATOM 18920 O O . GLU A 1 31 ? 2.283 -20.011 -0.522 1.00 0.00 32 GLU A O 17
ATOM 18932 N N . SER A 1 32 ? 2.142 -22.046 0.419 1.00 0.00 33 SER A N 17
ATOM 18933 C CA . SER A 1 32 ? 3.391 -21.980 1.141 1.00 0.00 33 SER A CA 17
ATOM 18934 C C . SER A 1 32 ? 4.026 -23.356 1.053 1.00 0.00 33 SER A C 17
ATOM 18935 O O . SER A 1 32 ? 3.850 -24.189 1.939 1.00 0.00 33 SER A O 17
ATOM 18943 N N . MET A 1 33 ? 4.730 -23.608 -0.052 1.00 0.00 34 MET A N 17
ATOM 18944 C CA . MET A 1 33 ? 5.522 -24.818 -0.272 1.00 0.00 34 MET A CA 17
ATOM 18945 C C . MET A 1 33 ? 4.701 -26.094 -0.001 1.00 0.00 34 MET A C 17
ATOM 18946 O O . MET A 1 33 ? 5.162 -27.007 0.691 1.00 0.00 34 MET A O 17
ATOM 18960 N N . LYS A 1 34 ? 3.468 -26.101 -0.540 1.00 0.00 35 LYS A N 17
ATOM 18961 C CA . LYS A 1 34 ? 2.441 -27.147 -0.497 1.00 0.00 35 LYS A CA 17
ATOM 18962 C C . LYS A 1 34 ? 1.521 -27.062 0.736 1.00 0.00 35 LYS A C 17
ATOM 18963 O O . LYS A 1 34 ? 0.750 -27.993 0.974 1.00 0.00 35 LYS A O 17
ATOM 18980 N N . MET A 1 35 ? 1.558 -25.951 1.491 1.00 0.00 36 MET A N 17
ATOM 18981 C CA . MET A 1 35 ? 0.645 -25.655 2.598 1.00 0.00 36 MET A CA 17
ATOM 18982 C C . MET A 1 35 ? -0.250 -24.471 2.210 1.00 0.00 36 MET A C 17
ATOM 18983 O O . MET A 1 35 ? 0.004 -23.792 1.212 1.00 0.00 36 MET A O 17
ATOM 18997 N N . GLU A 1 36 ? -1.284 -24.212 3.006 1.00 0.00 37 GLU A N 17
ATOM 18998 C CA . GLU A 1 36 ? -2.357 -23.273 2.714 1.00 0.00 37 GLU A CA 17
ATOM 18999 C C . GLU A 1 36 ? -2.512 -22.313 3.896 1.00 0.00 37 GLU A C 17
ATOM 19000 O O . GLU A 1 36 ? -2.593 -22.762 5.043 1.00 0.00 37 GLU A O 17
ATOM 19012 N N . ILE A 1 37 ? -2.528 -20.998 3.639 1.00 0.00 38 ILE A N 17
ATOM 19013 C CA . ILE A 1 37 ? -2.605 -19.987 4.698 1.00 0.00 38 ILE A CA 17
ATOM 19014 C C . ILE A 1 37 ? -3.460 -18.809 4.192 1.00 0.00 38 ILE A C 17
ATOM 19015 O O . ILE A 1 37 ? -3.035 -18.119 3.261 1.00 0.00 38 ILE A O 17
ATOM 19031 N N . PRO A 1 38 ? -4.667 -18.572 4.742 1.00 0.00 39 PRO A N 17
ATOM 19032 C CA . PRO A 1 38 ? -5.438 -17.357 4.479 1.00 0.00 39 PRO A CA 17
ATOM 19033 C C . PRO A 1 38 ? -4.629 -16.116 4.858 1.00 0.00 39 PRO A C 17
ATOM 19034 O O . PRO A 1 38 ? -3.913 -16.132 5.862 1.00 0.00 39 PRO A O 17
ATOM 19045 N N . ILE A 1 39 ? -4.821 -15.016 4.128 1.00 0.00 40 ILE A N 17
ATOM 19046 C CA . ILE A 1 39 ? -4.236 -13.723 4.441 1.00 0.00 40 ILE A CA 17
ATOM 19047 C C . ILE A 1 39 ? -5.405 -12.753 4.522 1.00 0.00 40 ILE A C 17
ATOM 19048 O O . ILE A 1 39 ? -6.134 -12.537 3.547 1.00 0.00 40 ILE A O 17
ATOM 19064 N N . VAL A 1 40 ? -5.596 -12.195 5.711 1.00 0.00 41 VAL A N 17
ATOM 19065 C CA . VAL A 1 40 ? -6.737 -11.371 6.065 1.00 0.00 41 VAL A CA 17
ATOM 19066 C C . VAL A 1 40 ? -6.248 -9.953 6.369 1.00 0.00 41 VAL A C 17
ATOM 19067 O O . VAL A 1 40 ? -5.095 -9.752 6.759 1.00 0.00 41 VAL A O 17
ATOM 19080 N N . ALA A 1 41 ? -7.122 -8.969 6.149 1.00 0.00 42 ALA A N 17
ATOM 19081 C CA . ALA A 1 41 ? -6.822 -7.561 6.303 1.00 0.00 42 ALA A CA 17
ATOM 19082 C C . ALA A 1 41 ? -6.464 -7.290 7.756 1.00 0.00 42 ALA A C 17
ATOM 19083 O O . ALA A 1 41 ? -7.281 -7.511 8.654 1.00 0.00 42 ALA A O 17
ATOM 19090 N N . ASP A 1 42 ? -5.256 -6.775 7.965 1.00 0.00 43 ASP A N 17
ATOM 19091 C CA . ASP A 1 42 ? -4.794 -6.328 9.280 1.00 0.00 43 ASP A CA 17
ATOM 19092 C C . ASP A 1 42 ? -5.700 -5.241 9.864 1.00 0.00 43 ASP A C 17
ATOM 19093 O O . ASP A 1 42 ? -5.937 -5.235 11.072 1.00 0.00 43 ASP A O 17
ATOM 19102 N N . ARG A 1 43 ? -6.244 -4.347 9.029 1.00 0.00 44 ARG A N 17
ATOM 19103 C CA . ARG A 1 43 ? -7.150 -3.282 9.456 1.00 0.00 44 ARG A CA 17
ATOM 19104 C C . ARG A 1 43 ? -8.043 -2.860 8.291 1.00 0.00 44 ARG A C 17
ATOM 19105 O O . ARG A 1 43 ? -7.707 -3.106 7.132 1.00 0.00 44 ARG A O 17
ATOM 19126 N N . SER A 1 44 ? -9.177 -2.244 8.607 1.00 0.00 45 SER A N 17
ATOM 19127 C CA . SER A 1 44 ? -10.137 -1.757 7.627 1.00 0.00 45 SER A CA 17
ATOM 19128 C C . SER A 1 44 ? -9.575 -0.559 6.856 1.00 0.00 45 SER A C 17
ATOM 19129 O O . SER A 1 44 ? -8.742 0.188 7.384 1.00 0.00 45 SER A O 17
ATOM 19137 N N . GLY A 1 45 ? -10.070 -0.322 5.640 1.00 0.00 46 GLY A N 17
ATOM 19138 C CA . GLY A 1 45 ? -9.767 0.886 4.884 1.00 0.00 46 GLY A CA 17
ATOM 19139 C C . GLY A 1 45 ? -10.041 0.724 3.396 1.00 0.00 46 GLY A C 17
ATOM 19140 O O . GLY A 1 45 ? -10.447 -0.347 2.943 1.00 0.00 46 GLY A O 17
ATOM 19144 N N . ILE A 1 46 ? -9.822 1.799 2.636 1.00 0.00 47 ILE A N 17
ATOM 19145 C CA . ILE A 1 46 ? -9.814 1.752 1.180 1.00 0.00 47 ILE A CA 17
ATOM 19146 C C . ILE A 1 46 ? -8.390 1.344 0.798 1.00 0.00 47 ILE A C 17
ATOM 19147 O O . ILE A 1 46 ? -7.420 1.904 1.317 1.00 0.00 47 ILE A O 17
ATOM 19163 N N . VAL A 1 47 ? -8.255 0.374 -0.098 1.00 0.00 48 VAL A N 17
ATOM 19164 C CA . VAL A 1 47 ? -6.978 -0.018 -0.667 1.00 0.00 48 VAL A CA 17
ATOM 19165 C C . VAL A 1 47 ? -6.468 1.139 -1.527 1.00 0.00 48 VAL A C 17
ATOM 19166 O O . VAL A 1 47 ? -7.158 1.577 -2.448 1.00 0.00 48 VAL A O 17
ATOM 19179 N N . LYS A 1 48 ? -5.248 1.609 -1.263 1.00 0.00 49 LYS A N 17
ATOM 19180 C CA . LYS A 1 48 ? -4.568 2.553 -2.134 1.00 0.00 49 LYS A CA 17
ATOM 19181 C C . LYS A 1 48 ? -3.873 1.772 -3.245 1.00 0.00 49 LYS A C 17
ATOM 19182 O O . LYS A 1 48 ? -4.000 2.150 -4.409 1.00 0.00 49 LYS A O 17
ATOM 19201 N N . GLU A 1 49 ? -3.173 0.678 -2.920 1.00 0.00 50 GLU A N 17
ATOM 19202 C CA . GLU A 1 49 ? -2.429 -0.103 -3.902 1.00 0.00 50 GLU A CA 17
ATOM 19203 C C . GLU A 1 49 ? -2.284 -1.534 -3.391 1.00 0.00 50 GLU A C 17
ATOM 19204 O O . GLU A 1 49 ? -2.209 -1.748 -2.179 1.00 0.00 50 GLU A O 17
ATOM 19216 N N . VAL A 1 50 ? -2.192 -2.503 -4.303 1.00 0.00 51 VAL A N 17
ATOM 19217 C CA . VAL A 1 50 ? -1.838 -3.883 -3.987 1.00 0.00 51 VAL A CA 17
ATOM 19218 C C . VAL A 1 50 ? -0.418 -4.061 -4.529 1.00 0.00 51 VAL A C 17
ATOM 19219 O O . VAL A 1 50 ? -0.160 -3.825 -5.711 1.00 0.00 51 VAL A O 17
ATOM 19232 N N . LYS A 1 51 ? 0.524 -4.416 -3.653 1.00 0.00 52 LYS A N 17
ATOM 19233 C CA . LYS A 1 51 ? 1.953 -4.461 -3.965 1.00 0.00 52 LYS A CA 17
ATOM 19234 C C . LYS A 1 51 ? 2.353 -5.768 -4.662 1.00 0.00 52 LYS A C 17
ATOM 19235 O O . LYS A 1 51 ? 3.516 -5.933 -5.030 1.00 0.00 52 LYS A O 17
ATOM 19254 N N . LYS A 1 52 ? 1.414 -6.703 -4.823 1.00 0.00 53 LYS A N 17
ATOM 19255 C CA . LYS A 1 52 ? 1.602 -8.039 -5.390 1.00 0.00 53 LYS A CA 17
ATOM 19256 C C . LYS A 1 52 ? 0.374 -8.366 -6.238 1.00 0.00 53 LYS A C 17
ATOM 19257 O O . LYS A 1 52 ? -0.565 -7.568 -6.308 1.00 0.00 53 LYS A O 17
ATOM 19276 N N . LYS A 1 53 ? 0.359 -9.543 -6.862 1.00 0.00 54 LYS A N 17
ATOM 19277 C CA . LYS A 1 53 ? -0.753 -10.036 -7.665 1.00 0.00 54 LYS A CA 17
ATOM 19278 C C . LYS A 1 53 ? -0.913 -11.532 -7.426 1.00 0.00 54 LYS A C 17
ATOM 19279 O O . LYS A 1 53 ? -0.015 -12.174 -6.877 1.00 0.00 54 LYS A O 17
ATOM 19298 N N . GLU A 1 54 ? -2.048 -12.080 -7.853 1.00 0.00 55 GLU A N 17
ATOM 19299 C CA . GLU A 1 54 ? -2.304 -13.513 -7.886 1.00 0.00 55 GLU A CA 17
ATOM 19300 C C . GLU A 1 54 ? -1.127 -14.233 -8.560 1.00 0.00 55 GLU A C 17
ATOM 19301 O O . GLU A 1 54 ? -0.810 -13.974 -9.724 1.00 0.00 55 GLU A O 17
ATOM 19313 N N . GLY A 1 55 ? -0.475 -15.123 -7.810 1.00 0.00 56 GLY A N 17
ATOM 19314 C CA . GLY A 1 55 ? 0.604 -15.975 -8.281 1.00 0.00 56 GLY A CA 17
ATOM 19315 C C . GLY A 1 55 ? 1.996 -15.362 -8.108 1.00 0.00 56 GLY A C 17
ATOM 19316 O O . GLY A 1 55 ? 2.971 -16.002 -8.507 1.00 0.00 56 GLY A O 17
ATOM 19320 N N . ASP A 1 56 ? 2.127 -14.151 -7.545 1.00 0.00 57 ASP A N 17
ATOM 19321 C CA . ASP A 1 56 ? 3.443 -13.563 -7.284 1.00 0.00 57 ASP A CA 17
ATOM 19322 C C . ASP A 1 56 ? 4.159 -14.353 -6.179 1.00 0.00 57 ASP A C 17
ATOM 19323 O O . ASP A 1 56 ? 3.515 -14.999 -5.347 1.00 0.00 57 ASP A O 17
ATOM 19332 N N . PHE A 1 57 ? 5.487 -14.287 -6.145 1.00 0.00 58 PHE A N 17
ATOM 19333 C CA . PHE A 1 57 ? 6.289 -14.834 -5.060 1.00 0.00 58 PHE A CA 17
ATOM 19334 C C . PHE A 1 57 ? 6.233 -13.851 -3.892 1.00 0.00 58 PHE A C 17
ATOM 19335 O O . PHE A 1 57 ? 6.216 -12.633 -4.108 1.00 0.00 58 PHE A O 17
ATOM 19352 N N . VAL A 1 58 ? 6.230 -14.359 -2.663 1.00 0.00 59 VAL A N 17
ATOM 19353 C CA . VAL A 1 58 ? 6.076 -13.555 -1.459 1.00 0.00 59 VAL A CA 17
ATOM 19354 C C . VAL A 1 58 ? 6.849 -14.199 -0.308 1.00 0.00 59 VAL A C 17
ATOM 19355 O O . VAL A 1 58 ? 7.171 -15.394 -0.337 1.00 0.00 59 VAL A O 17
ATOM 19368 N N . ASN A 1 59 ? 7.192 -13.403 0.708 1.00 0.00 60 ASN A N 17
ATOM 19369 C CA . ASN A 1 59 ? 8.008 -13.867 1.819 1.00 0.00 60 ASN A CA 17
ATOM 19370 C C . ASN A 1 59 ? 7.679 -13.134 3.107 1.00 0.00 60 ASN A C 17
ATOM 19371 O O . ASN A 1 59 ? 6.957 -12.139 3.097 1.00 0.00 60 ASN A O 17
ATOM 19382 N N . GLU A 1 60 ? 8.221 -13.625 4.221 1.00 0.00 61 GLU A N 17
ATOM 19383 C CA . GLU A 1 60 ? 8.098 -12.968 5.516 1.00 0.00 61 GLU A CA 17
ATOM 19384 C C . GLU A 1 60 ? 8.634 -11.529 5.418 1.00 0.00 61 GLU A C 17
ATOM 19385 O O . GLU A 1 60 ? 9.799 -11.316 5.071 1.00 0.00 61 GLU A O 17
ATOM 19397 N N . GLY A 1 61 ? 7.775 -10.548 5.706 1.00 0.00 62 GLY A N 17
ATOM 19398 C CA . GLY A 1 61 ? 8.098 -9.128 5.692 1.00 0.00 62 GLY A CA 17
ATOM 19399 C C . GLY A 1 61 ? 7.944 -8.488 4.308 1.00 0.00 62 GLY A C 17
ATOM 19400 O O . GLY A 1 61 ? 8.153 -7.280 4.182 1.00 0.00 62 GLY A O 17
ATOM 19404 N N . ASP A 1 62 ? 7.597 -9.256 3.271 1.00 0.00 63 ASP A N 17
ATOM 19405 C CA . ASP A 1 62 ? 7.388 -8.739 1.924 1.00 0.00 63 ASP A CA 17
ATOM 19406 C C . ASP A 1 62 ? 6.004 -8.092 1.870 1.00 0.00 63 ASP A C 17
ATOM 19407 O O . ASP A 1 62 ? 5.035 -8.654 2.382 1.00 0.00 63 ASP A O 17
ATOM 19416 N N . VAL A 1 63 ? 5.907 -6.891 1.312 1.00 0.00 64 VAL A N 17
ATOM 19417 C CA . VAL A 1 63 ? 4.690 -6.086 1.310 1.00 0.00 64 VAL A CA 17
ATOM 19418 C C . VAL A 1 63 ? 3.557 -6.752 0.511 1.00 0.00 64 VAL A C 17
ATOM 19419 O O . VAL A 1 63 ? 3.801 -7.580 -0.371 1.00 0.00 64 VAL A O 17
ATOM 19432 N N . LEU A 1 64 ? 2.311 -6.347 0.793 1.00 0.00 65 LEU A N 17
ATOM 19433 C CA . LEU A 1 64 ? 1.105 -6.864 0.144 1.00 0.00 65 LEU A CA 17
ATOM 19434 C C . LEU A 1 64 ? 0.149 -5.737 -0.245 1.00 0.00 65 LEU A C 17
ATOM 19435 O O . LEU A 1 64 ? -0.391 -5.768 -1.349 1.00 0.00 65 LEU A O 17
ATOM 19451 N N . LEU A 1 65 ? -0.062 -4.740 0.616 1.00 0.00 66 LEU A N 17
ATOM 19452 C CA . LEU A 1 65 ? -1.114 -3.742 0.449 1.00 0.00 66 LEU A CA 17
ATOM 19453 C C . LEU A 1 65 ? -0.673 -2.425 1.057 1.00 0.00 66 LEU A C 17
ATOM 19454 O O . LEU A 1 65 ? 0.003 -2.409 2.086 1.00 0.00 66 LEU A O 17
ATOM 19470 N N . GLU A 1 66 ? -1.162 -1.334 0.488 1.00 0.00 67 GLU A N 17
ATOM 19471 C CA . GLU A 1 66 ? -1.068 0.010 1.029 1.00 0.00 67 GLU A CA 17
ATOM 19472 C C . GLU A 1 66 ? -2.498 0.519 1.016 1.00 0.00 67 GLU A C 17
ATOM 19473 O O . GLU A 1 66 ? -3.234 0.267 0.058 1.00 0.00 67 GLU A O 17
ATOM 19485 N N . LEU A 1 67 ? -2.910 1.201 2.081 1.00 0.00 68 LEU A N 17
ATOM 19486 C CA . LEU A 1 67 ? -4.298 1.568 2.327 1.00 0.00 68 LEU A CA 17
ATOM 19487 C C . LEU A 1 67 ? -4.344 3.067 2.565 1.00 0.00 68 LEU A C 17
ATOM 19488 O O . LEU A 1 67 ? -3.484 3.596 3.272 1.00 0.00 68 LEU A O 17
ATOM 19504 N N . SER A 1 68 ? -5.363 3.747 2.055 1.00 0.00 69 SER A N 17
ATOM 19505 C CA . SER A 1 68 ? -5.571 5.169 2.304 1.00 0.00 69 SER A CA 17
ATOM 19506 C C . SER A 1 68 ? -5.841 5.450 3.795 1.00 0.00 69 SER A C 17
ATOM 19507 O O . SER A 1 68 ? -5.632 6.569 4.258 1.00 0.00 69 SER A O 17
ATOM 19515 N N . ASN A 1 69 ? -6.265 4.428 4.554 1.00 0.00 70 ASN A N 17
ATOM 19516 C CA . ASN A 1 69 ? -6.547 4.506 5.988 1.00 0.00 70 ASN A CA 17
ATOM 19517 C C . ASN A 1 69 ? -5.333 4.110 6.848 1.00 0.00 70 ASN A C 17
ATOM 19518 O O . ASN A 1 69 ? -5.480 3.926 8.053 1.00 0.00 70 ASN A O 17
ATOM 19529 N N . SER A 1 70 ? -4.130 3.953 6.272 1.00 0.00 71 SER A N 17
ATOM 19530 C CA . SER A 1 70 ? -2.923 3.598 7.037 1.00 0.00 71 SER A CA 17
ATOM 19531 C C . SER A 1 70 ? -2.568 4.640 8.117 1.00 0.00 71 SER A C 17
ATOM 19532 O O . SER A 1 70 ? -1.760 4.366 9.006 1.00 0.00 71 SER A O 17
ATOM 19540 N N . THR A 1 71 ? -3.175 5.827 8.063 1.00 0.00 72 THR A N 17
ATOM 19541 C CA . THR A 1 71 ? -3.114 6.878 9.068 1.00 0.00 72 THR A CA 17
ATOM 19542 C C . THR A 1 71 ? -3.777 6.486 10.405 1.00 0.00 72 THR A C 17
ATOM 19543 O O . THR A 1 71 ? -3.690 7.256 11.365 1.00 0.00 72 THR A O 17
ATOM 19554 N N . GLN A 1 72 ? -4.443 5.329 10.505 1.00 0.00 73 GLN A N 17
ATOM 19555 C CA . GLN A 1 72 ? -5.165 4.872 11.687 1.00 0.00 73 GLN A CA 17
ATOM 19556 C C . GLN A 1 72 ? -4.834 3.402 11.917 1.00 0.00 73 GLN A C 17
ATOM 19557 O O . GLN A 1 72 ? -4.692 2.636 10.944 1.00 0.00 73 GLN A O 17
ATOM 19602 N N . THR A 1 1 ? 1.208 -0.940 4.361 1.00 0.00 2 THR A N 18
ATOM 19603 C CA . THR A 1 1 ? 0.149 -1.090 5.388 1.00 0.00 2 THR A CA 18
ATOM 19604 C C . THR A 1 1 ? -0.015 -2.551 5.840 1.00 0.00 2 THR A C 18
ATOM 19605 O O . THR A 1 1 ? 0.004 -2.801 7.047 1.00 0.00 2 THR A O 18
ATOM 19618 N N . VAL A 1 2 ? -0.171 -3.521 4.925 1.00 0.00 3 VAL A N 18
ATOM 19619 C CA . VAL A 1 2 ? -0.246 -4.945 5.261 1.00 0.00 3 VAL A CA 18
ATOM 19620 C C . VAL A 1 2 ? 0.854 -5.645 4.457 1.00 0.00 3 VAL A C 18
ATOM 19621 O O . VAL A 1 2 ? 1.171 -5.222 3.339 1.00 0.00 3 VAL A O 18
ATOM 19634 N N . SER A 1 3 ? 1.413 -6.718 5.014 1.00 0.00 4 SER A N 18
ATOM 19635 C CA . SER A 1 3 ? 2.543 -7.450 4.460 1.00 0.00 4 SER A CA 18
ATOM 19636 C C . SER A 1 3 ? 2.357 -8.938 4.749 1.00 0.00 4 SER A C 18
ATOM 19637 O O . SER A 1 3 ? 1.587 -9.326 5.633 1.00 0.00 4 SER A O 18
ATOM 19645 N N . ILE A 1 4 ? 3.071 -9.767 3.998 1.00 0.00 5 ILE A N 18
ATOM 19646 C CA . ILE A 1 4 ? 3.129 -11.203 4.182 1.00 0.00 5 ILE A CA 18
ATOM 19647 C C . ILE A 1 4 ? 4.052 -11.514 5.370 1.00 0.00 5 ILE A C 18
ATOM 19648 O O . ILE A 1 4 ? 4.920 -10.720 5.738 1.00 0.00 5 ILE A O 18
ATOM 19664 N N . GLN A 1 5 ? 3.853 -12.686 5.975 1.00 0.00 6 GLN A N 18
ATOM 19665 C CA . GLN A 1 5 ? 4.451 -13.118 7.238 1.00 0.00 6 GLN A CA 18
ATOM 19666 C C . GLN A 1 5 ? 5.125 -14.494 7.117 1.00 0.00 6 GLN A C 18
ATOM 19667 O O . GLN A 1 5 ? 5.687 -14.988 8.095 1.00 0.00 6 GLN A O 18
ATOM 19681 N N . MET A 1 6 ? 5.064 -15.122 5.941 1.00 0.00 7 MET A N 18
ATOM 19682 C CA . MET A 1 6 ? 5.538 -16.478 5.694 1.00 0.00 7 MET A CA 18
ATOM 19683 C C . MET A 1 6 ? 6.033 -16.570 4.246 1.00 0.00 7 MET A C 18
ATOM 19684 O O . MET A 1 6 ? 5.583 -15.823 3.379 1.00 0.00 7 MET A O 18
ATOM 19698 N N . ALA A 1 7 ? 6.993 -17.458 3.986 1.00 0.00 8 ALA A N 18
ATOM 19699 C CA . ALA A 1 7 ? 7.502 -17.727 2.655 1.00 0.00 8 ALA A CA 18
ATOM 19700 C C . ALA A 1 7 ? 6.440 -18.468 1.850 1.00 0.00 8 ALA A C 18
ATOM 19701 O O . ALA A 1 7 ? 5.787 -19.377 2.369 1.00 0.00 8 ALA A O 18
ATOM 19708 N N . GLY A 1 8 ? 6.257 -18.089 0.588 1.00 0.00 9 GLY A N 18
ATOM 19709 C CA . GLY A 1 8 ? 5.218 -18.695 -0.222 1.00 0.00 9 GLY A CA 18
ATOM 19710 C C . GLY A 1 8 ? 5.007 -18.012 -1.564 1.00 0.00 9 GLY A C 18
ATOM 19711 O O . GLY A 1 8 ? 5.846 -17.260 -2.066 1.00 0.00 9 GLY A O 18
ATOM 19715 N N . ASN A 1 9 ? 3.847 -18.304 -2.138 1.00 0.00 10 ASN A N 18
ATOM 19716 C CA . ASN A 1 9 ? 3.402 -17.900 -3.458 1.00 0.00 10 ASN A CA 18
ATOM 19717 C C . ASN A 1 9 ? 1.963 -17.450 -3.260 1.00 0.00 10 ASN A C 18
ATOM 19718 O O . ASN A 1 9 ? 1.178 -18.143 -2.609 1.00 0.00 10 ASN A O 18
ATOM 19729 N N . LEU A 1 10 ? 1.609 -16.284 -3.790 1.00 0.00 11 LEU A N 18
ATOM 19730 C CA . LEU A 1 10 ? 0.354 -15.607 -3.507 1.00 0.00 11 LEU A CA 18
ATOM 19731 C C . LEU A 1 10 ? -0.783 -16.188 -4.354 1.00 0.00 11 LEU A C 18
ATOM 19732 O O . LEU A 1 10 ? -1.277 -15.543 -5.277 1.00 0.00 11 LEU A O 18
ATOM 19748 N N . TRP A 1 11 ? -1.125 -17.447 -4.064 1.00 0.00 12 TRP A N 18
ATOM 19749 C CA . TRP A 1 11 ? -2.103 -18.312 -4.721 1.00 0.00 12 TRP A CA 18
ATOM 19750 C C . TRP A 1 11 ? -3.312 -17.545 -5.254 1.00 0.00 12 TRP A C 18
ATOM 19751 O O . TRP A 1 11 ? -3.630 -17.701 -6.435 1.00 0.00 12 TRP A O 18
ATOM 19772 N N . LYS A 1 12 ? -3.959 -16.703 -4.442 1.00 0.00 13 LYS A N 18
ATOM 19773 C CA . LYS A 1 12 ? -5.066 -15.855 -4.885 1.00 0.00 13 LYS A CA 18
ATOM 19774 C C . LYS A 1 12 ? -4.975 -14.502 -4.208 1.00 0.00 13 LYS A C 18
ATOM 19775 O O . LYS A 1 12 ? -4.360 -14.373 -3.151 1.00 0.00 13 LYS A O 18
ATOM 19794 N N . VAL A 1 13 ? -5.615 -13.510 -4.818 1.00 0.00 14 VAL A N 18
ATOM 19795 C CA . VAL A 1 13 ? -5.719 -12.141 -4.341 1.00 0.00 14 VAL A CA 18
ATOM 19796 C C . VAL A 1 13 ? -7.176 -11.740 -4.572 1.00 0.00 14 VAL A C 18
ATOM 19797 O O . VAL A 1 13 ? -7.796 -12.160 -5.553 1.00 0.00 14 VAL A O 18
ATOM 19810 N N . HIS A 1 14 ? -7.713 -10.935 -3.656 1.00 0.00 15 HIS A N 18
ATOM 19811 C CA . HIS A 1 14 ? -9.137 -10.606 -3.559 1.00 0.00 15 HIS A CA 18
ATOM 19812 C C . HIS A 1 14 ? -9.358 -9.103 -3.329 1.00 0.00 15 HIS A C 18
ATOM 19813 O O . HIS A 1 14 ? -10.463 -8.684 -2.985 1.00 0.00 15 HIS A O 18
ATOM 19827 N N . VAL A 1 15 ? -8.317 -8.293 -3.527 1.00 0.00 16 VAL A N 18
ATOM 19828 C CA . VAL A 1 15 ? -8.331 -6.839 -3.404 1.00 0.00 16 VAL A CA 18
ATOM 19829 C C . VAL A 1 15 ? -7.883 -6.210 -4.721 1.00 0.00 16 VAL A C 18
ATOM 19830 O O . VAL A 1 15 ? -7.202 -6.853 -5.525 1.00 0.00 16 VAL A O 18
ATOM 19843 N N . LYS A 1 16 ? -8.237 -4.938 -4.919 1.00 0.00 17 LYS A N 18
ATOM 19844 C CA . LYS A 1 16 ? -7.785 -4.099 -6.026 1.00 0.00 17 LYS A CA 18
ATOM 19845 C C . LYS A 1 16 ? -7.654 -2.676 -5.487 1.00 0.00 17 LYS A C 18
ATOM 19846 O O . LYS A 1 16 ? -8.283 -2.355 -4.479 1.00 0.00 17 LYS A O 18
ATOM 19865 N N . ALA A 1 17 ? -6.892 -1.811 -6.160 1.00 0.00 18 ALA A N 18
ATOM 19866 C CA . ALA A 1 17 ? -6.879 -0.381 -5.853 1.00 0.00 18 ALA A CA 18
ATOM 19867 C C . ALA A 1 17 ? -8.317 0.159 -5.861 1.00 0.00 18 ALA A C 18
ATOM 19868 O O . ALA A 1 17 ? -9.081 -0.122 -6.787 1.00 0.00 18 ALA A O 18
ATOM 19875 N N . GLY A 1 18 ? -8.681 0.929 -4.833 1.00 0.00 19 GLY A N 18
ATOM 19876 C CA . GLY A 1 18 ? -9.999 1.533 -4.686 1.00 0.00 19 GLY A CA 18
ATOM 19877 C C . GLY A 1 18 ? -11.056 0.593 -4.093 1.00 0.00 19 GLY A C 18
ATOM 19878 O O . GLY A 1 18 ? -12.187 1.035 -3.873 1.00 0.00 19 GLY A O 18
ATOM 19882 N N . ASP A 1 19 ? -10.734 -0.680 -3.831 1.00 0.00 20 ASP A N 18
ATOM 19883 C CA . ASP A 1 19 ? -11.621 -1.594 -3.104 1.00 0.00 20 ASP A CA 18
ATOM 19884 C C . ASP A 1 19 ? -11.676 -1.198 -1.620 1.00 0.00 20 ASP A C 18
ATOM 19885 O O . ASP A 1 19 ? -10.853 -0.401 -1.166 1.00 0.00 20 ASP A O 18
ATOM 19894 N N . GLN A 1 20 ? -12.600 -1.761 -0.841 1.00 0.00 21 GLN A N 18
ATOM 19895 C CA . GLN A 1 20 ? -12.757 -1.489 0.584 1.00 0.00 21 GLN A CA 18
ATOM 19896 C C . GLN A 1 20 ? -12.686 -2.814 1.337 1.00 0.00 21 GLN A C 18
ATOM 19897 O O . GLN A 1 20 ? -13.294 -3.804 0.922 1.00 0.00 21 GLN A O 18
ATOM 19911 N N . ILE A 1 21 ? -11.950 -2.818 2.448 1.00 0.00 22 ILE A N 18
ATOM 19912 C CA . ILE A 1 21 ? -11.665 -3.993 3.260 1.00 0.00 22 ILE A CA 18
ATOM 19913 C C . ILE A 1 21 ? -11.906 -3.662 4.726 1.00 0.00 22 ILE A C 18
ATOM 19914 O O . ILE A 1 21 ? -12.006 -2.493 5.113 1.00 0.00 22 ILE A O 18
ATOM 19930 N N . GLU A 1 22 ? -11.991 -4.705 5.543 1.00 0.00 23 GLU A N 18
ATOM 19931 C CA . GLU A 1 22 ? -12.367 -4.635 6.938 1.00 0.00 23 GLU A CA 18
ATOM 19932 C C . GLU A 1 22 ? -11.471 -5.640 7.653 1.00 0.00 23 GLU A C 18
ATOM 19933 O O . GLU A 1 22 ? -11.155 -6.684 7.079 1.00 0.00 23 GLU A O 18
ATOM 19945 N N . LYS A 1 23 ? -11.021 -5.326 8.869 1.00 0.00 24 LYS A N 18
ATOM 19946 C CA . LYS A 1 23 ? -10.112 -6.186 9.617 1.00 0.00 24 LYS A CA 18
ATOM 19947 C C . LYS A 1 23 ? -10.686 -7.606 9.693 1.00 0.00 24 LYS A C 18
ATOM 19948 O O . LYS A 1 23 ? -11.810 -7.793 10.164 1.00 0.00 24 LYS A O 18
ATOM 19967 N N . GLY A 1 24 ? -9.920 -8.590 9.220 1.00 0.00 25 GLY A N 18
ATOM 19968 C CA . GLY A 1 24 ? -10.308 -9.996 9.205 1.00 0.00 25 GLY A CA 18
ATOM 19969 C C . GLY A 1 24 ? -10.941 -10.462 7.887 1.00 0.00 25 GLY A C 18
ATOM 19970 O O . GLY A 1 24 ? -11.225 -11.654 7.759 1.00 0.00 25 GLY A O 18
ATOM 19974 N N . GLN A 1 25 ? -11.170 -9.579 6.906 1.00 0.00 26 GLN A N 18
ATOM 19975 C CA . GLN A 1 25 ? -11.684 -9.949 5.592 1.00 0.00 26 GLN A CA 18
ATOM 19976 C C . GLN A 1 25 ? -10.508 -10.542 4.801 1.00 0.00 26 GLN A C 18
ATOM 19977 O O . GLN A 1 25 ? -9.387 -10.045 4.900 1.00 0.00 26 GLN A O 18
ATOM 19991 N N . GLU A 1 26 ? -10.741 -11.611 4.045 1.00 0.00 27 GLU A N 18
ATOM 19992 C CA . GLU A 1 26 ? -9.734 -12.310 3.248 1.00 0.00 27 GLU A CA 18
ATOM 19993 C C . GLU A 1 26 ? -9.322 -11.442 2.055 1.00 0.00 27 GLU A C 18
ATOM 19994 O O . GLU A 1 26 ? -10.136 -11.163 1.172 1.00 0.00 27 GLU A O 18
ATOM 20006 N N . VAL A 1 27 ? -8.056 -11.023 2.020 1.00 0.00 28 VAL A N 18
ATOM 20007 C CA . VAL A 1 27 ? -7.508 -10.168 0.977 1.00 0.00 28 VAL A CA 18
ATOM 20008 C C . VAL A 1 27 ? -6.601 -10.960 0.034 1.00 0.00 28 VAL A C 18
ATOM 20009 O O . VAL A 1 27 ? -6.497 -10.592 -1.137 1.00 0.00 28 VAL A O 18
ATOM 20022 N N . ALA A 1 28 ? -5.999 -12.070 0.479 1.00 0.00 29 ALA A N 18
ATOM 20023 C CA . ALA A 1 28 ? -5.219 -12.954 -0.378 1.00 0.00 29 ALA A CA 18
ATOM 20024 C C . ALA A 1 28 ? -5.138 -14.347 0.254 1.00 0.00 29 ALA A C 18
ATOM 20025 O O . ALA A 1 28 ? -5.650 -14.570 1.351 1.00 0.00 29 ALA A O 18
ATOM 20032 N N . ILE A 1 29 ? -4.478 -15.282 -0.425 1.00 0.00 30 ILE A N 18
ATOM 20033 C CA . ILE A 1 29 ? -4.146 -16.599 0.112 1.00 0.00 30 ILE A CA 18
ATOM 20034 C C . ILE A 1 29 ? -2.721 -16.929 -0.327 1.00 0.00 30 ILE A C 18
ATOM 20035 O O . ILE A 1 29 ? -2.332 -16.622 -1.457 1.00 0.00 30 ILE A O 18
ATOM 20051 N N . LEU A 1 30 ? -1.963 -17.574 0.558 1.00 0.00 31 LEU A N 18
ATOM 20052 C CA . LEU A 1 30 ? -0.672 -18.169 0.263 1.00 0.00 31 LEU A CA 18
ATOM 20053 C C . LEU A 1 30 ? -0.890 -19.650 0.009 1.00 0.00 31 LEU A C 18
ATOM 20054 O O . LEU A 1 30 ? -1.520 -20.347 0.815 1.00 0.00 31 LEU A O 18
ATOM 20070 N N . GLU A 1 31 ? -0.290 -20.129 -1.072 1.00 0.00 32 GLU A N 18
ATOM 20071 C CA . GLU A 1 31 ? 0.371 -21.416 -1.043 1.00 0.00 32 GLU A CA 18
ATOM 20072 C C . GLU A 1 31 ? 1.710 -21.145 -0.365 1.00 0.00 32 GLU A C 18
ATOM 20073 O O . GLU A 1 31 ? 2.358 -20.136 -0.643 1.00 0.00 32 GLU A O 18
ATOM 20085 N N . SER A 1 32 ? 2.120 -22.045 0.511 1.00 0.00 33 SER A N 18
ATOM 20086 C CA . SER A 1 32 ? 3.382 -21.981 1.211 1.00 0.00 33 SER A CA 18
ATOM 20087 C C . SER A 1 32 ? 3.942 -23.392 1.188 1.00 0.00 33 SER A C 18
ATOM 20088 O O . SER A 1 32 ? 3.732 -24.173 2.116 1.00 0.00 33 SER A O 18
ATOM 20096 N N . MET A 1 33 ? 4.590 -23.740 0.073 1.00 0.00 34 MET A N 18
ATOM 20097 C CA . MET A 1 33 ? 5.216 -25.041 -0.148 1.00 0.00 34 MET A CA 18
ATOM 20098 C C . MET A 1 33 ? 4.223 -26.183 0.139 1.00 0.00 34 MET A C 18
ATOM 20099 O O . MET A 1 33 ? 4.549 -27.154 0.830 1.00 0.00 34 MET A O 18
ATOM 20113 N N . LYS A 1 34 ? 3.001 -26.005 -0.394 1.00 0.00 35 LYS A N 18
ATOM 20114 C CA . LYS A 1 34 ? 1.838 -26.892 -0.367 1.00 0.00 35 LYS A CA 18
ATOM 20115 C C . LYS A 1 34 ? 0.962 -26.751 0.891 1.00 0.00 35 LYS A C 18
ATOM 20116 O O . LYS A 1 34 ? 0.010 -27.518 1.037 1.00 0.00 35 LYS A O 18
ATOM 20133 N N . MET A 1 35 ? 1.234 -25.772 1.772 1.00 0.00 36 MET A N 18
ATOM 20134 C CA . MET A 1 35 ? 0.347 -25.413 2.881 1.00 0.00 36 MET A CA 18
ATOM 20135 C C . MET A 1 35 ? -0.563 -24.260 2.443 1.00 0.00 36 MET A C 18
ATOM 20136 O O . MET A 1 35 ? -0.102 -23.319 1.795 1.00 0.00 36 MET A O 18
ATOM 20150 N N . GLU A 1 36 ? -1.843 -24.325 2.806 1.00 0.00 37 GLU A N 18
ATOM 20151 C CA . GLU A 1 36 ? -2.793 -23.226 2.659 1.00 0.00 37 GLU A CA 18
ATOM 20152 C C . GLU A 1 36 ? -2.600 -22.276 3.845 1.00 0.00 37 GLU A C 18
ATOM 20153 O O . GLU A 1 36 ? -2.611 -22.737 4.990 1.00 0.00 37 GLU A O 18
ATOM 20165 N N . ILE A 1 37 ? -2.482 -20.966 3.598 1.00 0.00 38 ILE A N 18
ATOM 20166 C CA . ILE A 1 37 ? -2.510 -19.957 4.658 1.00 0.00 38 ILE A CA 18
ATOM 20167 C C . ILE A 1 37 ? -3.347 -18.771 4.139 1.00 0.00 38 ILE A C 18
ATOM 20168 O O . ILE A 1 37 ? -2.901 -18.079 3.220 1.00 0.00 38 ILE A O 18
ATOM 20184 N N . PRO A 1 38 ? -4.568 -18.535 4.659 1.00 0.00 39 PRO A N 18
ATOM 20185 C CA . PRO A 1 38 ? -5.336 -17.322 4.386 1.00 0.00 39 PRO A CA 18
ATOM 20186 C C . PRO A 1 38 ? -4.539 -16.072 4.759 1.00 0.00 39 PRO A C 18
ATOM 20187 O O . PRO A 1 38 ? -3.809 -16.079 5.753 1.00 0.00 39 PRO A O 18
ATOM 20198 N N . ILE A 1 39 ? -4.757 -14.976 4.033 1.00 0.00 40 ILE A N 18
ATOM 20199 C CA . ILE A 1 39 ? -4.184 -13.673 4.331 1.00 0.00 40 ILE A CA 18
ATOM 20200 C C . ILE A 1 39 ? -5.372 -12.728 4.429 1.00 0.00 40 ILE A C 18
ATOM 20201 O O . ILE A 1 39 ? -6.110 -12.516 3.461 1.00 0.00 40 ILE A O 18
ATOM 20217 N N . VAL A 1 40 ? -5.570 -12.189 5.625 1.00 0.00 41 VAL A N 18
ATOM 20218 C CA . VAL A 1 40 ? -6.708 -11.363 5.982 1.00 0.00 41 VAL A CA 18
ATOM 20219 C C . VAL A 1 40 ? -6.204 -9.956 6.306 1.00 0.00 41 VAL A C 18
ATOM 20220 O O . VAL A 1 40 ? -5.050 -9.778 6.707 1.00 0.00 41 VAL A O 18
ATOM 20233 N N . ALA A 1 41 ? -7.061 -8.955 6.099 1.00 0.00 42 ALA A N 18
ATOM 20234 C CA . ALA A 1 41 ? -6.734 -7.560 6.321 1.00 0.00 42 ALA A CA 18
ATOM 20235 C C . ALA A 1 41 ? -6.408 -7.367 7.799 1.00 0.00 42 ALA A C 18
ATOM 20236 O O . ALA A 1 41 ? -7.247 -7.637 8.659 1.00 0.00 42 ALA A O 18
ATOM 20243 N N . ASP A 1 42 ? -5.200 -6.890 8.090 1.00 0.00 43 ASP A N 18
ATOM 20244 C CA . ASP A 1 42 ? -4.775 -6.586 9.460 1.00 0.00 43 ASP A CA 18
ATOM 20245 C C . ASP A 1 42 ? -5.466 -5.329 10.012 1.00 0.00 43 ASP A C 18
ATOM 20246 O O . ASP A 1 42 ? -5.549 -5.146 11.227 1.00 0.00 43 ASP A O 18
ATOM 20255 N N . ARG A 1 43 ? -5.991 -4.472 9.130 1.00 0.00 44 ARG A N 18
ATOM 20256 C CA . ARG A 1 43 ? -6.736 -3.260 9.462 1.00 0.00 44 ARG A CA 18
ATOM 20257 C C . ARG A 1 43 ? -7.721 -2.967 8.332 1.00 0.00 44 ARG A C 18
ATOM 20258 O O . ARG A 1 43 ? -7.445 -3.289 7.174 1.00 0.00 44 ARG A O 18
ATOM 20279 N N . SER A 1 44 ? -8.862 -2.373 8.670 1.00 0.00 45 SER A N 18
ATOM 20280 C CA . SER A 1 44 ? -9.859 -1.910 7.715 1.00 0.00 45 SER A CA 18
ATOM 20281 C C . SER A 1 44 ? -9.325 -0.723 6.901 1.00 0.00 45 SER A C 18
ATOM 20282 O O . SER A 1 44 ? -8.407 -0.026 7.349 1.00 0.00 45 SER A O 18
ATOM 20290 N N . GLY A 1 45 ? -9.929 -0.446 5.740 1.00 0.00 46 GLY A N 18
ATOM 20291 C CA . GLY A 1 45 ? -9.666 0.771 4.982 1.00 0.00 46 GLY A CA 18
ATOM 20292 C C . GLY A 1 45 ? -10.052 0.655 3.512 1.00 0.00 46 GLY A C 18
ATOM 20293 O O . GLY A 1 45 ? -10.592 -0.363 3.079 1.00 0.00 46 GLY A O 18
ATOM 20297 N N . ILE A 1 46 ? -9.785 1.718 2.749 1.00 0.00 47 ILE A N 18
ATOM 20298 C CA . ILE A 1 46 ? -9.868 1.708 1.290 1.00 0.00 47 ILE A CA 18
ATOM 20299 C C . ILE A 1 46 ? -8.471 1.303 0.827 1.00 0.00 47 ILE A C 18
ATOM 20300 O O . ILE A 1 46 ? -7.481 1.801 1.367 1.00 0.00 47 ILE A O 18
ATOM 20316 N N . VAL A 1 47 ? -8.366 0.418 -0.155 1.00 0.00 48 VAL A N 18
ATOM 20317 C CA . VAL A 1 47 ? -7.093 0.013 -0.724 1.00 0.00 48 VAL A CA 18
ATOM 20318 C C . VAL A 1 47 ? -6.538 1.166 -1.563 1.00 0.00 48 VAL A C 18
ATOM 20319 O O . VAL A 1 47 ? -7.214 1.652 -2.473 1.00 0.00 48 VAL A O 18
ATOM 20332 N N . LYS A 1 48 ? -5.297 1.579 -1.293 1.00 0.00 49 LYS A N 18
ATOM 20333 C CA . LYS A 1 48 ? -4.572 2.504 -2.149 1.00 0.00 49 LYS A CA 18
ATOM 20334 C C . LYS A 1 48 ? -3.957 1.701 -3.284 1.00 0.00 49 LYS A C 18
ATOM 20335 O O . LYS A 1 48 ? -4.143 2.057 -4.446 1.00 0.00 49 LYS A O 18
ATOM 20354 N N . GLU A 1 49 ? -3.245 0.613 -2.963 1.00 0.00 50 GLU A N 18
ATOM 20355 C CA . GLU A 1 49 ? -2.518 -0.166 -3.951 1.00 0.00 50 GLU A CA 18
ATOM 20356 C C . GLU A 1 49 ? -2.314 -1.572 -3.396 1.00 0.00 50 GLU A C 18
ATOM 20357 O O . GLU A 1 49 ? -2.119 -1.740 -2.190 1.00 0.00 50 GLU A O 18
ATOM 20369 N N . VAL A 1 50 ? -2.321 -2.574 -4.274 1.00 0.00 51 VAL A N 18
ATOM 20370 C CA . VAL A 1 50 ? -1.952 -3.941 -3.934 1.00 0.00 51 VAL A CA 18
ATOM 20371 C C . VAL A 1 50 ? -0.526 -4.107 -4.459 1.00 0.00 51 VAL A C 18
ATOM 20372 O O . VAL A 1 50 ? -0.262 -3.897 -5.646 1.00 0.00 51 VAL A O 18
ATOM 20385 N N . LYS A 1 51 ? 0.417 -4.420 -3.569 1.00 0.00 52 LYS A N 18
ATOM 20386 C CA . LYS A 1 51 ? 1.847 -4.429 -3.875 1.00 0.00 52 LYS A CA 18
ATOM 20387 C C . LYS A 1 51 ? 2.287 -5.733 -4.553 1.00 0.00 52 LYS A C 18
ATOM 20388 O O . LYS A 1 51 ? 3.459 -5.876 -4.902 1.00 0.00 52 LYS A O 18
ATOM 20407 N N . LYS A 1 52 ? 1.368 -6.685 -4.734 1.00 0.00 53 LYS A N 18
ATOM 20408 C CA . LYS A 1 52 ? 1.573 -7.995 -5.346 1.00 0.00 53 LYS A CA 18
ATOM 20409 C C . LYS A 1 52 ? 0.316 -8.313 -6.156 1.00 0.00 53 LYS A C 18
ATOM 20410 O O . LYS A 1 52 ? -0.656 -7.554 -6.117 1.00 0.00 53 LYS A O 18
ATOM 20429 N N . LYS A 1 53 ? 0.312 -9.441 -6.864 1.00 0.00 54 LYS A N 18
ATOM 20430 C CA . LYS A 1 53 ? -0.846 -9.936 -7.600 1.00 0.00 54 LYS A CA 18
ATOM 20431 C C . LYS A 1 53 ? -0.876 -11.458 -7.514 1.00 0.00 54 LYS A C 18
ATOM 20432 O O . LYS A 1 53 ? 0.075 -12.074 -7.028 1.00 0.00 54 LYS A O 18
ATOM 20451 N N . GLU A 1 54 ? -1.980 -12.054 -7.954 1.00 0.00 55 GLU A N 18
ATOM 20452 C CA . GLU A 1 54 ? -2.178 -13.496 -7.985 1.00 0.00 55 GLU A CA 18
ATOM 20453 C C . GLU A 1 54 ? -0.976 -14.184 -8.651 1.00 0.00 55 GLU A C 18
ATOM 20454 O O . GLU A 1 54 ? -0.634 -13.885 -9.799 1.00 0.00 55 GLU A O 18
ATOM 20466 N N . GLY A 1 55 ? -0.338 -15.096 -7.916 1.00 0.00 56 GLY A N 18
ATOM 20467 C CA . GLY A 1 55 ? 0.751 -15.936 -8.392 1.00 0.00 56 GLY A CA 18
ATOM 20468 C C . GLY A 1 55 ? 2.141 -15.341 -8.149 1.00 0.00 56 GLY A C 18
ATOM 20469 O O . GLY A 1 55 ? 3.125 -15.967 -8.546 1.00 0.00 56 GLY A O 18
ATOM 20473 N N . ASP A 1 56 ? 2.257 -14.155 -7.534 1.00 0.00 57 ASP A N 18
ATOM 20474 C CA . ASP A 1 56 ? 3.562 -13.556 -7.241 1.00 0.00 57 ASP A CA 18
ATOM 20475 C C . ASP A 1 56 ? 4.280 -14.365 -6.150 1.00 0.00 57 ASP A C 18
ATOM 20476 O O . ASP A 1 56 ? 3.638 -15.078 -5.373 1.00 0.00 57 ASP A O 18
ATOM 20485 N N . PHE A 1 57 ? 5.602 -14.240 -6.059 1.00 0.00 58 PHE A N 18
ATOM 20486 C CA . PHE A 1 57 ? 6.386 -14.816 -4.974 1.00 0.00 58 PHE A CA 18
ATOM 20487 C C . PHE A 1 57 ? 6.367 -13.832 -3.807 1.00 0.00 58 PHE A C 18
ATOM 20488 O O . PHE A 1 57 ? 6.408 -12.616 -4.017 1.00 0.00 58 PHE A O 18
ATOM 20505 N N . VAL A 1 58 ? 6.326 -14.338 -2.577 1.00 0.00 59 VAL A N 18
ATOM 20506 C CA . VAL A 1 58 ? 6.160 -13.522 -1.383 1.00 0.00 59 VAL A CA 18
ATOM 20507 C C . VAL A 1 58 ? 6.901 -14.167 -0.213 1.00 0.00 59 VAL A C 18
ATOM 20508 O O . VAL A 1 58 ? 7.207 -15.366 -0.230 1.00 0.00 59 VAL A O 18
ATOM 20521 N N . ASN A 1 59 ? 7.246 -13.367 0.799 1.00 0.00 60 ASN A N 18
ATOM 20522 C CA . ASN A 1 59 ? 8.051 -13.820 1.923 1.00 0.00 60 ASN A CA 18
ATOM 20523 C C . ASN A 1 59 ? 7.711 -13.060 3.194 1.00 0.00 60 ASN A C 18
ATOM 20524 O O . ASN A 1 59 ? 7.005 -12.053 3.149 1.00 0.00 60 ASN A O 18
ATOM 20535 N N . GLU A 1 60 ? 8.224 -13.535 4.329 1.00 0.00 61 GLU A N 18
ATOM 20536 C CA . GLU A 1 60 ? 8.074 -12.855 5.612 1.00 0.00 61 GLU A CA 18
ATOM 20537 C C . GLU A 1 60 ? 8.630 -11.426 5.505 1.00 0.00 61 GLU A C 18
ATOM 20538 O O . GLU A 1 60 ? 9.817 -11.236 5.230 1.00 0.00 61 GLU A O 18
ATOM 20550 N N . GLY A 1 61 ? 7.760 -10.431 5.700 1.00 0.00 62 GLY A N 18
ATOM 20551 C CA . GLY A 1 61 ? 8.095 -9.012 5.681 1.00 0.00 62 GLY A CA 18
ATOM 20552 C C . GLY A 1 61 ? 7.898 -8.370 4.304 1.00 0.00 62 GLY A C 18
ATOM 20553 O O . GLY A 1 61 ? 8.066 -7.156 4.178 1.00 0.00 62 GLY A O 18
ATOM 20557 N N . ASP A 1 62 ? 7.561 -9.148 3.271 1.00 0.00 63 ASP A N 18
ATOM 20558 C CA . ASP A 1 62 ? 7.348 -8.644 1.920 1.00 0.00 63 ASP A CA 18
ATOM 20559 C C . ASP A 1 62 ? 5.967 -7.987 1.856 1.00 0.00 63 ASP A C 18
ATOM 20560 O O . ASP A 1 62 ? 4.987 -8.550 2.349 1.00 0.00 63 ASP A O 18
ATOM 20569 N N . VAL A 1 63 ? 5.890 -6.779 1.308 1.00 0.00 64 VAL A N 18
ATOM 20570 C CA . VAL A 1 63 ? 4.682 -5.958 1.287 1.00 0.00 64 VAL A CA 18
ATOM 20571 C C . VAL A 1 63 ? 3.539 -6.629 0.510 1.00 0.00 64 VAL A C 18
ATOM 20572 O O . VAL A 1 63 ? 3.775 -7.447 -0.385 1.00 0.00 64 VAL A O 18
ATOM 20585 N N . LEU A 1 64 ? 2.295 -6.256 0.836 1.00 0.00 65 LEU A N 18
ATOM 20586 C CA . LEU A 1 64 ? 1.087 -6.846 0.256 1.00 0.00 65 LEU A CA 18
ATOM 20587 C C . LEU A 1 64 ? 0.065 -5.769 -0.117 1.00 0.00 65 LEU A C 18
ATOM 20588 O O . LEU A 1 64 ? -0.474 -5.811 -1.222 1.00 0.00 65 LEU A O 18
ATOM 20604 N N . LEU A 1 65 ? -0.169 -4.770 0.741 1.00 0.00 66 LEU A N 18
ATOM 20605 C CA . LEU A 1 65 ? -1.238 -3.790 0.582 1.00 0.00 66 LEU A CA 18
ATOM 20606 C C . LEU A 1 65 ? -0.796 -2.461 1.171 1.00 0.00 66 LEU A C 18
ATOM 20607 O O . LEU A 1 65 ? -0.126 -2.413 2.209 1.00 0.00 66 LEU A O 18
ATOM 20623 N N . GLU A 1 66 ? -1.277 -1.386 0.566 1.00 0.00 67 GLU A N 18
ATOM 20624 C CA . GLU A 1 66 ? -1.186 -0.025 1.058 1.00 0.00 67 GLU A CA 18
ATOM 20625 C C . GLU A 1 66 ? -2.603 0.512 0.989 1.00 0.00 67 GLU A C 18
ATOM 20626 O O . GLU A 1 66 ? -3.314 0.227 0.022 1.00 0.00 67 GLU A O 18
ATOM 20638 N N . LEU A 1 67 ? -3.023 1.250 2.013 1.00 0.00 68 LEU A N 18
ATOM 20639 C CA . LEU A 1 67 ? -4.408 1.663 2.218 1.00 0.00 68 LEU A CA 18
ATOM 20640 C C . LEU A 1 67 ? -4.474 3.192 2.327 1.00 0.00 68 LEU A C 18
ATOM 20641 O O . LEU A 1 67 ? -3.445 3.854 2.466 1.00 0.00 68 LEU A O 18
ATOM 20657 N N . SER A 1 68 ? -5.684 3.750 2.272 1.00 0.00 69 SER A N 18
ATOM 20658 C CA . SER A 1 68 ? -5.930 5.192 2.230 1.00 0.00 69 SER A CA 18
ATOM 20659 C C . SER A 1 68 ? -6.791 5.692 3.395 1.00 0.00 69 SER A C 18
ATOM 20660 O O . SER A 1 68 ? -6.907 6.905 3.576 1.00 0.00 69 SER A O 18
ATOM 20668 N N . ASN A 1 69 ? -7.326 4.800 4.236 1.00 0.00 70 ASN A N 18
ATOM 20669 C CA . ASN A 1 69 ? -8.142 5.148 5.408 1.00 0.00 70 ASN A CA 18
ATOM 20670 C C . ASN A 1 69 ? -7.567 4.451 6.650 1.00 0.00 70 ASN A C 18
ATOM 20671 O O . ASN A 1 69 ? -8.295 4.023 7.548 1.00 0.00 70 ASN A O 18
ATOM 20682 N N . SER A 1 70 ? -6.241 4.282 6.658 1.00 0.00 71 SER A N 18
ATOM 20683 C CA . SER A 1 70 ? -5.488 3.476 7.603 1.00 0.00 71 SER A CA 18
ATOM 20684 C C . SER A 1 70 ? -4.072 4.045 7.696 1.00 0.00 71 SER A C 18
ATOM 20685 O O . SER A 1 70 ? -3.756 5.053 7.049 1.00 0.00 71 SER A O 18
ATOM 20693 N N . THR A 1 71 ? -3.228 3.407 8.503 1.00 0.00 72 THR A N 18
ATOM 20694 C CA . THR A 1 71 ? -1.824 3.745 8.646 1.00 0.00 72 THR A CA 18
ATOM 20695 C C . THR A 1 71 ? -1.129 3.599 7.286 1.00 0.00 72 THR A C 18
ATOM 20696 O O . THR A 1 71 ? -1.040 2.504 6.721 1.00 0.00 72 THR A O 18
ATOM 20707 N N . GLN A 1 72 ? -0.680 4.728 6.751 1.00 0.00 73 GLN A N 18
ATOM 20708 C CA . GLN A 1 72 ? -0.117 4.871 5.414 1.00 0.00 73 GLN A CA 18
ATOM 20709 C C . GLN A 1 72 ? 1.054 5.854 5.461 1.00 0.00 73 GLN A C 18
ATOM 20710 O O . GLN A 1 72 ? 1.092 6.716 6.366 1.00 0.00 73 GLN A O 18
ATOM 20755 N N . THR A 1 1 ? 1.610 -1.090 3.900 1.00 0.00 2 THR A N 19
ATOM 20756 C CA . THR A 1 1 ? 0.641 -1.219 5.013 1.00 0.00 2 THR A CA 19
ATOM 20757 C C . THR A 1 1 ? 0.553 -2.691 5.448 1.00 0.00 2 THR A C 19
ATOM 20758 O O . THR A 1 1 ? 1.200 -3.054 6.433 1.00 0.00 2 THR A O 19
ATOM 20771 N N . VAL A 1 2 ? -0.231 -3.543 4.766 1.00 0.00 3 VAL A N 19
ATOM 20772 C CA . VAL A 1 2 ? -0.310 -4.966 5.106 1.00 0.00 3 VAL A CA 19
ATOM 20773 C C . VAL A 1 2 ? 0.820 -5.667 4.344 1.00 0.00 3 VAL A C 19
ATOM 20774 O O . VAL A 1 2 ? 1.164 -5.258 3.226 1.00 0.00 3 VAL A O 19
ATOM 20787 N N . SER A 1 3 ? 1.359 -6.735 4.926 1.00 0.00 4 SER A N 19
ATOM 20788 C CA . SER A 1 3 ? 2.488 -7.486 4.399 1.00 0.00 4 SER A CA 19
ATOM 20789 C C . SER A 1 3 ? 2.277 -8.971 4.688 1.00 0.00 4 SER A C 19
ATOM 20790 O O . SER A 1 3 ? 1.465 -9.354 5.536 1.00 0.00 4 SER A O 19
ATOM 20798 N N . ILE A 1 4 ? 3.019 -9.800 3.968 1.00 0.00 5 ILE A N 19
ATOM 20799 C CA . ILE A 1 4 ? 3.032 -11.242 4.092 1.00 0.00 5 ILE A CA 19
ATOM 20800 C C . ILE A 1 4 ? 3.882 -11.628 5.313 1.00 0.00 5 ILE A C 19
ATOM 20801 O O . ILE A 1 4 ? 4.771 -10.883 5.731 1.00 0.00 5 ILE A O 19
ATOM 20817 N N . GLN A 1 5 ? 3.610 -12.807 5.882 1.00 0.00 6 GLN A N 19
ATOM 20818 C CA . GLN A 1 5 ? 4.153 -13.259 7.167 1.00 0.00 6 GLN A CA 19
ATOM 20819 C C . GLN A 1 5 ? 4.852 -14.625 7.070 1.00 0.00 6 GLN A C 19
ATOM 20820 O O . GLN A 1 5 ? 5.277 -15.165 8.090 1.00 0.00 6 GLN A O 19
ATOM 20834 N N . MET A 1 6 ? 4.952 -15.201 5.869 1.00 0.00 7 MET A N 19
ATOM 20835 C CA . MET A 1 6 ? 5.513 -16.527 5.631 1.00 0.00 7 MET A CA 19
ATOM 20836 C C . MET A 1 6 ? 6.046 -16.585 4.193 1.00 0.00 7 MET A C 19
ATOM 20837 O O . MET A 1 6 ? 5.569 -15.863 3.318 1.00 0.00 7 MET A O 19
ATOM 20851 N N . ALA A 1 7 ? 7.056 -17.420 3.952 1.00 0.00 8 ALA A N 19
ATOM 20852 C CA . ALA A 1 7 ? 7.579 -17.716 2.629 1.00 0.00 8 ALA A CA 19
ATOM 20853 C C . ALA A 1 7 ? 6.513 -18.439 1.813 1.00 0.00 8 ALA A C 19
ATOM 20854 O O . ALA A 1 7 ? 5.876 -19.366 2.317 1.00 0.00 8 ALA A O 19
ATOM 20861 N N . GLY A 1 8 ? 6.311 -18.043 0.558 1.00 0.00 9 GLY A N 19
ATOM 20862 C CA . GLY A 1 8 ? 5.263 -18.655 -0.237 1.00 0.00 9 GLY A CA 19
ATOM 20863 C C . GLY A 1 8 ? 5.035 -17.990 -1.585 1.00 0.00 9 GLY A C 19
ATOM 20864 O O . GLY A 1 8 ? 5.873 -17.259 -2.118 1.00 0.00 9 GLY A O 19
ATOM 20868 N N . ASN A 1 9 ? 3.860 -18.272 -2.132 1.00 0.00 10 ASN A N 19
ATOM 20869 C CA . ASN A 1 9 ? 3.391 -17.876 -3.445 1.00 0.00 10 ASN A CA 19
ATOM 20870 C C . ASN A 1 9 ? 1.961 -17.418 -3.216 1.00 0.00 10 ASN A C 19
ATOM 20871 O O . ASN A 1 9 ? 1.188 -18.109 -2.547 1.00 0.00 10 ASN A O 19
ATOM 20882 N N . LEU A 1 10 ? 1.602 -16.251 -3.738 1.00 0.00 11 LEU A N 19
ATOM 20883 C CA . LEU A 1 10 ? 0.356 -15.567 -3.427 1.00 0.00 11 LEU A CA 19
ATOM 20884 C C . LEU A 1 10 ? -0.792 -16.142 -4.261 1.00 0.00 11 LEU A C 19
ATOM 20885 O O . LEU A 1 10 ? -1.308 -15.485 -5.163 1.00 0.00 11 LEU A O 19
ATOM 20901 N N . TRP A 1 11 ? -1.114 -17.410 -3.989 1.00 0.00 12 TRP A N 19
ATOM 20902 C CA . TRP A 1 11 ? -2.090 -18.281 -4.642 1.00 0.00 12 TRP A CA 19
ATOM 20903 C C . TRP A 1 11 ? -3.302 -17.520 -5.178 1.00 0.00 12 TRP A C 19
ATOM 20904 O O . TRP A 1 11 ? -3.613 -17.673 -6.360 1.00 0.00 12 TRP A O 19
ATOM 20925 N N . LYS A 1 12 ? -3.953 -16.682 -4.364 1.00 0.00 13 LYS A N 19
ATOM 20926 C CA . LYS A 1 12 ? -5.050 -15.827 -4.814 1.00 0.00 13 LYS A CA 19
ATOM 20927 C C . LYS A 1 12 ? -4.960 -14.477 -4.129 1.00 0.00 13 LYS A C 19
ATOM 20928 O O . LYS A 1 12 ? -4.343 -14.350 -3.071 1.00 0.00 13 LYS A O 19
ATOM 20947 N N . VAL A 1 13 ? -5.595 -13.481 -4.739 1.00 0.00 14 VAL A N 19
ATOM 20948 C CA . VAL A 1 13 ? -5.689 -12.111 -4.262 1.00 0.00 14 VAL A CA 19
ATOM 20949 C C . VAL A 1 13 ? -7.148 -11.708 -4.476 1.00 0.00 14 VAL A C 19
ATOM 20950 O O . VAL A 1 13 ? -7.779 -12.121 -5.453 1.00 0.00 14 VAL A O 19
ATOM 20963 N N . HIS A 1 14 ? -7.675 -10.908 -3.549 1.00 0.00 15 HIS A N 19
ATOM 20964 C CA . HIS A 1 14 ? -9.098 -10.578 -3.431 1.00 0.00 15 HIS A CA 19
ATOM 20965 C C . HIS A 1 14 ? -9.299 -9.076 -3.170 1.00 0.00 15 HIS A C 19
ATOM 20966 O O . HIS A 1 14 ? -10.360 -8.654 -2.709 1.00 0.00 15 HIS A O 19
ATOM 20980 N N . VAL A 1 15 ? -8.278 -8.272 -3.466 1.00 0.00 16 VAL A N 19
ATOM 20981 C CA . VAL A 1 15 ? -8.262 -6.820 -3.336 1.00 0.00 16 VAL A CA 19
ATOM 20982 C C . VAL A 1 15 ? -7.861 -6.190 -4.668 1.00 0.00 16 VAL A C 19
ATOM 20983 O O . VAL A 1 15 ? -7.189 -6.824 -5.486 1.00 0.00 16 VAL A O 19
ATOM 20996 N N . LYS A 1 16 ? -8.246 -4.926 -4.862 1.00 0.00 17 LYS A N 19
ATOM 20997 C CA . LYS A 1 16 ? -7.833 -4.085 -5.980 1.00 0.00 17 LYS A CA 19
ATOM 20998 C C . LYS A 1 16 ? -7.698 -2.662 -5.442 1.00 0.00 17 LYS A C 19
ATOM 20999 O O . LYS A 1 16 ? -8.323 -2.339 -4.430 1.00 0.00 17 LYS A O 19
ATOM 21018 N N . ALA A 1 17 ? -6.939 -1.800 -6.121 1.00 0.00 18 ALA A N 19
ATOM 21019 C CA . ALA A 1 17 ? -6.913 -0.373 -5.813 1.00 0.00 18 ALA A CA 19
ATOM 21020 C C . ALA A 1 17 ? -8.343 0.181 -5.825 1.00 0.00 18 ALA A C 19
ATOM 21021 O O . ALA A 1 17 ? -9.111 -0.090 -6.752 1.00 0.00 18 ALA A O 19
ATOM 21028 N N . GLY A 1 18 ? -8.692 0.955 -4.797 1.00 0.00 19 GLY A N 19
ATOM 21029 C CA . GLY A 1 18 ? -9.993 1.585 -4.637 1.00 0.00 19 GLY A CA 19
ATOM 21030 C C . GLY A 1 18 ? -11.033 0.687 -3.961 1.00 0.00 19 GLY A C 19
ATOM 21031 O O . GLY A 1 18 ? -12.120 1.178 -3.647 1.00 0.00 19 GLY A O 19
ATOM 21035 N N . ASP A 1 19 ? -10.753 -0.603 -3.732 1.00 0.00 20 ASP A N 19
ATOM 21036 C CA . ASP A 1 19 ? -11.704 -1.500 -3.071 1.00 0.00 20 ASP A CA 19
ATOM 21037 C C . ASP A 1 19 ? -11.726 -1.252 -1.557 1.00 0.00 20 ASP A C 19
ATOM 21038 O O . ASP A 1 19 ? -10.725 -0.822 -0.982 1.00 0.00 20 ASP A O 19
ATOM 21047 N N . GLN A 1 20 ? -12.853 -1.533 -0.905 1.00 0.00 21 GLN A N 19
ATOM 21048 C CA . GLN A 1 20 ? -13.004 -1.477 0.546 1.00 0.00 21 GLN A CA 19
ATOM 21049 C C . GLN A 1 20 ? -12.589 -2.834 1.126 1.00 0.00 21 GLN A C 19
ATOM 21050 O O . GLN A 1 20 ? -12.925 -3.876 0.559 1.00 0.00 21 GLN A O 19
ATOM 21064 N N . ILE A 1 21 ? -11.937 -2.823 2.290 1.00 0.00 22 ILE A N 19
ATOM 21065 C CA . ILE A 1 21 ? -11.651 -4.003 3.098 1.00 0.00 22 ILE A CA 19
ATOM 21066 C C . ILE A 1 21 ? -11.993 -3.704 4.554 1.00 0.00 22 ILE A C 19
ATOM 21067 O O . ILE A 1 21 ? -12.179 -2.543 4.940 1.00 0.00 22 ILE A O 19
ATOM 21083 N N . GLU A 1 22 ? -12.076 -4.755 5.362 1.00 0.00 23 GLU A N 19
ATOM 21084 C CA . GLU A 1 22 ? -12.576 -4.714 6.722 1.00 0.00 23 GLU A CA 19
ATOM 21085 C C . GLU A 1 22 ? -11.699 -5.678 7.513 1.00 0.00 23 GLU A C 19
ATOM 21086 O O . GLU A 1 22 ? -11.311 -6.716 6.974 1.00 0.00 23 GLU A O 19
ATOM 21098 N N . LYS A 1 23 ? -11.342 -5.336 8.753 1.00 0.00 24 LYS A N 19
ATOM 21099 C CA . LYS A 1 23 ? -10.421 -6.132 9.561 1.00 0.00 24 LYS A CA 19
ATOM 21100 C C . LYS A 1 23 ? -10.895 -7.587 9.613 1.00 0.00 24 LYS A C 19
ATOM 21101 O O . LYS A 1 23 ? -12.045 -7.854 9.972 1.00 0.00 24 LYS A O 19
ATOM 21120 N N . GLY A 1 24 ? -10.011 -8.518 9.254 1.00 0.00 25 GLY A N 19
ATOM 21121 C CA . GLY A 1 24 ? -10.299 -9.946 9.251 1.00 0.00 25 GLY A CA 19
ATOM 21122 C C . GLY A 1 24 ? -10.956 -10.450 7.959 1.00 0.00 25 GLY A C 19
ATOM 21123 O O . GLY A 1 24 ? -11.190 -11.654 7.851 1.00 0.00 25 GLY A O 19
ATOM 21127 N N . GLN A 1 25 ? -11.248 -9.587 6.976 1.00 0.00 26 GLN A N 19
ATOM 21128 C CA . GLN A 1 25 ? -11.685 -10.014 5.652 1.00 0.00 26 GLN A CA 19
ATOM 21129 C C . GLN A 1 25 ? -10.478 -10.646 4.964 1.00 0.00 26 GLN A C 19
ATOM 21130 O O . GLN A 1 25 ? -9.371 -10.122 5.064 1.00 0.00 26 GLN A O 19
ATOM 21144 N N . GLU A 1 26 ? -10.685 -11.739 4.239 1.00 0.00 27 GLU A N 19
ATOM 21145 C CA . GLU A 1 26 ? -9.675 -12.318 3.363 1.00 0.00 27 GLU A CA 19
ATOM 21146 C C . GLU A 1 26 ? -9.311 -11.289 2.286 1.00 0.00 27 GLU A C 19
ATOM 21147 O O . GLU A 1 26 ? -10.199 -10.721 1.641 1.00 0.00 27 GLU A O 19
ATOM 21159 N N . VAL A 1 27 ? -8.013 -11.048 2.093 1.00 0.00 28 VAL A N 19
ATOM 21160 C CA . VAL A 1 27 ? -7.488 -10.157 1.069 1.00 0.00 28 VAL A CA 19
ATOM 21161 C C . VAL A 1 27 ? -6.535 -10.907 0.133 1.00 0.00 28 VAL A C 19
ATOM 21162 O O . VAL A 1 27 ? -6.438 -10.535 -1.036 1.00 0.00 28 VAL A O 19
ATOM 21175 N N . ALA A 1 28 ? -5.899 -11.997 0.580 1.00 0.00 29 ALA A N 19
ATOM 21176 C CA . ALA A 1 28 ? -5.114 -12.874 -0.278 1.00 0.00 29 ALA A CA 19
ATOM 21177 C C . ALA A 1 28 ? -5.026 -14.264 0.355 1.00 0.00 29 ALA A C 19
ATOM 21178 O O . ALA A 1 28 ? -5.528 -14.486 1.457 1.00 0.00 29 ALA A O 19
ATOM 21185 N N . ILE A 1 29 ? -4.374 -15.201 -0.329 1.00 0.00 30 ILE A N 19
ATOM 21186 C CA . ILE A 1 29 ? -4.057 -16.521 0.206 1.00 0.00 30 ILE A CA 19
ATOM 21187 C C . ILE A 1 29 ? -2.639 -16.869 -0.232 1.00 0.00 30 ILE A C 19
ATOM 21188 O O . ILE A 1 29 ? -2.245 -16.567 -1.362 1.00 0.00 30 ILE A O 19
ATOM 21204 N N . LEU A 1 30 ? -1.891 -17.527 0.652 1.00 0.00 31 LEU A N 19
ATOM 21205 C CA . LEU A 1 30 ? -0.611 -18.139 0.356 1.00 0.00 31 LEU A CA 19
ATOM 21206 C C . LEU A 1 30 ? -0.853 -19.614 0.092 1.00 0.00 31 LEU A C 19
ATOM 21207 O O . LEU A 1 30 ? -1.507 -20.303 0.883 1.00 0.00 31 LEU A O 19
ATOM 21223 N N . GLU A 1 31 ? -0.248 -20.101 -0.980 1.00 0.00 32 GLU A N 19
ATOM 21224 C CA . GLU A 1 31 ? 0.398 -21.393 -0.934 1.00 0.00 32 GLU A CA 19
ATOM 21225 C C . GLU A 1 31 ? 1.761 -21.120 -0.306 1.00 0.00 32 GLU A C 19
ATOM 21226 O O . GLU A 1 31 ? 2.409 -20.126 -0.633 1.00 0.00 32 GLU A O 19
ATOM 21238 N N . SER A 1 32 ? 2.190 -21.996 0.587 1.00 0.00 33 SER A N 19
ATOM 21239 C CA . SER A 1 32 ? 3.473 -21.926 1.247 1.00 0.00 33 SER A CA 19
ATOM 21240 C C . SER A 1 32 ? 3.982 -23.353 1.316 1.00 0.00 33 SER A C 19
ATOM 21241 O O . SER A 1 32 ? 3.518 -24.122 2.154 1.00 0.00 33 SER A O 19
ATOM 21249 N N . MET A 1 33 ? 4.877 -23.730 0.399 1.00 0.00 34 MET A N 19
ATOM 21250 C CA . MET A 1 33 ? 5.420 -25.087 0.294 1.00 0.00 34 MET A CA 19
ATOM 21251 C C . MET A 1 33 ? 4.289 -26.135 0.329 1.00 0.00 34 MET A C 19
ATOM 21252 O O . MET A 1 33 ? 4.345 -27.107 1.089 1.00 0.00 34 MET A O 19
ATOM 21266 N N . LYS A 1 34 ? 3.258 -25.875 -0.495 1.00 0.00 35 LYS A N 19
ATOM 21267 C CA . LYS A 1 34 ? 1.999 -26.601 -0.637 1.00 0.00 35 LYS A CA 19
ATOM 21268 C C . LYS A 1 34 ? 1.157 -26.736 0.645 1.00 0.00 35 LYS A C 19
ATOM 21269 O O . LYS A 1 34 ? 0.455 -27.732 0.823 1.00 0.00 35 LYS A O 19
ATOM 21286 N N . MET A 1 35 ? 1.184 -25.703 1.507 1.00 0.00 36 MET A N 19
ATOM 21287 C CA . MET A 1 35 ? 0.304 -25.537 2.663 1.00 0.00 36 MET A CA 19
ATOM 21288 C C . MET A 1 35 ? -0.532 -24.272 2.448 1.00 0.00 36 MET A C 19
ATOM 21289 O O . MET A 1 35 ? -0.009 -23.251 1.993 1.00 0.00 36 MET A O 19
ATOM 21303 N N . GLU A 1 36 ? -1.823 -24.335 2.764 1.00 0.00 37 GLU A N 19
ATOM 21304 C CA . GLU A 1 36 ? -2.753 -23.217 2.670 1.00 0.00 37 GLU A CA 19
ATOM 21305 C C . GLU A 1 36 ? -2.544 -22.272 3.860 1.00 0.00 37 GLU A C 19
ATOM 21306 O O . GLU A 1 36 ? -2.514 -22.743 5.003 1.00 0.00 37 GLU A O 19
ATOM 21318 N N . ILE A 1 37 ? -2.466 -20.954 3.630 1.00 0.00 38 ILE A N 19
ATOM 21319 C CA . ILE A 1 37 ? -2.485 -19.951 4.701 1.00 0.00 38 ILE A CA 19
ATOM 21320 C C . ILE A 1 37 ? -3.315 -18.749 4.205 1.00 0.00 38 ILE A C 19
ATOM 21321 O O . ILE A 1 37 ? -2.865 -18.046 3.296 1.00 0.00 38 ILE A O 19
ATOM 21337 N N . PRO A 1 38 ? -4.531 -18.507 4.735 1.00 0.00 39 PRO A N 19
ATOM 21338 C CA . PRO A 1 38 ? -5.289 -17.281 4.481 1.00 0.00 39 PRO A CA 19
ATOM 21339 C C . PRO A 1 38 ? -4.479 -16.044 4.868 1.00 0.00 39 PRO A C 19
ATOM 21340 O O . PRO A 1 38 ? -3.754 -16.072 5.866 1.00 0.00 39 PRO A O 19
ATOM 21351 N N . ILE A 1 39 ? -4.683 -14.936 4.154 1.00 0.00 40 ILE A N 19
ATOM 21352 C CA . ILE A 1 39 ? -4.102 -13.643 4.477 1.00 0.00 40 ILE A CA 19
ATOM 21353 C C . ILE A 1 39 ? -5.278 -12.676 4.542 1.00 0.00 40 ILE A C 19
ATOM 21354 O O . ILE A 1 39 ? -6.003 -12.477 3.561 1.00 0.00 40 ILE A O 19
ATOM 21370 N N . VAL A 1 40 ? -5.482 -12.108 5.724 1.00 0.00 41 VAL A N 19
ATOM 21371 C CA . VAL A 1 40 ? -6.647 -11.310 6.065 1.00 0.00 41 VAL A CA 19
ATOM 21372 C C . VAL A 1 40 ? -6.198 -9.884 6.395 1.00 0.00 41 VAL A C 19
ATOM 21373 O O . VAL A 1 40 ? -5.050 -9.655 6.785 1.00 0.00 41 VAL A O 19
ATOM 21386 N N . ALA A 1 41 ? -7.103 -8.924 6.198 1.00 0.00 42 ALA A N 19
ATOM 21387 C CA . ALA A 1 41 ? -6.851 -7.509 6.376 1.00 0.00 42 ALA A CA 19
ATOM 21388 C C . ALA A 1 41 ? -6.492 -7.239 7.833 1.00 0.00 42 ALA A C 19
ATOM 21389 O O . ALA A 1 41 ? -7.314 -7.450 8.728 1.00 0.00 42 ALA A O 19
ATOM 21396 N N . ASP A 1 42 ? -5.273 -6.750 8.052 1.00 0.00 43 ASP A N 19
ATOM 21397 C CA . ASP A 1 42 ? -4.784 -6.343 9.375 1.00 0.00 43 ASP A CA 19
ATOM 21398 C C . ASP A 1 42 ? -5.635 -5.224 9.992 1.00 0.00 43 ASP A C 19
ATOM 21399 O O . ASP A 1 42 ? -5.771 -5.157 11.214 1.00 0.00 43 ASP A O 19
ATOM 21408 N N . ARG A 1 43 ? -6.252 -4.374 9.160 1.00 0.00 44 ARG A N 19
ATOM 21409 C CA . ARG A 1 43 ? -7.259 -3.398 9.572 1.00 0.00 44 ARG A CA 19
ATOM 21410 C C . ARG A 1 43 ? -8.173 -3.076 8.393 1.00 0.00 44 ARG A C 19
ATOM 21411 O O . ARG A 1 43 ? -7.814 -3.329 7.242 1.00 0.00 44 ARG A O 19
ATOM 21432 N N . SER A 1 44 ? -9.340 -2.510 8.687 1.00 0.00 45 SER A N 19
ATOM 21433 C CA . SER A 1 44 ? -10.257 -1.976 7.695 1.00 0.00 45 SER A CA 19
ATOM 21434 C C . SER A 1 44 ? -9.628 -0.792 6.954 1.00 0.00 45 SER A C 19
ATOM 21435 O O . SER A 1 44 ? -8.729 -0.124 7.479 1.00 0.00 45 SER A O 19
ATOM 21443 N N . GLY A 1 45 ? -10.136 -0.485 5.759 1.00 0.00 46 GLY A N 19
ATOM 21444 C CA . GLY A 1 45 ? -9.762 0.714 5.021 1.00 0.00 46 GLY A CA 19
ATOM 21445 C C . GLY A 1 45 ? -10.119 0.584 3.548 1.00 0.00 46 GLY A C 19
ATOM 21446 O O . GLY A 1 45 ? -10.652 -0.442 3.124 1.00 0.00 46 GLY A O 19
ATOM 21450 N N . ILE A 1 46 ? -9.818 1.616 2.762 1.00 0.00 47 ILE A N 19
ATOM 21451 C CA . ILE A 1 46 ? -9.893 1.547 1.308 1.00 0.00 47 ILE A CA 19
ATOM 21452 C C . ILE A 1 46 ? -8.463 1.299 0.839 1.00 0.00 47 ILE A C 19
ATOM 21453 O O . ILE A 1 46 ? -7.516 1.923 1.326 1.00 0.00 47 ILE A O 19
ATOM 21469 N N . VAL A 1 47 ? -8.305 0.353 -0.077 1.00 0.00 48 VAL A N 19
ATOM 21470 C CA . VAL A 1 47 ? -7.030 -0.009 -0.660 1.00 0.00 48 VAL A CA 19
ATOM 21471 C C . VAL A 1 47 ? -6.545 1.154 -1.523 1.00 0.00 48 VAL A C 19
ATOM 21472 O O . VAL A 1 47 ? -7.239 1.574 -2.451 1.00 0.00 48 VAL A O 19
ATOM 21485 N N . LYS A 1 48 ? -5.344 1.658 -1.243 1.00 0.00 49 LYS A N 19
ATOM 21486 C CA . LYS A 1 48 ? -4.670 2.604 -2.116 1.00 0.00 49 LYS A CA 19
ATOM 21487 C C . LYS A 1 48 ? -3.996 1.814 -3.235 1.00 0.00 49 LYS A C 19
ATOM 21488 O O . LYS A 1 48 ? -4.140 2.188 -4.397 1.00 0.00 49 LYS A O 19
ATOM 21507 N N . GLU A 1 49 ? -3.283 0.726 -2.913 1.00 0.00 50 GLU A N 19
ATOM 21508 C CA . GLU A 1 49 ? -2.506 -0.017 -3.898 1.00 0.00 50 GLU A CA 19
ATOM 21509 C C . GLU A 1 49 ? -2.338 -1.458 -3.415 1.00 0.00 50 GLU A C 19
ATOM 21510 O O . GLU A 1 49 ? -2.367 -1.706 -2.209 1.00 0.00 50 GLU A O 19
ATOM 21522 N N . VAL A 1 50 ? -2.107 -2.393 -4.337 1.00 0.00 51 VAL A N 19
ATOM 21523 C CA . VAL A 1 50 ? -1.763 -3.777 -4.027 1.00 0.00 51 VAL A CA 19
ATOM 21524 C C . VAL A 1 50 ? -0.346 -3.970 -4.574 1.00 0.00 51 VAL A C 19
ATOM 21525 O O . VAL A 1 50 ? -0.086 -3.716 -5.753 1.00 0.00 51 VAL A O 19
ATOM 21538 N N . LYS A 1 51 ? 0.591 -4.356 -3.705 1.00 0.00 52 LYS A N 19
ATOM 21539 C CA . LYS A 1 51 ? 2.017 -4.424 -4.021 1.00 0.00 52 LYS A CA 19
ATOM 21540 C C . LYS A 1 51 ? 2.404 -5.742 -4.704 1.00 0.00 52 LYS A C 19
ATOM 21541 O O . LYS A 1 51 ? 3.561 -5.908 -5.093 1.00 0.00 52 LYS A O 19
ATOM 21560 N N . LYS A 1 52 ? 1.465 -6.681 -4.840 1.00 0.00 53 LYS A N 19
ATOM 21561 C CA . LYS A 1 52 ? 1.655 -8.012 -5.418 1.00 0.00 53 LYS A CA 19
ATOM 21562 C C . LYS A 1 52 ? 0.424 -8.343 -6.259 1.00 0.00 53 LYS A C 19
ATOM 21563 O O . LYS A 1 52 ? -0.521 -7.550 -6.318 1.00 0.00 53 LYS A O 19
ATOM 21582 N N . LYS A 1 53 ? 0.416 -9.516 -6.890 1.00 0.00 54 LYS A N 19
ATOM 21583 C CA . LYS A 1 53 ? -0.695 -10.014 -7.691 1.00 0.00 54 LYS A CA 19
ATOM 21584 C C . LYS A 1 53 ? -0.849 -11.510 -7.446 1.00 0.00 54 LYS A C 19
ATOM 21585 O O . LYS A 1 53 ? 0.058 -12.149 -6.912 1.00 0.00 54 LYS A O 19
ATOM 21604 N N . GLU A 1 54 ? -1.989 -12.057 -7.857 1.00 0.00 55 GLU A N 19
ATOM 21605 C CA . GLU A 1 54 ? -2.247 -13.489 -7.887 1.00 0.00 55 GLU A CA 19
ATOM 21606 C C . GLU A 1 54 ? -1.078 -14.211 -8.571 1.00 0.00 55 GLU A C 19
ATOM 21607 O O . GLU A 1 54 ? -0.769 -13.950 -9.737 1.00 0.00 55 GLU A O 19
ATOM 21619 N N . GLY A 1 55 ? -0.427 -15.108 -7.830 1.00 0.00 56 GLY A N 19
ATOM 21620 C CA . GLY A 1 55 ? 0.645 -15.965 -8.312 1.00 0.00 56 GLY A CA 19
ATOM 21621 C C . GLY A 1 55 ? 2.041 -15.361 -8.140 1.00 0.00 56 GLY A C 19
ATOM 21622 O O . GLY A 1 55 ? 3.010 -16.007 -8.541 1.00 0.00 56 GLY A O 19
ATOM 21626 N N . ASP A 1 56 ? 2.180 -14.152 -7.577 1.00 0.00 57 ASP A N 19
ATOM 21627 C CA . ASP A 1 56 ? 3.501 -13.572 -7.320 1.00 0.00 57 ASP A CA 19
ATOM 21628 C C . ASP A 1 56 ? 4.213 -14.365 -6.215 1.00 0.00 57 ASP A C 19
ATOM 21629 O O . ASP A 1 56 ? 3.567 -15.006 -5.379 1.00 0.00 57 ASP A O 19
ATOM 21638 N N . PHE A 1 57 ? 5.541 -14.307 -6.184 1.00 0.00 58 PHE A N 19
ATOM 21639 C CA . PHE A 1 57 ? 6.342 -14.855 -5.101 1.00 0.00 58 PHE A CA 19
ATOM 21640 C C . PHE A 1 57 ? 6.321 -13.854 -3.949 1.00 0.00 58 PHE A C 19
ATOM 21641 O O . PHE A 1 57 ? 6.329 -12.638 -4.179 1.00 0.00 58 PHE A O 19
ATOM 21658 N N . VAL A 1 58 ? 6.317 -14.348 -2.713 1.00 0.00 59 VAL A N 19
ATOM 21659 C CA . VAL A 1 58 ? 6.179 -13.527 -1.519 1.00 0.00 59 VAL A CA 19
ATOM 21660 C C . VAL A 1 58 ? 6.943 -14.169 -0.360 1.00 0.00 59 VAL A C 19
ATOM 21661 O O . VAL A 1 58 ? 7.280 -15.359 -0.393 1.00 0.00 59 VAL A O 19
ATOM 21674 N N . ASN A 1 59 ? 7.253 -13.380 0.671 1.00 0.00 60 ASN A N 19
ATOM 21675 C CA . ASN A 1 59 ? 8.038 -13.848 1.803 1.00 0.00 60 ASN A CA 19
ATOM 21676 C C . ASN A 1 59 ? 7.659 -13.130 3.085 1.00 0.00 60 ASN A C 19
ATOM 21677 O O . ASN A 1 59 ? 6.927 -12.142 3.055 1.00 0.00 60 ASN A O 19
ATOM 21688 N N . GLU A 1 60 ? 8.163 -13.620 4.218 1.00 0.00 61 GLU A N 19
ATOM 21689 C CA . GLU A 1 60 ? 7.968 -12.975 5.510 1.00 0.00 61 GLU A CA 19
ATOM 21690 C C . GLU A 1 60 ? 8.489 -11.530 5.445 1.00 0.00 61 GLU A C 19
ATOM 21691 O O . GLU A 1 60 ? 9.662 -11.298 5.142 1.00 0.00 61 GLU A O 19
ATOM 21703 N N . GLY A 1 61 ? 7.608 -10.563 5.714 1.00 0.00 62 GLY A N 19
ATOM 21704 C CA . GLY A 1 61 ? 7.912 -9.138 5.719 1.00 0.00 62 GLY A CA 19
ATOM 21705 C C . GLY A 1 61 ? 7.814 -8.496 4.331 1.00 0.00 62 GLY A C 19
ATOM 21706 O O . GLY A 1 61 ? 8.036 -7.289 4.216 1.00 0.00 62 GLY A O 19
ATOM 21710 N N . ASP A 1 62 ? 7.500 -9.258 3.279 1.00 0.00 63 ASP A N 19
ATOM 21711 C CA . ASP A 1 62 ? 7.328 -8.729 1.931 1.00 0.00 63 ASP A CA 19
ATOM 21712 C C . ASP A 1 62 ? 5.947 -8.080 1.849 1.00 0.00 63 ASP A C 19
ATOM 21713 O O . ASP A 1 62 ? 4.967 -8.637 2.344 1.00 0.00 63 ASP A O 19
ATOM 21722 N N . VAL A 1 63 ? 5.865 -6.879 1.289 1.00 0.00 64 VAL A N 19
ATOM 21723 C CA . VAL A 1 63 ? 4.653 -6.066 1.275 1.00 0.00 64 VAL A CA 19
ATOM 21724 C C . VAL A 1 63 ? 3.525 -6.723 0.462 1.00 0.00 64 VAL A C 19
ATOM 21725 O O . VAL A 1 63 ? 3.777 -7.536 -0.431 1.00 0.00 64 VAL A O 19
ATOM 21738 N N . LEU A 1 64 ? 2.276 -6.328 0.743 1.00 0.00 65 LEU A N 19
ATOM 21739 C CA . LEU A 1 64 ? 1.077 -6.832 0.069 1.00 0.00 65 LEU A CA 19
ATOM 21740 C C . LEU A 1 64 ? 0.124 -5.699 -0.308 1.00 0.00 65 LEU A C 19
ATOM 21741 O O . LEU A 1 64 ? -0.392 -5.702 -1.424 1.00 0.00 65 LEU A O 19
ATOM 21757 N N . LEU A 1 65 ? -0.111 -4.726 0.573 1.00 0.00 66 LEU A N 19
ATOM 21758 C CA . LEU A 1 65 ? -1.170 -3.736 0.407 1.00 0.00 66 LEU A CA 19
ATOM 21759 C C . LEU A 1 65 ? -0.722 -2.411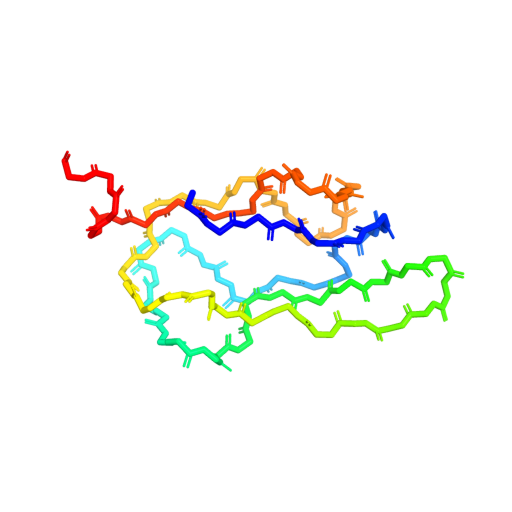 0.983 1.00 0.00 66 LEU A C 19
ATOM 21760 O O . LEU A 1 65 ? -0.010 -2.373 1.988 1.00 0.00 66 LEU A O 19
ATOM 21776 N N . GLU A 1 66 ? -1.255 -1.337 0.419 1.00 0.00 67 GLU A N 19
ATOM 21777 C CA . GLU A 1 66 ? -1.156 0.015 0.929 1.00 0.00 67 GLU A CA 19
ATOM 21778 C C . GLU A 1 66 ? -2.589 0.515 0.994 1.00 0.00 67 GLU A C 19
ATOM 21779 O O . GLU A 1 66 ? -3.358 0.278 0.060 1.00 0.00 67 GLU A O 19
ATOM 21791 N N . LEU A 1 67 ? -2.967 1.158 2.098 1.00 0.00 68 LEU A N 19
ATOM 21792 C CA . LEU A 1 67 ? -4.351 1.502 2.397 1.00 0.00 68 LEU A CA 19
ATOM 21793 C C . LEU A 1 67 ? -4.411 2.992 2.675 1.00 0.00 68 LEU A C 19
ATOM 21794 O O . LEU A 1 67 ? -3.593 3.500 3.442 1.00 0.00 68 LEU A O 19
ATOM 21810 N N . SER A 1 68 ? -5.401 3.685 2.126 1.00 0.00 69 SER A N 19
ATOM 21811 C CA . SER A 1 68 ? -5.609 5.108 2.363 1.00 0.00 69 SER A CA 19
ATOM 21812 C C . SER A 1 68 ? -5.777 5.390 3.861 1.00 0.00 69 SER A C 19
ATOM 21813 O O . SER A 1 68 ? -5.220 6.360 4.372 1.00 0.00 69 SER A O 19
ATOM 21821 N N . ASN A 1 69 ? -6.439 4.485 4.596 1.00 0.00 70 ASN A N 19
ATOM 21822 C CA . ASN A 1 69 ? -6.618 4.585 6.049 1.00 0.00 70 ASN A CA 19
ATOM 21823 C C . ASN A 1 69 ? -5.277 4.640 6.805 1.00 0.00 70 ASN A C 19
ATOM 21824 O O . ASN A 1 69 ? -5.205 5.226 7.884 1.00 0.00 70 ASN A O 19
ATOM 21835 N N . SER A 1 70 ? -4.204 4.091 6.223 1.00 0.00 71 SER A N 19
ATOM 21836 C CA . SER A 1 70 ? -2.861 4.050 6.801 1.00 0.00 71 SER A CA 19
ATOM 21837 C C . SER A 1 70 ? -1.870 4.970 6.062 1.00 0.00 71 SER A C 19
ATOM 21838 O O . SER A 1 70 ? -0.691 4.994 6.420 1.00 0.00 71 SER A O 19
ATOM 21846 N N . THR A 1 71 ? -2.327 5.745 5.069 1.00 0.00 72 THR A N 19
ATOM 21847 C CA . THR A 1 71 ? -1.470 6.585 4.224 1.00 0.00 72 THR A CA 19
ATOM 21848 C C . THR A 1 71 ? -1.941 8.055 4.233 1.00 0.00 72 THR A C 19
ATOM 21849 O O . THR A 1 71 ? -1.193 8.946 3.821 1.00 0.00 72 THR A O 19
ATOM 21860 N N . GLN A 1 72 ? -3.152 8.327 4.736 1.00 0.00 73 GLN A N 19
ATOM 21861 C CA . GLN A 1 72 ? -3.660 9.666 5.012 1.00 0.00 73 GLN A CA 19
ATOM 21862 C C . GLN A 1 72 ? -2.680 10.452 5.893 1.00 0.00 73 GLN A C 19
ATOM 21863 O O . GLN A 1 72 ? -2.051 9.863 6.799 1.00 0.00 73 GLN A O 19
ATOM 21908 N N . THR A 1 1 ? 1.388 -0.935 4.201 1.00 0.00 2 THR A N 20
ATOM 21909 C CA . THR A 1 1 ? 0.335 -0.967 5.247 1.00 0.00 2 THR A CA 20
ATOM 21910 C C . THR A 1 1 ? 0.058 -2.398 5.740 1.00 0.00 2 THR A C 20
ATOM 21911 O O . THR A 1 1 ? 0.153 -2.631 6.946 1.00 0.00 2 THR A O 20
ATOM 21924 N N . VAL A 1 2 ? -0.261 -3.361 4.859 1.00 0.00 3 VAL A N 20
ATOM 21925 C CA . VAL A 1 2 ? -0.328 -4.782 5.222 1.00 0.00 3 VAL A CA 20
ATOM 21926 C C . VAL A 1 2 ? 0.786 -5.487 4.438 1.00 0.00 3 VAL A C 20
ATOM 21927 O O . VAL A 1 2 ? 1.153 -5.044 3.341 1.00 0.00 3 VAL A O 20
ATOM 21940 N N . SER A 1 3 ? 1.293 -6.590 4.984 1.00 0.00 4 SER A N 20
ATOM 21941 C CA . SER A 1 3 ? 2.417 -7.351 4.460 1.00 0.00 4 SER A CA 20
ATOM 21942 C C . SER A 1 3 ? 2.127 -8.841 4.644 1.00 0.00 4 SER A C 20
ATOM 21943 O O . SER A 1 3 ? 1.349 -9.233 5.520 1.00 0.00 4 SER A O 20
ATOM 21951 N N . ILE A 1 4 ? 2.741 -9.670 3.803 1.00 0.00 5 ILE A N 20
ATOM 21952 C CA . ILE A 1 4 ? 2.699 -11.119 3.900 1.00 0.00 5 ILE A CA 20
ATOM 21953 C C . ILE A 1 4 ? 3.469 -11.530 5.169 1.00 0.00 5 ILE A C 20
ATOM 21954 O O . ILE A 1 4 ? 4.383 -10.830 5.612 1.00 0.00 5 ILE A O 20
ATOM 21970 N N . GLN A 1 5 ? 3.110 -12.680 5.755 1.00 0.00 6 GLN A N 20
ATOM 21971 C CA . GLN A 1 5 ? 3.583 -13.115 7.073 1.00 0.00 6 GLN A CA 20
ATOM 21972 C C . GLN A 1 5 ? 4.348 -14.447 7.038 1.00 0.00 6 GLN A C 20
ATOM 21973 O O . GLN A 1 5 ? 4.779 -14.927 8.085 1.00 0.00 6 GLN A O 20
ATOM 21987 N N . MET A 1 6 ? 4.503 -15.065 5.862 1.00 0.00 7 MET A N 20
ATOM 21988 C CA . MET A 1 6 ? 5.129 -16.374 5.695 1.00 0.00 7 MET A CA 20
ATOM 21989 C C . MET A 1 6 ? 5.704 -16.473 4.275 1.00 0.00 7 MET A C 20
ATOM 21990 O O . MET A 1 6 ? 5.242 -15.787 3.362 1.00 0.00 7 MET A O 20
ATOM 22004 N N . ALA A 1 7 ? 6.736 -17.299 4.095 1.00 0.00 8 ALA A N 20
ATOM 22005 C CA . ALA A 1 7 ? 7.311 -17.631 2.802 1.00 0.00 8 ALA A CA 20
ATOM 22006 C C . ALA A 1 7 ? 6.286 -18.382 1.961 1.00 0.00 8 ALA A C 20
ATOM 22007 O O . ALA A 1 7 ? 5.638 -19.308 2.455 1.00 0.00 8 ALA A O 20
ATOM 22014 N N . GLY A 1 8 ? 6.138 -18.004 0.692 1.00 0.00 9 GLY A N 20
ATOM 22015 C CA . GLY A 1 8 ? 5.158 -18.656 -0.154 1.00 0.00 9 GLY A CA 20
ATOM 22016 C C . GLY A 1 8 ? 4.944 -17.973 -1.493 1.00 0.00 9 GLY A C 20
ATOM 22017 O O . GLY A 1 8 ? 5.776 -17.208 -1.985 1.00 0.00 9 GLY A O 20
ATOM 22021 N N . ASN A 1 9 ? 3.792 -18.273 -2.079 1.00 0.00 10 ASN A N 20
ATOM 22022 C CA . ASN A 1 9 ? 3.335 -17.781 -3.366 1.00 0.00 10 ASN A CA 20
ATOM 22023 C C . ASN A 1 9 ? 1.895 -17.352 -3.143 1.00 0.00 10 ASN A C 20
ATOM 22024 O O . ASN A 1 9 ? 1.123 -18.065 -2.499 1.00 0.00 10 ASN A O 20
ATOM 22035 N N . LEU A 1 10 ? 1.524 -16.184 -3.655 1.00 0.00 11 LEU A N 20
ATOM 22036 C CA . LEU A 1 10 ? 0.267 -15.516 -3.356 1.00 0.00 11 LEU A CA 20
ATOM 22037 C C . LEU A 1 10 ? -0.870 -16.094 -4.204 1.00 0.00 11 LEU A C 20
ATOM 22038 O O . LEU A 1 10 ? -1.415 -15.420 -5.076 1.00 0.00 11 LEU A O 20
ATOM 22054 N N . TRP A 1 11 ? -1.150 -17.380 -3.979 1.00 0.00 12 TRP A N 20
ATOM 22055 C CA . TRP A 1 11 ? -2.095 -18.268 -4.655 1.00 0.00 12 TRP A CA 20
ATOM 22056 C C . TRP A 1 11 ? -3.320 -17.542 -5.205 1.00 0.00 12 TRP A C 20
ATOM 22057 O O . TRP A 1 11 ? -3.617 -17.706 -6.389 1.00 0.00 12 TRP A O 20
ATOM 22078 N N . LYS A 1 12 ? -3.997 -16.718 -4.400 1.00 0.00 13 LYS A N 20
ATOM 22079 C CA . LYS A 1 12 ? -5.090 -15.869 -4.865 1.00 0.00 13 LYS A CA 20
ATOM 22080 C C . LYS A 1 12 ? -5.004 -14.522 -4.176 1.00 0.00 13 LYS A C 20
ATOM 22081 O O . LYS A 1 12 ? -4.430 -14.411 -3.092 1.00 0.00 13 LYS A O 20
ATOM 22100 N N . VAL A 1 13 ? -5.602 -13.515 -4.805 1.00 0.00 14 VAL A N 20
ATOM 22101 C CA . VAL A 1 13 ? -5.694 -12.148 -4.325 1.00 0.00 14 VAL A CA 20
ATOM 22102 C C . VAL A 1 13 ? -7.148 -11.733 -4.558 1.00 0.00 14 VAL A C 20
ATOM 22103 O O . VAL A 1 13 ? -7.772 -12.139 -5.541 1.00 0.00 14 VAL A O 20
ATOM 22116 N N . HIS A 1 14 ? -7.673 -10.930 -3.635 1.00 0.00 15 HIS A N 20
ATOM 22117 C CA . HIS A 1 14 ? -9.091 -10.583 -3.525 1.00 0.00 15 HIS A CA 20
ATOM 22118 C C . HIS A 1 14 ? -9.283 -9.085 -3.243 1.00 0.00 15 HIS A C 20
ATOM 22119 O O . HIS A 1 14 ? -10.368 -8.658 -2.847 1.00 0.00 15 HIS A O 20
ATOM 22133 N N . VAL A 1 15 ? -8.236 -8.284 -3.451 1.00 0.00 16 VAL A N 20
ATOM 22134 C CA . VAL A 1 15 ? -8.230 -6.833 -3.322 1.00 0.00 16 VAL A CA 20
ATOM 22135 C C . VAL A 1 15 ? -7.877 -6.214 -4.669 1.00 0.00 16 VAL A C 20
ATOM 22136 O O . VAL A 1 15 ? -7.226 -6.846 -5.506 1.00 0.00 16 VAL A O 20
ATOM 22149 N N . LYS A 1 16 ? -8.277 -4.957 -4.850 1.00 0.00 17 LYS A N 20
ATOM 22150 C CA . LYS A 1 16 ? -7.920 -4.116 -5.983 1.00 0.00 17 LYS A CA 20
ATOM 22151 C C . LYS A 1 16 ? -7.756 -2.700 -5.441 1.00 0.00 17 LYS A C 20
ATOM 22152 O O . LYS A 1 16 ? -8.351 -2.378 -4.409 1.00 0.00 17 LYS A O 20
ATOM 22171 N N . ALA A 1 17 ? -7.010 -1.841 -6.136 1.00 0.00 18 ALA A N 20
ATOM 22172 C CA . ALA A 1 17 ? -6.978 -0.416 -5.815 1.00 0.00 18 ALA A CA 20
ATOM 22173 C C . ALA A 1 17 ? -8.415 0.127 -5.820 1.00 0.00 18 ALA A C 20
ATOM 22174 O O . ALA A 1 17 ? -9.189 -0.167 -6.733 1.00 0.00 18 ALA A O 20
ATOM 22181 N N . GLY A 1 18 ? -8.768 0.908 -4.798 1.00 0.00 19 GLY A N 20
ATOM 22182 C CA . GLY A 1 18 ? -10.090 1.496 -4.630 1.00 0.00 19 GLY A CA 20
ATOM 22183 C C . GLY A 1 18 ? -11.111 0.568 -3.958 1.00 0.00 19 GLY A C 20
ATOM 22184 O O . GLY A 1 18 ? -12.203 1.037 -3.632 1.00 0.00 19 GLY A O 20
ATOM 22188 N N . ASP A 1 19 ? -10.807 -0.719 -3.741 1.00 0.00 20 ASP A N 20
ATOM 22189 C CA . ASP A 1 19 ? -11.708 -1.626 -3.018 1.00 0.00 20 ASP A CA 20
ATOM 22190 C C . ASP A 1 19 ? -11.699 -1.320 -1.512 1.00 0.00 20 ASP A C 20
ATOM 22191 O O . ASP A 1 19 ? -10.733 -0.753 -1.004 1.00 0.00 20 ASP A O 20
ATOM 22200 N N . GLN A 1 20 ? -12.748 -1.702 -0.785 1.00 0.00 21 GLN A N 20
ATOM 22201 C CA . GLN A 1 20 ? -12.850 -1.559 0.668 1.00 0.00 21 GLN A CA 20
ATOM 22202 C C . GLN A 1 20 ? -12.384 -2.866 1.322 1.00 0.00 21 GLN A C 20
ATOM 22203 O O . GLN A 1 20 ? -12.747 -3.950 0.858 1.00 0.00 21 GLN A O 20
ATOM 22217 N N . ILE A 1 21 ? -11.662 -2.768 2.441 1.00 0.00 22 ILE A N 20
ATOM 22218 C CA . ILE A 1 21 ? -11.317 -3.893 3.305 1.00 0.00 22 ILE A CA 20
ATOM 22219 C C . ILE A 1 21 ? -11.562 -3.522 4.767 1.00 0.00 22 ILE A C 20
ATOM 22220 O O . ILE A 1 21 ? -11.778 -2.354 5.114 1.00 0.00 22 ILE A O 20
ATOM 22236 N N . GLU A 1 22 ? -11.530 -4.542 5.618 1.00 0.00 23 GLU A N 20
ATOM 22237 C CA . GLU A 1 22 ? -11.903 -4.516 7.016 1.00 0.00 23 GLU A CA 20
ATOM 22238 C C . GLU A 1 22 ? -11.018 -5.578 7.675 1.00 0.00 23 GLU A C 20
ATOM 22239 O O . GLU A 1 22 ? -10.763 -6.618 7.060 1.00 0.00 23 GLU A O 20
ATOM 22251 N N . LYS A 1 23 ? -10.532 -5.337 8.894 1.00 0.00 24 LYS A N 20
ATOM 22252 C CA . LYS A 1 23 ? -9.693 -6.290 9.609 1.00 0.00 24 LYS A CA 20
ATOM 22253 C C . LYS A 1 23 ? -10.447 -7.621 9.710 1.00 0.00 24 LYS A C 20
ATOM 22254 O O . LYS A 1 23 ? -11.557 -7.657 10.246 1.00 0.00 24 LYS A O 20
ATOM 22273 N N . GLY A 1 24 ? -9.862 -8.697 9.177 1.00 0.00 25 GLY A N 20
ATOM 22274 C CA . GLY A 1 24 ? -10.462 -10.026 9.150 1.00 0.00 25 GLY A CA 20
ATOM 22275 C C . GLY A 1 24 ? -11.085 -10.397 7.799 1.00 0.00 25 GLY A C 20
ATOM 22276 O O . GLY A 1 24 ? -11.473 -11.553 7.625 1.00 0.00 25 GLY A O 20
ATOM 22280 N N . GLN A 1 25 ? -11.192 -9.470 6.838 1.00 0.00 26 GLN A N 20
ATOM 22281 C CA . GLN A 1 25 ? -11.655 -9.762 5.485 1.00 0.00 26 GLN A CA 20
ATOM 22282 C C . GLN A 1 25 ? -10.493 -10.446 4.751 1.00 0.00 26 GLN A C 20
ATOM 22283 O O . GLN A 1 25 ? -9.345 -10.030 4.895 1.00 0.00 26 GLN A O 20
ATOM 22297 N N . GLU A 1 26 ? -10.766 -11.500 3.989 1.00 0.00 27 GLU A N 20
ATOM 22298 C CA . GLU A 1 26 ? -9.776 -12.260 3.226 1.00 0.00 27 GLU A CA 20
ATOM 22299 C C . GLU A 1 26 ? -9.309 -11.424 2.030 1.00 0.00 27 GLU A C 20
ATOM 22300 O O . GLU A 1 26 ? -10.098 -11.150 1.122 1.00 0.00 27 GLU A O 20
ATOM 22312 N N . VAL A 1 27 ? -8.037 -11.019 2.016 1.00 0.00 28 VAL A N 20
ATOM 22313 C CA . VAL A 1 27 ? -7.478 -10.170 0.968 1.00 0.00 28 VAL A CA 20
ATOM 22314 C C . VAL A 1 27 ? -6.556 -10.962 0.043 1.00 0.00 28 VAL A C 20
ATOM 22315 O O . VAL A 1 27 ? -6.446 -10.610 -1.131 1.00 0.00 28 VAL A O 20
ATOM 22328 N N . ALA A 1 28 ? -5.953 -12.060 0.506 1.00 0.00 29 ALA A N 20
ATOM 22329 C CA . ALA A 1 28 ? -5.198 -12.976 -0.332 1.00 0.00 29 ALA A CA 20
ATOM 22330 C C . ALA A 1 28 ? -5.169 -14.356 0.326 1.00 0.00 29 ALA A C 20
ATOM 22331 O O . ALA A 1 28 ? -5.698 -14.550 1.421 1.00 0.00 29 ALA A O 20
ATOM 22338 N N . ILE A 1 29 ? -4.530 -15.315 -0.333 1.00 0.00 30 ILE A N 20
ATOM 22339 C CA . ILE A 1 29 ? -4.225 -16.637 0.210 1.00 0.00 30 ILE A CA 20
ATOM 22340 C C . ILE A 1 29 ? -2.785 -16.944 -0.212 1.00 0.00 30 ILE A C 20
ATOM 22341 O O . ILE A 1 29 ? -2.376 -16.605 -1.325 1.00 0.00 30 ILE A O 20
ATOM 22357 N N . LEU A 1 30 ? -2.034 -17.600 0.670 1.00 0.00 31 LEU A N 20
ATOM 22358 C CA . LEU A 1 30 ? -0.731 -18.172 0.395 1.00 0.00 31 LEU A CA 20
ATOM 22359 C C . LEU A 1 30 ? -0.910 -19.650 0.102 1.00 0.00 31 LEU A C 20
ATOM 22360 O O . LEU A 1 30 ? -1.500 -20.392 0.894 1.00 0.00 31 LEU A O 20
ATOM 22376 N N . GLU A 1 31 ? -0.321 -20.072 -1.009 1.00 0.00 32 GLU A N 20
ATOM 22377 C CA . GLU A 1 31 ? 0.372 -21.341 -1.052 1.00 0.00 32 GLU A CA 20
ATOM 22378 C C . GLU A 1 31 ? 1.699 -21.086 -0.347 1.00 0.00 32 GLU A C 20
ATOM 22379 O O . GLU A 1 31 ? 2.278 -20.007 -0.477 1.00 0.00 32 GLU A O 20
ATOM 22391 N N . SER A 1 32 ? 2.179 -22.077 0.385 1.00 0.00 33 SER A N 20
ATOM 22392 C CA . SER A 1 32 ? 3.435 -22.016 1.096 1.00 0.00 33 SER A CA 20
ATOM 22393 C C . SER A 1 32 ? 4.083 -23.384 0.960 1.00 0.00 33 SER A C 20
ATOM 22394 O O . SER A 1 32 ? 3.935 -24.237 1.831 1.00 0.00 33 SER A O 20
ATOM 22402 N N . MET A 1 33 ? 4.755 -23.607 -0.172 1.00 0.00 34 MET A N 20
ATOM 22403 C CA . MET A 1 33 ? 5.552 -24.803 -0.449 1.00 0.00 34 MET A CA 20
ATOM 22404 C C . MET A 1 33 ? 4.776 -26.093 -0.116 1.00 0.00 34 MET A C 20
ATOM 22405 O O . MET A 1 33 ? 5.281 -26.976 0.587 1.00 0.00 34 MET A O 20
ATOM 22419 N N . LYS A 1 34 ? 3.530 -26.145 -0.620 1.00 0.00 35 LYS A N 20
ATOM 22420 C CA . LYS A 1 34 ? 2.537 -27.216 -0.520 1.00 0.00 35 LYS A CA 20
ATOM 22421 C C . LYS A 1 34 ? 1.663 -27.139 0.748 1.00 0.00 35 LYS A C 20
ATOM 22422 O O . LYS A 1 34 ? 0.968 -28.108 1.060 1.00 0.00 35 LYS A O 20
ATOM 22439 N N . MET A 1 35 ? 1.655 -25.995 1.452 1.00 0.00 36 MET A N 20
ATOM 22440 C CA . MET A 1 35 ? 0.754 -25.697 2.565 1.00 0.00 36 MET A CA 20
ATOM 22441 C C . MET A 1 35 ? -0.173 -24.543 2.157 1.00 0.00 36 MET A C 20
ATOM 22442 O O . MET A 1 35 ? 0.060 -23.881 1.144 1.00 0.00 36 MET A O 20
ATOM 22456 N N . GLU A 1 36 ? -1.212 -24.293 2.952 1.00 0.00 37 GLU A N 20
ATOM 22457 C CA . GLU A 1 36 ? -2.308 -23.389 2.626 1.00 0.00 37 GLU A CA 20
ATOM 22458 C C . GLU A 1 36 ? -2.553 -22.467 3.821 1.00 0.00 37 GLU A C 20
ATOM 22459 O O . GLU A 1 36 ? -2.683 -22.949 4.950 1.00 0.00 37 GLU A O 20
ATOM 22471 N N . ILE A 1 37 ? -2.578 -21.147 3.595 1.00 0.00 38 ILE A N 20
ATOM 22472 C CA . ILE A 1 37 ? -2.707 -20.158 4.668 1.00 0.00 38 ILE A CA 20
ATOM 22473 C C . ILE A 1 37 ? -3.524 -18.974 4.119 1.00 0.00 38 ILE A C 20
ATOM 22474 O O . ILE A 1 37 ? -3.084 -18.350 3.155 1.00 0.00 38 ILE A O 20
ATOM 22490 N N . PRO A 1 38 ? -4.698 -18.629 4.677 1.00 0.00 39 PRO A N 20
ATOM 22491 C CA . PRO A 1 38 ? -5.413 -17.415 4.296 1.00 0.00 39 PRO A CA 20
ATOM 22492 C C . PRO A 1 38 ? -4.640 -16.184 4.771 1.00 0.00 39 PRO A C 20
ATOM 22493 O O . PRO A 1 38 ? -3.996 -16.212 5.822 1.00 0.00 39 PRO A O 20
ATOM 22504 N N . ILE A 1 39 ? -4.779 -15.078 4.043 1.00 0.00 40 ILE A N 20
ATOM 22505 C CA . ILE A 1 39 ? -4.202 -13.791 4.384 1.00 0.00 40 ILE A CA 20
ATOM 22506 C C . ILE A 1 39 ? -5.394 -12.848 4.487 1.00 0.00 40 ILE A C 20
ATOM 22507 O O . ILE A 1 39 ? -5.897 -12.314 3.495 1.00 0.00 40 ILE A O 20
ATOM 22523 N N . VAL A 1 40 ? -5.897 -12.714 5.708 1.00 0.00 41 VAL A N 20
ATOM 22524 C CA . VAL A 1 40 ? -6.916 -11.746 6.059 1.00 0.00 41 VAL A CA 20
ATOM 22525 C C . VAL A 1 40 ? -6.223 -10.416 6.368 1.00 0.00 41 VAL A C 20
ATOM 22526 O O . VAL A 1 40 ? -5.080 -10.399 6.838 1.00 0.00 41 VAL A O 20
ATOM 22539 N N . ALA A 1 41 ? -6.899 -9.302 6.084 1.00 0.00 42 ALA A N 20
ATOM 22540 C CA . ALA A 1 41 ? -6.393 -7.973 6.349 1.00 0.00 42 ALA A CA 20
ATOM 22541 C C . ALA A 1 41 ? -6.202 -7.818 7.851 1.00 0.00 42 ALA A C 20
ATOM 22542 O O . ALA A 1 41 ? -7.100 -8.134 8.632 1.00 0.00 42 ALA A O 20
ATOM 22549 N N . ASP A 1 42 ? -5.054 -7.280 8.242 1.00 0.00 43 ASP A N 20
ATOM 22550 C CA . ASP A 1 42 ? -4.785 -6.903 9.631 1.00 0.00 43 ASP A CA 20
ATOM 22551 C C . ASP A 1 42 ? -5.287 -5.483 9.946 1.00 0.00 43 ASP A C 20
ATOM 22552 O O . ASP A 1 42 ? -5.231 -5.045 11.093 1.00 0.00 43 ASP A O 20
ATOM 22561 N N . ARG A 1 43 ? -5.808 -4.751 8.956 1.00 0.00 44 ARG A N 20
ATOM 22562 C CA . ARG A 1 43 ? -6.288 -3.376 9.093 1.00 0.00 44 ARG A CA 20
ATOM 22563 C C . ARG A 1 43 ? -7.565 -3.193 8.267 1.00 0.00 44 ARG A C 20
ATOM 22564 O O . ARG A 1 43 ? -7.930 -4.072 7.487 1.00 0.00 44 ARG A O 20
ATOM 22585 N N . SER A 1 44 ? -8.200 -2.030 8.404 1.00 0.00 45 SER A N 20
ATOM 22586 C CA . SER A 1 44 ? -9.412 -1.650 7.694 1.00 0.00 45 SER A CA 20
ATOM 22587 C C . SER A 1 44 ? -9.150 -0.355 6.929 1.00 0.00 45 SER A C 20
ATOM 22588 O O . SER A 1 44 ? -8.377 0.491 7.391 1.00 0.00 45 SER A O 20
ATOM 22596 N N . GLY A 1 45 ? -9.804 -0.176 5.781 1.00 0.00 46 GLY A N 20
ATOM 22597 C CA . GLY A 1 45 ? -9.680 1.034 4.980 1.00 0.00 46 GLY A CA 20
ATOM 22598 C C . GLY A 1 45 ? -9.978 0.755 3.516 1.00 0.00 46 GLY A C 20
ATOM 22599 O O . GLY A 1 45 ? -10.277 -0.379 3.141 1.00 0.00 46 GLY A O 20
ATOM 22603 N N . ILE A 1 46 ? -9.899 1.791 2.684 1.00 0.00 47 ILE A N 20
ATOM 22604 C CA . ILE A 1 46 ? -9.940 1.628 1.236 1.00 0.00 47 ILE A CA 20
ATOM 22605 C C . ILE A 1 46 ? -8.503 1.345 0.796 1.00 0.00 47 ILE A C 20
ATOM 22606 O O . ILE A 1 46 ? -7.555 1.956 1.297 1.00 0.00 47 ILE A O 20
ATOM 22622 N N . VAL A 1 47 ? -8.335 0.392 -0.113 1.00 0.00 48 VAL A N 20
ATOM 22623 C CA . VAL A 1 47 ? -7.055 0.034 -0.693 1.00 0.00 48 VAL A CA 20
ATOM 22624 C C . VAL A 1 47 ? -6.590 1.186 -1.583 1.00 0.00 48 VAL A C 20
ATOM 22625 O O . VAL A 1 47 ? -7.322 1.624 -2.472 1.00 0.00 48 VAL A O 20
ATOM 22638 N N . LYS A 1 48 ? -5.354 1.643 -1.387 1.00 0.00 49 LYS A N 20
ATOM 22639 C CA . LYS A 1 48 ? -4.700 2.577 -2.288 1.00 0.00 49 LYS A CA 20
ATOM 22640 C C . LYS A 1 48 ? -3.972 1.780 -3.368 1.00 0.00 49 LYS A C 20
ATOM 22641 O O . LYS A 1 48 ? -4.083 2.130 -4.541 1.00 0.00 49 LYS A O 20
ATOM 22660 N N . GLU A 1 49 ? -3.261 0.707 -3.005 1.00 0.00 50 GLU A N 20
ATOM 22661 C CA . GLU A 1 49 ? -2.498 -0.095 -3.953 1.00 0.00 50 GLU A CA 20
ATOM 22662 C C . GLU A 1 49 ? -2.378 -1.519 -3.419 1.00 0.00 50 GLU A C 20
ATOM 22663 O O . GLU A 1 49 ? -2.382 -1.727 -2.204 1.00 0.00 50 GLU A O 20
ATOM 22675 N N . VAL A 1 50 ? -2.204 -2.483 -4.321 1.00 0.00 51 VAL A N 20
ATOM 22676 C CA . VAL A 1 50 ? -1.883 -3.865 -3.995 1.00 0.00 51 VAL A CA 20
ATOM 22677 C C . VAL A 1 50 ? -0.462 -4.076 -4.522 1.00 0.00 51 VAL A C 20
ATOM 22678 O O . VAL A 1 50 ? -0.198 -3.939 -5.717 1.00 0.00 51 VAL A O 20
ATOM 22691 N N . LYS A 1 51 ? 0.480 -4.345 -3.616 1.00 0.00 52 LYS A N 20
ATOM 22692 C CA . LYS A 1 51 ? 1.910 -4.397 -3.918 1.00 0.00 52 LYS A CA 20
ATOM 22693 C C . LYS A 1 51 ? 2.326 -5.724 -4.562 1.00 0.00 52 LYS A C 20
ATOM 22694 O O . LYS A 1 51 ? 3.505 -5.898 -4.870 1.00 0.00 52 LYS A O 20
ATOM 22713 N N . LYS A 1 52 ? 1.397 -6.667 -4.729 1.00 0.00 53 LYS A N 20
ATOM 22714 C CA . LYS A 1 52 ? 1.610 -8.005 -5.288 1.00 0.00 53 LYS A CA 20
ATOM 22715 C C . LYS A 1 52 ? 0.375 -8.378 -6.108 1.00 0.00 53 LYS A C 20
ATOM 22716 O O . LYS A 1 52 ? -0.567 -7.590 -6.209 1.00 0.00 53 LYS A O 20
ATOM 22735 N N . LYS A 1 53 ? 0.377 -9.573 -6.698 1.00 0.00 54 LYS A N 20
ATOM 22736 C CA . LYS A 1 53 ? -0.665 -10.060 -7.593 1.00 0.00 54 LYS A CA 20
ATOM 22737 C C . LYS A 1 53 ? -0.821 -11.563 -7.396 1.00 0.00 54 LYS A C 20
ATOM 22738 O O . LYS A 1 53 ? 0.063 -12.211 -6.831 1.00 0.00 54 LYS A O 20
ATOM 22757 N N . GLU A 1 54 ? -1.941 -12.107 -7.863 1.00 0.00 55 GLU A N 20
ATOM 22758 C CA . GLU A 1 54 ? -2.213 -13.538 -7.887 1.00 0.00 55 GLU A CA 20
ATOM 22759 C C . GLU A 1 54 ? -1.021 -14.291 -8.498 1.00 0.00 55 GLU A C 20
ATOM 22760 O O . GLU A 1 54 ? -0.638 -14.044 -9.645 1.00 0.00 55 GLU A O 20
ATOM 22772 N N . GLY A 1 55 ? -0.439 -15.201 -7.717 1.00 0.00 56 GLY A N 20
ATOM 22773 C CA . GLY A 1 55 ? 0.623 -16.105 -8.129 1.00 0.00 56 GLY A CA 20
ATOM 22774 C C . GLY A 1 55 ? 2.029 -15.528 -7.947 1.00 0.00 56 GLY A C 20
ATOM 22775 O O . GLY A 1 55 ? 2.996 -16.220 -8.276 1.00 0.00 56 GLY A O 20
ATOM 22779 N N . ASP A 1 56 ? 2.179 -14.292 -7.455 1.00 0.00 57 ASP A N 20
ATOM 22780 C CA . ASP A 1 56 ? 3.499 -13.691 -7.245 1.00 0.00 57 ASP A CA 20
ATOM 22781 C C . ASP A 1 56 ? 4.215 -14.384 -6.078 1.00 0.00 57 ASP A C 20
ATOM 22782 O O . ASP A 1 56 ? 3.569 -14.957 -5.196 1.00 0.00 57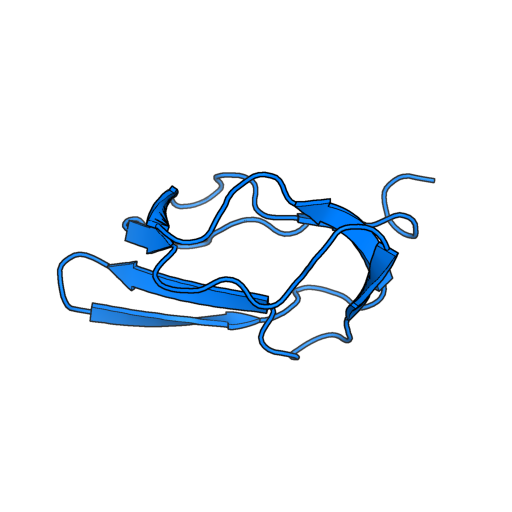 ASP A O 20
ATOM 22791 N N . PHE A 1 57 ? 5.544 -14.329 -6.052 1.00 0.00 58 PHE A N 20
ATOM 22792 C CA . PHE A 1 57 ? 6.348 -14.858 -4.957 1.00 0.00 58 PHE A CA 20
ATOM 22793 C C . PHE A 1 57 ? 6.346 -13.835 -3.823 1.00 0.00 58 PHE A C 20
ATOM 22794 O O . PHE A 1 57 ? 6.426 -12.628 -4.076 1.00 0.00 58 PHE A O 20
ATOM 22811 N N . VAL A 1 58 ? 6.275 -14.307 -2.580 1.00 0.00 59 VAL A N 20
ATOM 22812 C CA . VAL A 1 58 ? 6.099 -13.466 -1.405 1.00 0.00 59 VAL A CA 20
ATOM 22813 C C . VAL A 1 58 ? 6.791 -14.103 -0.199 1.00 0.00 59 VAL A C 20
ATOM 22814 O O . VAL A 1 58 ? 7.115 -15.297 -0.201 1.00 0.00 59 VAL A O 20
ATOM 22827 N N . ASN A 1 59 ? 7.056 -13.305 0.839 1.00 0.00 60 ASN A N 20
ATOM 22828 C CA . ASN A 1 59 ? 7.797 -13.763 2.004 1.00 0.00 60 ASN A CA 20
ATOM 22829 C C . ASN A 1 59 ? 7.368 -13.042 3.271 1.00 0.00 60 ASN A C 20
ATOM 22830 O O . ASN A 1 59 ? 6.634 -12.057 3.212 1.00 0.00 60 ASN A O 20
ATOM 22841 N N . GLU A 1 60 ? 7.834 -13.534 4.420 1.00 0.00 61 GLU A N 20
ATOM 22842 C CA . GLU A 1 60 ? 7.587 -12.902 5.710 1.00 0.00 61 GLU A CA 20
ATOM 22843 C C . GLU A 1 60 ? 8.099 -11.452 5.675 1.00 0.00 61 GLU A C 20
ATOM 22844 O O . GLU A 1 60 ? 9.288 -11.211 5.446 1.00 0.00 61 GLU A O 20
ATOM 22856 N N . GLY A 1 61 ? 7.197 -10.494 5.896 1.00 0.00 62 GLY A N 20
ATOM 22857 C CA . GLY A 1 61 ? 7.499 -9.070 5.943 1.00 0.00 62 GLY A CA 20
ATOM 22858 C C . GLY A 1 61 ? 7.564 -8.421 4.557 1.00 0.00 62 GLY A C 20
ATOM 22859 O O . GLY A 1 61 ? 7.899 -7.238 4.469 1.00 0.00 62 GLY A O 20
ATOM 22863 N N . ASP A 1 62 ? 7.269 -9.153 3.476 1.00 0.00 63 ASP A N 20
ATOM 22864 C CA . ASP A 1 62 ? 7.190 -8.591 2.136 1.00 0.00 63 ASP A CA 20
ATOM 22865 C C . ASP A 1 62 ? 5.853 -7.863 2.013 1.00 0.00 63 ASP A C 20
ATOM 22866 O O . ASP A 1 62 ? 4.844 -8.344 2.527 1.00 0.00 63 ASP A O 20
ATOM 22875 N N . VAL A 1 63 ? 5.829 -6.692 1.386 1.00 0.00 64 VAL A N 20
ATOM 22876 C CA . VAL A 1 63 ? 4.651 -5.833 1.329 1.00 0.00 64 VAL A CA 20
ATOM 22877 C C . VAL A 1 63 ? 3.527 -6.470 0.505 1.00 0.00 64 VAL A C 20
ATOM 22878 O O . VAL A 1 63 ? 3.793 -7.167 -0.480 1.00 0.00 64 VAL A O 20
ATOM 22891 N N . LEU A 1 64 ? 2.277 -6.163 0.872 1.00 0.00 65 LEU A N 20
ATOM 22892 C CA . LEU A 1 64 ? 1.067 -6.710 0.256 1.00 0.00 65 LEU A CA 20
ATOM 22893 C C . LEU A 1 64 ? 0.105 -5.601 -0.169 1.00 0.00 65 LEU A C 20
ATOM 22894 O O . LEU A 1 64 ? -0.435 -5.666 -1.272 1.00 0.00 65 LEU A O 20
ATOM 22910 N N . LEU A 1 65 ? -0.102 -4.582 0.667 1.00 0.00 66 LEU A N 20
ATOM 22911 C CA . LEU A 1 65 ? -1.158 -3.591 0.483 1.00 0.00 66 LEU A CA 20
ATOM 22912 C C . LEU A 1 65 ? -0.718 -2.251 1.041 1.00 0.00 66 LEU A C 20
ATOM 22913 O O . LEU A 1 65 ? -0.045 -2.195 2.075 1.00 0.00 66 LEU A O 20
ATOM 22929 N N . GLU A 1 66 ? -1.204 -1.185 0.419 1.00 0.00 67 GLU A N 20
ATOM 22930 C CA . GLU A 1 66 ? -1.109 0.181 0.904 1.00 0.00 67 GLU A CA 20
ATOM 22931 C C . GLU A 1 66 ? -2.538 0.692 0.911 1.00 0.00 67 GLU A C 20
ATOM 22932 O O . GLU A 1 66 ? -3.292 0.401 -0.021 1.00 0.00 67 GLU A O 20
ATOM 22944 N N . LEU A 1 67 ? -2.932 1.412 1.959 1.00 0.00 68 LEU A N 20
ATOM 22945 C CA . LEU A 1 67 ? -4.321 1.781 2.199 1.00 0.00 68 LEU A CA 20
ATOM 22946 C C . LEU A 1 67 ? -4.421 3.297 2.305 1.00 0.00 68 LEU A C 20
ATOM 22947 O O . LEU A 1 67 ? -3.544 3.941 2.887 1.00 0.00 68 LEU A O 20
ATOM 22963 N N . SER A 1 68 ? -5.516 3.853 1.788 1.00 0.00 69 SER A N 20
ATOM 22964 C CA . SER A 1 68 ? -5.863 5.261 1.916 1.00 0.00 69 SER A CA 20
ATOM 22965 C C . SER A 1 68 ? -6.030 5.636 3.394 1.00 0.00 69 SER A C 20
ATOM 22966 O O . SER A 1 68 ? -5.697 6.755 3.789 1.00 0.00 69 SER A O 20
ATOM 22974 N N . ASN A 1 69 ? -6.494 4.691 4.228 1.00 0.00 70 ASN A N 20
ATOM 22975 C CA . ASN A 1 69 ? -6.488 4.824 5.683 1.00 0.00 70 ASN A CA 20
ATOM 22976 C C . ASN A 1 69 ? -5.070 4.519 6.183 1.00 0.00 70 ASN A C 20
ATOM 22977 O O . ASN A 1 69 ? -4.844 3.546 6.901 1.00 0.00 70 ASN A O 20
ATOM 22988 N N . SER A 1 70 ? -4.085 5.308 5.759 1.00 0.00 71 SER A N 20
ATOM 22989 C CA . SER A 1 70 ? -2.704 5.173 6.214 1.00 0.00 71 SER A CA 20
ATOM 22990 C C . SER A 1 70 ? -2.595 5.453 7.727 1.00 0.00 71 SER A C 20
ATOM 22991 O O . SER A 1 70 ? -1.670 4.977 8.389 1.00 0.00 71 SER A O 20
ATOM 22999 N N . THR A 1 71 ? -3.573 6.175 8.284 1.00 0.00 72 THR A N 20
ATOM 23000 C CA . THR A 1 71 ? -3.800 6.390 9.708 1.00 0.00 72 THR A CA 20
ATOM 23001 C C . THR A 1 71 ? -4.145 5.092 10.470 1.00 0.00 72 THR A C 20
ATOM 23002 O O . THR A 1 71 ? -4.004 5.066 11.694 1.00 0.00 72 THR A O 20
ATOM 23013 N N . GLN A 1 72 ? -4.511 4.017 9.755 1.00 0.00 73 GLN A N 20
ATOM 23014 C CA . GLN A 1 72 ? -4.750 2.663 10.254 1.00 0.00 73 GLN A CA 20
ATOM 23015 C C . GLN A 1 72 ? -5.657 2.684 11.491 1.00 0.00 73 GLN A C 20
ATOM 23016 O O . GLN A 1 72 ? -6.833 3.071 11.326 1.00 0.00 73 GLN A O 20
#

Secondary structure (DSSP, 8-state):
-EE--SSEEEEEE---TT-EE-TT-EEEEEEETTEEEEEE-SS-EEEEEESS-TT-EE-TT-EEEEEGGG--